Protein 8HZZ (pdb70)

B-factor: mean 39.02, std 14.13, range [14.23, 106.25]

Nearest PDB structures (foldseek):
  8hzz-assembly1_A  TM=1.002E+00  e=1.636E-95  Glycyrrhiza uralensis
  8hzz-assembly2_B  TM=9.827E-01  e=3.401E-86  Glycyrrhiza uralensis
  8x8p-assembly2_B  TM=9.452E-01  e=9.539E-54  Callicarpa macrophylla
  8x8p-assembly1_A  TM=9.094E-01  e=5.653E-54  Callicarpa macrophylla
  9j9c-assembly7_G  TM=7.904E-01  e=6.404E-26  Nicotiana benthamiana

Organism: Glycyrrhiza uralensis (NCBI:txid74613)

Solvent-accessible surface area: 37036 Å² total; per-residue (Å²): 115,98,112,4,26,0,2,0,0,0,10,0,10,49,48,32,0,51,22,0,1,42,0,0,8,11,0,2,128,65,22,4,90,0,3,0,2,0,0,85,105,6,33,99,95,0,83,130,67,21,88,26,99,131,42,2,69,24,15,70,9,64,7,28,135,15,130,50,10,61,160,68,7,4,1,24,69,66,16,84,141,82,43,46,35,37,0,0,14,0,0,20,150,0,64,144,67,0,31,113,38,4,129,109,61,146,4,69,0,0,0,0,0,19,0,32,27,0,1,88,17,0,123,92,52,60,11,55,0,0,0,1,16,29,45,16,0,0,10,42,0,0,27,22,44,29,103,188,68,201,93,26,66,61,68,54,3,111,118,37,2,83,67,14,54,40,82,52,5,96,13,21,24,17,1,9,108,53,7,42,70,30,66,130,55,102,13,0,64,56,30,66,43,67,68,0,28,34,46,0,12,125,63,6,29,0,0,0,1,44,2,2,69,38,15,16,4,30,18,6,68,16,3,61,108,67,82,67,28,36,13,8,34,0,0,6,19,19,40,37,126,70,184,48,116,21,45,77,115,8,70,70,50,0,51,62,54,183,82,32,24,0,0,2,0,2,9,2,38,96,47,64,3,94,82,70,13,0,36,34,0,0,38,0,0,19,100,20,48,60,16,0,1,0,4,7,87,30,2,62,74,52,149,67,15,75,93,0,33,27,174,33,3,187,121,121,6,122,52,73,4,51,22,56,44,34,208,21,46,39,45,39,0,5,96,29,101,5,4,8,0,0,0,0,11,0,10,18,61,6,8,8,32,0,10,22,14,89,2,1,1,0,0,0,1,65,88,11,32,23,42,1,0,3,0,3,3,7,21,44,43,6,76,0,2,18,14,3,66,32,30,85,114,97,17,66,4,54,68,108,20,0,27,113,1,0,43,25,1,29,67,145,161,43,117,90,2,121,70,5,85,38,5,2,31,56,3,36,69,31,9,98,14,77,56,13,32,54,26,26,0,60,61,2,3,62,101,0,49,62,32,102,85,100,98,4,21,0,2,0,0,1,10,0,10,46,52,32,0,53,21,0,0,39,0,0,6,15,0,1,62,50,16,1,106,0,5,0,5,0,0,87,94,8,34,111,95,0,89,132,60,19,73,33,103,130,44,2,76,15,13,73,7,70,9,37,122,28,134,52,10,61,161,69,9,3,1,20,67,58,18,84,148,78,40,54,42,37,0,0,28,0,0,20,176,0,65,122,74,0,34,104,42,3,113,86,65,146,4,67,0,0,0,0,0,17,0,32,31,0,0,80,14,0,123,96,42,60,14,61,0,0,0,1,9,31,43,16,0,0,11,34,6,13,24,72,176,38,72,100,69,82,8,90,114,35,36,121,68,18,43,53,79,51,3,142,12,67,32,6,0,10,129,54,13,67,80,51,53,78,72,94,15,0,64,58,31,72,49,55,66,0,47,32,64,0,15,138,74,6,35,0,0,0,0,43,2,0,173,94,19,17,5,54,18,5,110,17,3,64,103,83,61,66,31,32,9,4,32,0,0,9,7,11,32,55,37,10,122,55,96,21,59,144,97,13,66,76,64,0,47,65,46,170,60,37,19,0,0,3,1,2,12,0,34,83,44,64,4,124,78,103,19,0,31,41,0,0,39,0,0,36,86,11,38,62,17,0,0,0,7,5,88,31,1,40,84,66,136,49,12,102,94,1,19,36,191,26,3,122,110,119,6,128,62,61,10,29,30,60,47,36,184,21,30,39,40,27,0,6,45,37,53,4,8,6,0,0,0,1,17,0,7,18,55,8,14,14,33,0,10,18,14,68,3,2,5,0,0,0,2,48,67,20,44,19,37,1,0,4,0,7,3,5,18,37,64,42,93,0,1,22,41,5,134,30,27,87,109,89,16,92,5,56,68,95,22,0,12,128,4,0,99,27,3,32,67,137,139,39,132,86,2,118,76,4,94,47,25,2,33,134,18,9,34,55,8,36,59,54,23,26,26,7,57,22,0,60,73,2,2,85,96,0,41,67,27,102

Secondary structure (DSSP, 8-state):
----EEEEE--SSHHHHHHHHHHHHHHHTTT-EEEEEEETTTHHHHGGG-S-TTTEEEEEE-----TTSPTT--SGGGS-GGGHHHHHHHHHHTHHHHHHHHHHH--SEEEESS-TTHHHHHHHTT-EEEEEE-S-THHHHHHS----SS---HHHHTSPPTT-SS-PPP--HHHHHHHHHHTT-B-STT-BHHHHHHHHHHHSSEEEESB-TTTTHHHHHHHHHHH-S-EEE-B--PPPP------HHHHHHHHTS-TT-EEEE-TTSSSPPPHHHHHHHHHHHHTT-S-EEEE-PPPTT-S-STTTSPTTHHHHTTTTEEEE-S---HHHHHTSTTEEEEEE---HHHHHHHHTSSSEEEE-PPSSHHHHHHHHIIIIIS--EEEPP--TTT----HHHHHHHHHHHT-TT-HHHHHHHHHHHHHHHHHTSSSHHHHHHHHHHHHHHHT-/-PPPEEEEE--SSHHHHHHHHHHHHHHHHTT-EEEEEEETTHHHHHGGG-S-TTTEEEEEE-----TTSPTT--SGGGS-GGGHHHHHHHHHTTHHHHHHHHHHH--SEEEESS-TTHHHHHHHHT-EEEEE-SS-THHHHHH----HHHHHSPPTT-SSS-----HHHHHHHHHGGG-B-STT-BHHHHHHHHHHHSSEEEESB-TTTTHHHHHHHHHHHSS-EEE-B--PPPPP-S---HHHHHHHHTS-TT-EEEE-TTSSSPPPHHHHHHHHHHHHHH-S-EEEE-PPPTT-S-SGGGS-TTHHHHTTTTEEEE-S---HHHHHTSTTEEEEEE---HHHHHHHHTSSSEEEE-PPSSHHHHHHHHIIIIIS--EEEPP--TTT----HHHHHHHHHHHH-TT-HHHHHHHHHHHHHHHHHHSTTHHHHHHHHHHHHHHHT-

Structure (mmCIF, N/CA/C/O backbone):
data_8HZZ
#
_entry.id   8HZZ
#
_cell.length_a   161.159
_cell.length_b   128.676
_cell.length_c   47.564
_cell.angle_alpha   90.00
_cell.angle_beta   91.07
_cell.angle_gamma   90.00
#
_symmetry.space_group_name_H-M   'C 1 2 1'
#
loop_
_entity.id
_entity.type
_entity.pdbx_description
1 polymer apiosyltransferase
2 non-polymer 'SULFATE ION'
3 water water
#
loop_
_atom_site.group_PDB
_atom_site.id
_atom_site.type_symbol
_atom_site.label_atom_id
_atom_site.label_alt_id
_atom_site.label_comp_id
_atom_site.label_asym_id
_atom_site.label_entity_id
_atom_site.label_seq_id
_atom_site.pdbx_PDB_ins_code
_atom_site.Cartn_x
_atom_site.Cartn_y
_atom_site.Cartn_z
_atom_site.occupancy
_atom_site.B_iso_or_equiv
_atom_site.auth_seq_id
_atom_site.auth_comp_id
_atom_site.auth_asym_id
_atom_site.auth_atom_id
_atom_site.pdbx_PDB_model_num
ATOM 1 N N . ALA A 1 3 ? -31.913 17.456 -1.264 1.00 50.69 3 ALA A N 1
ATOM 2 C CA . ALA A 1 3 ? -33.301 17.090 -1.541 1.00 53.94 3 ALA A CA 1
ATOM 3 C C . ALA A 1 3 ? -34.252 17.926 -0.680 1.00 48.58 3 ALA A C 1
ATOM 4 O O . ALA A 1 3 ? -34.662 17.484 0.396 1.00 48.27 3 ALA A O 1
ATOM 6 N N . PRO A 1 4 ? -34.603 19.123 -1.162 1.00 46.52 4 PRO A N 1
ATOM 7 C CA . PRO A 1 4 ? -35.414 20.045 -0.350 1.00 45.57 4 PRO A CA 1
ATOM 8 C C . PRO A 1 4 ? -36.728 19.420 0.110 1.00 43.53 4 PRO A C 1
ATOM 9 O O . PRO A 1 4 ? -37.267 18.482 -0.492 1.00 40.40 4 PRO A O 1
ATOM 13 N N . LEU A 1 5 ? -37.243 19.962 1.208 1.00 43.16 5 LEU A N 1
ATOM 14 C CA . LEU A 1 5 ? -38.382 19.383 1.898 1.00 36.83 5 LEU A CA 1
ATOM 15 C C . LEU A 1 5 ? -39.682 20.030 1.432 1.00 35.68 5 LEU A C 1
ATOM 16 O O . LEU A 1 5 ? -39.741 21.243 1.223 1.00 34.18 5 LEU A O 1
ATOM 21 N N . LEU A 1 6 ? -40.729 19.215 1.292 1.00 33.54 6 LEU A N 1
ATOM 22 C CA . LEU A 1 6 ? -42.018 19.658 0.773 1.00 32.11 6 LEU A CA 1
ATOM 23 C C . LEU A 1 6 ? -43.052 19.765 1.891 1.00 30.89 6 LEU A C 1
ATOM 24 O O . LEU A 1 6 ? -43.016 19.015 2.873 1.00 30.86 6 LEU A O 1
ATOM 29 N N . HIS A 1 7 ? -43.970 20.716 1.744 1.00 26.71 7 HIS A N 1
ATOM 30 C CA . HIS A 1 7 ? -45.161 20.801 2.596 1.00 28.47 7 HIS A CA 1
ATOM 31 C C . HIS A 1 7 ? -46.360 20.467 1.712 1.00 25.03 7 HIS A C 1
ATOM 32 O O . HIS A 1 7 ? -46.783 21.284 0.890 1.00 23.81 7 HIS A O 1
ATOM 39 N N . ILE A 1 8 ? -46.894 19.263 1.882 1.00 20.47 8 ILE A N 1
ATOM 40 C CA . ILE A 1 8 ? -48.037 18.775 1.123 1.00 22.45 8 ILE A CA 1
ATOM 41 C C . ILE A 1 8 ? -49.280 18.757 2.016 1.00 25.59 8 ILE A C 1
ATOM 42 O O . ILE A 1 8 ? -49.201 18.438 3.212 1.00 24.29 8 ILE A O 1
ATOM 47 N N . ALA A 1 9 ? -50.425 19.129 1.447 1.00 25.64 9 ALA A N 1
ATOM 48 C CA . ALA A 1 9 ? -51.709 18.873 2.083 1.00 22.58 9 ALA A CA 1
ATOM 49 C C . ALA A 1 9 ? -52.416 17.747 1.350 1.00 20.98 9 ALA A C 1
ATOM 50 O O . ALA A 1 9 ? -52.424 17.686 0.114 1.00 23.01 9 ALA A O 1
ATOM 52 N N . MET A 1 10 ? -53.000 16.872 2.139 1.00 19.27 10 MET A N 1
ATOM 53 C CA . MET A 1 10 ? -53.651 15.644 1.719 1.00 20.94 10 MET A CA 1
ATOM 54 C C . MET A 1 10 ? -55.140 15.895 1.898 1.00 22.97 10 MET A C 1
ATOM 55 O O . MET A 1 10 ? -55.566 16.200 3.020 1.00 17.51 10 MET A O 1
ATOM 60 N N . PHE A 1 11 ? -55.939 15.790 0.822 1.00 18.47 11 PHE A N 1
ATOM 61 C CA . PHE A 1 11 ? -57.374 16.093 0.896 1.00 15.70 11 PHE A CA 1
ATOM 62 C C . PHE A 1 11 ? -58.177 15.034 0.155 1.00 18.94 11 PHE A C 1
ATOM 63 O O . PHE A 1 11 ? -58.730 15.282 -0.929 1.00 17.56 11 PHE A O 1
ATOM 71 N N . PRO A 1 12 ? -58.282 13.842 0.733 1.00 16.75 12 PRO A N 1
ATOM 72 C CA . PRO A 1 12 ? -58.997 12.740 0.084 1.00 16.72 12 PRO A CA 1
ATOM 73 C C . PRO A 1 12 ? -60.506 12.759 0.319 1.00 21.73 12 PRO A C 1
ATOM 74 O O . PRO A 1 12 ? -61.024 13.322 1.288 1.00 17.95 12 PRO A O 1
ATOM 78 N N . TRP A 1 13 ? -61.188 12.043 -0.572 1.00 19.30 13 TRP A N 1
ATOM 79 C CA . TRP A 1 13 ? -62.622 11.828 -0.514 1.00 19.39 13 TRP A CA 1
ATOM 80 C C . TRP A 1 13 ? -63.012 11.184 0.815 1.00 21.33 13 TRP A C 1
ATOM 81 O O . TRP A 1 13 ? -62.225 10.460 1.431 1.00 20.54 13 TRP A O 1
ATOM 92 N N . PHE A 1 14 ? -64.237 11.478 1.268 1.00 18.82 14 PHE A N 1
ATOM 93 C CA . PHE A 1 14 ? -64.700 11.102 2.610 1.00 20.27 14 PHE A CA 1
ATOM 94 C C . PHE A 1 14 ? -65.074 9.616 2.675 1.00 17.24 14 PHE A C 1
ATOM 95 O O . PHE A 1 14 ? -66.227 9.232 2.856 1.00 21.12 14 PHE A O 1
ATOM 103 N N . ALA A 1 15 ? -64.056 8.769 2.572 1.00 18.63 15 ALA A N 1
ATOM 104 C CA . ALA A 1 15 ? -64.230 7.321 2.617 1.00 22.72 15 ALA A CA 1
ATOM 105 C C . ALA A 1 15 ? -62.968 6.722 3.203 1.00 22.14 15 ALA A C 1
ATOM 106 O O . ALA A 1 15 ? -61.861 7.155 2.855 1.00 21.20 15 ALA A O 1
ATOM 108 N N . MET A 1 16 ? -63.137 5.749 4.113 1.00 22.65 16 MET A N 1
ATOM 109 C CA . MET A 1 16 ? -61.964 5.128 4.735 1.00 23.67 16 MET A CA 1
ATOM 110 C C . MET A 1 16 ? -61.061 4.498 3.686 1.00 21.33 16 MET A C 1
ATOM 111 O O . MET A 1 16 ? -59.832 4.610 3.768 1.00 22.98 16 MET A O 1
ATOM 116 N N . GLY A 1 17 ? -61.659 3.935 2.633 1.00 23.76 17 GLY A N 1
ATOM 117 C CA . GLY A 1 17 ? -60.911 3.427 1.499 1.00 21.71 17 GLY A CA 1
ATOM 118 C C . GLY A 1 17 ? -60.054 4.460 0.792 1.00 26.09 17 GLY A C 1
ATOM 119 O O . GLY A 1 17 ? -59.140 4.085 0.052 1.00 27.74 17 GLY A O 1
ATOM 120 N N . HIS A 1 18 ? -60.315 5.751 0.996 1.00 21.08 18 HIS A N 1
ATOM 121 C CA . HIS A 1 18 ? -59.462 6.785 0.423 1.00 23.57 18 HIS A CA 1
ATOM 122 C C . HIS A 1 18 ? -58.619 7.484 1.474 1.00 21.92 18 HIS A C 1
ATOM 123 O O . HIS A 1 18 ? -57.454 7.773 1.231 1.00 21.57 18 HIS A O 1
ATOM 130 N N . LEU A 1 19 ? -59.189 7.769 2.641 1.00 21.47 19 LEU A N 1
ATOM 131 C CA . LEU A 1 19 ? -58.397 8.307 3.750 1.00 23.57 19 LEU A CA 1
ATOM 132 C C . LEU A 1 19 ? -57.200 7.413 4.097 1.00 18.63 19 LEU A C 1
ATOM 133 O O . LEU A 1 19 ? -56.079 7.898 4.282 1.00 19.41 19 LEU A O 1
ATOM 138 N N . THR A 1 20 ? -57.428 6.104 4.194 1.00 18.30 20 THR A N 1
ATOM 139 C CA . THR A 1 20 ? -56.376 5.200 4.657 1.00 22.43 20 THR A CA 1
ATOM 140 C C . THR A 1 20 ? -55.209 5.108 3.674 1.00 24.62 20 THR A C 1
ATOM 141 O O . THR A 1 20 ? -54.056 5.290 4.101 1.00 23.66 20 THR A O 1
ATOM 145 N N . PRO A 1 21 ? -55.414 4.874 2.365 1.00 25.08 21 PRO A N 1
ATOM 146 C CA . PRO A 1 21 ? -54.263 4.928 1.436 1.00 23.07 21 PRO A CA 1
ATOM 147 C C . PRO A 1 21 ? -53.563 6.272 1.397 1.00 21.04 21 PRO A C 1
ATOM 148 O O . PRO A 1 21 ? -52.329 6.310 1.319 1.00 27.51 21 PRO A O 1
ATOM 152 N N . TYR A 1 22 ? -54.306 7.381 1.470 1.00 19.75 22 TYR A N 1
ATOM 153 C CA . TYR A 1 22 ? -53.667 8.694 1.566 1.00 20.93 22 TYR A CA 1
ATOM 154 C C . TYR A 1 22 ? -52.757 8.784 2.799 1.00 23.03 22 TYR A C 1
ATOM 155 O O . TYR A 1 22 ? -51.682 9.406 2.758 1.00 19.37 22 TYR A O 1
ATOM 164 N N . LEU A 1 23 ? -53.170 8.163 3.904 1.00 20.36 23 LEU A N 1
ATOM 165 C CA . LEU A 1 23 ? -52.381 8.248 5.132 1.00 22.94 23 LEU A CA 1
ATOM 166 C C . LEU A 1 23 ? -51.138 7.356 5.059 1.00 21.40 23 LEU A C 1
ATOM 167 O O . LEU A 1 23 ? -50.067 7.757 5.518 1.00 23.74 23 LEU A O 1
ATOM 172 N N . HIS A 1 24 ? -51.251 6.157 4.477 1.00 23.53 24 HIS A N 1
ATOM 173 C CA . HIS A 1 24 ? -50.058 5.341 4.232 1.00 24.58 24 HIS A CA 1
ATOM 174 C C . HIS A 1 24 ? -49.048 6.101 3.377 1.00 27.01 24 HIS A C 1
ATOM 175 O O . HIS A 1 24 ? -47.860 6.198 3.720 1.00 32.84 24 HIS A O 1
ATOM 177 N N . LEU A 1 25 ? -49.507 6.675 2.266 1.00 25.56 25 LEU A N 1
ATOM 178 C CA . LEU A 1 25 ? -48.611 7.466 1.436 1.00 25.20 25 LEU A CA 1
ATOM 179 C C . LEU A 1 25 ? -48.024 8.614 2.231 1.00 26.50 25 LEU A C 1
ATOM 180 O O . LEU A 1 25 ? -46.845 8.964 2.062 1.00 25.53 25 LEU A O 1
ATOM 185 N N . SER A 1 26 ? -48.832 9.210 3.109 1.00 23.59 26 SER A N 1
ATOM 186 C CA . SER A 1 26 ? -48.337 10.292 3.960 1.00 25.35 26 SER A CA 1
ATOM 187 C C . SER A 1 26 ? -47.191 9.814 4.850 1.00 26.89 26 SER A C 1
ATOM 188 O O . SER A 1 26 ? -46.239 10.563 5.098 1.00 26.84 26 SER A O 1
ATOM 191 N N . ASN A 1 27 ? -47.255 8.560 5.325 1.00 25.88 27 ASN A N 1
ATOM 192 C CA . ASN A 1 27 ? -46.162 8.020 6.139 1.00 29.86 27 ASN A CA 1
ATOM 193 C C . ASN A 1 27 ? -44.886 7.822 5.309 1.00 31.00 27 ASN A C 1
ATOM 194 O O . ASN A 1 27 ? -43.787 8.110 5.792 1.00 33.33 27 ASN A O 1
ATOM 199 N N . LYS A 1 28 ? -45.004 7.350 4.058 1.00 30.80 28 LYS A N 1
ATOM 200 C CA . LYS A 1 28 ? -43.822 7.252 3.193 1.00 31.83 28 LYS A CA 1
ATOM 201 C C . LYS A 1 28 ? -43.176 8.612 2.985 1.00 33.19 28 LYS A C 1
ATOM 202 O O . LYS A 1 28 ? -41.952 8.743 3.058 1.00 36.67 28 LYS A O 1
ATOM 208 N N . LEU A 1 29 ? -43.981 9.643 2.736 1.00 29.68 29 LEU A N 1
ATOM 209 C CA . LEU A 1 29 ? -43.413 10.954 2.452 1.00 29.53 29 LEU A CA 1
ATOM 210 C C . LEU A 1 29 ? -42.802 11.571 3.698 1.00 33.90 29 LEU A C 1
ATOM 211 O O . LEU A 1 29 ? -41.729 12.191 3.633 1.00 29.78 29 LEU A O 1
ATOM 216 N N . ALA A 1 30 ? -43.488 11.433 4.840 1.00 33.19 30 ALA A N 1
ATOM 217 C CA . ALA A 1 30 ? -42.948 11.944 6.094 1.00 32.80 30 ALA A CA 1
ATOM 218 C C . ALA A 1 30 ? -41.634 11.252 6.443 1.00 34.40 30 ALA A C 1
ATOM 219 O O . ALA A 1 30 ? -40.718 11.893 6.974 1.00 34.10 30 ALA A O 1
ATOM 221 N N . LYS A 1 31 ? -41.516 9.959 6.109 1.00 36.44 31 LYS A N 1
ATOM 222 C CA . LYS A 1 31 ? -40.268 9.222 6.298 1.00 38.18 31 LYS A CA 1
ATOM 223 C C . LYS A 1 31 ? -39.080 9.941 5.675 1.00 39.91 31 LYS A C 1
ATOM 224 O O . LYS A 1 31 ? -37.940 9.742 6.110 1.00 41.16 31 LYS A O 1
ATOM 230 N N . ARG A 1 32 ? -39.321 10.769 4.657 1.00 35.92 32 ARG A N 1
ATOM 231 C CA . ARG A 1 32 ? -38.273 11.514 3.971 1.00 30.33 32 ARG A CA 1
ATOM 232 C C . ARG A 1 32 ? -38.191 12.971 4.413 1.00 34.80 32 ARG A C 1
ATOM 233 O O . ARG A 1 32 ? -37.565 13.775 3.721 1.00 34.22 32 ARG A O 1
ATOM 241 N N . GLY A 1 33 ? -38.829 13.343 5.529 1.00 31.02 33 GLY A N 1
ATOM 242 C CA . GLY A 1 33 ? -38.775 14.708 6.014 1.00 29.57 33 GLY A CA 1
ATOM 243 C C . GLY A 1 33 ? -39.887 15.637 5.546 1.00 32.63 33 GLY A C 1
ATOM 244 O O . GLY A 1 33 ? -39.974 16.766 6.046 1.00 35.25 33 GLY A O 1
ATOM 245 N N . HIS A 1 34 ? -40.744 15.214 4.615 1.00 30.08 34 HIS A N 1
ATOM 246 C CA . HIS A 1 34 ? -41.776 16.119 4.113 1.00 31.60 34 HIS A CA 1
ATOM 247 C C . HIS A 1 34 ? -42.869 16.336 5.161 1.00 28.38 34 HIS A C 1
ATOM 248 O O . HIS A 1 34 ? -43.256 15.413 5.877 1.00 30.74 34 HIS A O 1
ATOM 255 N N . LYS A 1 35 ? -43.332 17.577 5.279 1.00 24.84 35 LYS A N 1
ATOM 256 C CA . LYS A 1 35 ? -44.390 17.930 6.225 1.00 28.54 35 LYS A CA 1
ATOM 257 C C . LYS A 1 35 ? -45.761 17.747 5.571 1.00 26.89 35 LYS A C 1
ATOM 258 O O . LYS A 1 35 ? -45.977 18.179 4.427 1.00 29.02 35 LYS A O 1
ATOM 264 N N . ILE A 1 36 ? -46.682 17.104 6.288 1.00 23.44 36 ILE A N 1
ATOM 265 C CA . ILE A 1 36 ? -48.010 16.767 5.774 1.00 22.16 36 ILE A CA 1
ATOM 266 C C . ILE A 1 36 ? -49.076 17.397 6.657 1.00 27.01 36 ILE A C 1
ATOM 267 O O . ILE A 1 36 ? -49.097 17.159 7.876 1.00 25.67 36 ILE A O 1
ATOM 272 N N . SER A 1 37 ? -49.988 18.161 6.035 1.00 22.77 37 SER A N 1
ATOM 273 C CA . SER A 1 37 ? -51.259 18.544 6.653 1.00 24.08 37 SER A CA 1
ATOM 274 C C . SER A 1 37 ? -52.336 17.626 6.093 1.00 25.41 37 SER A C 1
ATOM 275 O O . SER A 1 37 ? -52.613 17.651 4.885 1.00 24.40 37 SER A O 1
ATOM 278 N N . PHE A 1 38 ? -52.937 16.824 6.951 1.00 20.07 38 PHE A N 1
ATOM 279 C CA . PHE A 1 38 ? -53.829 15.760 6.505 1.00 19.37 38 PHE A CA 1
ATOM 280 C C . PHE A 1 38 ? -55.274 16.148 6.820 1.00 23.20 38 PHE A C 1
ATOM 281 O O . PHE A 1 38 ? -55.725 16.055 7.970 1.00 20.29 38 PHE A O 1
ATOM 289 N N . ILE A 1 39 ? -56.006 16.573 5.790 1.00 19.63 39 ILE A N 1
ATOM 290 C CA . ILE A 1 39 ? -57.367 17.069 5.989 1.00 19.36 39 ILE A CA 1
ATOM 291 C C . ILE A 1 39 ? -58.319 15.887 6.135 1.00 19.80 39 ILE A C 1
ATOM 292 O O . ILE A 1 39 ? -58.378 15.002 5.269 1.00 17.27 39 ILE A O 1
ATOM 297 N N . VAL A 1 40 ? -59.081 15.875 7.228 1.00 17.36 40 VAL A N 1
ATOM 298 C CA . VAL A 1 40 ? -59.882 14.703 7.576 1.00 18.33 40 VAL A CA 1
ATOM 299 C C . VAL A 1 40 ? -61.176 15.155 8.257 1.00 19.69 40 VAL A C 1
ATOM 300 O O . VAL A 1 40 ? -61.188 16.179 8.955 1.00 18.35 40 VAL A O 1
ATOM 304 N N . PRO A 1 41 ? -62.299 14.471 8.048 1.00 20.26 41 PRO A N 1
ATOM 305 C CA . PRO A 1 41 ? -63.500 14.788 8.837 1.00 19.05 41 PRO A CA 1
ATOM 306 C C . PRO A 1 41 ? -63.190 14.674 10.334 1.00 20.99 41 PRO A C 1
ATOM 307 O O . PRO A 1 41 ? -62.533 13.730 10.771 1.00 19.75 41 PRO A O 1
ATOM 311 N N . LYS A 1 42 ? -63.660 15.657 11.116 1.00 16.53 42 LYS A N 1
ATOM 312 C CA . LYS A 1 42 ? -63.177 15.827 12.492 1.00 23.18 42 LYS A CA 1
ATOM 313 C C . LYS A 1 42 ? -63.419 14.602 13.377 1.00 22.16 42 LYS A C 1
ATOM 314 O O . LYS A 1 42 ? -62.540 14.218 14.152 1.00 24.22 42 LYS A O 1
ATOM 320 N N . ARG A 1 43 ? -64.585 13.971 13.293 1.00 21.54 43 ARG A N 1
ATOM 321 C CA . ARG A 1 43 ? -64.792 12.821 14.177 1.00 23.45 43 ARG A CA 1
ATOM 322 C C . ARG A 1 43 ? -64.062 11.591 13.662 1.00 26.76 43 ARG A C 1
ATOM 323 O O . ARG A 1 43 ? -63.621 10.746 14.454 1.00 23.16 43 ARG A O 1
ATOM 331 N N . THR A 1 44 ? -63.882 11.507 12.339 1.00 25.11 44 THR A N 1
ATOM 332 C CA . THR A 1 44 ? -63.184 10.383 11.732 1.00 19.49 44 THR A CA 1
ATOM 333 C C . THR A 1 44 ? -61.718 10.373 12.129 1.00 23.35 44 THR A C 1
ATOM 334 O O . THR A 1 44 ? -61.082 9.312 12.135 1.00 24.07 44 THR A O 1
ATOM 338 N N . GLN A 1 45 ? -61.173 11.539 12.492 1.00 21.43 45 GLN A N 1
ATOM 339 C CA . GLN A 1 45 ? -59.765 11.626 12.875 1.00 22.75 45 GLN A CA 1
ATOM 340 C C . GLN A 1 45 ? -59.388 10.621 13.961 1.00 25.58 45 GLN A C 1
ATOM 341 O O . GLN A 1 45 ? -58.285 10.070 13.931 1.00 26.27 45 GLN A O 1
ATOM 347 N N . THR A 1 46 ? -60.284 10.356 14.927 1.00 27.40 46 THR A N 1
ATOM 348 C CA . THR A 1 46 ? -59.918 9.423 15.996 1.00 30.72 46 THR A CA 1
ATOM 349 C C . THR A 1 46 ? -59.703 8.004 15.468 1.00 29.79 46 THR A C 1
ATOM 350 O O . THR A 1 46 ? -58.878 7.264 16.019 1.00 28.98 46 THR A O 1
ATOM 354 N N . LYS A 1 47 ? -60.426 7.604 14.412 1.00 28.23 47 LYS A N 1
ATOM 355 C CA . LYS A 1 47 ? -60.180 6.297 13.796 1.00 31.27 47 LYS A CA 1
ATOM 356 C C . LYS A 1 47 ? -58.806 6.195 13.151 1.00 35.07 47 LYS A C 1
ATOM 357 O O . LYS A 1 47 ? -58.306 5.080 12.960 1.00 37.06 47 LYS A O 1
ATOM 363 N N . LEU A 1 48 ? -58.192 7.322 12.778 1.00 29.66 48 LEU A N 1
ATOM 364 C CA . LEU A 1 48 ? -56.991 7.278 11.956 1.00 29.23 48 LEU A CA 1
ATOM 365 C C . LEU A 1 48 ? -55.706 7.627 12.697 1.00 31.91 48 LEU A C 1
ATOM 366 O O . LEU A 1 48 ? -54.627 7.307 12.181 1.00 28.22 48 LEU A O 1
ATOM 371 N N . GLN A 1 49 ? -55.788 8.278 13.871 1.00 25.66 49 GLN A N 1
ATOM 372 C CA . GLN A 1 49 ? -54.582 8.813 14.507 1.00 29.49 49 GLN A CA 1
ATOM 373 C C . GLN A 1 49 ? -53.550 7.737 14.748 1.00 26.72 49 GLN A C 1
ATOM 374 O O . GLN A 1 49 ? -52.348 8.006 14.672 1.00 26.84 49 GLN A O 1
ATOM 380 N N . HIS A 1 50 ? -53.996 6.530 15.112 1.00 28.55 50 HIS A N 1
ATOM 381 C CA . HIS A 1 50 ? -53.042 5.475 15.436 1.00 31.35 50 HIS A CA 1
ATOM 382 C C . HIS A 1 50 ? -52.263 5.015 14.210 1.00 30.39 50 HIS A C 1
ATOM 383 O O . HIS A 1 50 ? -51.161 4.483 14.369 1.00 30.17 50 HIS A O 1
ATOM 390 N N . LEU A 1 51 ? -52.779 5.239 12.991 1.00 30.06 51 LEU A N 1
ATOM 391 C CA . LEU A 1 51 ? -52.007 4.902 11.798 1.00 26.57 51 LEU A CA 1
ATOM 392 C C . LEU A 1 51 ? -50.973 5.960 11.447 1.00 28.53 51 LEU A C 1
ATOM 393 O O . LEU A 1 51 ? -50.176 5.731 10.529 1.00 31.52 51 LEU A O 1
ATOM 398 N N . ASN A 1 52 ? -50.957 7.103 12.140 1.00 25.76 52 ASN A N 1
ATOM 399 C CA . ASN A 1 52 ? -49.961 8.139 11.880 1.00 24.43 52 ASN A CA 1
ATOM 400 C C . ASN A 1 52 ? -48.637 7.718 12.502 1.00 31.58 52 ASN A C 1
ATOM 401 O O . ASN A 1 52 ? -48.488 7.752 13.723 1.00 27.21 52 ASN A O 1
ATOM 406 N N . LEU A 1 53 ? -47.656 7.347 11.683 1.00 30.14 53 LEU A N 1
ATOM 407 C CA . LEU A 1 53 ? -46.370 6.947 12.233 1.00 25.90 53 LEU A CA 1
ATOM 408 C C . LEU A 1 53 ? -45.357 8.080 12.293 1.00 32.21 53 LEU A C 1
ATOM 409 O O . LEU A 1 53 ? -44.196 7.826 12.638 1.00 31.51 53 LEU A O 1
ATOM 414 N N . HIS A 1 54 ? -45.748 9.312 11.959 1.00 29.13 54 HIS A N 1
ATOM 415 C CA . HIS A 1 54 ? -44.846 10.468 12.039 1.00 30.78 54 HIS A CA 1
ATOM 416 C C . HIS A 1 54 ? -45.594 11.665 12.574 1.00 33.82 54 HIS A C 1
ATOM 417 O O . HIS A 1 54 ? -45.751 12.679 11.877 1.00 32.74 54 HIS A O 1
ATOM 424 N N . PRO A 1 55 ? -46.016 11.602 13.847 1.00 32.33 55 PRO A N 1
ATOM 425 C CA . PRO A 1 55 ? -46.867 12.661 14.414 1.00 28.32 55 PRO A CA 1
ATOM 426 C C . PRO A 1 55 ? -46.192 14.010 14.454 1.00 34.25 55 PRO A C 1
ATOM 427 O O . PRO A 1 55 ? -46.870 15.037 14.567 1.00 36.55 55 PRO A O 1
ATOM 431 N N . HIS A 1 56 ? -44.867 14.031 14.386 1.00 34.97 56 HIS A N 1
ATOM 432 C CA . HIS A 1 56 ? -44.126 15.278 14.305 1.00 33.43 56 HIS A CA 1
ATOM 433 C C . HIS A 1 56 ? -44.356 15.965 12.961 1.00 41.38 56 HIS A C 1
ATOM 434 O O . HIS A 1 56 ? -44.438 17.195 12.884 1.00 41.24 56 HIS A O 1
ATOM 441 N N . LEU A 1 57 ? -44.456 15.190 11.889 1.00 34.75 57 LEU A N 1
ATOM 442 C CA . LEU A 1 57 ? -44.519 15.753 10.554 1.00 33.96 57 LEU A CA 1
ATOM 443 C C . LEU A 1 57 ? -45.905 15.683 9.943 1.00 30.84 57 LEU A C 1
ATOM 444 O O . LEU A 1 57 ? -46.284 16.588 9.195 1.00 28.37 57 LEU A O 1
ATOM 449 N N . ILE A 1 58 ? -46.654 14.627 10.246 1.00 25.49 58 ILE A N 1
ATOM 450 C CA . ILE A 1 58 ? -48.021 14.463 9.772 1.00 23.21 58 ILE A CA 1
ATOM 451 C C . ILE A 1 58 ? -48.954 15.027 10.841 1.00 25.02 58 ILE A C 1
ATOM 452 O O . ILE A 1 58 ? -49.117 14.438 11.916 1.00 25.87 58 ILE A O 1
ATOM 457 N N . THR A 1 59 ? -49.542 16.186 10.543 1.00 26.38 59 THR A N 1
ATOM 458 C CA . THR A 1 59 ? -50.522 16.872 11.375 1.00 22.98 59 THR A CA 1
ATOM 459 C C . THR A 1 59 ? -51.930 16.750 10.787 1.00 26.51 59 THR A C 1
ATOM 460 O O . THR A 1 59 ? -52.166 17.127 9.632 1.00 24.35 59 THR A O 1
ATOM 464 N N . PHE A 1 60 ? -52.878 16.282 11.595 1.00 28.44 60 PHE A N 1
ATOM 465 C CA . PHE A 1 60 ? -54.268 16.222 11.159 1.00 25.73 60 PHE A CA 1
ATOM 466 C C . PHE A 1 60 ? -54.921 17.598 11.222 1.00 25.50 60 PHE A C 1
ATOM 467 O O . PHE A 1 60 ? -54.681 18.374 12.149 1.00 26.10 60 PHE A O 1
ATOM 475 N N . VAL A 1 61 ? -55.742 17.887 10.216 1.00 20.53 61 VAL A N 1
ATOM 476 C CA . VAL A 1 61 ? -56.481 19.136 10.053 1.00 19.02 61 VAL A CA 1
ATOM 477 C C . VAL A 1 61 ? -57.963 18.760 10.013 1.00 21.04 61 VAL A C 1
ATOM 478 O O . VAL A 1 61 ? -58.509 18.504 8.922 1.00 21.25 61 VAL A O 1
ATOM 482 N N . PRO A 1 62 ? -58.647 18.687 11.156 1.00 20.88 62 PRO A N 1
ATOM 483 C CA . PRO A 1 62 ? -60.030 18.181 11.156 1.00 18.99 62 PRO A CA 1
ATOM 484 C C . PRO A 1 62 ? -61.006 19.211 10.613 1.00 20.36 62 PRO A C 1
ATOM 485 O O . PRO A 1 62 ? -60.900 20.406 10.893 1.00 20.74 62 PRO A O 1
ATOM 489 N N . ILE A 1 63 ? -61.982 18.748 9.837 1.00 20.23 63 ILE A N 1
ATOM 490 C CA . ILE A 1 63 ? -62.960 19.671 9.277 1.00 17.11 63 ILE A CA 1
ATOM 491 C C . ILE A 1 63 ? -64.365 19.188 9.596 1.00 19.48 63 ILE A C 1
ATOM 492 O O . ILE A 1 63 ? -64.611 17.995 9.804 1.00 18.62 63 ILE A O 1
ATOM 497 N N . THR A 1 64 ? -65.297 20.135 9.619 1.00 21.43 64 THR A N 1
ATOM 498 C CA . THR A 1 64 ? -66.706 19.802 9.730 1.00 22.35 64 THR A CA 1
ATOM 499 C C . THR A 1 64 ? -67.221 19.327 8.381 1.00 19.77 64 THR A C 1
ATOM 500 O O . THR A 1 64 ? -67.146 20.064 7.392 1.00 25.08 64 THR A O 1
ATOM 504 N N . VAL A 1 65 ? -67.770 18.118 8.338 1.00 22.03 65 VAL A N 1
ATOM 505 C CA . VAL A 1 65 ? -68.524 17.692 7.163 1.00 16.12 65 VAL A CA 1
ATOM 506 C C . VAL A 1 65 ? -69.937 18.269 7.262 1.00 23.29 65 VAL A C 1
ATOM 507 O O . VAL A 1 65 ? -70.703 17.878 8.150 1.00 20.26 65 VAL A O 1
ATOM 511 N N . PRO A 1 66 ? -70.324 19.184 6.377 1.00 22.24 66 PRO A N 1
ATOM 512 C CA . PRO A 1 66 ? -71.578 19.924 6.572 1.00 23.35 66 PRO A CA 1
ATOM 513 C C . PRO A 1 66 ? -72.802 19.017 6.550 1.00 21.10 66 PRO A C 1
ATOM 514 O O . PRO A 1 66 ? -72.834 17.983 5.877 1.00 22.84 66 PRO A O 1
ATOM 518 N N . HIS A 1 67 ? -73.823 19.413 7.302 1.00 20.23 67 HIS A N 1
ATOM 519 C CA . HIS A 1 67 ? -75.092 18.701 7.231 1.00 23.28 67 HIS A CA 1
ATOM 520 C C . HIS A 1 67 ? -75.772 18.975 5.885 1.00 22.54 67 HIS A C 1
ATOM 521 O O . HIS A 1 67 ? -75.819 20.116 5.427 1.00 21.29 67 HIS A O 1
ATOM 528 N N . ILE A 1 68 ? -76.270 17.923 5.241 1.00 24.58 68 ILE A N 1
ATOM 529 C CA . ILE A 1 68 ? -77.075 18.031 4.030 1.00 22.53 68 ILE A CA 1
ATOM 530 C C . ILE A 1 68 ? -78.395 17.324 4.304 1.00 27.42 68 ILE A C 1
ATOM 531 O O . ILE A 1 68 ? -78.417 16.277 4.969 1.00 23.44 68 ILE A O 1
ATOM 536 N N . ASP A 1 69 ? -79.493 17.891 3.798 1.00 24.91 69 ASP A N 1
ATOM 537 C CA . ASP A 1 69 ? -80.793 17.285 4.045 1.00 28.75 69 ASP A CA 1
ATOM 538 C C . ASP A 1 69 ? -80.821 15.873 3.479 1.00 25.76 69 ASP A C 1
ATOM 539 O O . ASP A 1 69 ? -80.433 15.645 2.330 1.00 18.92 69 ASP A O 1
ATOM 544 N N . GLY A 1 70 ? -81.245 14.915 4.307 1.00 22.03 70 GLY A N 1
ATOM 545 C CA . GLY A 1 70 ? -81.180 13.514 3.967 1.00 19.44 70 GLY A CA 1
ATOM 546 C C . GLY A 1 70 ? -80.065 12.755 4.671 1.00 24.66 70 GLY A C 1
ATOM 547 O O . GLY A 1 70 ? -80.190 11.543 4.876 1.00 29.51 70 GLY A O 1
ATOM 548 N N . LEU A 1 71 ? -78.978 13.444 5.062 1.00 21.35 71 LEU A N 1
ATOM 549 C CA . LEU A 1 71 ? -77.885 12.777 5.757 1.00 23.92 71 LEU A CA 1
ATOM 550 C C . LEU A 1 71 ? -78.239 12.586 7.232 1.00 26.26 71 LEU A C 1
ATOM 551 O O . LEU A 1 71 ? -78.807 13.484 7.857 1.00 24.72 71 LEU A O 1
ATOM 556 N N . PRO A 1 72 ? -77.918 11.435 7.808 1.00 23.95 72 PRO A N 1
ATOM 557 C CA . PRO A 1 72 ? -78.142 11.258 9.242 1.00 28.82 72 PRO A CA 1
ATOM 558 C C . PRO A 1 72 ? -77.258 12.205 10.035 1.00 29.72 72 PRO A C 1
ATOM 559 O O . PRO A 1 72 ? -76.293 12.790 9.519 1.00 22.63 72 PRO A O 1
ATOM 563 N N . HIS A 1 73 ? -77.638 12.373 11.303 1.00 31.16 73 HIS A N 1
ATOM 564 C CA . HIS A 1 73 ? -76.917 13.225 12.246 1.00 31.76 73 HIS A CA 1
ATOM 565 C C . HIS A 1 73 ? -75.432 12.873 12.287 1.00 29.95 73 HIS A C 1
ATOM 566 O O . HIS A 1 73 ? -75.065 11.700 12.365 1.00 29.87 73 HIS A O 1
ATOM 573 N N . ASP A 1 74 ? -74.578 13.893 12.213 1.00 28.76 74 ASP A N 1
ATOM 574 C CA . ASP A 1 74 ? -73.128 13.757 12.348 1.00 30.38 74 ASP A CA 1
ATOM 575 C C . ASP A 1 74 ? -72.474 12.897 11.259 1.00 34.06 74 ASP A C 1
ATOM 576 O O . ASP A 1 74 ? -71.311 12.482 11.435 1.00 23.79 74 ASP A O 1
ATOM 581 N N . ALA A 1 75 ? -73.182 12.606 10.152 1.00 23.51 75 ALA A N 1
ATOM 582 C CA . ALA A 1 75 ? -72.598 11.815 9.075 1.00 25.59 75 ALA A CA 1
ATOM 583 C C . ALA A 1 75 ? -71.378 12.528 8.512 1.00 22.43 75 ALA A C 1
ATOM 584 O O . ALA A 1 75 ? -71.399 13.740 8.313 1.00 24.23 75 ALA A O 1
ATOM 586 N N . GLU A 1 76 ? -70.314 11.763 8.252 1.00 23.98 76 GLU A N 1
ATOM 587 C CA . GLU A 1 76 ? -69.007 12.270 7.820 1.00 25.78 76 GLU A CA 1
ATOM 588 C C . GLU A 1 76 ? -68.445 11.565 6.594 1.00 24.23 76 GLU A C 1
ATOM 589 O O . GLU A 1 76 ? -67.818 12.216 5.752 1.00 26.17 76 GLU A O 1
ATOM 595 N N . THR A 1 77 ? -68.619 10.249 6.488 1.00 25.66 77 THR A N 1
ATOM 596 C CA . THR A 1 77 ? -67.960 9.440 5.473 1.00 22.41 77 THR A CA 1
ATOM 597 C C . THR A 1 77 ? -68.941 8.404 4.962 1.00 20.89 77 THR A C 1
ATOM 598 O O . THR A 1 77 ? -70.036 8.243 5.494 1.00 23.36 77 THR A O 1
ATOM 602 N N . THR A 1 78 ? -68.528 7.677 3.924 1.00 22.59 78 THR A N 1
ATOM 603 C CA . THR A 1 78 ? -69.384 6.638 3.372 1.00 23.39 78 THR A CA 1
ATOM 604 C C . THR A 1 78 ? -69.674 5.537 4.386 1.00 27.07 78 THR A C 1
ATOM 605 O O . THR A 1 78 ? -70.601 4.743 4.170 1.00 28.62 78 THR A O 1
ATOM 609 N N . SER A 1 79 ? -68.887 5.445 5.470 1.00 27.61 79 SER A N 1
ATOM 610 C CA . SER A 1 79 ? -69.197 4.484 6.530 1.00 29.14 79 SER A CA 1
ATOM 611 C C . SER A 1 79 ? -70.504 4.788 7.246 1.00 28.38 79 SER A C 1
ATOM 612 O O . SER A 1 79 ? -71.063 3.880 7.867 1.00 30.34 79 SER A O 1
ATOM 615 N N . ASP A 1 80 ? -71.011 6.022 7.179 1.00 26.92 80 ASP A N 1
ATOM 616 C CA . ASP A 1 80 ? -72.188 6.407 7.954 1.00 27.73 80 ASP A CA 1
ATOM 617 C C . ASP A 1 80 ? -73.508 6.308 7.187 1.00 30.54 80 ASP A C 1
ATOM 618 O O . ASP A 1 80 ? -74.556 6.615 7.766 1.00 31.04 80 ASP A O 1
ATOM 623 N N . VAL A 1 81 ? -73.501 5.894 5.919 1.00 25.95 81 VAL A N 1
ATOM 624 C CA . VAL A 1 81 ? -74.701 5.974 5.084 1.00 26.89 81 VAL A CA 1
ATOM 625 C C . VAL A 1 81 ? -74.779 4.779 4.139 1.00 27.86 81 VAL A C 1
ATOM 626 O O . VAL A 1 81 ? -73.746 4.153 3.866 1.00 29.46 81 VAL A O 1
ATOM 630 N N . PRO A 1 82 ? -75.965 4.414 3.638 1.00 27.46 82 PRO A N 1
ATOM 631 C CA . PRO A 1 82 ? -76.044 3.466 2.512 1.00 29.31 82 PRO A CA 1
ATOM 632 C C . PRO A 1 82 ? -75.537 4.077 1.213 1.00 27.05 82 PRO A C 1
ATOM 633 O O . PRO A 1 82 ? -75.425 5.298 1.061 1.00 25.91 82 PRO A O 1
ATOM 637 N N . PHE A 1 83 ? -75.283 3.190 0.252 1.00 24.24 83 PHE A N 1
ATOM 638 C CA . PHE A 1 83 ? -74.794 3.601 -1.063 1.00 30.66 83 PHE A CA 1
ATOM 639 C C . PHE A 1 83 ? -75.622 4.732 -1.660 1.00 28.46 83 PHE A C 1
ATOM 640 O O . PHE A 1 83 ? -75.066 5.678 -2.242 1.00 28.48 83 PHE A O 1
ATOM 648 N N . SER A 1 84 ? -76.951 4.647 -1.537 1.00 28.01 84 SER A N 1
ATOM 649 C CA . SER A 1 84 ? -77.859 5.628 -2.129 1.00 30.69 84 SER A CA 1
ATOM 650 C C . SER A 1 84 ? -77.619 7.050 -1.634 1.00 29.54 84 SER A C 1
ATOM 651 O O . SER A 1 84 ? -78.113 7.998 -2.254 1.00 28.37 84 SER A O 1
ATOM 654 N N . LEU A 1 85 ? -76.868 7.224 -0.552 1.00 25.74 85 LEU A N 1
ATOM 655 C CA . LEU A 1 85 ? -76.621 8.534 0.020 1.00 25.26 85 LEU A CA 1
ATOM 656 C C . LEU A 1 85 ? -75.200 9.016 -0.214 1.00 23.91 85 LEU A C 1
ATOM 657 O O . LEU A 1 85 ? -74.862 10.113 0.250 1.00 25.03 85 LEU A O 1
ATOM 662 N N . PHE A 1 86 ? -74.355 8.239 -0.913 1.00 21.96 86 PHE A N 1
ATOM 663 C CA . PHE A 1 86 ? -72.986 8.704 -1.155 1.00 23.57 86 PHE A CA 1
ATOM 664 C C . PHE A 1 86 ? -73.004 10.066 -1.837 1.00 24.04 86 PHE A C 1
ATOM 665 O O . PHE A 1 86 ? -72.177 10.936 -1.532 1.00 22.93 86 PHE A O 1
ATOM 673 N N . THR A 1 87 ? -73.988 10.292 -2.721 1.00 22.40 87 THR A N 1
ATOM 674 C CA . THR A 1 87 ? -74.069 11.560 -3.447 1.00 26.40 87 THR A CA 1
ATOM 675 C C . THR A 1 87 ? -74.226 12.760 -2.509 1.00 20.33 87 THR A C 1
ATOM 676 O O . THR A 1 87 ? -73.734 13.852 -2.821 1.00 20.79 87 THR A O 1
ATOM 680 N N . LEU A 1 88 ? -74.890 12.581 -1.359 1.00 19.23 88 LEU A N 1
ATOM 681 C CA . LEU A 1 88 ? -75.005 13.675 -0.390 1.00 22.92 88 LEU A CA 1
ATOM 682 C C . LEU A 1 88 ? -73.704 13.900 0.387 1.00 22.69 88 LEU A C 1
ATOM 683 O O . LEU A 1 88 ? -73.387 15.048 0.749 1.00 20.04 88 LEU A O 1
ATOM 688 N N . ILE A 1 89 ? -72.959 12.822 0.698 1.00 20.79 89 ILE A N 1
ATOM 689 C CA . ILE A 1 89 ? -71.595 13.007 1.209 1.00 22.04 89 ILE A CA 1
ATOM 690 C C . ILE A 1 89 ? -70.773 13.849 0.231 1.00 22.14 89 ILE A C 1
ATOM 691 O O . ILE A 1 89 ? -70.009 14.734 0.638 1.00 19.26 89 ILE A O 1
ATOM 696 N N . ALA A 1 90 ? -70.914 13.580 -1.076 1.00 17.16 90 ALA A N 1
ATOM 697 C CA . ALA A 1 90 ? -70.190 14.375 -2.075 1.00 23.37 90 ALA A CA 1
ATOM 698 C C . ALA A 1 90 ? -70.662 15.826 -2.072 1.00 20.12 90 ALA A C 1
ATOM 699 O O . ALA A 1 90 ? -69.855 16.752 -2.221 1.00 20.21 90 ALA A O 1
ATOM 701 N N . THR A 1 91 ? -71.969 16.049 -1.921 1.00 19.44 91 THR A N 1
ATOM 702 C CA . THR A 1 91 ? -72.447 17.422 -1.821 1.00 19.52 91 THR A CA 1
ATOM 703 C C . THR A 1 91 ? -71.866 18.105 -0.586 1.00 20.24 91 THR A C 1
ATOM 704 O O . THR A 1 91 ? -71.359 19.235 -0.670 1.00 20.46 91 THR A O 1
ATOM 708 N N . ALA A 1 92 ? -71.905 17.415 0.564 1.00 17.50 92 ALA A N 1
ATOM 709 C CA . ALA A 1 92 ? -71.302 17.956 1.786 1.00 20.50 92 ALA A CA 1
ATOM 710 C C . ALA A 1 92 ? -69.843 18.353 1.555 1.00 18.41 92 ALA A C 1
ATOM 711 O O . ALA A 1 92 ? -69.436 19.470 1.899 1.00 17.75 92 ALA A O 1
ATOM 713 N N . MET A 1 93 ? -69.054 17.458 0.941 1.00 19.23 93 MET A N 1
ATOM 714 C CA . MET A 1 93 ? -67.655 17.755 0.580 1.00 17.17 93 MET A CA 1
ATOM 715 C C . MET A 1 93 ? -67.527 18.998 -0.299 1.00 19.79 93 MET A C 1
ATOM 716 O O . MET A 1 93 ? -66.651 19.845 -0.067 1.00 19.84 93 MET A O 1
ATOM 721 N N . ASP A 1 94 ? -68.370 19.114 -1.337 1.00 17.70 94 ASP A N 1
ATOM 722 C CA . ASP A 1 94 ? -68.347 20.326 -2.154 1.00 19.91 94 ASP A CA 1
ATOM 723 C C . ASP A 1 94 ? -68.603 21.563 -1.299 1.00 19.37 94 ASP A C 1
ATOM 724 O O . ASP A 1 94 ? -68.024 22.624 -1.538 1.00 21.93 94 ASP A O 1
ATOM 729 N N . ARG A 1 95 ? -69.470 21.450 -0.295 1.00 17.75 95 ARG A N 1
ATOM 730 C CA . ARG A 1 95 ? -69.773 22.630 0.497 1.00 19.90 95 ARG A CA 1
ATOM 731 C C . ARG A 1 95 ? -68.639 23.005 1.454 1.00 20.94 95 ARG A C 1
ATOM 732 O O . ARG A 1 95 ? -68.673 24.090 2.024 1.00 20.21 95 ARG A O 1
ATOM 740 N N . THR A 1 96 ? -67.609 22.187 1.594 1.00 16.30 96 THR A N 1
ATOM 741 C CA . THR A 1 96 ? -66.485 22.597 2.432 1.00 23.34 96 THR A CA 1
ATOM 742 C C . THR A 1 96 ? -65.518 23.557 1.741 1.00 20.47 96 THR A C 1
ATOM 743 O O . THR A 1 96 ? -64.573 23.997 2.398 1.00 18.82 96 THR A O 1
ATOM 747 N N . GLU A 1 97 ? -65.721 23.898 0.459 1.00 20.37 97 GLU A N 1
ATOM 748 C CA . GLU A 1 97 ? -64.685 24.624 -0.295 1.00 20.72 97 GLU A CA 1
ATOM 749 C C . GLU A 1 97 ? -64.212 25.883 0.433 1.00 21.54 97 GLU A C 1
ATOM 750 O O . GLU A 1 97 ? -63.012 26.175 0.474 1.00 23.57 97 GLU A O 1
ATOM 756 N N . LYS A 1 98 ? -65.138 26.656 1.000 1.00 20.94 98 LYS A N 1
ATOM 757 C CA . LYS A 1 98 ? -64.747 27.922 1.620 1.00 24.22 98 LYS A CA 1
ATOM 758 C C . LYS A 1 98 ? -63.907 27.679 2.882 1.00 24.65 98 LYS A C 1
ATOM 759 O O . LYS A 1 98 ? -62.926 28.394 3.125 1.00 21.37 98 LYS A O 1
ATOM 765 N N . ASP A 1 99 ? -64.255 26.649 3.667 1.00 23.45 99 ASP A N 1
ATOM 766 C CA . ASP A 1 99 ? -63.389 26.183 4.758 1.00 21.59 99 ASP A CA 1
ATOM 767 C C . ASP A 1 99 ? -61.995 25.796 4.251 1.00 22.10 99 ASP A C 1
ATOM 768 O O . ASP A 1 99 ? -60.976 26.164 4.852 1.00 17.21 99 ASP A O 1
ATOM 773 N N . ILE A 1 100 ? -61.932 25.022 3.156 1.00 21.40 100 ILE A N 1
ATOM 774 C CA . ILE A 1 100 ? -60.636 24.592 2.622 1.00 19.11 100 ILE A CA 1
ATOM 775 C C . ILE A 1 100 ? -59.808 25.802 2.217 1.00 18.84 100 ILE A C 1
ATOM 776 O O . ILE A 1 100 ? -58.589 25.852 2.439 1.00 20.75 100 ILE A O 1
ATOM 781 N N . GLU A 1 101 ? -60.457 26.803 1.626 1.00 18.80 101 GLU A N 1
ATOM 782 C CA . GLU A 1 101 ? -59.730 27.977 1.164 1.00 25.33 101 GLU A CA 1
ATOM 783 C C . GLU A 1 101 ? -59.063 28.696 2.339 1.00 21.10 101 GLU A C 1
ATOM 784 O O . GLU A 1 101 ? -57.876 29.054 2.276 1.00 20.59 101 GLU A O 1
ATOM 790 N N . LEU A 1 102 ? -59.809 28.902 3.427 1.00 21.68 102 LEU A N 1
ATOM 791 C CA . LEU A 1 102 ? -59.206 29.403 4.659 1.00 19.30 102 LEU A CA 1
ATOM 792 C C . LEU A 1 102 ? -57.996 28.571 5.066 1.00 20.31 102 LEU A C 1
ATOM 793 O O . LEU A 1 102 ? -56.904 29.107 5.294 1.00 20.63 102 LEU A O 1
ATOM 798 N N . LEU A 1 103 ? -58.171 27.255 5.180 1.00 20.29 103 LEU A N 1
ATOM 799 C CA . LEU A 1 103 ? -57.060 26.411 5.612 1.00 18.49 103 LEU A CA 1
ATOM 800 C C . LEU A 1 103 ? -55.878 26.515 4.657 1.00 21.96 103 LEU A C 1
ATOM 801 O O . LEU A 1 103 ? -54.722 26.597 5.097 1.00 21.92 103 LEU A O 1
ATOM 806 N N . LEU A 1 104 ? -56.140 26.527 3.341 1.00 23.74 104 LEU A N 1
ATOM 807 C CA . LEU A 1 104 ? -55.026 26.630 2.403 1.00 23.34 104 LEU A CA 1
ATOM 808 C C . LEU A 1 104 ? -54.350 27.993 2.483 1.00 19.53 104 LEU A C 1
ATOM 809 O O . LEU A 1 104 ? -53.130 28.081 2.310 1.00 20.22 104 LEU A O 1
ATOM 814 N N . ARG A 1 105 ? -55.108 29.052 2.777 1.00 19.74 105 ARG A N 1
ATOM 815 C CA . ARG A 1 105 ? -54.512 30.381 2.876 1.00 21.05 105 ARG A CA 1
ATOM 816 C C . ARG A 1 105 ? -53.592 30.495 4.081 1.00 23.42 105 ARG A C 1
ATOM 817 O O . ARG A 1 105 ? -52.542 31.142 3.997 1.00 19.90 105 ARG A O 1
ATOM 825 N N . ASP A 1 106 ? -53.966 29.884 5.214 1.00 23.99 106 ASP A N 1
ATOM 826 C CA . ASP A 1 106 ? -53.150 29.985 6.427 1.00 23.32 106 ASP A CA 1
ATOM 827 C C . ASP A 1 106 ? -52.032 28.951 6.482 1.00 24.44 106 ASP A C 1
ATOM 828 O O . ASP A 1 106 ? -50.907 29.287 6.853 1.00 30.60 106 ASP A O 1
ATOM 833 N N . LEU A 1 107 ? -52.305 27.697 6.114 1.00 24.49 107 LEU A N 1
ATOM 834 C CA . LEU A 1 107 ? -51.259 26.679 6.152 1.00 25.61 107 LEU A CA 1
ATOM 835 C C . LEU A 1 107 ? -50.279 26.788 4.977 1.00 27.76 107 LEU A C 1
ATOM 836 O O . LEU A 1 107 ? -49.127 26.340 5.095 1.00 28.01 107 LEU A O 1
ATOM 841 N N . LYS A 1 108 ? -50.700 27.348 3.846 1.00 23.54 108 LYS A N 1
ATOM 842 C CA . LYS A 1 108 ? -49.837 27.523 2.680 1.00 21.57 108 LYS A CA 1
ATOM 843 C C . LYS A 1 108 ? -49.004 26.288 2.316 1.00 22.83 108 LYS A C 1
ATOM 844 O O . LYS A 1 108 ? -47.772 26.363 2.245 1.00 23.57 108 LYS A O 1
ATOM 850 N N . PRO A 1 109 ? -49.621 25.138 2.074 1.00 20.41 109 PRO A N 1
ATOM 851 C CA . PRO A 1 109 ? -48.843 24.022 1.537 1.00 22.70 109 PRO A CA 1
ATOM 852 C C . PRO A 1 109 ? -48.401 24.349 0.116 1.00 22.70 109 PRO A C 1
ATOM 853 O O . PRO A 1 109 ? -48.930 25.247 -0.541 1.00 18.20 109 PRO A O 1
ATOM 857 N N . GLN A 1 110 ? -47.379 23.635 -0.344 1.00 25.78 110 GLN A N 1
ATOM 858 C CA . GLN A 1 110 ? -46.904 23.860 -1.705 1.00 24.02 110 GLN A CA 1
ATOM 859 C C . GLN A 1 110 ? -47.702 23.055 -2.712 1.00 22.91 110 GLN A C 1
ATOM 860 O O . GLN A 1 110 ? -47.797 23.445 -3.881 1.00 22.68 110 GLN A O 1
ATOM 866 N N . ILE A 1 111 ? -48.224 21.913 -2.285 1.00 21.81 111 ILE A N 1
ATOM 867 C CA . ILE A 1 111 ? -48.944 20.979 -3.138 1.00 20.71 111 ILE A CA 1
ATOM 868 C C . ILE A 1 111 ? -50.119 20.441 -2.329 1.00 20.75 111 ILE A C 1
ATOM 869 O O . ILE A 1 111 ? -49.980 20.164 -1.134 1.00 21.74 111 ILE A O 1
ATOM 874 N N . VAL A 1 112 ? -51.274 20.304 -2.977 1.00 20.36 112 VAL A N 1
ATOM 875 C CA . VAL A 1 112 ? -52.428 19.606 -2.425 1.00 16.00 112 VAL A CA 1
ATOM 876 C C . VAL A 1 112 ? -52.687 18.359 -3.249 1.00 20.75 112 VAL A C 1
ATOM 877 O O . VAL A 1 112 ? -52.833 18.446 -4.471 1.00 20.88 112 VAL A O 1
ATOM 881 N N . PHE A 1 113 ? -52.788 17.210 -2.581 1.00 20.81 113 PHE A N 1
ATOM 882 C CA . PHE A 1 113 ? -53.289 15.974 -3.179 1.00 18.75 113 PHE A CA 1
ATOM 883 C C . PHE A 1 113 ? -54.812 15.902 -3.010 1.00 19.20 113 PHE A C 1
ATOM 884 O O . PHE A 1 113 ? -55.332 16.037 -1.895 1.00 18.15 113 PHE A O 1
ATOM 892 N N . PHE A 1 114 ? -55.534 15.655 -4.103 1.00 18.99 114 PHE A N 1
ATOM 893 C CA . PHE A 1 114 ? -56.995 15.580 -4.048 1.00 17.80 114 PHE A CA 1
ATOM 894 C C . PHE A 1 114 ? -57.451 14.448 -4.952 1.00 18.83 114 PHE A C 1
ATOM 895 O O . PHE A 1 114 ? -56.674 13.933 -5.754 1.00 22.30 114 PHE A O 1
ATOM 903 N N . ASP A 1 115 ? -58.722 14.064 -4.853 1.00 18.25 115 ASP A N 1
ATOM 904 C CA . ASP A 1 115 ? -59.255 13.142 -5.854 1.00 18.04 115 ASP A CA 1
ATOM 905 C C . ASP A 1 115 ? -60.593 13.628 -6.422 1.00 23.67 115 ASP A C 1
ATOM 906 O O . ASP A 1 115 ? -60.678 13.949 -7.613 1.00 16.08 115 ASP A O 1
ATOM 911 N N . PHE A 1 116 ? -61.638 13.722 -5.596 1.00 22.40 116 PHE A N 1
ATOM 912 C CA . PHE A 1 116 ? -62.973 13.976 -6.135 1.00 18.48 116 PHE A CA 1
ATOM 913 C C . PHE A 1 116 ? -63.355 15.449 -6.151 1.00 18.51 116 PHE A C 1
ATOM 914 O O . PHE A 1 116 ? -64.432 15.783 -6.650 1.00 20.50 116 PHE A O 1
ATOM 922 N N . GLN A 1 117 ? -62.509 16.347 -5.653 1.00 17.52 117 GLN A N 1
ATOM 923 C CA . GLN A 1 117 ? -62.881 17.763 -5.535 1.00 21.76 117 GLN A CA 1
ATOM 924 C C . GLN A 1 117 ? -62.549 18.477 -6.847 1.00 19.25 117 GLN A C 1
ATOM 925 O O . GLN A 1 117 ? -61.471 19.050 -7.014 1.00 19.04 117 GLN A O 1
ATOM 931 N N . HIS A 1 118 ? -63.494 18.458 -7.792 1.00 21.75 118 HIS A N 1
ATOM 932 C CA . HIS A 1 118 ? -63.195 18.996 -9.131 1.00 24.15 118 HIS A CA 1
ATOM 933 C C . HIS A 1 118 ? -62.857 20.479 -9.060 1.00 21.61 118 HIS A C 1
ATOM 934 O O . HIS A 1 118 ? -62.074 20.976 -9.875 1.00 17.68 118 HIS A O 1
ATOM 941 N N . TRP A 1 119 ? -63.392 21.186 -8.050 1.00 22.45 119 TRP A N 1
ATOM 942 C CA . TRP A 1 119 ? -63.131 22.602 -7.813 1.00 20.10 119 TRP A CA 1
ATOM 943 C C . TRP A 1 119 ? -61.794 22.876 -7.134 1.00 18.70 119 TRP A C 1
ATOM 944 O O . TRP A 1 119 ? -61.417 24.047 -7.004 1.00 19.73 119 TRP A O 1
ATOM 955 N N . LEU A 1 120 ? -61.089 21.846 -6.668 1.00 19.83 120 LEU A N 1
ATOM 956 C CA . LEU A 1 120 ? -59.824 22.064 -5.960 1.00 19.10 120 LEU A CA 1
ATOM 957 C C . LEU A 1 120 ? -58.748 22.699 -6.849 1.00 20.69 120 LEU A C 1
ATOM 958 O O . LEU A 1 120 ? -58.128 23.689 -6.417 1.00 20.46 120 LEU A O 1
ATOM 963 N N . PRO A 1 121 ? -58.473 22.207 -8.075 1.00 19.84 121 PRO A N 1
ATOM 964 C CA . PRO A 1 121 ? -57.386 22.820 -8.875 1.00 19.39 121 PRO A CA 1
ATOM 965 C C . PRO A 1 121 ? -57.489 24.324 -9.070 1.00 19.18 121 PRO A C 1
ATOM 966 O O . PRO A 1 121 ? -56.451 24.990 -9.021 1.00 20.43 121 PRO A O 1
ATOM 970 N N . ASN A 1 122 ? -58.691 24.882 -9.287 1.00 21.16 122 ASN A N 1
ATOM 971 C CA . ASN A 1 122 ? -58.821 26.335 -9.431 1.00 23.13 122 ASN A CA 1
ATOM 972 C C . ASN A 1 122 ? -58.501 27.039 -8.117 1.00 20.43 122 ASN A C 1
ATOM 973 O O . ASN A 1 122 ? -57.848 28.099 -8.108 1.00 18.77 122 ASN A O 1
ATOM 978 N N . LEU A 1 123 ? -58.964 26.468 -6.999 1.00 21.62 123 LEU A N 1
ATOM 979 C CA . LEU A 1 123 ? -58.668 27.041 -5.684 1.00 16.50 123 LEU A CA 1
ATOM 980 C C . LEU A 1 123 ? -57.160 27.075 -5.433 1.00 18.75 123 LEU A C 1
ATOM 981 O O . LEU A 1 123 ? -56.585 28.137 -5.159 1.00 20.15 123 LEU A O 1
ATOM 986 N N . THR A 1 124 ? -56.484 25.932 -5.582 1.00 16.92 124 THR A N 1
ATOM 987 C CA . THR A 1 124 ? -55.044 25.929 -5.349 1.00 20.95 124 THR A CA 1
ATOM 988 C C . THR A 1 124 ? -54.295 26.800 -6.363 1.00 21.19 124 THR A C 1
ATOM 989 O O . THR A 1 124 ? -53.383 27.552 -5.986 1.00 20.74 124 THR A O 1
ATOM 993 N N . ARG A 1 125 ? -54.673 26.739 -7.646 1.00 21.40 125 ARG A N 1
ATOM 994 C CA . ARG A 1 125 ? -53.985 27.568 -8.642 1.00 19.60 125 ARG A CA 1
ATOM 995 C C . ARG A 1 125 ? -54.094 29.053 -8.306 1.00 21.08 125 ARG A C 1
ATOM 996 O O . ARG A 1 125 ? -53.130 29.813 -8.484 1.00 19.47 125 ARG A O 1
ATOM 1004 N N . SER A 1 126 ? -55.252 29.481 -7.796 1.00 18.97 126 SER A N 1
ATOM 1005 C CA . SER A 1 126 ? -55.447 30.877 -7.421 1.00 21.52 126 SER A CA 1
ATOM 1006 C C . SER A 1 126 ? -54.568 31.315 -6.250 1.00 23.64 126 SER A C 1
ATOM 1007 O O . SER A 1 126 ? -54.393 32.517 -6.046 1.00 26.37 126 SER A O 1
ATOM 1010 N N . LEU A 1 127 ? -54.028 30.382 -5.467 1.00 22.26 127 LEU A N 1
ATOM 1011 C CA . LEU A 1 127 ? -53.125 30.707 -4.370 1.00 22.20 127 LEU A CA 1
ATOM 1012 C C . LEU A 1 127 ? -51.672 30.369 -4.694 1.00 27.17 127 LEU A C 1
ATOM 1013 O O . LEU A 1 127 ? -50.823 30.427 -3.800 1.00 24.72 127 LEU A O 1
ATOM 1018 N N . GLY A 1 128 ? -51.373 29.991 -5.943 1.00 23.64 128 GLY A N 1
ATOM 1019 C CA . GLY A 1 128 ? -50.026 29.563 -6.270 1.00 23.91 128 GLY A CA 1
ATOM 1020 C C . GLY A 1 128 ? -49.657 28.203 -5.730 1.00 23.84 128 GLY A C 1
ATOM 1021 O O . GLY A 1 128 ? -48.471 27.898 -5.594 1.00 26.44 128 GLY A O 1
ATOM 1022 N N . ILE A 1 129 ? -50.641 27.367 -5.424 1.00 25.85 129 ILE A N 1
ATOM 1023 C CA . ILE A 1 129 ? -50.415 26.035 -4.860 1.00 22.87 129 ILE A CA 1
ATOM 1024 C C . ILE A 1 129 ? -50.595 25.010 -5.968 1.00 23.21 129 ILE A C 1
ATOM 1025 O O . ILE A 1 129 ? -51.503 25.144 -6.799 1.00 19.34 129 ILE A O 1
ATOM 1030 N N . LYS A 1 130 ? -49.743 23.990 -5.998 1.00 24.93 130 LYS A N 1
ATOM 1031 C CA . LYS A 1 130 ? -49.884 22.969 -7.035 1.00 22.20 130 LYS A CA 1
ATOM 1032 C C . LYS A 1 130 ? -50.859 21.889 -6.585 1.00 24.45 130 LYS A C 1
ATOM 1033 O O . LYS A 1 130 ? -51.046 21.638 -5.383 1.00 21.41 130 LYS A O 1
ATOM 1039 N N . SER A 1 131 ? -51.493 21.253 -7.567 1.00 21.14 131 SER A N 1
ATOM 1040 C CA . SER A 1 131 ? -52.479 20.218 -7.305 1.00 20.53 131 SER A CA 1
ATOM 1041 C C . SER A 1 131 ? -52.074 18.931 -8.008 1.00 23.21 131 SER A C 1
ATOM 1042 O O . SER A 1 131 ? -51.680 18.941 -9.186 1.00 17.54 131 SER A O 1
ATOM 1045 N N . VAL A 1 132 ? -52.169 17.835 -7.269 1.00 20.56 132 VAL A N 1
ATOM 1046 C CA . VAL A 1 132 ? -51.944 16.492 -7.768 1.00 20.86 132 VAL A CA 1
ATOM 1047 C C . VAL A 1 132 ? -53.236 15.732 -7.526 1.00 24.45 132 VAL A C 1
ATOM 1048 O O . VAL A 1 132 ? -53.699 15.638 -6.373 1.00 21.04 132 VAL A O 1
ATOM 1052 N N . GLN A 1 133 ? -53.855 15.236 -8.600 1.00 18.84 133 GLN A N 1
ATOM 1053 C CA . GLN A 1 133 ? -55.034 14.396 -8.408 1.00 19.53 133 GLN A CA 1
ATOM 1054 C C . GLN A 1 133 ? -54.537 12.997 -8.092 1.00 21.88 133 GLN A C 1
ATOM 1055 O O . GLN A 1 133 ? -54.151 12.240 -8.988 1.00 20.16 133 GLN A O 1
ATOM 1061 N N . TYR A 1 134 ? -54.495 12.657 -6.798 1.00 21.29 134 TYR A N 1
ATOM 1062 C CA . TYR A 1 134 ? -53.980 11.357 -6.378 1.00 20.63 134 TYR A CA 1
ATOM 1063 C C . TYR A 1 134 ? -55.150 10.386 -6.277 1.00 19.62 134 TYR A C 1
ATOM 1064 O O . TYR A 1 134 ? -55.964 10.473 -5.353 1.00 18.27 134 TYR A O 1
ATOM 1073 N N . LEU A 1 135 ? -55.216 9.445 -7.209 1.00 20.83 135 LEU A N 1
ATOM 1074 C CA . LEU A 1 135 ? -56.340 8.526 -7.314 1.00 20.75 135 LEU A CA 1
ATOM 1075 C C . LEU A 1 135 ? -56.014 7.157 -6.726 1.00 27.08 135 LEU A C 1
ATOM 1076 O O . LEU A 1 135 ? -54.920 6.619 -6.934 1.00 27.76 135 LEU A O 1
ATOM 1081 N N . ILE A 1 136 ? -57.018 6.563 -6.075 1.00 26.05 136 ILE A N 1
ATOM 1082 C CA . ILE A 1 136 ? -56.871 5.301 -5.361 1.00 29.49 136 ILE A CA 1
ATOM 1083 C C . ILE A 1 136 ? -57.024 4.084 -6.275 1.00 32.24 136 ILE A C 1
ATOM 1084 O O . ILE A 1 136 ? -56.560 2.986 -5.921 1.00 36.93 136 ILE A O 1
ATOM 1089 N N . VAL A 1 137 ? -57.621 4.243 -7.456 1.00 28.25 137 VAL A N 1
ATOM 1090 C CA . VAL A 1 137 ? -57.811 3.123 -8.378 1.00 29.39 137 VAL A CA 1
ATOM 1091 C C . VAL A 1 137 ? -56.495 2.685 -9.007 1.00 24.06 137 VAL A C 1
ATOM 1092 O O . VAL A 1 137 ? -55.489 3.387 -8.930 1.00 26.88 137 VAL A O 1
ATOM 1096 N N . ASN A 1 138 ? -56.503 1.525 -9.637 1.00 27.32 138 ASN A N 1
ATOM 1097 C CA . ASN A 1 138 ? -55.420 1.108 -10.519 1.00 26.59 138 ASN A CA 1
ATOM 1098 C C . ASN A 1 138 ? -55.526 1.856 -11.857 1.00 25.67 138 ASN A C 1
ATOM 1099 O O . ASN A 1 138 ? -56.631 1.989 -12.394 1.00 21.59 138 ASN A O 1
ATOM 1104 N N . PRO A 1 139 ? -54.422 2.393 -12.397 1.00 23.50 139 PRO A N 1
ATOM 1105 C CA . PRO A 1 139 ? -54.522 3.176 -13.650 1.00 24.69 139 PRO A CA 1
ATOM 1106 C C . PRO A 1 139 ? -55.116 2.398 -14.813 1.00 24.96 139 PRO A C 1
ATOM 1107 O O . PRO A 1 139 ? -55.608 3.010 -15.776 1.00 23.50 139 PRO A O 1
ATOM 1111 N N . ILE A 1 140 ? -55.113 1.067 -14.742 1.00 25.13 140 ILE A N 1
ATOM 1112 C CA . ILE A 1 140 ? -55.751 0.268 -15.774 1.00 25.70 140 ILE A CA 1
ATOM 1113 C C . ILE A 1 140 ? -57.236 0.558 -15.834 1.00 25.83 140 ILE A C 1
ATOM 1114 O O . ILE A 1 140 ? -57.867 0.367 -16.881 1.00 25.86 140 ILE A O 1
ATOM 1119 N N . THR A 1 141 ? -57.825 1.022 -14.713 1.00 25.07 141 THR A N 1
ATOM 1120 C CA . THR A 1 141 ? -59.279 1.181 -14.658 1.00 23.51 141 THR A CA 1
ATOM 1121 C C . THR A 1 141 ? -59.729 2.378 -15.482 1.00 24.50 141 THR A C 1
ATOM 1122 O O . THR A 1 141 ? -60.541 2.195 -16.406 1.00 27.15 141 THR A O 1
ATOM 1126 N N . PRO A 1 142 ? -59.239 3.605 -15.245 1.00 26.41 142 PRO A N 1
ATOM 1127 C CA . PRO A 1 142 ? -59.565 4.687 -16.195 1.00 21.91 142 PRO A CA 1
ATOM 1128 C C . PRO A 1 142 ? -58.972 4.470 -17.580 1.00 26.53 142 PRO A C 1
ATOM 1129 O O . PRO A 1 142 ? -59.557 4.944 -18.561 1.00 28.46 142 PRO A O 1
ATOM 1133 N N . ALA A 1 143 ? -57.838 3.776 -17.712 1.00 27.03 143 ALA A N 1
ATOM 1134 C CA . ALA A 1 143 ? -57.256 3.624 -19.053 1.00 28.95 143 ALA A CA 1
ATOM 1135 C C . ALA A 1 143 ? -58.151 2.777 -19.939 1.00 26.30 143 ALA A C 1
ATOM 1136 O O . ALA A 1 143 ? -58.420 3.146 -21.087 1.00 28.93 143 ALA A O 1
ATOM 1138 N N . TYR A 1 144 ? -58.666 1.665 -19.405 1.00 27.70 144 TYR A N 1
ATOM 1139 C CA . TYR A 1 144 ? -59.524 0.790 -20.189 1.00 24.21 144 TYR A CA 1
ATOM 1140 C C . TYR A 1 144 ? -60.960 1.297 -20.285 1.00 30.54 144 TYR A C 1
ATOM 1141 O O . TYR A 1 144 ? -61.608 1.117 -21.327 1.00 26.85 144 TYR A O 1
ATOM 1150 N N . LEU A 1 145 ? -61.501 1.883 -19.208 1.00 28.25 145 LEU A N 1
ATOM 1151 C CA . LEU A 1 145 ? -62.929 2.170 -19.230 1.00 30.37 145 LEU A CA 1
ATOM 1152 C C . LEU A 1 145 ? -63.260 3.506 -19.899 1.00 32.86 145 LEU A C 1
ATOM 1153 O O . LEU A 1 145 ? -64.418 3.703 -20.298 1.00 29.55 145 LEU A O 1
ATOM 1158 N N . GLY A 1 146 ? -62.281 4.402 -20.072 1.00 28.74 146 GLY A N 1
ATOM 1159 C CA . GLY A 1 146 ? -62.484 5.641 -20.793 1.00 31.47 146 GLY A CA 1
ATOM 1160 C C . GLY A 1 146 ? -61.919 5.609 -22.209 1.00 33.56 146 GLY A C 1
ATOM 1161 O O . GLY A 1 146 ? -61.623 4.557 -22.777 1.00 31.39 146 GLY A O 1
ATOM 1162 N N . ASN A 1 147 ? -61.834 6.803 -22.808 1.00 35.56 147 ASN A N 1
ATOM 1163 C CA . ASN A 1 147 ? -60.958 7.112 -23.941 1.00 31.31 147 ASN A CA 1
ATOM 1164 C C . ASN A 1 147 ? -61.373 6.453 -25.270 1.00 38.54 147 ASN A C 1
ATOM 1165 O O . ASN A 1 147 ? -60.549 6.353 -26.186 1.00 35.65 147 ASN A O 1
ATOM 1170 N N . ARG A 1 148 ? -62.753 5.988 -25.443 1.00 34.17 148 ARG A N 1
ATOM 1171 C CA . ARG A 1 148 ? -63.275 5.560 -26.744 1.00 37.72 148 ARG A CA 1
ATOM 1172 C C . ARG A 1 148 ? -63.814 6.752 -27.533 1.00 39.68 148 ARG A C 1
ATOM 1173 O O . ARG A 1 148 ? -64.208 7.765 -26.946 1.00 37.97 148 ARG A O 1
ATOM 1181 N N . PRO A 1 149 ? -63.843 6.668 -28.864 1.00 41.51 149 PRO A N 1
ATOM 1182 C CA . PRO A 1 149 ? -64.392 7.778 -29.660 1.00 45.41 149 PRO A CA 1
ATOM 1183 C C . PRO A 1 149 ? -65.850 8.052 -29.306 1.00 51.95 149 PRO A C 1
ATOM 1184 O O . PRO A 1 149 ? -66.670 7.135 -29.192 1.00 53.79 149 PRO A O 1
ATOM 1188 N N . LYS A 1 150 ? -66.168 9.326 -29.125 1.00 55.66 150 LYS A N 1
ATOM 1189 C CA . LYS A 1 150 ? -67.450 9.748 -28.566 1.00 57.45 150 LYS A CA 1
ATOM 1190 C C . LYS A 1 150 ? -68.263 10.466 -29.642 1.00 60.40 150 LYS A C 1
ATOM 1191 O O . LYS A 1 150 ? -68.085 11.664 -29.867 1.00 65.54 150 LYS A O 1
ATOM 1197 N N . GLY A 1 151 ? -69.163 9.737 -30.296 1.00 60.03 151 GLY A N 1
ATOM 1198 C CA . GLY A 1 151 ? -70.143 10.356 -31.171 1.00 56.83 151 GLY A CA 1
ATOM 1199 C C . GLY A 1 151 ? -71.553 9.985 -30.756 1.00 61.46 151 GLY A C 1
ATOM 1200 O O . GLY A 1 151 ? -72.516 10.707 -31.042 1.00 59.09 151 GLY A O 1
ATOM 1201 N N . ARG A 1 152 ? -71.669 8.842 -30.075 1.00 61.94 152 ARG A N 1
ATOM 1202 C CA . ARG A 1 152 ? -72.913 8.335 -29.513 1.00 59.04 152 ARG A CA 1
ATOM 1203 C C . ARG A 1 152 ? -72.595 7.768 -28.138 1.00 55.74 152 ARG A C 1
ATOM 1204 O O . ARG A 1 152 ? -71.432 7.515 -27.808 1.00 49.89 152 ARG A O 1
ATOM 1212 N N . ASP A 1 153 ? -73.641 7.566 -27.336 1.00 56.49 153 ASP A N 1
ATOM 1213 C CA . ASP A 1 153 ? -73.456 7.038 -25.987 1.00 56.14 153 ASP A CA 1
ATOM 1214 C C . ASP A 1 153 ? -72.744 5.689 -26.005 1.00 49.23 153 ASP A C 1
ATOM 1215 O O . ASP A 1 153 ? -72.948 4.864 -26.900 1.00 53.83 153 ASP A O 1
ATOM 1220 N N . ILE A 1 154 ? -71.895 5.481 -25.002 1.00 38.43 154 ILE A N 1
ATOM 1221 C CA . ILE A 1 154 ? -71.130 4.249 -24.880 1.00 40.71 154 ILE A CA 1
ATOM 1222 C C . ILE A 1 154 ? -72.072 3.100 -24.529 1.00 40.98 154 ILE A C 1
ATOM 1223 O O . ILE A 1 154 ? -72.925 3.223 -23.641 1.00 45.30 154 ILE A O 1
ATOM 1228 N N . THR A 1 155 ? -71.930 1.976 -25.226 1.00 41.84 155 THR A N 1
ATOM 1229 C CA . THR A 1 155 ? -72.776 0.804 -25.027 1.00 39.82 155 THR A CA 1
ATOM 1230 C C . THR A 1 155 ? -71.985 -0.323 -24.376 1.00 33.98 155 THR A C 1
ATOM 1231 O O . THR A 1 155 ? -70.757 -0.294 -24.311 1.00 37.85 155 THR A O 1
ATOM 1235 N N . GLU A 1 156 ? -72.714 -1.350 -23.928 1.00 35.29 156 GLU A N 1
ATOM 1236 C CA . GLU A 1 156 ? -72.062 -2.555 -23.422 1.00 37.72 156 GLU A CA 1
ATOM 1237 C C . GLU A 1 156 ? -71.115 -3.134 -24.463 1.00 40.24 156 GLU A C 1
ATOM 1238 O O . GLU A 1 156 ? -69.975 -3.504 -24.148 1.00 39.00 156 GLU A O 1
ATOM 1244 N N . ALA A 1 157 ? -71.561 -3.183 -25.719 1.00 38.47 157 ALA A N 1
ATOM 1245 C CA . ALA A 1 157 ? -70.723 -3.727 -26.778 1.00 41.94 157 ALA A CA 1
ATOM 1246 C C . ALA A 1 157 ? -69.444 -2.917 -26.951 1.00 38.63 157 ALA A C 1
ATOM 1247 O O . ALA A 1 157 ? -68.385 -3.493 -27.231 1.00 39.23 157 ALA A O 1
ATOM 1249 N N . ASP A 1 158 ? -69.508 -1.593 -26.755 1.00 39.37 158 ASP A N 1
ATOM 1250 C CA . ASP A 1 158 ? -68.304 -0.771 -26.881 1.00 36.25 158 ASP A CA 1
ATOM 1251 C C . ASP A 1 158 ? -67.236 -1.183 -25.880 1.00 36.45 158 ASP A C 1
ATOM 1252 O O . ASP A 1 158 ? -66.043 -1.206 -26.210 1.00 37.12 158 ASP A O 1
ATOM 1257 N N . LEU A 1 159 ? -67.640 -1.512 -24.653 1.00 34.91 159 LEU A N 1
ATOM 1258 C CA . LEU A 1 159 ? -66.664 -1.865 -23.626 1.00 37.33 159 LEU A CA 1
ATOM 1259 C C . LEU A 1 159 ? -66.025 -3.220 -23.879 1.00 39.18 159 LEU A C 1
ATOM 1260 O O . LEU A 1 159 ? -64.982 -3.525 -23.285 1.00 40.30 159 LEU A O 1
ATOM 1265 N N . MET A 1 160 ? -66.611 -4.024 -24.763 1.00 36.98 160 MET A N 1
ATOM 1266 C CA . MET A 1 160 ? -66.057 -5.328 -25.075 1.00 40.87 160 MET A CA 1
ATOM 1267 C C . MET A 1 160 ? -64.799 -5.229 -25.932 1.00 41.99 160 MET A C 1
ATOM 1268 O O . MET A 1 160 ? -64.112 -6.240 -26.118 1.00 40.96 160 MET A O 1
ATOM 1273 N N . GLN A 1 161 ? -64.478 -4.044 -26.441 1.00 40.57 161 GLN A N 1
ATOM 1274 C CA . GLN A 1 161 ? -63.209 -3.783 -27.099 1.00 43.87 161 GLN A CA 1
ATOM 1275 C C . GLN A 1 161 ? -62.417 -2.752 -26.297 1.00 39.95 161 GLN A C 1
ATOM 1276 O O . GLN A 1 161 ? -63.014 -1.916 -25.610 1.00 35.48 161 GLN A O 1
ATOM 1282 N N . PRO A 1 162 ? -61.087 -2.786 -26.362 1.00 35.65 162 PRO A N 1
ATOM 1283 C CA . PRO A 1 162 ? -60.275 -1.762 -25.681 1.00 31.43 162 PRO A CA 1
ATOM 1284 C C . PRO A 1 162 ? -60.379 -0.420 -26.386 1.00 32.96 162 PRO A C 1
ATOM 1285 O O . PRO A 1 162 ? -60.643 -0.361 -27.592 1.00 34.25 162 PRO A O 1
ATOM 1289 N N . PRO A 1 163 ? -60.167 0.686 -25.678 1.00 34.72 163 PRO A N 1
ATOM 1290 C CA . PRO A 1 163 ? -60.108 1.977 -26.358 1.00 28.96 163 PRO A CA 1
ATOM 1291 C C . PRO A 1 163 ? -58.943 2.008 -27.325 1.00 27.69 163 PRO A C 1
ATOM 1292 O O . PRO A 1 163 ? -57.943 1.293 -27.135 1.00 29.78 163 PRO A O 1
ATOM 1296 N N . PRO A 1 164 ? -59.017 2.837 -28.369 1.00 30.49 164 PRO A N 1
ATOM 1297 C CA . PRO A 1 164 ? -57.922 2.901 -29.347 1.00 30.37 164 PRO A CA 1
ATOM 1298 C C . PRO A 1 164 ? -56.583 3.190 -28.687 1.00 29.80 164 PRO A C 1
ATOM 1299 O O . PRO A 1 164 ? -56.459 4.101 -27.865 1.00 31.05 164 PRO A O 1
ATOM 1303 N N . GLY A 1 165 ? -55.565 2.433 -29.093 1.00 30.21 165 GLY A N 1
ATOM 1304 C CA . GLY A 1 165 ? -54.240 2.579 -28.530 1.00 29.57 165 GLY A CA 1
ATOM 1305 C C . GLY A 1 165 ? -54.048 1.965 -27.155 1.00 32.76 165 GLY A C 1
ATOM 1306 O O . GLY A 1 165 ? -52.981 2.152 -26.554 1.00 28.03 165 GLY A O 1
ATOM 1307 N N . PHE A 1 166 ? -55.024 1.237 -26.633 1.00 27.37 166 PHE A N 1
ATOM 1308 C CA . PHE A 1 166 ? -54.849 0.688 -25.288 1.00 31.65 166 PHE A CA 1
ATOM 1309 C C . PHE A 1 166 ? -53.730 -0.349 -25.273 1.00 34.56 166 PHE A C 1
ATOM 1310 O O . PHE A 1 166 ? -53.805 -1.340 -26.012 1.00 34.69 166 PHE A O 1
ATOM 1318 N N . PRO A 1 167 ? -52.702 -0.189 -24.442 1.00 31.98 167 PRO A N 1
ATOM 1319 C CA . PRO A 1 167 ? -51.595 -1.152 -24.447 1.00 28.62 167 PRO A CA 1
ATOM 1320 C C . PRO A 1 167 ? -51.986 -2.516 -23.906 1.00 34.24 167 PRO A C 1
ATOM 1321 O O . PRO A 1 167 ? -51.693 -2.827 -22.746 1.00 38.95 167 PRO A O 1
ATOM 1325 N N . GLY A 1 168 ? -52.631 -3.330 -24.723 1.00 31.02 168 GLY A N 1
ATOM 1326 C CA . GLY A 1 168 ? -53.022 -4.674 -24.338 1.00 27.83 168 GLY A CA 1
ATOM 1327 C C . GLY A 1 168 ? -54.280 -5.092 -25.071 1.00 33.75 168 GLY A C 1
ATOM 1328 O O . GLY A 1 168 ? -54.948 -4.289 -25.722 1.00 31.17 168 GLY A O 1
ATOM 1329 N N . SER A 1 169 ? -54.618 -6.376 -24.933 1.00 31.19 169 SER A N 1
ATOM 1330 C CA . SER A 1 169 ? -55.790 -6.933 -25.598 1.00 35.73 169 SER A CA 1
ATOM 1331 C C . SER A 1 169 ? -57.057 -6.720 -24.764 1.00 36.78 169 SER A C 1
ATOM 1332 O O . SER A 1 169 ? -57.011 -6.245 -23.630 1.00 40.98 169 SER A O 1
ATOM 1335 N N . ALA A 1 170 ? -58.198 -7.097 -25.344 1.00 36.67 170 ALA A N 1
ATOM 1336 C CA . ALA A 1 170 ? -59.491 -6.914 -24.693 1.00 37.40 170 ALA A CA 1
ATOM 1337 C C . ALA A 1 170 ? -59.562 -7.623 -23.337 1.00 39.64 170 ALA A C 1
ATOM 1338 O O . ALA A 1 170 ? -59.097 -8.755 -23.169 1.00 39.37 170 ALA A O 1
ATOM 1340 N N . ILE A 1 171 ? -60.141 -6.934 -22.364 1.00 36.25 171 ILE A N 1
ATOM 1341 C CA . ILE A 1 171 ? -60.360 -7.475 -21.028 1.00 35.02 171 ILE A CA 1
ATOM 1342 C C . ILE A 1 171 ? -61.731 -8.135 -21.015 1.00 35.96 171 ILE A C 1
ATOM 1343 O O . ILE A 1 171 ? -62.702 -7.563 -21.519 1.00 36.78 171 ILE A O 1
ATOM 1348 N N . LYS A 1 172 ? -61.805 -9.354 -20.478 1.00 36.19 172 LYS A N 1
ATOM 1349 C CA . LYS A 1 172 ? -63.068 -10.084 -20.378 1.00 39.28 172 LYS A CA 1
ATOM 1350 C C . LYS A 1 172 ? -64.031 -9.413 -19.381 1.00 40.41 172 LYS A C 1
ATOM 1351 O O . LYS A 1 172 ? -63.639 -9.050 -18.267 1.00 38.55 172 LYS A O 1
ATOM 1357 N N . LEU A 1 173 ? -65.294 -9.249 -19.779 1.00 33.18 173 LEU A N 1
ATOM 1358 C CA . LEU A 1 173 ? -66.282 -8.551 -18.959 1.00 39.14 173 LEU A CA 1
ATOM 1359 C C . LEU A 1 173 ? -67.619 -9.264 -19.075 1.00 41.59 173 LEU A C 1
ATOM 1360 O O . LEU A 1 173 ? -68.167 -9.379 -20.178 1.00 40.78 173 LEU A O 1
ATOM 1365 N N . HIS A 1 174 ? -68.157 -9.717 -17.942 1.00 39.28 174 HIS A N 1
ATOM 1366 C CA . HIS A 1 174 ? -69.397 -10.474 -17.972 1.00 40.46 174 HIS A CA 1
ATOM 1367 C C . HIS A 1 174 ? -70.590 -9.544 -18.159 1.00 38.04 174 HIS A C 1
ATOM 1368 O O . HIS A 1 174 ? -70.521 -8.343 -17.884 1.00 37.65 174 HIS A O 1
ATOM 1375 N N . SER A 1 175 ? -71.698 -10.126 -18.640 1.00 41.47 175 SER A N 1
ATOM 1376 C CA . SER A 1 175 ? -72.905 -9.349 -18.929 1.00 43.02 175 SER A CA 1
ATOM 1377 C C . SER A 1 175 ? -73.361 -8.527 -17.727 1.00 42.53 175 SER A C 1
ATOM 1378 O O . SER A 1 175 ? -73.772 -7.370 -17.882 1.00 39.86 175 SER A O 1
ATOM 1381 N N . HIS A 1 176 ? -73.316 -9.106 -16.519 1.00 41.79 176 HIS A N 1
ATOM 1382 C CA . HIS A 1 176 ? -73.729 -8.331 -15.352 1.00 43.37 176 HIS A CA 1
ATOM 1383 C C . HIS A 1 176 ? -72.777 -7.166 -15.117 1.00 41.59 176 HIS A C 1
ATOM 1384 O O . HIS A 1 176 ? -73.219 -6.042 -14.838 1.00 36.05 176 HIS A O 1
ATOM 1391 N N . GLU A 1 177 ? -71.472 -7.408 -15.282 1.00 38.71 177 GLU A N 1
ATOM 1392 C CA . GLU A 1 177 ? -70.483 -6.353 -15.109 1.00 38.44 177 GLU A CA 1
ATOM 1393 C C . GLU A 1 177 ? -70.631 -5.279 -16.180 1.00 38.31 177 GLU A C 1
ATOM 1394 O O . GLU A 1 177 ? -70.515 -4.084 -15.887 1.00 35.06 177 GLU A O 1
ATOM 1400 N N . LEU A 1 178 ? -70.896 -5.690 -17.423 1.00 36.34 178 LEU A N 1
ATOM 1401 C CA . LEU A 1 178 ? -71.139 -4.731 -18.498 1.00 38.56 178 LEU A CA 1
ATOM 1402 C C . LEU A 1 178 ? -72.337 -3.837 -18.176 1.00 38.62 178 LEU A C 1
ATOM 1403 O O . LEU A 1 178 ? -72.258 -2.608 -18.287 1.00 35.31 178 LEU A O 1
ATOM 1408 N N . ARG A 1 179 ? -73.460 -4.443 -17.776 1.00 36.70 179 ARG A N 1
ATOM 1409 C CA . ARG A 1 179 ? -74.628 -3.677 -17.350 1.00 43.39 179 ARG A CA 1
ATOM 1410 C C . ARG A 1 179 ? -74.271 -2.668 -16.264 1.00 38.55 179 ARG A C 1
ATOM 1411 O O . ARG A 1 179 ? -74.599 -1.480 -16.370 1.00 35.89 179 ARG A O 1
ATOM 1419 N N . PHE A 1 180 ? -73.609 -3.132 -15.203 1.00 36.98 180 PHE A N 1
ATOM 1420 C CA . PHE A 1 180 ? -73.172 -2.227 -14.143 1.00 32.90 180 PHE A CA 1
ATOM 1421 C C . PHE A 1 180 ? -72.290 -1.110 -14.699 1.00 35.56 180 PHE A C 1
ATOM 1422 O O . PHE A 1 180 ? -72.496 0.066 -14.389 1.00 34.88 180 PHE A O 1
ATOM 1430 N N . LEU A 1 181 ? -71.299 -1.464 -15.531 1.00 34.96 181 LEU A N 1
ATOM 1431 C CA . LEU A 1 181 ? -70.344 -0.472 -16.028 1.00 34.25 181 LEU A CA 1
ATOM 1432 C C . LEU A 1 181 ? -71.033 0.610 -16.851 1.00 32.52 181 LEU A C 1
ATOM 1433 O O . LEU A 1 181 ? -70.735 1.801 -16.701 1.00 33.41 181 LEU A O 1
ATOM 1438 N N . ILE A 1 182 ? -71.974 0.222 -17.706 1.00 33.46 182 ILE A N 1
ATOM 1439 C CA . ILE A 1 182 ? -72.660 1.207 -18.532 1.00 31.18 182 ILE A CA 1
ATOM 1440 C C . ILE A 1 182 ? -73.532 2.116 -17.677 1.00 39.15 182 ILE A C 1
ATOM 1441 O O . ILE A 1 182 ? -73.569 3.336 -17.886 1.00 38.61 182 ILE A O 1
ATOM 1446 N N . SER A 1 183 ? -74.248 1.550 -16.697 1.00 38.35 183 SER A N 1
ATOM 1447 C CA . SER A 1 183 ? -75.108 2.394 -15.873 1.00 36.84 183 SER A CA 1
ATOM 1448 C C . SER A 1 183 ? -74.305 3.331 -14.976 1.00 39.29 183 SER A C 1
ATOM 1449 O O . SER A 1 183 ? -74.821 4.379 -14.573 1.00 42.01 183 SER A O 1
ATOM 1452 N N . THR A 1 184 ? -73.043 3.003 -14.690 1.00 38.06 184 THR A N 1
ATOM 1453 C CA . THR A 1 184 ? -72.229 3.868 -13.839 1.00 38.06 184 THR A CA 1
ATOM 1454 C C . THR A 1 184 ? -71.858 5.162 -14.554 1.00 39.52 184 THR A C 1
ATOM 1455 O O . THR A 1 184 ? -71.666 6.194 -13.894 1.00 35.77 184 THR A O 1
ATOM 1459 N N . ARG A 1 185 ? -71.794 5.135 -15.900 1.00 35.27 185 ARG A N 1
ATOM 1460 C CA . ARG A 1 185 ? -71.449 6.335 -16.664 1.00 35.29 185 ARG A CA 1
ATOM 1461 C C . ARG A 1 185 ? -72.473 7.439 -16.451 1.00 32.89 185 ARG A C 1
ATOM 1462 O O . ARG A 1 185 ? -72.139 8.620 -16.559 1.00 37.50 185 ARG A O 1
ATOM 1470 N N . LYS A 1 186 ? -73.708 7.089 -16.122 1.00 33.30 186 LYS A N 1
ATOM 1471 C CA . LYS A 1 186 ? -74.739 8.096 -15.909 1.00 39.58 186 LYS A CA 1
ATOM 1472 C C . LYS A 1 186 ? -74.835 8.571 -14.450 1.00 39.42 186 LYS A C 1
ATOM 1473 O O . LYS A 1 186 ? -75.708 9.388 -14.130 1.00 36.27 186 LYS A O 1
ATOM 1479 N N . LEU A 1 187 ? -73.964 8.109 -13.559 1.00 33.43 187 LEU A N 1
ATOM 1480 C CA . LEU A 1 187 ? -74.192 8.351 -12.137 1.00 38.83 187 LEU A CA 1
ATOM 1481 C C . LEU A 1 187 ? -73.938 9.816 -11.779 1.00 33.32 187 LEU A C 1
ATOM 1482 O O . LEU A 1 187 ? -72.886 10.381 -12.101 1.00 28.66 187 LEU A O 1
ATOM 1487 N N . GLU A 1 188 ? -74.923 10.430 -11.136 1.00 30.43 188 GLU A N 1
ATOM 1488 C CA . GLU A 1 188 ? -74.800 11.770 -10.579 1.00 33.47 188 GLU A CA 1
ATOM 1489 C C . GLU A 1 188 ? -74.184 11.646 -9.193 1.00 32.39 188 GLU A C 1
ATOM 1490 O O . GLU A 1 188 ? -74.641 10.831 -8.387 1.00 28.96 188 GLU A O 1
ATOM 1496 N N . PHE A 1 189 ? -73.161 12.461 -8.906 1.00 28.57 189 PHE A N 1
ATOM 1497 C CA . PHE A 1 189 ? -72.404 12.294 -7.661 1.00 31.30 189 PHE A CA 1
ATOM 1498 C C . PHE A 1 189 ? -72.084 13.647 -7.013 1.00 24.04 189 PHE A C 1
ATOM 1499 O O . PHE A 1 189 ? -71.029 14.237 -7.264 1.00 21.69 189 PHE A O 1
ATOM 1507 N N . GLY A 1 190 ? -73.003 14.128 -6.174 1.00 22.79 190 GLY A N 1
ATOM 1508 C CA . GLY A 1 190 ? -72.809 15.392 -5.491 1.00 19.88 190 GLY A CA 1
ATOM 1509 C C . GLY A 1 190 ? -73.088 16.619 -6.341 1.00 27.10 190 GLY A C 1
ATOM 1510 O O . GLY A 1 190 ? -72.606 16.737 -7.479 1.00 24.83 190 GLY A O 1
ATOM 1511 N N . SER A 1 191 ? -73.885 17.534 -5.781 1.00 23.86 191 SER A N 1
ATOM 1512 C CA . SER A 1 191 ? -74.152 18.861 -6.357 1.00 26.14 191 SER A CA 1
ATOM 1513 C C . SER A 1 191 ? -74.618 18.788 -7.806 1.00 26.83 191 SER A C 1
ATOM 1514 O O . SER A 1 191 ? -74.467 19.743 -8.565 1.00 24.21 191 SER A O 1
ATOM 1517 N N . GLY A 1 192 ? -75.192 17.659 -8.202 1.00 29.83 192 GLY A N 1
ATOM 1518 C CA . GLY A 1 192 ? -75.689 17.542 -9.553 1.00 30.49 192 GLY A CA 1
ATOM 1519 C C . GLY A 1 192 ? -74.628 17.341 -10.605 1.00 29.25 192 GLY A C 1
ATOM 1520 O O . GLY A 1 192 ? -74.930 17.491 -11.790 1.00 33.27 192 GLY A O 1
ATOM 1521 N N . VAL A 1 193 ? -73.395 17.036 -10.220 1.00 27.36 193 VAL A N 1
ATOM 1522 C CA . VAL A 1 193 ? -72.320 16.793 -11.179 1.00 28.00 193 VAL A CA 1
ATOM 1523 C C . VAL A 1 193 ? -72.291 15.314 -11.517 1.00 26.62 193 VAL A C 1
ATOM 1524 O O . VAL A 1 193 ? -72.378 14.459 -10.625 1.00 24.92 193 VAL A O 1
ATOM 1528 N N . LEU A 1 194 ? -72.173 15.011 -12.807 1.00 25.96 194 LEU A N 1
ATOM 1529 C CA . LEU A 1 194 ? -71.896 13.645 -13.214 1.00 29.09 194 LEU A CA 1
ATOM 1530 C C . LEU A 1 194 ? -70.586 13.199 -12.582 1.00 24.59 194 LEU A C 1
ATOM 1531 O O . LEU A 1 194 ? -69.601 13.940 -12.605 1.00 22.94 194 LEU A O 1
ATOM 1536 N N . PHE A 1 195 ? -70.576 11.983 -12.025 1.00 24.69 195 PHE A N 1
ATOM 1537 C CA . PHE A 1 195 ? -69.325 11.414 -11.519 1.00 27.66 195 PHE A CA 1
ATOM 1538 C C . PHE A 1 195 ? -68.193 11.551 -12.540 1.00 25.98 195 PHE A C 1
ATOM 1539 O O . PHE A 1 195 ? -67.104 12.044 -12.218 1.00 25.72 195 PHE A O 1
ATOM 1547 N N . LEU A 1 196 ? -68.442 11.145 -13.790 1.00 25.90 196 LEU A N 1
ATOM 1548 C CA . LEU A 1 196 ? -67.375 11.160 -14.791 1.00 27.71 196 LEU A CA 1
ATOM 1549 C C . LEU A 1 196 ? -66.840 12.569 -15.031 1.00 22.24 196 LEU A C 1
ATOM 1550 O O . LEU A 1 196 ? -65.637 12.749 -15.229 1.00 25.40 196 LEU A O 1
ATOM 1555 N N . ASP A 1 197 ? -67.714 13.578 -15.015 1.00 22.40 197 ASP A N 1
ATOM 1556 C CA . ASP A 1 197 ? -67.262 14.965 -15.157 1.00 22.32 197 ASP A CA 1
ATOM 1557 C C . ASP A 1 197 ? -66.457 15.410 -13.942 1.00 23.55 197 ASP A C 1
ATOM 1558 O O . ASP A 1 197 ? -65.452 16.124 -14.075 1.00 24.52 197 ASP A O 1
ATOM 1563 N N . ARG A 1 198 ? -66.904 15.021 -12.750 1.00 23.38 198 ARG A N 1
ATOM 1564 C CA . ARG A 1 198 ? -66.170 15.344 -11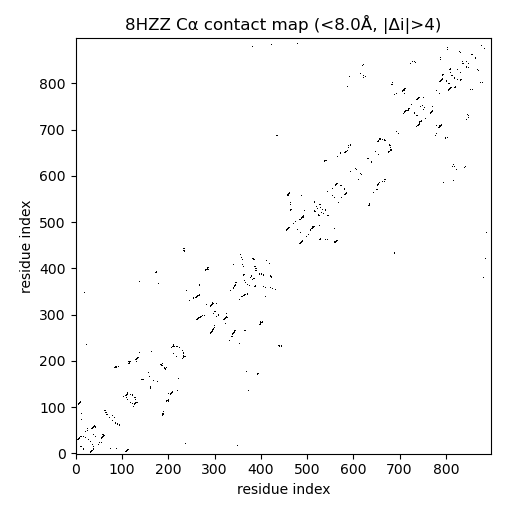.533 1.00 23.62 198 ARG A CA 1
ATOM 1565 C C . ARG A 1 198 ? -64.723 14.861 -11.627 1.00 21.58 198 ARG A C 1
ATOM 1566 O O . ARG A 1 198 ? -63.779 15.635 -11.429 1.00 20.67 198 ARG A O 1
ATOM 1574 N N . LEU A 1 199 ? -64.531 13.590 -11.983 1.00 21.73 199 LEU A N 1
ATOM 1575 C CA . LEU A 1 199 ? -63.176 13.054 -12.072 1.00 23.38 199 LEU A CA 1
ATOM 1576 C C . LEU A 1 199 ? -62.395 13.698 -13.215 1.00 23.08 199 LEU A C 1
ATOM 1577 O O . LEU A 1 199 ? -61.218 14.044 -13.056 1.00 18.30 199 LEU A O 1
ATOM 1582 N N . SER A 1 200 ? -63.044 13.904 -14.366 1.00 20.85 200 SER A N 1
ATOM 1583 C CA . SER A 1 200 ? -62.299 14.329 -15.552 1.00 23.46 200 SER A CA 1
ATOM 1584 C C . SER A 1 200 ? -61.861 15.787 -15.444 1.00 24.13 200 SER A C 1
ATOM 1585 O O . SER A 1 200 ? -60.782 16.150 -15.935 1.00 24.06 200 SER A O 1
ATOM 1588 N N . ILE A 1 201 ? -62.679 16.627 -14.799 1.00 22.69 201 ILE A N 1
ATOM 1589 C CA . ILE A 1 201 ? -62.282 18.004 -14.520 1.00 24.28 201 ILE A CA 1
ATOM 1590 C C . ILE A 1 201 ? -61.026 18.026 -13.645 1.00 23.04 201 ILE A C 1
ATOM 1591 O O . ILE A 1 201 ? -60.055 18.748 -13.926 1.00 22.70 201 ILE A O 1
ATOM 1596 N N . GLY A 1 202 ? -61.006 17.194 -12.600 1.00 21.38 202 GLY A N 1
ATOM 1597 C CA . GLY A 1 202 ? -59.796 17.073 -11.796 1.00 20.05 202 GLY A CA 1
ATOM 1598 C C . GLY A 1 202 ? -58.611 16.577 -12.606 1.00 23.29 202 GLY A C 1
ATOM 1599 O O . GLY A 1 202 ? -57.493 17.082 -12.465 1.00 24.13 202 GLY A O 1
ATOM 1600 N N . THR A 1 203 ? -58.833 15.582 -13.470 1.00 21.82 203 THR A N 1
ATOM 1601 C CA . THR A 1 203 ? -57.726 15.076 -14.273 1.00 19.96 203 THR A CA 1
ATOM 1602 C C . THR A 1 203 ? -57.151 16.169 -15.160 1.00 20.87 203 THR A C 1
ATOM 1603 O O . THR A 1 203 ? -55.926 16.287 -15.292 1.00 20.41 203 THR A O 1
ATOM 1607 N N . ARG A 1 204 ? -58.016 17.025 -15.719 1.00 20.07 204 ARG A N 1
ATOM 1608 C CA . ARG A 1 204 ? -57.563 18.013 -16.698 1.00 22.22 204 ARG A CA 1
ATOM 1609 C C . ARG A 1 204 ? -56.943 19.243 -16.046 1.00 23.26 204 ARG A C 1
ATOM 1610 O O . ARG A 1 204 ? -55.991 19.810 -16.586 1.00 20.57 204 ARG A O 1
ATOM 1618 N N . LEU A 1 205 ? -57.495 19.717 -14.922 1.00 22.62 205 LEU A N 1
ATOM 1619 C CA . LEU A 1 205 ? -57.047 20.997 -14.385 1.00 21.24 205 LEU A CA 1
ATOM 1620 C C . LEU A 1 205 ? -55.942 20.876 -13.331 1.00 22.45 205 LEU A C 1
ATOM 1621 O O . LEU A 1 205 ? -55.298 21.882 -13.015 1.00 22.44 205 LEU A O 1
ATOM 1626 N N . SER A 1 206 ? -55.732 19.689 -12.764 1.00 21.97 206 SER A N 1
ATOM 1627 C CA . SER A 1 206 ? -54.601 19.435 -11.880 1.00 19.89 206 SER A CA 1
ATOM 1628 C C . SER A 1 206 ? -53.263 19.695 -12.583 1.00 22.95 206 SER A C 1
ATOM 1629 O O . SER A 1 206 ? -53.175 19.793 -13.809 1.00 25.45 206 SER A O 1
ATOM 1632 N N . ASP A 1 207 ? -52.196 19.803 -11.779 1.00 23.54 207 ASP A N 1
ATOM 1633 C CA . ASP A 1 207 ? -50.851 19.882 -12.340 1.00 22.60 207 ASP A CA 1
ATOM 1634 C C . ASP A 1 207 ? -50.306 18.503 -12.690 1.00 24.89 207 ASP A C 1
ATOM 1635 O O . ASP A 1 207 ? -49.517 18.365 -13.636 1.00 21.34 207 ASP A O 1
ATOM 1640 N N . ALA A 1 208 ? -50.743 17.471 -11.979 1.00 22.92 208 ALA A N 1
ATOM 1641 C CA . ALA A 1 208 ? -50.395 16.106 -12.349 1.00 23.10 208 ALA A CA 1
ATOM 1642 C C . ALA A 1 208 ? -51.449 15.167 -11.775 1.00 21.88 208 ALA A C 1
ATOM 1643 O O . ALA A 1 208 ? -52.097 15.488 -10.778 1.00 21.15 208 ALA A O 1
ATOM 1645 N N . VAL A 1 209 ? -51.621 14.016 -12.416 1.00 17.33 209 VAL A N 1
ATOM 1646 C CA . VAL A 1 209 ? -52.396 12.906 -11.869 1.00 19.00 209 VAL A CA 1
ATOM 1647 C C . VAL A 1 209 ? -51.401 11.893 -11.318 1.00 24.68 209 VAL A C 1
ATOM 1648 O O . VAL A 1 209 ? -50.306 11.735 -11.878 1.00 20.15 209 VAL A O 1
ATOM 1652 N N . ALA A 1 210 ? -51.749 11.226 -10.206 1.00 19.33 210 ALA A N 1
ATOM 1653 C CA . ALA A 1 210 ? -50.869 10.213 -9.625 1.00 20.58 210 ALA A CA 1
ATOM 1654 C C . ALA A 1 210 ? -51.666 8.993 -9.191 1.00 20.39 210 ALA A C 1
ATOM 1655 O O . ALA A 1 210 ? -52.846 9.089 -8.849 1.00 20.36 210 ALA A O 1
ATOM 1657 N N . PHE A 1 211 ? -51.010 7.834 -9.246 1.00 20.80 211 PHE A N 1
ATOM 1658 C CA . PHE A 1 211 ? -51.570 6.575 -8.776 1.00 26.66 211 PHE A CA 1
ATOM 1659 C C . PHE A 1 211 ? -50.489 5.847 -8.002 1.00 27.72 211 PHE A C 1
ATOM 1660 O O . PHE A 1 211 ? -49.293 6.053 -8.229 1.00 29.23 211 PHE A O 1
ATOM 1668 N N . LYS A 1 212 ? -50.933 4.971 -7.110 1.00 25.81 212 LYS A N 1
ATOM 1669 C CA . LYS A 1 212 ? -50.089 3.895 -6.611 1.00 31.83 212 LYS A CA 1
ATOM 1670 C C . LYS A 1 212 ? -49.676 2.969 -7.762 1.00 33.52 212 LYS A C 1
ATOM 1671 O O . LYS A 1 212 ? -50.435 2.740 -8.713 1.00 29.31 212 LYS A O 1
ATOM 1677 N N . GLY A 1 213 ? -48.469 2.435 -7.685 1.00 33.23 213 GLY A N 1
ATOM 1678 C CA . GLY A 1 213 ? -48.044 1.461 -8.675 1.00 30.63 213 GLY A CA 1
ATOM 1679 C C . GLY A 1 213 ? -46.559 1.553 -8.956 1.00 31.09 213 GLY A C 1
ATOM 1680 O O . GLY A 1 213 ? -45.850 2.415 -8.438 1.00 30.85 213 GLY A O 1
ATOM 1681 N N . CYS A 1 214 ? -46.096 0.618 -9.786 1.00 32.14 214 CYS A N 1
ATOM 1682 C CA . CYS A 1 214 ? -44.708 0.576 -10.219 1.00 32.82 214 CYS A CA 1
ATOM 1683 C C . CYS A 1 214 ? -44.668 0.491 -11.739 1.00 30.64 214 CYS A C 1
ATOM 1684 O O . CYS A 1 214 ? -45.648 0.095 -12.384 1.00 34.82 214 CYS A O 1
ATOM 1687 N N . ARG A 1 215 ? -43.524 0.894 -12.305 1.00 28.69 215 ARG A N 1
ATOM 1688 C CA . ARG A 1 215 ? -43.412 1.037 -13.759 1.00 34.16 215 ARG A CA 1
ATOM 1689 C C . ARG A 1 215 ? -43.642 -0.297 -14.456 1.00 33.59 215 ARG A C 1
ATOM 1690 O O . ARG A 1 215 ? -44.294 -0.355 -15.503 1.00 31.85 215 ARG A O 1
ATOM 1698 N N . GLU A 1 216 ? -43.186 -1.389 -13.839 1.00 34.02 216 GLU A N 1
ATOM 1699 C CA . GLU A 1 216 ? -43.280 -2.714 -14.437 1.00 34.98 216 GLU A CA 1
ATOM 1700 C C . GLU A 1 216 ? -44.721 -3.217 -14.578 1.00 37.02 216 GLU A C 1
ATOM 1701 O O . GLU A 1 216 ? -44.965 -4.102 -15.409 1.00 37.43 216 GLU A O 1
ATOM 1707 N N . ILE A 1 217 ? -45.680 -2.717 -13.779 1.00 37.87 217 ILE A N 1
ATOM 1708 C CA . ILE A 1 217 ? -47.067 -3.204 -13.867 1.00 33.99 217 ILE A CA 1
ATOM 1709 C C . ILE A 1 217 ? -48.016 -2.081 -14.277 1.00 33.08 217 ILE A C 1
ATOM 1710 O O . ILE A 1 217 ? -48.727 -2.201 -15.275 1.00 33.46 217 ILE A O 1
ATOM 1715 N N . GLU A 1 218 ? -48.037 -0.986 -13.514 1.00 32.47 218 GLU A N 1
ATOM 1716 C CA . GLU A 1 218 ? -48.932 0.129 -13.808 1.00 25.74 218 GLU A CA 1
ATOM 1717 C C . GLU A 1 218 ? -48.379 1.077 -14.863 1.00 27.17 218 GLU A C 1
ATOM 1718 O O . GLU A 1 218 ? -49.156 1.837 -15.449 1.00 29.80 218 GLU A O 1
ATOM 1724 N N . GLY A 1 219 ? -47.061 1.076 -15.074 1.00 27.60 219 GLY A N 1
ATOM 1725 C CA . GLY A 1 219 ? -46.377 1.971 -15.980 1.00 25.08 219 GLY A CA 1
ATOM 1726 C C . GLY A 1 219 ? -47.056 2.209 -17.322 1.00 29.69 219 GLY A C 1
ATOM 1727 O O . GLY A 1 219 ? -47.308 3.356 -17.706 1.00 28.26 219 GLY A O 1
ATOM 1728 N N . PRO A 1 220 ? -47.346 1.140 -18.070 1.00 25.23 220 PRO A N 1
ATOM 1729 C CA . PRO A 1 220 ? -47.919 1.333 -19.422 1.00 34.44 220 PRO A CA 1
ATOM 1730 C C . PRO A 1 220 ? -49.277 2.024 -19.417 1.00 30.41 220 PRO A C 1
ATOM 1731 O O . PRO A 1 220 ? -49.592 2.774 -20.353 1.00 27.10 220 PRO A O 1
ATOM 1735 N N . TYR A 1 221 ? -50.088 1.783 -18.385 1.00 27.20 221 TYR A N 1
ATOM 1736 C CA . TYR A 1 221 ? -51.388 2.432 -18.287 1.00 27.42 221 TYR A CA 1
ATOM 1737 C C . TYR A 1 221 ? -51.237 3.902 -17.945 1.00 26.67 221 TYR A C 1
ATOM 1738 O O . TYR A 1 221 ? -51.922 4.751 -18.531 1.00 29.02 221 TYR A O 1
ATOM 1747 N N . ALA A 1 222 ? -50.330 4.225 -17.019 1.00 27.23 222 ALA A N 1
ATOM 1748 C CA . ALA A 1 222 ? -49.963 5.617 -16.790 1.00 26.30 222 ALA A CA 1
ATOM 1749 C C . ALA A 1 222 ? -49.509 6.295 -18.087 1.00 27.97 222 ALA A C 1
ATOM 1750 O O . ALA A 1 222 ? -49.977 7.392 -18.419 1.00 24.69 222 ALA A O 1
ATOM 1752 N N . GLU A 1 223 ? -48.589 5.651 -18.831 1.00 23.42 223 GLU A N 1
ATOM 1753 C CA . GLU A 1 223 ? -48.059 6.230 -20.067 1.00 30.94 223 GLU A CA 1
ATOM 1754 C C . GLU A 1 223 ? -49.176 6.438 -21.092 1.00 26.40 223 GLU A C 1
ATOM 1755 O O . GLU A 1 223 ? -49.275 7.495 -21.721 1.00 24.79 223 GLU A O 1
ATOM 1761 N N . TYR A 1 224 ? -50.028 5.428 -21.260 1.00 23.34 224 TYR A N 1
ATOM 1762 C CA . TYR A 1 224 ? -51.195 5.554 -22.111 1.00 26.02 224 TYR A CA 1
ATOM 1763 C C . TYR A 1 224 ? -52.050 6.756 -21.728 1.00 26.90 224 TYR A C 1
ATOM 1764 O O . TYR A 1 224 ? -52.439 7.551 -22.596 1.00 22.74 224 TYR A O 1
ATOM 1773 N N . LEU A 1 225 ? -52.333 6.924 -20.420 1.00 21.69 225 LEU A N 1
ATOM 1774 C CA . LEU A 1 225 ? -53.171 8.042 -20.002 1.00 23.37 225 LEU A CA 1
ATOM 1775 C C . LEU A 1 225 ? -52.469 9.364 -20.258 1.00 26.57 225 LEU A C 1
ATOM 1776 O O . LEU A 1 225 ? -53.107 10.340 -20.676 1.00 22.62 225 LEU A O 1
ATOM 1781 N N . GLU A 1 226 ? -51.154 9.410 -20.018 1.00 24.83 226 GLU A N 1
ATOM 1782 C CA . GLU A 1 226 ? -50.395 10.623 -20.296 1.00 27.23 226 GLU A CA 1
ATOM 1783 C C . GLU A 1 226 ? -50.459 10.969 -21.766 1.00 27.16 226 GLU A C 1
ATOM 1784 O O . GLU A 1 226 ? -50.437 12.150 -22.139 1.00 25.15 226 GLU A O 1
ATOM 1790 N N . THR A 1 227 ? -50.575 9.942 -22.603 1.00 30.02 227 THR A N 1
ATOM 1791 C CA . THR A 1 227 ? -50.728 10.128 -24.034 1.00 28.71 227 THR A CA 1
ATOM 1792 C C . THR A 1 227 ? -52.106 10.691 -24.364 1.00 31.82 227 THR A C 1
ATOM 1793 O O . THR A 1 227 ? -52.239 11.573 -25.216 1.00 32.97 227 THR A O 1
ATOM 1797 N N . VAL A 1 228 ? -53.148 10.201 -23.688 1.00 32.88 228 VAL A N 1
ATOM 1798 C CA . VAL A 1 228 ? -54.501 10.651 -23.996 1.00 29.99 228 VAL A CA 1
ATOM 1799 C C . VAL A 1 228 ? -54.714 12.096 -23.540 1.00 30.37 228 VAL A C 1
ATOM 1800 O O . VAL A 1 228 ? -55.304 12.914 -24.262 1.00 29.78 228 VAL A O 1
ATOM 1804 N N . TYR A 1 229 ? -54.255 12.441 -22.331 1.00 32.86 229 TYR A N 1
ATOM 1805 C CA . TYR A 1 229 ? -54.541 13.758 -21.771 1.00 25.53 229 TYR A CA 1
ATOM 1806 C C . TYR A 1 229 ? -53.402 14.752 -21.945 1.00 24.19 229 TYR A C 1
ATOM 1807 O O . TYR A 1 229 ? -53.603 15.940 -21.668 1.00 26.71 229 TYR A O 1
ATOM 1816 N N . GLY A 1 230 ? -52.227 14.303 -22.383 1.00 23.59 230 GLY A N 1
ATOM 1817 C CA . GLY A 1 230 ? -51.094 15.198 -22.607 1.00 23.53 230 GLY A CA 1
ATOM 1818 C C . GLY A 1 230 ? -50.622 15.961 -21.385 1.00 25.04 230 GLY A C 1
ATOM 1819 O O . GLY A 1 230 ? -50.301 17.153 -21.489 1.00 21.86 230 GLY A O 1
ATOM 1820 N N . LYS A 1 231 ? -50.554 15.298 -20.233 1.00 22.37 231 LYS A N 1
ATOM 1821 C CA . LYS A 1 231 ? -50.105 15.914 -18.992 1.00 22.35 231 LYS A CA 1
ATOM 1822 C C . LYS A 1 231 ? -49.555 14.817 -18.080 1.00 21.28 231 LYS A C 1
ATOM 1823 O O . LYS A 1 231 ? -49.851 13.631 -18.285 1.00 20.76 231 LYS A O 1
ATOM 1829 N N . PRO A 1 232 ? -48.778 15.179 -17.050 1.00 22.66 232 PRO A N 1
ATOM 1830 C CA . PRO A 1 232 ? -48.084 14.157 -16.243 1.00 22.64 232 PRO A CA 1
ATOM 1831 C C . PRO A 1 232 ? -49.028 13.237 -15.475 1.00 27.00 232 PRO A C 1
ATOM 1832 O O . PRO A 1 232 ? -49.963 13.684 -14.799 1.00 25.57 232 PRO A O 1
ATOM 1836 N N . PHE A 1 233 ? -48.775 11.936 -15.596 1.00 24.46 233 PHE A N 1
ATOM 1837 C CA . PHE A 1 233 ? -49.421 10.898 -14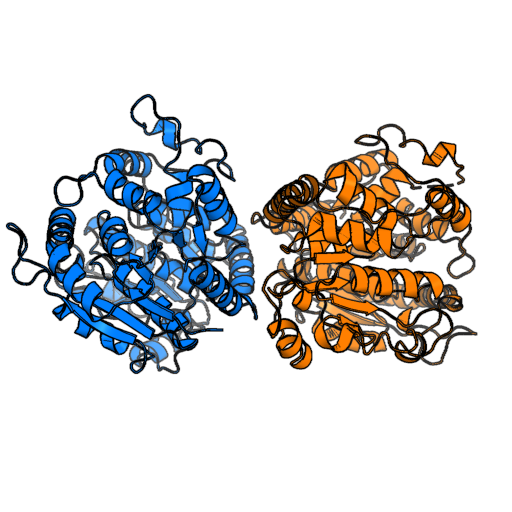.797 1.00 24.98 233 PHE A CA 1
ATOM 1838 C C . PHE A 1 233 ? -48.313 10.153 -14.047 1.00 25.43 233 PHE A C 1
ATOM 1839 O O . PHE A 1 233 ? -47.597 9.353 -14.648 1.00 29.56 233 PHE A O 1
ATOM 1847 N N . LEU A 1 234 ? -48.169 10.401 -12.745 1.00 29.95 234 LEU A N 1
ATOM 1848 C CA . LEU A 1 234 ? -47.073 9.863 -11.934 1.00 25.28 234 LEU A CA 1
ATOM 1849 C C . LEU A 1 234 ? -47.456 8.564 -11.217 1.00 23.31 234 LEU A C 1
ATOM 1850 O O . LEU A 1 234 ? -48.628 8.250 -11.017 1.00 21.60 234 LEU A O 1
ATOM 1855 N N . LEU A 1 235 ? -46.440 7.806 -10.821 1.00 23.54 235 LEU A N 1
ATOM 1856 C CA . LEU A 1 235 ? -46.610 6.639 -9.958 1.00 27.08 235 LEU A CA 1
ATOM 1857 C C . LEU A 1 235 ? -45.899 6.903 -8.636 1.00 28.77 235 LEU A C 1
ATOM 1858 O O . LEU A 1 235 ? -44.726 7.304 -8.628 1.00 28.77 235 LEU A O 1
ATOM 1863 N N . SER A 1 236 ? -46.607 6.688 -7.524 1.00 28.15 236 SER A N 1
ATOM 1864 C CA . SER A 1 236 ? -46.037 6.916 -6.197 1.00 28.84 236 SER A CA 1
ATOM 1865 C C . SER A 1 236 ? -45.302 5.707 -5.624 1.00 29.05 236 SER A C 1
ATOM 1866 O O . SER A 1 236 ? -44.737 5.813 -4.536 1.00 31.47 236 SER A O 1
ATOM 1869 N N . GLY A 1 237 ? -45.281 4.571 -6.316 1.00 32.21 237 GLY A N 1
ATOM 1870 C CA . GLY A 1 237 ? -44.677 3.371 -5.787 1.00 27.53 237 GLY A CA 1
ATOM 1871 C C . GLY A 1 237 ? -45.724 2.369 -5.363 1.00 28.94 237 GLY A C 1
ATOM 1872 O O . GLY A 1 237 ? -46.895 2.701 -5.200 1.00 32.48 237 GLY A O 1
ATOM 1873 N N . PRO A 1 238 ? -45.315 1.121 -5.133 1.00 31.94 238 PRO A N 1
ATOM 1874 C CA . PRO A 1 238 ? -46.288 0.080 -4.739 1.00 37.11 238 PRO A CA 1
ATOM 1875 C C . PRO A 1 238 ? -46.962 0.288 -3.370 1.00 33.32 238 PRO A C 1
ATOM 1876 O O . PRO A 1 238 ? -47.956 -0.401 -3.087 1.00 32.89 238 PRO A O 1
ATOM 1880 N N . LEU A 1 239 ? -46.460 1.177 -2.511 1.00 34.73 239 LEU A N 1
ATOM 1881 C CA . LEU A 1 239 ? -47.083 1.430 -1.196 1.00 38.97 239 LEU A CA 1
ATOM 1882 C C . LEU A 1 239 ? -47.202 0.156 -0.362 1.00 29.48 239 LEU A C 1
ATOM 1883 O O . LEU A 1 239 ? -48.282 -0.212 0.093 1.00 31.75 239 LEU A O 1
ATOM 1888 N N . LEU A 1 240 ? -46.098 -0.539 -0.196 1.00 34.05 240 LEU A N 1
ATOM 1889 C CA . LEU A 1 240 ? -46.147 -1.775 0.564 1.00 37.49 240 LEU A CA 1
ATOM 1890 C C . LEU A 1 240 ? -46.411 -1.474 2.042 1.00 36.35 240 LEU A C 1
ATOM 1891 O O . LEU A 1 240 ? -46.057 -0.398 2.533 1.00 31.61 240 LEU A O 1
ATOM 1896 N N . PRO A 1 241 ? -47.041 -2.402 2.768 1.00 33.95 241 PRO A N 1
ATOM 1897 C CA . PRO A 1 241 ? -47.191 -2.223 4.218 1.00 38.56 241 PRO A CA 1
ATOM 1898 C C . PRO A 1 241 ? -45.838 -1.985 4.868 1.00 41.37 241 PRO A C 1
ATOM 1899 O O . PRO A 1 241 ? -44.844 -2.629 4.527 1.00 37.72 241 PRO A O 1
ATOM 1903 N N . GLU A 1 242 ? -45.791 -1.023 5.781 1.00 44.24 242 GLU A N 1
ATOM 1904 C CA . GLU A 1 242 ? -44.579 -0.843 6.557 1.00 52.87 242 GLU A CA 1
ATOM 1905 C C . GLU A 1 242 ? -44.401 -2.043 7.494 1.00 54.07 242 GLU A C 1
ATOM 1906 O O . GLU A 1 242 ? -45.385 -2.646 7.937 1.00 45.94 242 GLU A O 1
ATOM 1912 N N . PRO A 1 243 ? -43.158 -2.454 7.753 1.00 55.69 243 PRO A N 1
ATOM 1913 C CA . PRO A 1 243 ? -42.925 -3.510 8.754 1.00 58.89 243 PRO A CA 1
ATOM 1914 C C . PRO A 1 243 ? -43.253 -2.982 10.142 1.00 58.82 243 PRO A C 1
ATOM 1915 O O . PRO A 1 243 ? -42.640 -2.024 10.612 1.00 62.23 243 PRO A O 1
ATOM 1919 N N . SER A 1 244 ? -44.241 -3.594 10.788 1.00 62.95 244 SER A N 1
ATOM 1920 C CA . SER A 1 244 ? -44.719 -3.143 12.091 1.00 74.21 244 SER A CA 1
ATOM 1921 C C . SER A 1 244 ? -44.401 -4.217 13.125 1.00 74.92 244 SER A C 1
ATOM 1922 O O . SER A 1 244 ? -44.978 -5.311 13.097 1.00 72.20 244 SER A O 1
ATOM 1925 N N . ILE A 1 245 ? -43.477 -3.904 14.028 1.00 74.76 245 ILE A N 1
ATOM 1926 C CA . ILE A 1 245 ? -43.137 -4.804 15.123 1.00 73.18 245 ILE A CA 1
ATOM 1927 C C . ILE A 1 245 ? -44.347 -4.901 16.046 1.00 70.50 245 ILE A C 1
ATOM 1928 O O . ILE A 1 245 ? -44.500 -4.112 16.985 1.00 73.15 245 ILE A O 1
ATOM 1933 N N . SER A 1 246 ? -45.235 -5.851 15.766 1.00 67.24 246 SER A N 1
ATOM 1934 C CA . SER A 1 246 ? -46.491 -5.987 16.488 1.00 68.31 246 SER A CA 1
ATOM 1935 C C . SER A 1 246 ? -46.685 -7.448 16.864 1.00 67.65 246 SER A C 1
ATOM 1936 O O . SER A 1 246 ? -45.864 -8.303 16.526 1.00 64.27 246 SER A O 1
ATOM 1939 N N . THR A 1 247 ? -47.791 -7.740 17.554 1.00 65.70 247 THR A N 1
ATOM 1940 C CA . THR A 1 247 ? -48.108 -9.099 17.987 1.00 67.95 247 THR A CA 1
ATOM 1941 C C . THR A 1 247 ? -49.523 -9.466 17.564 1.00 66.40 247 THR A C 1
ATOM 1942 O O . THR A 1 247 ? -50.478 -8.751 17.887 1.00 64.31 247 THR A O 1
ATOM 1946 N N . LEU A 1 248 ? -49.649 -10.588 16.856 1.00 63.21 248 LEU A N 1
ATOM 1947 C CA . LEU A 1 248 ? -50.959 -11.086 16.463 1.00 68.26 248 LEU A CA 1
ATOM 1948 C C . LEU A 1 248 ? -51.757 -11.463 17.705 1.00 64.88 248 LEU A C 1
ATOM 1949 O O . LEU A 1 248 ? -51.194 -11.876 18.722 1.00 69.86 248 LEU A O 1
ATOM 1954 N N . GLU A 1 249 ? -53.078 -11.292 17.632 1.00 64.55 249 GLU A N 1
ATOM 1955 C CA . GLU A 1 249 ? -53.930 -11.616 18.772 1.00 65.30 249 GLU A CA 1
ATOM 1956 C C . GLU A 1 249 ? -53.751 -13.082 19.156 1.00 67.64 249 GLU A C 1
ATOM 1957 O O . GLU A 1 249 ? -53.806 -13.972 18.299 1.00 67.90 249 GLU A O 1
ATOM 1959 N N . GLU A 1 250 ? -53.509 -13.325 20.451 1.00 67.70 250 GLU A N 1
ATOM 1960 C CA . GLU A 1 250 ? -53.161 -14.667 20.912 1.00 64.02 250 GLU A CA 1
ATOM 1961 C C . GLU A 1 250 ? -54.215 -15.690 20.516 1.00 63.46 250 GLU A C 1
ATOM 1962 O O . GLU A 1 250 ? -53.880 -16.851 20.251 1.00 64.61 250 GLU A O 1
ATOM 1964 N N . LYS A 1 251 ? -55.487 -15.282 20.462 1.00 60.16 251 LYS A N 1
ATOM 1965 C CA . LYS A 1 251 ? -56.528 -16.179 19.978 1.00 60.37 251 LYS A CA 1
ATOM 1966 C C . LYS A 1 251 ? -56.168 -16.749 18.610 1.00 65.00 251 LYS A C 1
ATOM 1967 O O . LYS A 1 251 ? -56.507 -17.900 18.298 1.00 62.80 251 LYS A O 1
ATOM 1973 N N . TRP A 1 252 ? -55.448 -15.975 17.797 1.00 59.92 252 TRP A N 1
ATOM 1974 C CA . TRP A 1 252 ? -55.123 -16.393 16.441 1.00 64.01 252 TRP A CA 1
ATOM 1975 C C . TRP A 1 252 ? -53.755 -17.049 16.352 1.00 62.72 252 TRP A C 1
ATOM 1976 O O . TRP A 1 252 ? -53.602 -18.040 15.632 1.00 62.61 252 TRP A O 1
ATOM 1987 N N . VAL A 1 253 ? -52.754 -16.533 17.070 1.00 61.56 253 VAL A N 1
ATOM 1988 C CA . VAL A 1 253 ? -51.458 -17.203 17.030 1.00 62.76 253 VAL A CA 1
ATOM 1989 C C . VAL A 1 253 ? -51.586 -18.618 17.571 1.00 64.45 253 VAL A C 1
ATOM 1990 O O . VAL A 1 253 ? -50.872 -19.525 17.126 1.00 69.37 253 VAL A O 1
ATOM 1994 N N . ALA A 1 254 ? -52.524 -18.845 18.496 1.00 66.37 254 ALA A N 1
ATOM 1995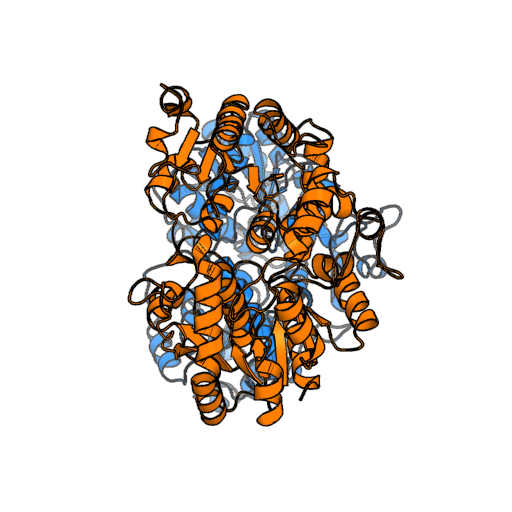 C CA . ALA A 1 254 ? -52.811 -20.203 18.953 1.00 67.17 254 ALA A CA 1
ATOM 1996 C C . ALA A 1 254 ? -53.594 -20.982 17.900 1.00 67.99 254 ALA A C 1
ATOM 1997 O O . ALA A 1 254 ? -53.150 -22.037 17.429 1.00 71.38 254 ALA A O 1
ATOM 1999 N N . TRP A 1 255 ? -54.763 -20.467 17.510 1.00 65.58 255 TRP A N 1
ATOM 2000 C CA . TRP A 1 255 ? -55.615 -21.172 16.556 1.00 64.63 255 TRP A CA 1
ATOM 2001 C C . TRP A 1 255 ? -54.866 -21.483 15.263 1.00 66.63 255 TRP A C 1
ATOM 2002 O O . TRP A 1 255 ? -54.880 -22.623 14.782 1.00 66.78 255 TRP A O 1
ATOM 2013 N N . LEU A 1 256 ? -54.194 -20.481 14.690 1.00 63.39 256 LEU A N 1
ATOM 2014 C CA . LEU A 1 256 ? -53.476 -20.691 13.435 1.00 69.35 256 LEU A CA 1
ATOM 2015 C C . LEU A 1 256 ? -52.308 -21.657 13.611 1.00 69.29 256 LEU A C 1
ATOM 2016 O O . LEU A 1 256 ? -52.031 -22.473 12.722 1.00 66.86 256 LEU A O 1
ATOM 2021 N N . GLY A 1 257 ? -51.611 -21.581 14.750 1.00 71.92 257 GLY A N 1
ATOM 2022 C CA . GLY A 1 257 ? -50.466 -22.446 14.984 1.00 68.85 257 GLY A CA 1
ATOM 2023 C C . GLY A 1 257 ? -50.813 -23.918 15.070 1.00 66.97 257 GLY A C 1
ATOM 2024 O O . GLY A 1 257 ? -49.913 -24.762 14.969 1.00 64.25 257 GLY A O 1
ATOM 2025 N N . GLY A 1 258 ? -52.095 -24.246 15.248 1.00 62.04 258 GLY A N 1
ATOM 2026 C CA . GLY A 1 258 ? -52.531 -25.625 15.343 1.00 59.68 258 GLY A CA 1
ATOM 2027 C C . GLY A 1 258 ? -52.984 -26.231 14.031 1.00 69.41 258 GLY A C 1
ATOM 2028 O O . GLY A 1 258 ? -53.876 -27.088 14.014 1.00 69.31 258 GLY A O 1
ATOM 2029 N N . PHE A 1 259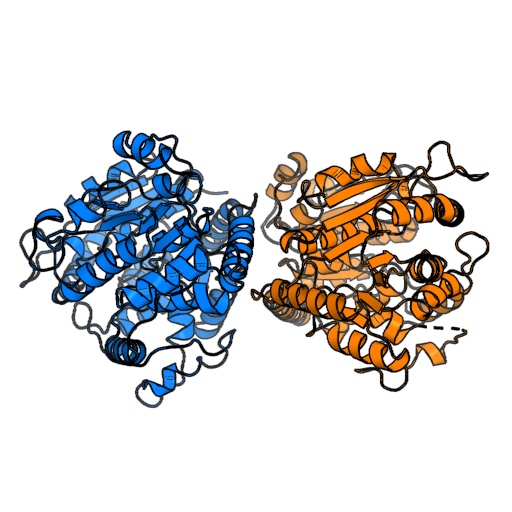 ? -52.376 -25.794 12.924 1.00 67.11 259 PHE A N 1
ATOM 2030 C CA . PHE A 1 259 ? -52.682 -26.306 11.596 1.00 57.22 259 PHE A CA 1
ATOM 2031 C C . PHE A 1 259 ? -51.392 -26.467 10.808 1.00 59.21 259 PHE A C 1
ATOM 2032 O O . PHE A 1 259 ? -50.417 -25.746 11.033 1.00 64.46 259 PHE A O 1
ATOM 2040 N N . LYS A 1 260 ? -51.393 -27.414 9.876 1.00 62.29 260 LYS A N 1
ATOM 2041 C CA . LYS A 1 260 ? -50.221 -27.610 9.031 1.00 67.01 260 LYS A CA 1
ATOM 2042 C C . LYS A 1 260 ? -49.980 -26.363 8.186 1.00 63.64 260 LYS A C 1
ATOM 2043 O O . LYS A 1 260 ? -50.923 -25.707 7.738 1.00 62.35 260 LYS A O 1
ATOM 2049 N N . ALA A 1 261 ? -48.706 -26.035 7.982 1.00 60.99 261 ALA A N 1
ATOM 2050 C CA . ALA A 1 261 ? -48.338 -24.778 7.342 1.00 62.64 261 ALA A CA 1
ATOM 2051 C C . ALA A 1 261 ? -48.917 -24.682 5.935 1.00 67.62 261 ALA A C 1
ATOM 2052 O O . ALA A 1 261 ? -48.827 -25.623 5.139 1.00 64.10 261 ALA A O 1
ATOM 2054 N N . GLY A 1 262 ? -49.516 -23.532 5.636 1.00 64.10 262 GLY A N 1
ATOM 2055 C CA . GLY A 1 262 ? -50.086 -23.311 4.329 1.00 60.10 262 GLY A CA 1
ATOM 2056 C C . GLY A 1 262 ? -51.407 -23.992 4.081 1.00 55.93 262 GLY A C 1
ATOM 2057 O O . GLY A 1 262 ? -51.769 -24.189 2.918 1.00 54.38 262 GLY A O 1
ATOM 2058 N N . SER A 1 263 ? -52.157 -24.338 5.129 1.00 56.31 263 SER A N 1
ATOM 2059 C CA . SER A 1 263 ? -53.396 -25.089 4.959 1.00 56.68 263 SER A CA 1
ATOM 2060 C C . SER A 1 263 ? -54.659 -24.292 5.247 1.00 52.48 263 SER A C 1
ATOM 2061 O O . SER A 1 263 ? -55.756 -24.802 4.987 1.00 54.27 263 SER A O 1
ATOM 2064 N N . VAL A 1 264 ? -54.544 -23.070 5.768 1.00 51.39 264 VAL A N 1
ATOM 2065 C CA . VAL A 1 264 ? -55.700 -22.288 6.201 1.00 55.57 264 VAL A CA 1
ATOM 2066 C C . VAL A 1 264 ? -56.136 -21.333 5.092 1.00 50.85 264 VAL A C 1
ATOM 2067 O O . VAL A 1 264 ? -55.300 -20.717 4.417 1.00 49.32 264 VAL A O 1
ATOM 2071 N N . ILE A 1 265 ? -57.453 -21.202 4.923 1.00 48.78 265 ILE A N 1
ATOM 2072 C CA . ILE A 1 265 ? -58.077 -20.267 3.991 1.00 50.04 265 ILE A CA 1
ATOM 2073 C C . ILE A 1 265 ? -58.567 -19.055 4.770 1.00 53.84 265 ILE A C 1
ATOM 2074 O O . ILE A 1 265 ? -59.547 -19.148 5.517 1.00 54.75 265 ILE A O 1
ATOM 2079 N N . TYR A 1 266 ? -57.922 -17.905 4.573 1.00 53.23 266 TYR A N 1
ATOM 2080 C CA . TYR A 1 266 ? -58.421 -16.634 5.091 1.00 46.40 266 TYR A CA 1
ATOM 2081 C C . TYR A 1 266 ? -59.254 -15.944 4.013 1.00 52.33 266 TYR A C 1
ATOM 2082 O O . TYR A 1 266 ? -58.819 -15.823 2.858 1.00 48.88 266 TYR A O 1
ATOM 2091 N N . CYS A 1 267 ? -60.445 -15.486 4.393 1.00 47.27 267 CYS A N 1
ATOM 2092 C CA . CYS A 1 267 ? -61.409 -14.921 3.454 1.00 43.89 267 CYS A CA 1
ATOM 2093 C C . CYS A 1 267 ? -61.960 -13.606 3.997 1.00 47.22 267 CYS A C 1
ATOM 2094 O O . CYS A 1 267 ? -62.824 -13.608 4.877 1.00 51.61 267 CYS A O 1
ATOM 2097 N N . ALA A 1 268 ? -61.490 -12.486 3.452 1.00 43.27 268 ALA A N 1
ATOM 2098 C CA . ALA A 1 268 ? -61.968 -11.168 3.846 1.00 40.69 268 ALA A CA 1
ATOM 2099 C C . ALA A 1 268 ? -63.122 -10.656 2.977 1.00 42.63 268 ALA A C 1
ATOM 2100 O O . ALA A 1 268 ? -63.442 -9.461 3.031 1.00 40.37 268 ALA A O 1
ATOM 2102 N N . TYR A 1 269 ? -63.759 -11.520 2.188 1.00 37.01 269 TYR A N 1
ATOM 2103 C CA . TYR A 1 269 ? -64.898 -11.085 1.393 1.00 34.94 269 TYR A CA 1
ATOM 2104 C C . TYR A 1 269 ? -66.101 -10.800 2.290 1.00 43.18 269 TYR A C 1
ATOM 2105 O O . TYR A 1 269 ? -66.478 -11.624 3.133 1.00 44.12 269 TYR A O 1
ATOM 2114 N N . GLY A 1 270 ? -66.716 -9.641 2.096 1.00 40.97 270 GLY A N 1
ATOM 2115 C CA . GLY A 1 270 ? -67.810 -9.224 2.951 1.00 44.35 270 GLY A CA 1
ATOM 2116 C C . GLY A 1 270 ? -67.381 -8.444 4.170 1.00 44.56 270 GLY A C 1
ATOM 2117 O O . GLY A 1 270 ? -68.204 -8.216 5.068 1.00 45.98 270 GLY A O 1
ATOM 2118 N N . SER A 1 271 ? -66.122 -8.028 4.228 1.00 39.36 271 SER A N 1
ATOM 2119 C CA . SER A 1 271 ? -65.610 -7.278 5.353 1.00 41.78 271 SER A CA 1
ATOM 2120 C C . SER A 1 271 ? -65.765 -5.776 5.185 1.00 46.91 271 SER A C 1
ATOM 2121 O O . SER A 1 271 ? -65.681 -5.047 6.181 1.00 55.50 271 SER A O 1
ATOM 2124 N N . GLU A 1 272 ? -65.987 -5.289 3.969 1.00 42.17 272 GLU A N 1
ATOM 2125 C CA . GLU A 1 272 ? -66.144 -3.853 3.770 1.00 44.35 272 GLU A CA 1
ATOM 2126 C C . GLU A 1 272 ? -67.593 -3.412 3.830 1.00 47.44 272 GLU A C 1
ATOM 2127 O O . GLU A 1 272 ? -67.880 -2.278 4.219 1.00 51.08 272 GLU A O 1
ATOM 2133 N N . SER A 1 273 ? -68.500 -4.273 3.444 1.00 49.06 273 SER A N 1
ATOM 2134 C CA . SER A 1 273 ? -69.887 -3.911 3.229 1.00 47.79 273 SER A CA 1
ATOM 2135 C C . SER A 1 273 ? -70.713 -5.173 3.394 1.00 52.77 273 SER A C 1
ATOM 2136 O O . SER A 1 273 ? -70.328 -6.228 2.875 1.00 54.45 273 SER A O 1
ATOM 2139 N N . PRO A 1 274 ? -71.825 -5.125 4.121 1.00 48.18 274 PRO A N 1
ATOM 2140 C CA . PRO A 1 274 ? -72.553 -6.366 4.410 1.00 47.89 274 PRO A CA 1
ATOM 2141 C C . PRO A 1 274 ? -73.120 -6.990 3.138 1.00 51.65 274 PRO A C 1
ATOM 2142 O O . PRO A 1 274 ? -73.715 -6.313 2.293 1.00 49.45 274 PRO A O 1
ATOM 2146 N N . LEU A 1 275 ? -72.908 -8.294 3.004 1.00 46.72 275 LEU A N 1
ATOM 2147 C CA . LEU A 1 275 ? -73.435 -9.055 1.883 1.00 48.17 275 LEU A CA 1
ATOM 2148 C C . LEU A 1 275 ? -74.926 -9.311 2.056 1.00 49.85 275 LEU A C 1
ATOM 2149 O O . LEU A 1 275 ? -75.445 -9.357 3.175 1.00 48.66 275 LEU A O 1
ATOM 2154 N N . GLN A 1 276 ? -75.621 -9.480 0.936 1.00 45.86 276 GLN A N 1
ATOM 2155 C CA . GLN A 1 276 ? -76.978 -9.990 1.023 1.00 47.56 276 GLN A CA 1
ATOM 2156 C C . GLN A 1 276 ? -76.962 -11.416 1.585 1.00 50.66 276 GLN A C 1
ATOM 2157 O O . GLN A 1 276 ? -75.967 -12.140 1.481 1.00 47.05 276 GLN A O 1
ATOM 2163 N N . TYR A 1 277 ? -78.064 -11.800 2.236 1.00 53.75 277 TYR A N 1
ATOM 2164 C CA . TYR A 1 277 ? -78.074 -13.045 3.002 1.00 49.90 277 TYR A CA 1
ATOM 2165 C C . TYR A 1 277 ? -77.758 -14.243 2.116 1.00 47.69 277 TYR A C 1
ATOM 2166 O O . TYR A 1 277 ? -76.931 -15.091 2.475 1.00 42.91 277 TYR A O 1
ATOM 2175 N N . ASN A 1 278 ? -78.396 -14.317 0.942 1.00 49.85 278 ASN A N 1
ATOM 2176 C CA . ASN A 1 278 ? -78.144 -15.423 0.023 1.00 46.93 278 ASN A CA 1
ATOM 2177 C C . ASN A 1 278 ? -76.652 -15.627 -0.209 1.00 47.48 278 ASN A C 1
ATOM 2178 O O . ASN A 1 278 ? -76.155 -16.755 -0.156 1.00 47.52 278 ASN A O 1
ATOM 2183 N N . GLN A 1 279 ? -75.916 -14.536 -0.440 1.00 51.47 279 GLN A N 1
ATOM 2184 C CA . GLN A 1 279 ? -74.499 -14.643 -0.782 1.00 48.95 279 GLN A CA 1
ATOM 2185 C C . GLN A 1 279 ? -73.640 -14.964 0.437 1.00 47.92 279 GLN A C 1
ATOM 2186 O O . GLN A 1 279 ? -72.654 -15.707 0.331 1.00 47.21 279 GLN A O 1
ATOM 2192 N N . PHE A 1 280 ? -73.988 -14.402 1.593 1.00 48.87 280 PHE A N 1
ATOM 2193 C CA . PHE A 1 280 ? -73.256 -14.710 2.817 1.00 50.07 280 PHE A CA 1
ATOM 2194 C C . PHE A 1 280 ? -73.306 -16.206 3.111 1.00 50.12 280 PHE A C 1
ATOM 2195 O O . PHE A 1 280 ? -72.293 -16.814 3.486 1.00 48.09 280 PHE A O 1
ATOM 2203 N N . LEU A 1 281 ? -74.476 -16.819 2.911 1.00 48.92 281 LEU A N 1
ATOM 2204 C CA . LEU A 1 281 ? -74.639 -18.244 3.173 1.00 51.42 281 LEU A CA 1
ATOM 2205 C C . LEU A 1 281 ? -73.858 -19.079 2.163 1.00 50.29 281 LEU A C 1
ATOM 2206 O O . LEU A 1 281 ? -73.085 -19.968 2.547 1.00 48.17 281 LEU A O 1
ATOM 2211 N N . GLU A 1 282 ? -74.040 -18.800 0.864 1.00 49.95 282 GLU A N 1
ATOM 2212 C CA . GLU A 1 282 ? -73.302 -19.532 -0.167 1.00 50.67 282 GLU A CA 1
ATOM 2213 C C . GLU A 1 282 ? -71.799 -19.422 0.043 1.00 50.63 282 GLU A C 1
ATOM 2214 O O . GLU A 1 282 ? -71.067 -20.401 -0.154 1.00 51.96 282 GLU A O 1
ATOM 2220 N N . LEU A 1 283 ? -71.320 -18.244 0.462 1.00 47.51 283 LEU A N 1
ATOM 2221 C CA . LEU A 1 283 ? -69.899 -18.087 0.757 1.00 43.25 283 LEU A CA 1
ATOM 2222 C C . LEU A 1 283 ? -69.477 -18.981 1.920 1.00 46.97 283 LEU A C 1
ATOM 2223 O O . LEU A 1 283 ? -68.527 -19.763 1.802 1.00 47.08 283 LEU A O 1
ATOM 2228 N N . LEU A 1 284 ? -70.170 -18.875 3.058 1.00 47.21 284 LEU A N 1
ATOM 2229 C CA . LEU A 1 284 ? -69.812 -19.684 4.222 1.00 51.83 284 LEU A CA 1
ATOM 2230 C C . LEU A 1 284 ? -70.006 -21.169 3.937 1.00 48.13 284 LEU A C 1
ATOM 2231 O O . LEU A 1 284 ? -69.119 -21.986 4.209 1.00 49.65 284 LEU A O 1
ATOM 2236 N N . LEU A 1 285 ? -71.152 -21.538 3.374 1.00 46.53 285 LEU A N 1
ATOM 2237 C CA . LEU A 1 285 ? -71.293 -22.907 2.889 1.00 52.57 285 LEU A CA 1
ATOM 2238 C C . LEU A 1 285 ? -70.204 -23.255 1.873 1.00 55.78 285 LEU A C 1
ATOM 2239 O O . LEU A 1 285 ? -69.689 -24.382 1.869 1.00 54.78 285 LEU A O 1
ATOM 2244 N N . GLY A 1 286 ? -69.824 -22.300 1.015 1.00 53.44 286 GLY A N 1
ATOM 2245 C CA . GLY A 1 286 ? -68.716 -22.544 0.101 1.00 52.57 286 GLY A CA 1
ATOM 2246 C C . GLY A 1 286 ? -67.444 -22.957 0.825 1.00 54.14 286 GLY A C 1
ATOM 2247 O O . GLY A 1 286 ? -66.801 -23.948 0.467 1.00 56.84 286 GLY A O 1
ATOM 2248 N N . LEU A 1 287 ? -67.079 -22.218 1.874 1.00 48.20 287 LEU A N 1
ATOM 2249 C CA . LEU A 1 287 ? -65.860 -22.525 2.616 1.00 54.33 287 LEU A CA 1
ATOM 2250 C C . LEU A 1 287 ? -65.922 -23.920 3.234 1.00 59.08 287 LEU A C 1
ATOM 2251 O O . LEU A 1 287 ? -65.015 -24.737 3.040 1.00 58.13 287 LEU A O 1
ATOM 2256 N N . GLU A 1 288 ? -66.994 -24.209 3.981 1.00 59.78 288 GLU A N 1
ATOM 2257 C CA . GLU A 1 288 ? -67.121 -25.506 4.641 1.00 61.23 288 GLU A CA 1
ATOM 2258 C C . GLU A 1 288 ? -66.998 -26.657 3.647 1.00 62.91 288 GLU A C 1
ATOM 2259 O O . GLU A 1 288 ? -66.415 -27.701 3.966 1.00 67.43 288 GLU A O 1
ATOM 2265 N N . LEU A 1 289 ? -67.523 -26.477 2.431 1.00 58.72 289 LEU A N 1
ATOM 2266 C CA . LEU A 1 289 ? -67.546 -27.541 1.431 1.00 57.25 289 LEU A CA 1
ATOM 2267 C C . LEU A 1 289 ? -66.174 -27.863 0.852 1.00 61.21 289 LEU A C 1
ATOM 2268 O O . LEU A 1 289 ? -66.061 -28.822 0.081 1.00 65.79 289 LEU A O 1
ATOM 2273 N N . THR A 1 290 ? -65.134 -27.112 1.214 1.00 63.47 290 THR A N 1
ATOM 2274 C CA . THR A 1 290 ? -63.766 -27.412 0.803 1.00 61.70 290 THR A CA 1
ATOM 2275 C C . THR A 1 290 ? -63.000 -28.222 1.836 1.00 64.61 290 THR A C 1
ATOM 2276 O O . THR A 1 290 ? -61.851 -28.600 1.572 1.00 61.73 290 THR A O 1
ATOM 2280 N N . GLY A 1 291 ? -63.571 -28.440 3.020 1.00 62.10 291 GLY A N 1
ATOM 2281 C CA . GLY A 1 291 ? -62.934 -29.262 4.033 1.00 61.22 291 GLY A CA 1
ATOM 2282 C C . GLY A 1 291 ? -61.657 -28.676 4.597 1.00 66.49 291 GLY A C 1
ATOM 2283 O O . GLY A 1 291 ? -61.066 -29.239 5.527 1.00 70.98 291 GLY A O 1
ATOM 2284 N N . PHE A 1 292 ? -61.213 -27.552 4.052 1.00 65.14 292 PHE A N 1
ATOM 2285 C CA . PHE A 1 292 ? -60.001 -26.937 4.554 1.00 65.87 292 PHE A CA 1
ATOM 2286 C C . PHE A 1 292 ? -60.298 -26.122 5.815 1.00 61.07 292 PHE A C 1
ATOM 2287 O O . PHE A 1 292 ? -61.440 -25.715 6.054 1.00 59.81 292 PHE A O 1
ATOM 2295 N N . PRO A 1 293 ? -59.288 -25.885 6.651 1.00 59.66 293 PRO A N 1
ATOM 2296 C CA . PRO A 1 293 ? -59.446 -24.882 7.709 1.00 60.86 293 PRO A CA 1
ATOM 2297 C C . PRO A 1 293 ? -59.679 -23.518 7.086 1.00 58.73 293 PRO A C 1
ATOM 2298 O O . PRO A 1 293 ? -59.063 -23.166 6.080 1.00 59.22 293 PRO A O 1
ATOM 2302 N N . PHE A 1 294 ? -60.577 -22.744 7.686 1.00 59.91 294 PHE A N 1
ATOM 2303 C CA . PHE A 1 294 ? -60.856 -21.424 7.144 1.00 57.50 294 PHE A CA 1
ATOM 2304 C C . PHE A 1 294 ? -61.185 -20.439 8.258 1.00 60.73 294 PHE A C 1
ATOM 2305 O O . PHE A 1 294 ? -61.791 -20.805 9.267 1.00 61.82 294 PHE A O 1
ATOM 2313 N N . LEU A 1 295 ? -60.769 -19.189 8.067 1.00 59.13 295 LEU A N 1
ATOM 2314 C CA . LEU A 1 295 ? -61.158 -18.087 8.940 1.00 59.17 295 LEU A CA 1
ATOM 2315 C C . LEU A 1 295 ? -61.752 -16.989 8.068 1.00 56.12 295 LEU A C 1
ATOM 2316 O O . LEU A 1 295 ? -61.057 -16.423 7.215 1.00 48.66 295 LEU A O 1
ATOM 2321 N N . ALA A 1 296 ? -63.039 -16.709 8.272 1.00 53.04 296 ALA A N 1
ATOM 2322 C CA . ALA A 1 296 ? -63.797 -15.755 7.467 1.00 50.28 296 ALA A CA 1
ATOM 2323 C C . ALA A 1 296 ? -64.022 -14.494 8.290 1.00 55.69 296 ALA A C 1
ATOM 2324 O O . ALA A 1 296 ? -64.772 -14.513 9.274 1.00 57.48 296 ALA A O 1
ATOM 2326 N N . ALA A 1 297 ? -63.368 -13.402 7.894 1.00 48.18 297 ALA A N 1
ATOM 2327 C CA . ALA A 1 297 ? -63.527 -12.108 8.549 1.00 50.42 297 ALA A CA 1
ATOM 2328 C C . ALA A 1 297 ? -64.510 -11.294 7.720 1.00 50.83 297 ALA A C 1
ATOM 2329 O O . ALA A 1 297 ? -64.204 -10.913 6.584 1.00 46.78 297 ALA A O 1
ATOM 2331 N N . LEU A 1 298 ? -65.689 -11.034 8.283 1.00 43.42 298 LEU A N 1
ATOM 2332 C CA . LEU A 1 298 ? -66.752 -10.395 7.525 1.00 41.82 298 LEU A CA 1
ATOM 2333 C C . LEU A 1 298 ? -67.755 -9.764 8.477 1.00 46.42 298 LEU A C 1
ATOM 2334 O O . LEU A 1 298 ? -67.881 -10.163 9.637 1.00 44.57 298 LEU A O 1
ATOM 2339 N N . LYS A 1 299 ? -68.457 -8.762 7.968 1.00 45.44 299 LYS A N 1
ATOM 2340 C CA . LYS A 1 299 ? -69.525 -8.119 8.705 1.00 44.72 299 LYS A CA 1
ATOM 2341 C C . LYS A 1 299 ? -70.757 -9.014 8.712 1.00 51.63 299 LYS A C 1
ATOM 2342 O O . LYS A 1 299 ? -70.890 -9.898 7.862 1.00 48.61 299 LYS A O 1
ATOM 2348 N N . PRO A 1 300 ? -71.669 -8.821 9.667 1.00 48.35 300 PRO A N 1
ATOM 2349 C CA . PRO A 1 300 ? -72.940 -9.524 9.596 1.00 47.70 300 PRO A CA 1
ATOM 2350 C C . PRO A 1 300 ? -73.692 -9.113 8.348 1.00 47.32 300 PRO A C 1
ATOM 2351 O O . PRO A 1 300 ? -73.522 -7.988 7.842 1.00 49.75 300 PRO A O 1
ATOM 2355 N N . PRO A 1 301 ? -74.516 -9.998 7.801 1.00 47.82 301 PRO A N 1
ATOM 2356 C CA . PRO A 1 301 ? -75.191 -9.691 6.537 1.00 49.16 301 PRO A CA 1
ATOM 2357 C C . PRO A 1 301 ? -76.314 -8.692 6.748 1.00 52.58 301 PRO A C 1
ATOM 2358 O O . PRO A 1 301 ? -76.699 -8.369 7.875 1.00 53.08 301 PRO A O 1
ATOM 2362 N N . ALA A 1 302 ? -76.841 -8.203 5.623 1.00 50.32 302 ALA A N 1
ATOM 2363 C CA . ALA A 1 302 ? -77.914 -7.216 5.647 1.00 48.78 302 ALA A CA 1
ATOM 2364 C C . ALA A 1 302 ? -79.148 -7.779 6.343 1.00 53.14 302 ALA A C 1
ATOM 2365 O O . ALA A 1 302 ? -79.635 -8.861 5.998 1.00 51.07 302 ALA A O 1
ATOM 2367 N N . GLY A 1 303 ? -79.662 -7.032 7.316 1.00 52.31 303 GLY A N 1
ATOM 2368 C CA . GLY A 1 303 ? -80.744 -7.507 8.154 1.00 53.22 303 GLY A CA 1
ATOM 2369 C C . GLY A 1 303 ? -80.301 -8.274 9.376 1.00 50.46 303 GLY A C 1
ATOM 2370 O O . GLY A 1 303 ? -81.134 -8.928 10.013 1.00 54.87 303 GLY A O 1
ATOM 2371 N N . PHE A 1 304 ? -79.016 -8.226 9.716 1.00 48.65 304 PHE A N 1
ATOM 2372 C CA . PHE A 1 304 ? -78.472 -9.019 10.806 1.00 56.01 304 PHE A CA 1
ATOM 2373 C C . PHE A 1 304 ? -77.522 -8.154 11.614 1.00 57.00 304 PHE A C 1
ATOM 2374 O O . PHE A 1 304 ? -76.816 -7.308 11.060 1.00 54.83 304 PHE A O 1
ATOM 2382 N N . GLU A 1 305 ? -77.519 -8.369 12.928 1.00 58.26 305 GLU A N 1
ATOM 2383 C CA . GLU A 1 305 ? -76.687 -7.596 13.839 1.00 56.49 305 GLU A CA 1
ATOM 2384 C C . GLU A 1 305 ? -75.455 -8.352 14.318 1.00 56.53 305 GLU A C 1
ATOM 2385 O O . GLU A 1 305 ? -74.502 -7.722 14.787 1.00 58.31 305 GLU A O 1
ATOM 2391 N N . THR A 1 306 ? -75.448 -9.677 14.222 1.00 56.13 306 THR A N 1
ATOM 2392 C CA . THR A 1 306 ? -74.287 -10.465 14.596 1.00 55.02 306 THR A CA 1
ATOM 2393 C C . THR A 1 306 ? -73.999 -11.504 13.528 1.00 53.71 306 THR A C 1
ATOM 2394 O O . THR A 1 306 ? -74.858 -11.853 12.712 1.00 52.41 306 THR A O 1
ATOM 2398 N N . ILE A 1 307 ? -72.763 -11.998 13.565 1.00 54.91 307 ILE A N 1
ATOM 2399 C CA . ILE A 1 307 ? -72.383 -13.147 12.755 1.00 51.63 307 ILE A CA 1
ATOM 2400 C C . ILE A 1 307 ? -73.080 -14.409 13.260 1.00 55.17 307 ILE A C 1
ATOM 2401 O O . ILE A 1 307 ? -73.518 -15.253 12.467 1.00 51.47 307 ILE A O 1
ATOM 2406 N N . GLU A 1 308 ? -73.215 -14.551 14.586 1.00 57.28 308 GLU A N 1
ATOM 2407 C CA . GLU A 1 308 ? -73.809 -15.769 15.130 1.00 52.01 308 GLU A CA 1
ATOM 2408 C C . GLU A 1 308 ? -75.282 -15.875 14.768 1.00 53.35 308 GLU A C 1
ATOM 2409 O O . GLU A 1 308 ? -75.758 -16.962 14.418 1.00 47.96 308 GLU A O 1
ATOM 2411 N N . GLU A 1 309 ? -76.019 -14.760 14.825 1.00 54.52 309 GLU A N 1
ATOM 2412 C CA . GLU A 1 309 ? -77.434 -14.815 14.472 1.00 55.99 309 GLU A CA 1
ATOM 2413 C C . GLU A 1 309 ? -77.658 -15.060 12.988 1.00 57.78 309 GLU A C 1
ATOM 2414 O O . GLU A 1 309 ? -78.793 -15.349 12.591 1.00 55.88 309 GLU A O 1
ATOM 2420 N N . ALA A 1 310 ? -76.612 -14.962 12.167 1.00 55.76 310 ALA A N 1
ATOM 2421 C CA . ALA A 1 310 ? -76.764 -15.184 10.737 1.00 57.79 310 ALA A CA 1
ATOM 2422 C C . ALA A 1 310 ? -76.514 -16.630 10.334 1.00 58.76 310 ALA A C 1
ATOM 2423 O O . ALA A 1 310 ? -77.142 -17.112 9.382 1.00 59.14 310 ALA A O 1
ATOM 2425 N N . LEU A 1 311 ? -75.651 -17.330 11.070 1.00 57.74 311 LEU A N 1
ATOM 2426 C CA . LEU A 1 311 ? -75.085 -18.591 10.603 1.00 59.14 311 LEU A CA 1
ATOM 2427 C C . LEU A 1 311 ? -76.177 -19.631 10.363 1.00 61.94 311 LEU A C 1
ATOM 2428 O O . LEU A 1 311 ? -77.110 -19.747 11.168 1.00 67.24 311 LEU A O 1
ATOM 2433 N N . PRO A 1 312 ? -76.089 -20.408 9.278 1.00 61.57 312 PRO A N 1
ATOM 2434 C CA . PRO A 1 312 ? -77.074 -21.473 9.055 1.00 61.53 312 PRO A CA 1
ATOM 2435 C C . PRO A 1 312 ? -76.999 -22.517 10.161 1.00 69.30 312 PRO A C 1
ATOM 2436 O O . PRO A 1 312 ? -75.916 -22.901 10.608 1.00 69.24 312 PRO A O 1
ATOM 2440 N N . GLU A 1 313 ? -78.168 -22.959 10.620 1.00 74.56 313 GLU A N 1
ATOM 2441 C CA . GLU A 1 313 ? -78.212 -23.890 11.740 1.00 73.93 313 GLU A CA 1
ATOM 2442 C C . GLU A 1 313 ? -77.500 -25.186 11.375 1.00 75.10 313 GLU A C 1
ATOM 2443 O O . GLU A 1 313 ? -77.704 -25.744 10.292 1.00 73.42 313 GLU A O 1
ATOM 2449 N N . GLY A 1 314 ? -76.644 -25.652 12.283 1.00 77.62 314 GLY A N 1
ATOM 2450 C CA . GLY A 1 314 ? -75.765 -26.768 12.052 1.00 74.78 314 GLY A CA 1
ATOM 2451 C C . GLY A 1 314 ? -74.347 -26.357 11.715 1.00 72.14 314 GLY A C 1
ATOM 2452 O O . GLY A 1 314 ? -73.407 -27.093 12.033 1.00 71.76 314 GLY A O 1
ATOM 2453 N N . PHE A 1 315 ? -74.178 -25.176 11.110 1.00 72.53 315 PHE A N 1
ATOM 2454 C CA . PHE A 1 315 ? -72.872 -24.758 10.604 1.00 71.47 315 PHE A CA 1
ATOM 2455 C C . PHE A 1 315 ? -71.816 -24.757 11.700 1.00 75.22 315 PHE A C 1
ATOM 2456 O O . PHE A 1 315 ? -70.756 -25.379 11.551 1.00 75.56 315 PHE A O 1
ATOM 2464 N N . ARG A 1 316 ? -72.080 -24.045 12.802 1.00 71.95 316 ARG A N 1
ATOM 2465 C CA . ARG A 1 316 ? -71.078 -23.905 13.854 1.00 76.14 316 ARG A CA 1
ATOM 2466 C C . ARG A 1 316 ? -70.623 -25.260 14.384 1.00 79.53 316 ARG A C 1
ATOM 2467 O O . ARG A 1 316 ? -69.457 -25.416 14.773 1.00 79.55 316 ARG A O 1
ATOM 2475 N N . GLU A 1 317 ? -71.518 -26.250 14.394 1.00 77.64 317 GLU A N 1
ATOM 2476 C CA . GLU A 1 317 ? -71.130 -27.592 14.810 1.00 77.75 317 GLU A CA 1
ATOM 2477 C C . GLU A 1 317 ? -70.246 -28.257 13.764 1.00 78.73 317 GLU A C 1
ATOM 2478 O O . GLU A 1 317 ? -69.155 -28.744 14.080 1.00 81.47 317 GLU A O 1
ATOM 2484 N N . ARG A 1 318 ? -70.696 -28.275 12.507 1.00 77.87 318 ARG A N 1
ATOM 2485 C CA . ARG A 1 318 ? -70.008 -29.036 11.472 1.00 71.59 318 ARG A CA 1
ATOM 2486 C C . ARG A 1 318 ? -68.583 -28.550 11.219 1.00 73.34 318 ARG A C 1
ATOM 2487 O O . ARG A 1 318 ? -67.781 -29.307 10.659 1.00 73.88 318 ARG A O 1
ATOM 2495 N N . VAL A 1 319 ? -68.236 -27.325 11.628 1.00 72.64 319 VAL A N 1
ATOM 2496 C CA . VAL A 1 319 ? -66.922 -26.764 11.334 1.00 71.51 319 VAL A CA 1
ATOM 2497 C C . VAL A 1 319 ? -66.122 -26.481 12.606 1.00 70.52 319 VAL A C 1
ATOM 2498 O O . VAL A 1 319 ? -65.181 -25.695 12.572 1.00 68.65 319 VAL A O 1
ATOM 2502 N N . GLU A 1 320 ? -66.472 -27.137 13.720 1.00 76.29 320 GLU A N 1
ATOM 2503 C CA . GLU A 1 320 ? -65.878 -26.864 15.031 1.00 74.76 320 GLU A CA 1
ATOM 2504 C C . GLU A 1 320 ? -64.360 -26.690 14.980 1.00 73.62 320 GLU A C 1
ATOM 2505 O O . GLU A 1 320 ? -63.821 -25.669 15.426 1.00 78.84 320 GLU A O 1
ATOM 2511 N N . GLY A 1 321 ? -63.653 -27.679 14.441 1.00 68.39 321 GLY A N 1
ATOM 2512 C CA . GLY A 1 321 ? -62.215 -27.564 14.292 1.00 69.62 321 GLY A CA 1
ATOM 2513 C C . GLY A 1 321 ? -61.788 -26.800 13.051 1.00 71.11 321 GLY A C 1
ATOM 2514 O O . GLY A 1 321 ? -60.902 -25.942 13.120 1.00 75.17 321 GLY A O 1
ATOM 2515 N N . ARG A 1 322 ? -62.423 -27.096 11.913 1.00 72.07 322 ARG A N 1
ATOM 2516 C CA . ARG A 1 322 ? -62.056 -26.512 10.624 1.00 68.76 322 ARG A CA 1
ATOM 2517 C C . ARG A 1 322 ? -62.159 -24.993 10.614 1.00 64.65 322 ARG A C 1
ATOM 2518 O O . ARG A 1 322 ? -61.136 -24.304 10.588 1.00 66.03 322 ARG A O 1
ATOM 2526 N N . GLY A 1 323 ? -63.385 -24.461 10.650 1.00 63.99 323 GLY A N 1
ATOM 2527 C CA . GLY A 1 323 ? -63.601 -23.058 10.337 1.00 65.93 323 GLY A CA 1
ATOM 2528 C C . GLY A 1 323 ? -64.107 -22.108 11.410 1.00 67.02 323 GLY A C 1
ATOM 2529 O O . GLY A 1 323 ? -64.680 -22.527 12.422 1.00 74.21 323 GLY A O 1
ATOM 2530 N N . ILE A 1 324 ? -63.909 -20.806 11.171 1.00 64.39 324 ILE A N 1
ATOM 2531 C CA . ILE A 1 324 ? -64.322 -19.727 12.069 1.00 65.99 324 ILE A CA 1
ATOM 2532 C C . ILE A 1 324 ? -64.930 -18.599 11.236 1.00 62.75 324 ILE A C 1
ATOM 2533 O O . ILE A 1 324 ? -64.319 -18.143 10.264 1.00 58.60 324 ILE A O 1
ATOM 2538 N N . ALA A 1 325 ? -66.126 -18.138 11.620 1.00 58.27 325 ALA A N 1
ATOM 2539 C CA . ALA A 1 325 ? -66.745 -16.945 11.040 1.00 53.30 325 ALA A CA 1
ATOM 2540 C C . ALA A 1 325 ? -66.738 -15.859 12.109 1.00 57.13 325 ALA A C 1
ATOM 2541 O O . ALA A 1 325 ? -67.480 -15.948 13.093 1.00 65.75 325 ALA A O 1
ATOM 2543 N N . TYR A 1 326 ? -65.912 -14.831 11.908 1.00 54.77 326 TYR A N 1
ATOM 2544 C CA . TYR A 1 326 ? -65.560 -13.860 12.943 1.00 52.85 326 TYR A CA 1
ATOM 2545 C C . TYR A 1 326 ? -65.923 -12.456 12.472 1.00 55.75 326 TYR A C 1
ATOM 2546 O O . TYR A 1 326 ? -65.348 -11.954 11.500 1.00 56.31 326 TYR A O 1
ATOM 2555 N N . GLY A 1 327 ? -66.866 -11.824 13.162 1.00 56.49 327 GLY A N 1
ATOM 2556 C CA . GLY A 1 327 ? -67.346 -10.507 12.803 1.00 47.62 327 GLY A CA 1
ATOM 2557 C C . GLY A 1 327 ? -66.599 -9.357 13.439 1.00 50.90 327 GLY A C 1
ATOM 2558 O O . GLY A 1 327 ? -67.015 -8.203 13.282 1.00 48.15 327 GLY A O 1
ATOM 2559 N N . GLY A 1 328 ? -65.507 -9.628 14.154 1.00 48.65 328 GLY A N 1
ATOM 2560 C CA . GLY A 1 328 ? -64.764 -8.595 14.833 1.00 50.56 328 GLY A CA 1
ATOM 2561 C C . GLY A 1 328 ? -63.510 -8.204 14.074 1.00 57.86 328 GLY A C 1
ATOM 2562 O O . GLY A 1 328 ? -63.071 -8.887 13.154 1.00 60.32 328 GLY A O 1
ATOM 2563 N N . TRP A 1 329 ? -62.935 -7.077 14.489 1.00 60.79 329 TRP A N 1
ATOM 2564 C CA . TRP A 1 329 ? -61.757 -6.546 13.819 1.00 60.23 329 TRP A CA 1
ATOM 2565 C C . TRP A 1 329 ? -60.600 -7.543 13.857 1.00 62.68 329 TRP A C 1
ATOM 2566 O O . TRP A 1 329 ? -60.326 -8.162 14.892 1.00 55.31 329 TRP A O 1
ATOM 2577 N N . VAL A 1 330 ? -59.916 -7.691 12.709 1.00 63.19 330 VAL A N 1
ATOM 2578 C CA . VAL A 1 330 ? -58.783 -8.600 12.547 1.00 61.54 330 VAL A CA 1
ATOM 2579 C C . VAL A 1 330 ? -57.558 -7.825 12.066 1.00 62.32 330 VAL A C 1
ATOM 2580 O O . VAL A 1 330 ? -57.673 -6.769 11.434 1.00 62.87 330 VAL A O 1
ATOM 2584 N N . GLN A 1 331 ? -56.371 -8.362 12.375 1.00 56.53 331 GLN A N 1
ATOM 2585 C CA . GLN A 1 331 ? -55.096 -7.833 11.873 1.00 57.66 331 GLN A CA 1
ATOM 2586 C C . GLN A 1 331 ? -54.740 -8.584 10.592 1.00 52.32 331 GLN A C 1
ATOM 2587 O O . GLN A 1 331 ? -53.998 -9.567 10.603 1.00 51.25 331 GLN A O 1
ATOM 2593 N N . GLN A 1 332 ? -55.261 -8.103 9.468 1.00 50.85 332 GLN A N 1
ATOM 2594 C CA . GLN A 1 332 ? -55.226 -8.894 8.245 1.00 52.46 332 GLN A CA 1
ATOM 2595 C C . GLN A 1 332 ? -53.802 -9.072 7.726 1.00 48.17 332 GLN A C 1
ATOM 2596 O O . GLN A 1 332 ? -53.400 -10.189 7.387 1.00 45.64 332 GLN A O 1
ATOM 2602 N N . GLN A 1 333 ? -53.023 -7.982 7.664 1.00 48.48 333 GLN A N 1
ATOM 2603 C CA . GLN A 1 333 ? -51.623 -8.082 7.253 1.00 49.33 333 GLN A CA 1
ATOM 2604 C C . GLN A 1 333 ? -50.905 -9.174 8.026 1.00 53.88 333 GLN A C 1
ATOM 2605 O O . GLN A 1 333 ? -50.116 -9.942 7.461 1.00 54.04 333 GLN A O 1
ATOM 2611 N N . MET A 1 334 ? -51.209 -9.287 9.317 1.00 58.85 334 MET A N 1
ATOM 2612 C CA . MET A 1 334 ? -50.465 -10.180 10.194 1.00 56.82 334 MET A CA 1
ATOM 2613 C C . MET A 1 334 ? -50.946 -11.619 10.098 1.00 53.41 334 MET A C 1
ATOM 2614 O O . MET A 1 334 ? -50.140 -12.553 10.214 1.00 52.19 334 MET A O 1
ATOM 2619 N N . ILE A 1 335 ? -52.250 -11.822 9.916 1.00 47.65 335 ILE A N 1
ATOM 2620 C CA . ILE A 1 335 ? -52.742 -13.171 9.660 1.00 51.03 335 ILE A CA 1
ATOM 2621 C C . ILE A 1 335 ? -52.129 -13.720 8.375 1.00 54.09 335 ILE A C 1
ATOM 2622 O O . ILE A 1 335 ? -51.728 -14.894 8.310 1.00 50.48 335 ILE A O 1
ATOM 2627 N N . LEU A 1 336 ? -52.016 -12.870 7.342 1.00 53.88 336 LEU A N 1
ATOM 2628 C CA . LEU A 1 336 ? -51.475 -13.313 6.059 1.00 52.38 336 LEU A CA 1
ATOM 2629 C C . LEU A 1 336 ? -49.992 -13.640 6.164 1.00 54.18 336 LEU A C 1
ATOM 2630 O O . LEU A 1 336 ? -49.497 -14.500 5.426 1.00 51.11 336 LEU A O 1
ATOM 2635 N N . GLU A 1 337 ? -49.271 -12.966 7.073 1.00 52.15 337 GLU A N 1
ATOM 2636 C CA . GLU A 1 337 ? -47.876 -13.264 7.402 1.00 53.88 337 GLU A CA 1
ATOM 2637 C C . GLU A 1 337 ? -47.720 -14.545 8.225 1.00 55.85 337 GLU A C 1
ATOM 2638 O O . GLU A 1 337 ? -46.601 -14.821 8.685 1.00 58.73 337 GLU A O 1
ATOM 2644 N N . HIS A 1 338 ? -48.791 -15.328 8.447 1.00 57.21 338 HIS A N 1
ATOM 2645 C CA . HIS A 1 338 ? -48.673 -16.525 9.274 1.00 62.24 338 HIS A CA 1
ATOM 2646 C C . HIS A 1 338 ? -48.430 -17.745 8.402 1.00 60.23 338 HIS A C 1
ATOM 2647 O O . HIS A 1 338 ? -49.243 -18.036 7.518 1.00 58.59 338 HIS A O 1
ATOM 2654 N N . PRO A 1 339 ? -47.366 -18.496 8.664 1.00 64.69 339 PRO A N 1
ATOM 2655 C CA . PRO A 1 339 ? -47.018 -19.644 7.812 1.00 63.15 339 PRO A CA 1
ATOM 2656 C C . PRO A 1 339 ? -48.144 -20.653 7.606 1.00 66.80 339 PRO A C 1
ATOM 2657 O O . PRO A 1 339 ? -48.079 -21.463 6.672 1.00 62.37 339 PRO A O 1
ATOM 2661 N N . SER A 1 340 ? -49.183 -20.611 8.453 1.00 64.91 340 SER A N 1
ATOM 2662 C CA . SER A 1 340 ? -50.292 -21.555 8.331 1.00 59.16 340 SER A CA 1
ATOM 2663 C C . SER A 1 340 ? -51.282 -21.156 7.239 1.00 59.09 340 SER A C 1
ATOM 2664 O O . SER A 1 340 ? -51.930 -22.030 6.642 1.00 54.95 340 SER A O 1
ATOM 2667 N N . VAL A 1 341 ? -51.412 -19.858 6.960 1.00 60.75 341 VAL A N 1
ATOM 2668 C CA . VAL A 1 341 ? -52.330 -19.401 5.920 1.00 58.61 341 VAL A CA 1
ATOM 2669 C C . VAL A 1 341 ? -51.760 -19.747 4.553 1.00 50.79 341 VAL A C 1
ATOM 2670 O O . VAL A 1 341 ? -50.581 -19.497 4.271 1.00 45.97 341 VAL A O 1
ATOM 2674 N N . GLY A 1 342 ? -52.591 -20.338 3.702 1.00 49.91 342 GLY A N 1
ATOM 2675 C CA . GLY A 1 342 ? -52.154 -20.689 2.372 1.00 50.58 342 GLY A CA 1
ATOM 2676 C C . GLY A 1 342 ? -53.038 -20.110 1.290 1.00 51.46 342 GLY A C 1
ATOM 2677 O O . GLY A 1 342 ? -52.669 -20.106 0.115 1.00 54.19 342 GLY A O 1
ATOM 2678 N N . CYS A 1 343 ? -54.211 -19.619 1.663 1.00 52.89 343 CYS A N 1
ATOM 2679 C CA . CYS A 1 343 ? -55.161 -19.113 0.689 1.00 52.43 343 CYS A CA 1
ATOM 2680 C C . CYS A 1 343 ? -55.713 -17.774 1.158 1.00 51.69 343 CYS A C 1
ATOM 2681 O O . CYS A 1 343 ? -55.882 -17.541 2.355 1.00 49.94 343 CYS A O 1
ATOM 2684 N N . PHE A 1 344 ? -55.994 -16.895 0.200 1.00 49.04 344 PHE A N 1
ATOM 2685 C CA . PHE A 1 344 ? -56.536 -15.569 0.484 1.00 42.84 344 PHE A CA 1
ATOM 2686 C C . PHE A 1 344 ? -57.684 -15.308 -0.481 1.00 43.76 344 PHE A C 1
ATOM 2687 O O . PHE A 1 344 ? -57.465 -15.180 -1.688 1.00 44.02 344 PHE A O 1
ATOM 2695 N N . ILE A 1 345 ? -58.902 -15.242 0.043 1.00 39.90 345 ILE A N 1
ATOM 2696 C CA . ILE A 1 345 ? -60.050 -14.785 -0.727 1.00 40.00 345 ILE A CA 1
ATOM 2697 C C . ILE A 1 345 ? -60.193 -13.282 -0.497 1.00 43.44 345 ILE A C 1
ATOM 2698 O O . ILE A 1 345 ? -60.545 -12.843 0.604 1.00 46.12 345 ILE A O 1
ATOM 2703 N N . THR A 1 346 ? -59.931 -12.494 -1.538 1.00 39.53 346 THR A N 1
ATOM 2704 C CA . THR A 1 346 ? -59.961 -11.038 -1.488 1.00 41.22 346 THR A CA 1
ATOM 2705 C C . THR A 1 346 ? -61.156 -10.497 -2.268 1.00 38.13 346 THR A C 1
ATOM 2706 O O . THR A 1 346 ? -61.618 -11.110 -3.238 1.00 38.68 346 THR A O 1
ATOM 2710 N N . HIS A 1 347 ? -61.652 -9.338 -1.828 1.00 34.27 347 HIS A N 1
ATOM 2711 C CA . HIS A 1 347 ? -62.708 -8.626 -2.535 1.00 37.38 347 HIS A CA 1
ATOM 2712 C C . HIS A 1 347 ? -62.156 -7.753 -3.655 1.00 34.87 347 HIS A C 1
ATOM 2713 O O . HIS A 1 347 ? -62.938 -7.134 -4.380 1.00 36.26 347 HIS A O 1
ATOM 2720 N N . CYS A 1 348 ? -60.832 -7.682 -3.776 1.00 35.37 348 CYS A N 1
ATOM 2721 C CA . CYS A 1 348 ? -60.087 -7.041 -4.856 1.00 37.22 348 CYS A CA 1
ATOM 2722 C C . CYS A 1 348 ? -59.989 -5.524 -4.710 1.00 36.47 348 CYS A C 1
ATOM 2723 O O . CYS A 1 348 ? -59.700 -4.844 -5.692 1.00 32.28 348 CYS A O 1
ATOM 2726 N N . GLY A 1 349 ? -60.222 -4.959 -3.524 1.00 37.08 349 GLY A N 1
ATOM 2727 C CA . GLY A 1 349 ? -59.803 -3.587 -3.288 1.00 37.57 349 GLY A CA 1
ATOM 2728 C C . GLY A 1 349 ? -58.292 -3.458 -3.368 1.00 37.08 349 GLY A C 1
ATOM 2729 O O . GLY A 1 349 ? -57.558 -4.412 -3.108 1.00 37.68 349 GLY A O 1
ATOM 2730 N N . ALA A 1 350 ? -57.821 -2.250 -3.709 1.00 39.14 350 ALA A N 1
ATOM 2731 C CA . ALA A 1 350 ? -56.402 -2.060 -4.027 1.00 38.33 350 ALA A CA 1
ATOM 2732 C C . ALA A 1 350 ? -55.488 -2.392 -2.848 1.00 45.46 350 ALA A C 1
ATOM 2733 O O . ALA A 1 350 ? -54.410 -2.975 -3.033 1.00 43.16 350 ALA A O 1
ATOM 2735 N N . ALA A 1 351 ? -55.879 -2.002 -1.631 1.00 41.34 351 ALA A N 1
ATOM 2736 C CA . ALA A 1 351 ? -55.045 -2.302 -0.469 1.00 40.77 351 ALA A CA 1
ATOM 2737 C C . ALA A 1 351 ? -55.045 -3.795 -0.168 1.00 39.02 351 ALA A C 1
ATOM 2738 O O . ALA A 1 351 ? -54.013 -4.363 0.210 1.00 40.72 351 ALA A O 1
ATOM 2740 N N . SER A 1 352 ? -56.199 -4.439 -0.324 1.00 36.92 352 SER A N 1
ATOM 2741 C CA . SER A 1 352 ? -56.283 -5.884 -0.162 1.00 39.92 352 SER A CA 1
ATOM 2742 C C . SER A 1 352 ? -55.391 -6.619 -1.168 1.00 40.30 352 SER A C 1
ATOM 2743 O O . SER A 1 352 ? -54.770 -7.637 -0.835 1.00 41.04 352 SER A O 1
ATOM 2746 N N . ILE A 1 353 ? -55.301 -6.111 -2.397 1.00 37.78 353 ILE A N 1
ATOM 2747 C CA . ILE A 1 353 ? -54.550 -6.811 -3.435 1.00 40.55 353 ILE A CA 1
ATOM 2748 C C . ILE A 1 353 ? -53.054 -6.728 -3.159 1.00 38.44 353 ILE A C 1
ATOM 2749 O O . ILE A 1 353 ? -52.321 -7.711 -3.321 1.00 36.28 353 ILE A O 1
ATOM 2754 N N . THR A 1 354 ? -52.579 -5.552 -2.754 1.00 36.23 354 THR A N 1
ATOM 2755 C CA . THR A 1 354 ? -51.167 -5.385 -2.440 1.00 37.01 354 THR A CA 1
ATOM 2756 C C . THR A 1 354 ? -50.745 -6.294 -1.297 1.00 37.96 354 THR A C 1
ATOM 2757 O O . THR A 1 354 ? -49.650 -6.869 -1.321 1.00 40.58 354 THR A O 1
ATOM 2761 N N . GLU A 1 355 ? -51.608 -6.439 -0.290 1.00 37.65 355 GLU A N 1
ATOM 2762 C CA . GLU A 1 355 ? -51.260 -7.231 0.884 1.00 38.73 355 GLU A CA 1
ATOM 2763 C C . GLU A 1 355 ? -51.218 -8.719 0.557 1.00 40.90 355 GLU A C 1
ATOM 2764 O O . GLU A 1 355 ? -50.337 -9.439 1.039 1.00 43.13 355 GLU A O 1
ATOM 2770 N N . GLY A 1 356 ? -52.154 -9.200 -0.264 1.00 38.96 356 GLY A N 1
ATOM 2771 C CA . GLY A 1 356 ? -52.077 -10.579 -0.719 1.00 42.19 356 GLY A CA 1
ATOM 2772 C C . GLY A 1 356 ? -50.871 -10.828 -1.607 1.00 42.50 356 GLY A C 1
ATOM 2773 O O . GLY A 1 356 ? -50.224 -11.876 -1.513 1.00 39.74 356 GLY A O 1
ATOM 2774 N N . LEU A 1 357 ? -50.533 -9.854 -2.455 1.00 38.60 357 LEU A N 1
ATOM 2775 C CA . LEU A 1 357 ? -49.428 -10.034 -3.389 1.00 39.76 357 LEU A CA 1
ATOM 2776 C C . LEU A 1 357 ? -48.102 -10.224 -2.667 1.00 38.08 357 LEU A C 1
ATOM 2777 O O . LEU A 1 357 ? -47.248 -10.988 -3.125 1.00 37.47 357 LEU A O 1
ATOM 2782 N N . VAL A 1 358 ? -47.905 -9.544 -1.537 1.00 41.01 358 VAL A N 1
ATOM 2783 C CA . VAL A 1 358 ? -46.584 -9.547 -0.914 1.00 39.08 358 VAL A CA 1
ATOM 2784 C C . VAL A 1 358 ? -46.450 -10.676 0.107 1.00 38.98 358 VAL A C 1
ATOM 2785 O O . VAL A 1 358 ? -45.427 -10.784 0.790 1.00 42.68 358 VAL A O 1
ATOM 2789 N N . ASN A 1 359 ? -47.447 -11.540 0.195 1.00 36.15 359 ASN A N 1
ATOM 2790 C CA . ASN A 1 359 ? -47.338 -12.757 0.988 1.00 41.25 359 ASN A CA 1
ATOM 2791 C C . ASN A 1 359 ? -47.361 -13.975 0.064 1.00 45.04 359 ASN A C 1
ATOM 2792 O O . ASN A 1 359 ? -47.448 -13.851 -1.158 1.00 38.88 359 ASN A O 1
ATOM 2797 N N . THR A 1 360 ? -47.279 -15.165 0.667 1.00 43.17 360 THR A N 1
ATOM 2798 C CA . THR A 1 360 ? -47.088 -16.399 -0.083 1.00 39.73 360 THR A CA 1
ATOM 2799 C C . THR A 1 360 ? -48.386 -17.102 -0.419 1.00 43.25 360 THR A C 1
ATOM 2800 O O . THR A 1 360 ? -48.406 -17.934 -1.335 1.00 39.46 360 THR A O 1
ATOM 2804 N N . CYS A 1 361 ? -49.453 -16.795 0.312 1.00 41.25 361 CYS A N 1
ATOM 2805 C CA . CYS A 1 361 ? -50.745 -17.436 0.122 1.00 38.51 361 CYS A CA 1
ATOM 2806 C C . CYS A 1 361 ? -51.168 -17.406 -1.340 1.00 44.50 361 CYS A C 1
ATOM 2807 O O . CYS A 1 361 ? -50.852 -16.470 -2.079 1.00 42.78 361 CYS A O 1
ATOM 2810 N N . GLN A 1 362 ? -51.908 -18.435 -1.751 1.00 45.15 362 GLN A N 1
ATOM 2811 C CA . GLN A 1 362 ? -52.586 -18.415 -3.037 1.00 43.47 362 GLN A CA 1
ATOM 2812 C C . GLN A 1 362 ? -53.691 -17.367 -3.032 1.00 45.71 362 GLN A C 1
ATOM 2813 O O . GLN A 1 362 ? -54.291 -17.069 -1.994 1.00 47.86 362 GLN A O 1
ATOM 2819 N N . LEU A 1 363 ? -53.967 -16.815 -4.210 1.00 39.78 363 LEU A N 1
ATOM 2820 C CA . LEU A 1 363 ? -54.909 -15.714 -4.361 1.00 38.94 363 LEU A CA 1
ATOM 2821 C C . LEU A 1 363 ? -56.202 -16.200 -5.001 1.00 41.55 363 LEU A C 1
ATOM 2822 O O . LEU A 1 363 ? -56.187 -16.727 -6.120 1.00 38.13 363 LEU A O 1
ATOM 2827 N N . VAL A 1 364 ? -57.318 -16.017 -4.291 1.00 33.35 364 VAL A N 1
ATOM 2828 C CA . VAL A 1 364 ? -58.653 -16.246 -4.833 1.00 40.27 364 VAL A CA 1
ATOM 2829 C C . VAL A 1 364 ? -59.374 -14.909 -4.886 1.00 42.43 364 VAL A C 1
ATOM 2830 O O . VAL A 1 364 ? -59.437 -14.184 -3.882 1.00 38.80 364 VAL A O 1
ATOM 2834 N N . LEU A 1 365 ? -59.911 -14.583 -6.057 1.00 39.92 365 LEU A N 1
ATOM 2835 C CA . LEU A 1 365 ? -60.396 -13.245 -6.370 1.00 39.40 365 LEU A CA 1
ATOM 2836 C C . LEU A 1 365 ? -61.916 -13.294 -6.452 1.00 37.74 365 LEU A C 1
ATOM 2837 O O . LEU A 1 365 ? -62.485 -13.943 -7.340 1.00 33.45 365 LEU A O 1
ATOM 2842 N N . LEU A 1 366 ? -62.571 -12.642 -5.499 1.00 32.93 366 LEU A N 1
ATOM 2843 C CA . LEU A 1 366 ? -64.025 -12.556 -5.460 1.00 36.43 366 LEU A CA 1
ATOM 2844 C C . LEU A 1 366 ? -64.365 -11.071 -5.463 1.00 38.62 366 LEU A C 1
ATOM 2845 O O . LEU A 1 366 ? -64.601 -10.474 -4.406 1.00 36.11 366 LEU A O 1
ATOM 2850 N N . PRO A 1 367 ? -64.372 -10.432 -6.632 1.00 39.34 367 PRO A N 1
ATOM 2851 C CA . PRO A 1 367 ? -64.483 -8.969 -6.658 1.00 35.97 367 PRO A CA 1
ATOM 2852 C C . PRO A 1 367 ? -65.877 -8.514 -6.247 1.00 33.48 367 PRO A C 1
ATOM 2853 O O . PRO A 1 367 ? -66.890 -9.008 -6.749 1.00 35.60 367 PRO A O 1
ATOM 2857 N N . ARG A 1 368 ? -65.918 -7.561 -5.326 1.00 34.77 368 ARG A N 1
ATOM 2858 C CA . ARG A 1 368 ? -67.164 -6.896 -4.975 1.00 33.50 368 ARG A CA 1
ATOM 2859 C C . ARG A 1 368 ? -67.494 -5.899 -6.071 1.00 38.37 368 ARG A C 1
ATOM 2860 O O . ARG A 1 368 ? -66.611 -5.170 -6.529 1.00 42.53 368 ARG A O 1
ATOM 2868 N N . LEU A 1 369 ? -68.751 -5.879 -6.511 1.00 39.50 369 LEU A N 1
ATOM 2869 C CA . LEU A 1 369 ? -69.112 -5.136 -7.715 1.00 37.02 369 LEU A CA 1
ATOM 2870 C C . LEU A 1 369 ? -68.674 -3.676 -7.629 1.00 39.13 369 LEU A C 1
ATOM 2871 O O . LEU A 1 369 ? -69.108 -2.933 -6.747 1.00 40.59 369 LEU A O 1
ATOM 2876 N N . GLY A 1 370 ? -67.800 -3.286 -8.550 1.00 37.40 370 GLY A N 1
ATOM 2877 C CA . GLY A 1 370 ? -67.281 -1.934 -8.609 1.00 35.58 370 GLY A CA 1
ATOM 2878 C C . GLY A 1 370 ? -66.284 -1.880 -9.749 1.00 36.32 370 GLY A C 1
ATOM 2879 O O . GLY A 1 370 ? -65.735 -2.905 -10.161 1.00 33.58 370 GLY A O 1
ATOM 2880 N N . SER A 1 371 ? -66.075 -0.665 -10.268 1.00 28.68 371 SER A N 1
ATOM 2881 C CA . SER A 1 371 ? -65.239 -0.525 -11.463 1.00 33.86 371 SER A CA 1
ATOM 2882 C C . SER A 1 371 ? -63.793 -0.934 -11.183 1.00 31.68 371 SER A C 1
ATOM 2883 O O . SER A 1 371 ? -63.250 -1.813 -11.858 1.00 23.85 371 SER A O 1
ATOM 2886 N N . ASP A 1 372 ? -63.158 -0.337 -10.162 1.00 28.76 372 ASP A N 1
ATOM 2887 C CA . ASP A 1 372 ? -61.770 -0.696 -9.887 1.00 31.33 372 ASP A CA 1
ATOM 2888 C C . ASP A 1 372 ? -61.651 -2.127 -9.367 1.00 35.26 372 ASP A C 1
ATOM 2889 O O . ASP A 1 372 ? -60.630 -2.785 -9.611 1.00 33.19 372 ASP A O 1
ATOM 2894 N N . HIS A 1 373 ? -62.689 -2.636 -8.688 1.00 31.19 373 HIS A N 1
ATOM 2895 C CA . HIS A 1 373 ? -62.671 -4.013 -8.193 1.00 32.03 373 HIS A CA 1
ATOM 2896 C C . HIS A 1 373 ? -62.680 -5.018 -9.342 1.00 32.80 373 HIS A C 1
ATOM 2897 O O . HIS A 1 373 ? -61.912 -5.984 -9.338 1.00 32.56 373 HIS A O 1
ATOM 2904 N N . ILE A 1 374 ? -63.578 -4.833 -10.312 1.00 31.24 374 ILE A N 1
ATOM 2905 C CA . ILE A 1 374 ? -63.655 -5.753 -11.443 1.00 33.39 374 ILE A CA 1
ATOM 2906 C C . ILE A 1 374 ? -62.343 -5.738 -12.223 1.00 31.70 374 ILE A C 1
ATOM 2907 O O . ILE A 1 374 ? -61.767 -6.787 -12.532 1.00 33.16 374 ILE A O 1
ATOM 2912 N N . MET A 1 375 ? -61.832 -4.540 -12.507 1.00 30.74 375 MET A N 1
ATOM 2913 C CA . MET A 1 375 ? -60.620 -4.398 -13.306 1.00 30.51 375 MET A CA 1
ATOM 2914 C C . MET A 1 375 ? -59.416 -5.024 -12.599 1.00 34.21 375 MET A C 1
ATOM 2915 O O . MET A 1 375 ? -58.554 -5.644 -13.244 1.00 28.68 375 MET A O 1
ATOM 2920 N N . ASN A 1 376 ? -59.350 -4.883 -11.267 1.00 30.24 376 ASN A N 1
ATOM 2921 C CA . ASN A 1 376 ? -58.272 -5.506 -10.498 1.00 30.59 376 ASN A CA 1
ATOM 2922 C C . ASN A 1 376 ? -58.330 -7.024 -10.617 1.00 30.18 376 ASN A C 1
ATOM 2923 O O . ASN A 1 376 ? -57.306 -7.684 -10.815 1.00 32.44 376 ASN A O 1
ATOM 2928 N N . ALA A 1 377 ? -59.520 -7.600 -10.459 1.00 30.88 377 ALA A N 1
ATOM 2929 C CA . ALA A 1 377 ? -59.643 -9.046 -10.566 1.00 34.48 377 ALA A CA 1
ATOM 2930 C C . ALA A 1 377 ? -59.239 -9.532 -11.959 1.00 36.58 377 ALA A C 1
ATOM 2931 O O . ALA A 1 377 ? -58.597 -10.580 -12.095 1.00 35.18 377 ALA A O 1
ATOM 2933 N N . ARG A 1 378 ? -59.615 -8.787 -13.011 1.00 34.55 378 ARG A N 1
ATOM 2934 C CA . ARG A 1 378 ? -59.196 -9.171 -14.356 1.00 30.04 378 ARG A CA 1
ATOM 2935 C C . ARG A 1 378 ? -57.696 -9.016 -14.518 1.00 32.96 378 ARG A C 1
ATOM 2936 O O . ARG A 1 378 ? -57.031 -9.887 -15.099 1.00 38.60 378 ARG A O 1
ATOM 2944 N N . LEU A 1 379 ? -57.141 -7.914 -14.017 1.00 29.33 379 LEU A N 1
ATOM 2945 C CA . LEU A 1 379 ? -55.699 -7.733 -14.111 1.00 32.24 379 LEU A CA 1
ATOM 2946 C C . LEU A 1 379 ? -54.958 -8.867 -13.410 1.00 34.93 379 LEU A C 1
ATOM 2947 O O . LEU A 1 379 ? -53.985 -9.414 -13.944 1.00 37.44 379 LEU A O 1
ATOM 2952 N N . MET A 1 380 ? -55.426 -9.251 -12.227 1.00 30.40 380 MET A N 1
ATOM 2953 C CA . MET A 1 380 ? -54.731 -10.252 -11.426 1.00 33.89 380 MET A CA 1
ATOM 2954 C C . MET A 1 380 ? -54.896 -11.647 -12.015 1.00 34.15 380 MET A C 1
ATOM 2955 O O . MET A 1 380 ? -53.965 -12.457 -11.971 1.00 34.09 380 MET A O 1
ATOM 2960 N N . SER A 1 381 ? -56.073 -11.948 -12.565 1.00 31.59 381 SER A N 1
ATOM 2961 C CA . SER A 1 381 ? -56.416 -13.309 -12.966 1.00 34.49 381 SER A CA 1
ATOM 2962 C C . SER A 1 381 ? -56.273 -13.583 -14.458 1.00 35.62 381 SER A C 1
ATOM 2963 O O . SER A 1 381 ? -56.120 -14.748 -14.830 1.00 35.93 381 SER A O 1
ATOM 2966 N N . THR A 1 382 ? -56.361 -12.574 -15.338 1.00 34.88 382 THR A N 1
ATOM 2967 C CA . THR A 1 382 ? -56.184 -12.837 -16.765 1.00 34.37 382 THR A CA 1
ATOM 2968 C C . THR A 1 382 ? -54.940 -12.191 -17.372 1.00 34.50 382 THR A C 1
ATOM 2969 O O . THR A 1 382 ? -54.467 -12.668 -18.409 1.00 39.01 382 THR A O 1
ATOM 2973 N N . LYS A 1 383 ? -54.385 -11.143 -16.764 1.00 33.71 383 LYS A N 1
ATOM 2974 C CA . LYS A 1 383 ? -53.170 -10.562 -17.317 1.00 31.90 383 LYS A CA 1
ATOM 2975 C C . LYS A 1 383 ? -51.948 -11.077 -16.566 1.00 35.57 383 LYS A C 1
ATOM 2976 O O . LYS A 1 383 ? -51.171 -11.854 -17.129 1.00 35.18 383 LYS A O 1
ATOM 2982 N N . LEU A 1 384 ? -51.783 -10.695 -15.291 1.00 34.03 384 LEU A N 1
ATOM 2983 C CA . LEU A 1 384 ? -50.643 -11.171 -14.513 1.00 34.31 384 LEU A CA 1
ATOM 2984 C C . LEU A 1 384 ? -50.778 -12.638 -14.131 1.00 35.19 384 LEU A C 1
ATOM 2985 O O . LEU A 1 384 ? -49.768 -13.283 -13.833 1.00 37.13 384 LEU A O 1
ATOM 2990 N N . LYS A 1 385 ? -52.003 -13.154 -14.112 1.00 30.85 385 LYS A N 1
ATOM 2991 C CA . LYS A 1 385 ? -52.327 -14.533 -13.746 1.00 35.12 385 LYS A CA 1
ATOM 2992 C C . LYS A 1 385 ? -51.635 -14.957 -12.449 1.00 38.82 385 LYS A C 1
ATOM 2993 O O . LYS A 1 385 ? -50.854 -15.909 -12.416 1.00 38.24 385 LYS A O 1
ATOM 2999 N N . VAL A 1 386 ? -51.957 -14.238 -11.364 1.00 34.29 386 VAL A N 1
ATOM 3000 C CA . VAL A 1 386 ? -51.437 -14.529 -10.028 1.00 31.58 386 VAL A CA 1
ATOM 3001 C C . VAL A 1 386 ? -52.493 -15.123 -9.106 1.00 35.96 386 VAL A C 1
ATOM 3002 O O . VAL A 1 386 ? -52.191 -15.382 -7.938 1.00 38.60 386 VAL A O 1
ATOM 3006 N N . GLY A 1 387 ? -53.723 -15.318 -9.576 1.00 35.44 387 GLY A N 1
ATOM 3007 C CA . GLY A 1 387 ? -54.753 -15.906 -8.743 1.00 37.50 387 GLY A CA 1
ATOM 3008 C C . GLY A 1 387 ? -55.896 -16.399 -9.602 1.00 36.73 387 GLY A C 1
ATOM 3009 O O . GLY A 1 387 ? -55.914 -16.193 -10.815 1.00 31.64 387 GLY A O 1
ATOM 3010 N N . VAL A 1 388 ? -56.863 -17.057 -8.958 1.00 34.80 388 VAL A N 1
ATOM 3011 C CA . VAL A 1 388 ? -58.042 -17.598 -9.632 1.00 34.55 388 VAL A CA 1
ATOM 3012 C C . VAL A 1 388 ? -59.282 -16.871 -9.124 1.00 40.10 388 VAL A C 1
ATOM 3013 O O . VAL A 1 388 ? -59.434 -16.661 -7.918 1.00 42.71 388 VAL A O 1
ATOM 3017 N N . GLU A 1 389 ? -60.175 -16.508 -10.038 1.00 39.63 389 GLU A N 1
ATOM 3018 C CA . GLU A 1 389 ? -61.433 -15.879 -9.670 1.00 37.71 389 GLU A CA 1
ATOM 3019 C C . GLU A 1 389 ? -62.480 -16.919 -9.324 1.00 41.21 389 GLU A C 1
ATOM 3020 O O . GLU A 1 389 ? -62.504 -18.017 -9.887 1.00 42.09 389 GLU A O 1
ATOM 3026 N N . VAL A 1 390 ? -63.365 -16.545 -8.402 1.00 40.16 390 VAL A N 1
ATOM 3027 C CA . VAL A 1 390 ? -64.611 -17.266 -8.189 1.00 36.93 390 VAL A CA 1
ATOM 3028 C C . VAL A 1 390 ? -65.575 -16.889 -9.298 1.00 40.68 390 VAL A C 1
ATOM 3029 O O . VAL A 1 390 ? -65.796 -15.702 -9.562 1.00 45.17 390 VAL A O 1
ATOM 3033 N N . GLU A 1 391 ? -66.167 -17.889 -9.941 1.00 38.37 391 GLU A N 1
ATOM 3034 C CA . GLU A 1 391 ? -67.057 -17.614 -11.056 1.00 41.35 391 GLU A CA 1
ATOM 3035 C C . GLU A 1 391 ? -68.441 -17.219 -10.565 1.00 42.16 391 GLU A C 1
ATOM 3036 O O . GLU A 1 391 ? -68.895 -17.655 -9.508 1.00 43.21 391 GLU A O 1
ATOM 3042 N N . LYS A 1 392 ? -69.105 -16.367 -11.341 1.00 42.35 392 LYS A N 1
ATOM 3043 C CA . LYS A 1 392 ? -70.411 -15.835 -10.994 1.00 43.41 392 LYS A CA 1
ATOM 3044 C C . LYS A 1 392 ? -71.355 -16.030 -12.164 1.00 43.16 392 LYS A C 1
ATOM 3045 O O . LYS A 1 392 ? -70.922 -16.192 -13.306 1.00 50.39 392 LYS A O 1
ATOM 3051 N N . GLY A 1 393 ? -72.653 -16.021 -11.867 1.00 41.30 393 GLY A N 1
ATOM 3052 C CA . GLY A 1 393 ? -73.641 -16.106 -12.932 1.00 45.22 393 GLY A CA 1
ATOM 3053 C C . GLY A 1 393 ? -73.447 -15.002 -13.958 1.00 38.65 393 GLY A C 1
ATOM 3054 O O . GLY A 1 393 ? -73.205 -13.845 -13.612 1.00 42.86 393 GLY A O 1
ATOM 3055 N N . GLU A 1 394 ? -73.555 -15.369 -15.239 1.00 42.95 394 GLU A N 1
ATOM 3056 C CA . GLU A 1 394 ? -73.206 -14.430 -16.307 1.00 44.62 394 GLU A CA 1
ATOM 3057 C C . GLU A 1 394 ? -74.095 -13.195 -16.277 1.00 45.74 394 GLU A C 1
ATOM 3058 O O . GLU A 1 394 ? -73.628 -12.077 -16.541 1.00 43.80 394 GLU A O 1
ATOM 3064 N N . GLU A 1 395 ? -75.372 -13.373 -15.940 1.00 47.49 395 GLU A N 1
ATOM 3065 C CA . GLU A 1 395 ? -76.332 -12.277 -15.929 1.00 49.89 395 GLU A CA 1
ATOM 3066 C C . GLU A 1 395 ? -76.607 -11.728 -14.534 1.00 44.14 395 GLU A C 1
ATOM 3067 O O . GLU A 1 395 ? -76.765 -10.515 -14.380 1.00 41.96 395 GLU A O 1
ATOM 3073 N N . ASP A 1 396 ? -76.655 -12.574 -13.505 1.00 46.40 396 ASP A N 1
ATOM 3074 C CA . ASP A 1 396 ? -77.035 -12.096 -12.180 1.00 46.55 396 ASP A CA 1
ATOM 3075 C C . ASP A 1 396 ? -75.853 -11.829 -11.252 1.00 46.70 396 ASP A C 1
ATOM 3076 O O . ASP A 1 396 ? -76.062 -11.299 -10.159 1.00 47.90 396 ASP A O 1
ATOM 3081 N N . GLY A 1 397 ? -74.631 -12.186 -11.645 1.00 45.01 397 GLY A N 1
ATOM 3082 C CA . GLY A 1 397 ? -73.454 -11.827 -10.866 1.00 40.65 397 GLY A CA 1
ATOM 3083 C C . GLY A 1 397 ? -73.353 -12.446 -9.482 1.00 48.02 397 GLY A C 1
ATOM 3084 O O . GLY A 1 397 ? -72.675 -11.888 -8.608 1.00 44.18 397 GLY A O 1
ATOM 3085 N N . LEU A 1 398 ? -73.978 -13.595 -9.252 1.00 42.87 398 LEU A N 1
ATOM 3086 C CA . LEU A 1 398 ? -73.917 -14.231 -7.943 1.00 47.52 398 LEU A CA 1
ATOM 3087 C C . LEU A 1 398 ? -73.016 -15.461 -7.978 1.00 44.30 398 LEU A C 1
ATOM 3088 O O . LEU A 1 398 ? -72.999 -16.210 -8.957 1.00 44.08 398 LEU A O 1
ATOM 3093 N N . PHE A 1 399 ? -72.269 -15.670 -6.904 1.00 47.64 399 PHE A N 1
ATOM 3094 C CA . PHE A 1 399 ? -71.516 -16.903 -6.763 1.00 46.61 399 PHE A CA 1
ATOM 3095 C C . PHE A 1 399 ? -72.362 -17.961 -6.041 1.00 48.83 399 PHE A C 1
ATOM 3096 O O . PHE A 1 399 ? -73.498 -17.719 -5.620 1.00 46.19 399 PHE A O 1
ATOM 3104 N N . THR A 1 400 ? -71.807 -19.164 -5.926 1.00 46.10 400 THR A N 1
ATOM 3105 C CA . THR A 1 400 ? -72.449 -20.296 -5.275 1.00 48.64 400 THR A CA 1
ATOM 3106 C C . THR A 1 400 ? -71.438 -20.941 -4.340 1.00 51.62 400 THR A C 1
ATOM 3107 O O . THR A 1 400 ? -70.237 -20.662 -4.405 1.00 50.33 400 THR A O 1
ATOM 3111 N N . LYS A 1 401 ? -71.921 -21.817 -3.457 1.00 51.60 401 LYS A N 1
ATOM 3112 C CA . LYS A 1 401 ? -70.988 -22.581 -2.637 1.00 49.92 401 LYS A CA 1
ATOM 3113 C C . LYS A 1 401 ? -70.060 -23.406 -3.521 1.00 46.32 401 LYS A C 1
ATOM 3114 O O . LYS A 1 401 ? -68.860 -23.528 -3.248 1.00 46.99 401 LYS A O 1
ATOM 3120 N N . GLU A 1 402 ? -70.594 -23.938 -4.618 1.00 54.35 402 GLU A N 1
ATOM 3121 C CA . GLU A 1 402 ? -69.777 -24.712 -5.552 1.00 52.19 402 GLU A CA 1
ATOM 3122 C C . GLU A 1 402 ? -68.721 -23.841 -6.225 1.00 46.13 402 GLU A C 1
ATOM 3123 O O . GLU A 1 402 ? -67.533 -24.181 -6.222 1.00 49.32 402 GLU A O 1
ATOM 3129 N N . SER A 1 403 ? -69.130 -22.701 -6.799 1.00 46.78 403 SER A N 1
ATOM 3130 C CA . SER A 1 403 ? -68.162 -21.823 -7.453 1.00 43.54 403 SER A CA 1
ATOM 3131 C C . SER A 1 403 ? -67.127 -21.289 -6.469 1.00 43.03 403 SER A C 1
ATOM 3132 O O . SER A 1 403 ? -65.958 -21.118 -6.830 1.00 45.00 403 SER A O 1
ATOM 3135 N N . VAL A 1 404 ? -67.521 -21.044 -5.217 1.00 45.80 404 VAL A N 1
ATOM 3136 C CA . VAL A 1 404 ? -66.542 -20.677 -4.194 1.00 42.68 404 VAL A CA 1
ATOM 3137 C C . VAL A 1 404 ? -65.604 -21.850 -3.908 1.00 44.23 404 VAL A C 1
ATOM 3138 O O . VAL A 1 404 ? -64.382 -21.678 -3.794 1.00 40.26 404 VAL A O 1
ATOM 3142 N N . CYS A 1 405 ? -66.155 -23.062 -3.805 1.00 48.83 405 CYS A N 1
ATOM 3143 C CA . CYS A 1 405 ? -65.332 -24.228 -3.489 1.00 52.90 405 CYS A CA 1
ATOM 3144 C C . CYS A 1 405 ? -64.308 -24.505 -4.589 1.00 47.33 405 CYS A C 1
ATOM 3145 O O . CYS A 1 405 ? -63.126 -24.735 -4.305 1.00 48.77 405 CYS A O 1
ATOM 3148 N N . LYS A 1 406 ? -64.743 -24.471 -5.853 1.00 48.62 406 LYS A N 1
ATOM 3149 C CA . LYS A 1 406 ? -63.847 -24.755 -6.976 1.00 48.21 406 LYS A CA 1
ATOM 3150 C C . LYS A 1 406 ? -62.604 -23.874 -6.937 1.00 50.43 406 LYS A C 1
ATOM 3151 O O . LYS A 1 406 ? -61.474 -24.373 -7.007 1.00 50.49 406 LYS A O 1
ATOM 3157 N N . ALA A 1 407 ? -62.796 -22.558 -6.791 1.00 46.85 407 ALA A N 1
ATOM 3158 C CA . ALA A 1 407 ? -61.670 -21.631 -6.866 1.00 46.79 407 ALA A CA 1
ATOM 3159 C C . ALA A 1 407 ? -60.621 -21.927 -5.801 1.00 46.46 407 ALA A C 1
ATOM 3160 O O . ALA A 1 407 ? -59.415 -21.838 -6.060 1.00 50.48 407 ALA A O 1
ATOM 3162 N N . VAL A 1 408 ? -61.050 -22.270 -4.591 1.00 50.45 408 VAL A N 1
ATOM 3163 C CA . VAL A 1 408 ? -60.052 -22.546 -3.569 1.00 52.88 408 VAL A CA 1
ATOM 3164 C C . VAL A 1 408 ? -59.498 -23.956 -3.728 1.00 50.32 408 VAL A C 1
ATOM 3165 O O . VAL A 1 408 ? -58.368 -24.229 -3.317 1.00 49.94 408 VAL A O 1
ATOM 3169 N N . LYS A 1 409 ? -60.269 -24.867 -4.324 1.00 51.62 409 LYS A N 1
ATOM 3170 C CA . LYS A 1 409 ? -59.747 -26.202 -4.572 1.00 52.59 409 LYS A CA 1
ATOM 3171 C C . LYS A 1 409 ? -58.705 -26.167 -5.681 1.00 54.02 409 LYS A C 1
ATOM 3172 O O . LYS A 1 409 ? -57.685 -26.863 -5.603 1.00 55.73 409 LYS A O 1
ATOM 3174 N N . ILE A 1 410 ? -58.919 -25.326 -6.699 1.00 51.75 410 ILE A N 1
ATOM 3175 C CA . ILE A 1 410 ? -57.928 -25.183 -7.761 1.00 48.71 410 ILE A CA 1
ATOM 3176 C C . ILE A 1 410 ? -56.598 -24.710 -7.190 1.00 50.62 410 ILE A C 1
ATOM 3177 O O . ILE A 1 410 ? -55.547 -25.306 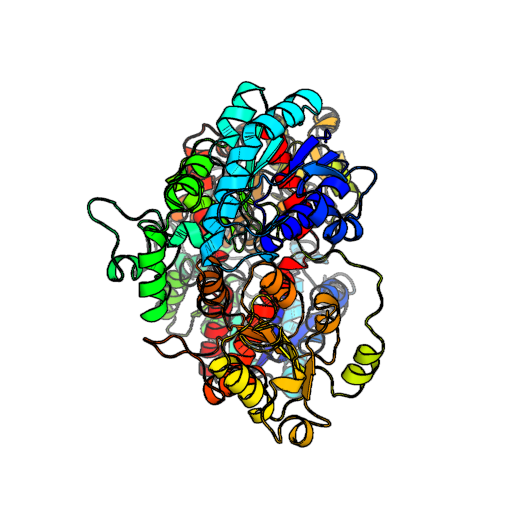-7.448 1.00 55.98 410 ILE A O 1
ATOM 3182 N N . VAL A 1 411 ? -56.614 -23.642 -6.391 1.00 45.80 411 VAL A N 1
ATOM 3183 C CA . VAL A 1 411 ? -55.330 -23.120 -5.938 1.00 49.71 411 VAL A CA 1
ATOM 3184 C C . VAL A 1 411 ? -54.714 -23.972 -4.836 1.00 50.86 411 VAL A C 1
ATOM 3185 O O . VAL A 1 411 ? -53.489 -23.961 -4.676 1.00 52.33 411 VAL A O 1
ATOM 3189 N N . MET A 1 412 ? -55.523 -24.728 -4.086 1.00 56.21 412 MET A N 1
ATOM 3190 C CA . MET A 1 412 ? -55.057 -25.539 -2.963 1.00 57.41 412 MET A CA 1
ATOM 3191 C C . MET A 1 412 ? -54.700 -26.968 -3.364 1.00 59.30 412 MET A C 1
ATOM 3192 O O . MET A 1 412 ? -54.442 -27.805 -2.490 1.00 64.28 412 MET A O 1
ATOM 3197 N N . ASP A 1 413 ? -54.705 -27.272 -4.650 1.00 59.26 413 ASP A N 1
ATOM 3198 C CA . ASP A 1 413 ? -54.350 -28.597 -5.146 1.00 62.10 413 ASP A CA 1
ATOM 3199 C C . ASP A 1 413 ? -52.961 -28.469 -5.760 1.00 65.62 413 ASP A C 1
ATOM 3200 O O . ASP A 1 413 ? -52.816 -27.982 -6.886 1.00 64.51 413 ASP A O 1
ATOM 3205 N N . GLU A 1 414 ? -51.937 -28.895 -5.008 1.00 65.13 414 GLU A N 1
ATOM 3206 C CA . GLU A 1 414 ? -50.553 -28.703 -5.429 1.00 66.73 414 GLU A CA 1
ATOM 3207 C C . GLU A 1 414 ? -50.229 -29.421 -6.731 1.00 63.76 414 GLU A C 1
ATOM 3208 O O . GLU A 1 414 ? -49.111 -29.249 -7.238 1.00 64.86 414 GLU A O 1
ATOM 3214 N N . GLU A 1 415 ? -51.172 -30.204 -7.277 1.00 63.20 415 GLU A N 1
ATOM 3215 C CA . GLU A 1 415 ? -51.028 -30.906 -8.548 1.00 64.10 415 GLU A CA 1
ATOM 3216 C C . GLU A 1 415 ? -51.806 -30.253 -9.687 1.00 62.10 415 GLU A C 1
ATOM 3217 O O . GLU A 1 415 ? -51.577 -30.603 -10.849 1.00 59.68 415 GLU A O 1
ATOM 3223 N N . ASN A 1 416 ? -52.729 -29.338 -9.385 1.00 63.85 416 ASN A N 1
ATOM 3224 C CA . ASN A 1 416 ? -53.442 -28.615 -10.433 1.00 56.86 416 ASN A CA 1
ATOM 3225 C C . ASN A 1 416 ? -52.486 -27.677 -11.159 1.00 56.96 416 ASN A C 1
ATOM 3226 O O . ASN A 1 416 ? -51.682 -26.980 -10.536 1.00 55.86 416 ASN A O 1
ATOM 3231 N N . GLU A 1 417 ? -52.575 -27.663 -12.491 1.00 58.28 417 GLU A N 1
ATOM 3232 C CA . GLU A 1 417 ? -51.613 -26.890 -13.267 1.00 59.06 417 GLU A CA 1
ATOM 3233 C C . GLU A 1 417 ? -51.921 -25.399 -13.233 1.00 54.20 417 GLU A C 1
ATOM 3234 O O . GLU A 1 417 ? -51.002 -24.583 -13.356 1.00 53.74 417 GLU A O 1
ATOM 3240 N N . ILE A 1 418 ? -53.191 -25.022 -13.070 1.00 55.76 418 ILE A N 1
ATOM 3241 C CA . ILE A 1 418 ? -53.508 -23.616 -12.827 1.00 56.38 418 ILE A CA 1
ATOM 3242 C C . ILE A 1 418 ? -53.047 -23.201 -11.434 1.00 49.81 418 ILE A C 1
ATOM 3243 O O . ILE A 1 418 ? -52.512 -22.103 -11.244 1.00 49.49 418 ILE A O 1
ATOM 3248 N N . GLY A 1 419 ? -53.235 -24.070 -10.441 1.00 50.23 419 GLY A N 1
ATOM 3249 C CA . GLY A 1 419 ? -52.704 -23.781 -9.116 1.00 51.89 419 GLY A CA 1
ATOM 3250 C C . GLY A 1 419 ? -51.211 -23.515 -9.137 1.00 52.88 419 GLY A C 1
ATOM 3251 O O . GLY A 1 419 ? -50.726 -22.550 -8.539 1.00 51.85 419 GLY A O 1
ATOM 3252 N N . ARG A 1 420 ? -50.460 -24.364 -9.841 1.00 51.92 420 ARG A N 1
ATOM 3253 C CA . ARG A 1 420 ? -49.021 -24.152 -9.948 1.00 49.14 420 ARG A CA 1
ATOM 3254 C C . ARG A 1 420 ? -48.710 -22.872 -10.713 1.00 50.19 420 ARG A C 1
ATOM 3255 O O . ARG A 1 420 ? -47.757 -22.157 -10.374 1.00 46.73 420 ARG A O 1
ATOM 3263 N N . GLU A 1 421 ? -49.499 -22.564 -11.751 1.00 48.74 421 GLU A N 1
ATOM 3264 C CA . GLU A 1 421 ? -49.204 -21.385 -12.561 1.00 46.84 421 GLU A CA 1
ATOM 3265 C C . GLU A 1 421 ? -49.392 -20.100 -11.764 1.00 44.20 421 GLU A C 1
ATOM 3266 O O . GLU A 1 421 ? -48.529 -19.208 -11.792 1.00 42.38 421 GLU A O 1
ATOM 3272 N N . VAL A 1 422 ? -50.522 -19.982 -11.052 1.00 41.77 422 VAL A N 1
ATOM 3273 C CA . VAL A 1 422 ? -50.807 -18.731 -10.359 1.00 42.96 422 VAL A CA 1
ATOM 3274 C C . VAL A 1 422 ? -49.820 -18.528 -9.219 1.00 38.80 422 VAL A C 1
ATOM 3275 O O . VAL A 1 422 ? -49.356 -17.406 -8.985 1.00 35.50 422 VAL A O 1
ATOM 3279 N N . ARG A 1 423 ? -49.426 -19.616 -8.546 1.00 41.76 423 ARG A N 1
ATOM 3280 C CA . ARG A 1 423 ? -48.406 -19.510 -7.502 1.00 40.30 423 ARG A CA 1
ATOM 3281 C C . ARG A 1 423 ? -47.087 -18.997 -8.065 1.00 42.63 423 ARG A C 1
ATOM 3282 O O . ARG A 1 423 ? -46.404 -18.183 -7.424 1.00 41.48 423 ARG A O 1
ATOM 3290 N N . ALA A 1 424 ? -46.703 -19.462 -9.263 1.00 38.72 424 ALA A N 1
ATOM 3291 C CA . ALA A 1 424 ? -45.406 -19.067 -9.808 1.00 38.99 424 ALA A CA 1
ATOM 3292 C C . ALA A 1 424 ? -45.430 -17.628 -10.304 1.00 33.71 424 ALA A C 1
ATOM 3293 O O . ALA A 1 424 ? -44.461 -16.883 -10.111 1.00 37.27 424 ALA A O 1
ATOM 3295 N N . ASN A 1 425 ? -46.526 -17.214 -10.941 1.00 36.34 425 ASN A N 1
ATOM 3296 C CA . ASN A 1 425 ? -46.644 -15.816 -11.349 1.00 39.84 425 ASN A CA 1
ATOM 3297 C C . ASN A 1 425 ? -46.755 -14.896 -10.141 1.00 33.87 425 ASN A C 1
ATOM 3298 O O . ASN A 1 425 ? -46.124 -13.831 -10.106 1.00 33.30 425 ASN A O 1
ATOM 3303 N N . HIS A 1 426 ? -47.568 -15.288 -9.153 1.00 36.90 426 HIS A N 1
ATOM 3304 C CA . HIS A 1 426 ? -47.574 -14.615 -7.854 1.00 35.60 426 HIS A CA 1
ATOM 3305 C C . HIS A 1 426 ? -46.153 -14.415 -7.343 1.00 36.50 426 HIS A C 1
ATOM 3306 O O . HIS A 1 426 ? -45.741 -13.288 -7.021 1.00 36.03 426 HIS A O 1
ATOM 3313 N N . THR A 1 427 ? -45.388 -15.508 -7.272 1.00 36.15 427 THR A N 1
ATOM 3314 C CA . THR A 1 427 ? -44.029 -15.443 -6.741 1.00 36.57 427 THR A CA 1
ATOM 3315 C C . THR A 1 427 ? -43.194 -14.427 -7.504 1.00 36.87 427 THR A C 1
ATOM 3316 O O . THR A 1 427 ? -42.463 -13.634 -6.900 1.00 40.00 427 THR A O 1
ATOM 3320 N N . LYS A 1 428 ? -43.331 -14.410 -8.831 1.00 36.91 428 LYS A N 1
ATOM 3321 C CA . LYS A 1 428 ? -42.639 -13.433 -9.669 1.00 37.32 428 LYS A CA 1
ATOM 3322 C C . LYS A 1 428 ? -42.994 -11.998 -9.272 1.00 32.72 428 LYS A C 1
ATOM 3323 O O . LYS A 1 428 ? -42.117 -11.143 -9.121 1.00 32.51 428 LYS A O 1
ATOM 3329 N N . VAL A 1 429 ? -44.285 -11.705 -9.137 1.00 34.46 429 VAL A N 1
ATOM 3330 C CA . VAL A 1 429 ? -44.700 -10.350 -8.781 1.00 36.77 429 VAL A CA 1
ATOM 3331 C C . VAL A 1 429 ? -44.246 -9.998 -7.362 1.00 30.45 429 VAL A C 1
ATOM 3332 O O . VAL A 1 429 ? -43.761 -8.888 -7.111 1.00 31.21 429 VAL A O 1
ATOM 3336 N N . ARG A 1 430 ? -44.362 -10.943 -6.421 1.00 34.15 430 ARG A N 1
ATOM 3337 C CA . ARG A 1 430 ? -43.845 -10.719 -5.065 1.00 30.44 430 ARG A CA 1
ATOM 3338 C C . ARG A 1 430 ? -42.352 -10.403 -5.072 1.00 36.30 430 ARG A C 1
ATOM 3339 O O . ARG A 1 430 ? -41.892 -9.487 -4.372 1.00 35.34 430 ARG A O 1
ATOM 3347 N N . ASN A 1 431 ? -41.567 -11.160 -5.849 1.00 31.81 431 ASN A N 1
ATOM 3348 C CA . ASN A 1 431 ? -40.124 -10.924 -5.876 1.00 32.41 431 ASN A CA 1
ATOM 3349 C C . ASN A 1 431 ? -39.800 -9.524 -6.381 1.00 32.82 431 ASN A C 1
ATOM 3350 O O . ASN A 1 431 ? -38.901 -8.858 -5.855 1.00 33.47 431 ASN A O 1
ATOM 3355 N N . LEU A 1 432 ? -40.519 -9.054 -7.407 1.00 33.85 432 LEU A N 1
ATOM 3356 C CA . LEU A 1 432 ? -40.323 -7.678 -7.858 1.00 36.77 432 LEU A CA 1
ATOM 3357 C C . LEU A 1 432 ? -40.709 -6.672 -6.766 1.00 32.62 432 LEU A C 1
ATOM 3358 O O . LEU A 1 432 ? -39.932 -5.768 -6.442 1.00 38.11 432 LEU A O 1
ATOM 3363 N N . LEU A 1 433 ? -41.909 -6.805 -6.192 1.00 27.70 433 LEU A N 1
ATOM 3364 C CA . LEU A 1 433 ? -42.375 -5.787 -5.246 1.00 36.56 433 LEU A CA 1
ATOM 3365 C C . LEU A 1 433 ? -41.464 -5.691 -4.018 1.00 37.87 433 LEU A C 1
ATOM 3366 O O . LEU A 1 433 ? -41.225 -4.591 -3.494 1.00 36.84 433 LEU A O 1
ATOM 3371 N N . LEU A 1 434 ? -40.931 -6.824 -3.552 1.00 35.23 434 LEU A N 1
ATOM 3372 C CA . LEU A 1 434 ? -40.038 -6.816 -2.393 1.00 39.98 434 LEU A CA 1
ATOM 3373 C C . LEU A 1 434 ? -38.581 -6.641 -2.769 1.00 40.47 434 LEU A C 1
ATOM 3374 O O . LEU A 1 434 ? -37.721 -6.722 -1.889 1.00 41.92 434 LEU A O 1
ATOM 3379 N N . SER A 1 435 ? -38.282 -6.423 -4.048 1.00 39.44 435 SER A N 1
ATOM 3380 C CA . SER A 1 435 ? -36.908 -6.260 -4.510 1.00 39.10 435 SER A CA 1
ATOM 3381 C C . SER A 1 435 ? -36.271 -5.121 -3.729 1.00 43.26 435 SER A C 1
ATOM 3382 O O . SER A 1 435 ? -36.985 -4.303 -3.146 1.00 42.91 435 SER A O 1
ATOM 3385 N N . ASN A 1 436 ? -34.943 -5.036 -3.710 1.00 39.78 436 ASN A N 1
ATOM 3386 C CA . ASN A 1 436 ? -34.326 -4.168 -2.715 1.00 49.53 436 ASN A CA 1
ATOM 3387 C C . ASN A 1 436 ? -34.625 -2.695 -2.976 1.00 49.91 436 ASN A C 1
ATOM 3388 O O . ASN A 1 436 ? -34.949 -1.949 -2.045 1.00 50.13 436 ASN A O 1
ATOM 3393 N N . ASN A 1 437 ? -34.521 -2.255 -4.222 1.00 49.82 437 ASN A N 1
ATOM 3394 C CA . ASN A 1 437 ? -34.631 -0.831 -4.492 1.00 55.27 437 ASN A CA 1
ATOM 3395 C C . ASN A 1 437 ? -36.047 -0.371 -4.834 1.00 51.40 437 ASN A C 1
ATOM 3396 O O . ASN A 1 437 ? -36.287 0.843 -4.827 1.00 53.80 437 ASN A O 1
ATOM 3401 N N . LEU A 1 438 ? -36.993 -1.291 -5.071 1.00 47.35 438 LEU A N 1
ATOM 3402 C CA . LEU A 1 438 ? -38.206 -0.945 -5.817 1.00 49.01 438 LEU A CA 1
ATOM 3403 C C . LEU A 1 438 ? -39.048 0.111 -5.102 1.00 47.04 438 LEU A C 1
ATOM 3404 O O . LEU A 1 438 ? -39.302 1.188 -5.651 1.00 47.95 438 LEU A O 1
ATOM 3409 N N . GLU A 1 439 ? -39.500 -0.177 -3.879 1.00 44.64 439 GLU A N 1
ATOM 3410 C CA . GLU A 1 439 ? -40.387 0.772 -3.212 1.00 44.77 439 GLU A CA 1
ATOM 3411 C C . GLU A 1 439 ? -39.696 2.102 -2.948 1.00 48.84 439 GLU A C 1
ATOM 3412 O O . GLU A 1 439 ? -40.310 3.170 -3.096 1.00 47.41 439 GLU A O 1
ATOM 3418 N N . SER A 1 440 ? -38.420 2.061 -2.563 1.00 39.71 440 SER A N 1
ATOM 3419 C CA . SER A 1 440 ? -37.778 3.269 -2.064 1.00 45.19 440 SER A CA 1
ATOM 3420 C C . SER A 1 440 ? -37.413 4.233 -3.186 1.00 44.34 440 SER A C 1
ATOM 3421 O O . SER A 1 440 ? -37.558 5.449 -3.024 1.00 43.19 440 SER A O 1
ATOM 3424 N N . SER A 1 441 ? -36.921 3.717 -4.320 1.00 43.33 441 SER A N 1
ATOM 3425 C CA . SER A 1 441 ? -36.615 4.595 -5.448 1.00 47.48 441 SER A CA 1
ATOM 3426 C C . SER A 1 441 ? -37.876 5.078 -6.156 1.00 42.73 441 SER A C 1
ATOM 3427 O O . SER A 1 441 ? -37.874 6.170 -6.738 1.00 40.80 441 SER A O 1
ATOM 3430 N N . CYS A 1 442 ? -38.945 4.278 -6.149 1.00 42.61 442 CYS A N 1
ATOM 3431 C CA . CYS A 1 442 ? -40.230 4.767 -6.639 1.00 40.20 442 CYS A CA 1
ATOM 3432 C C . CYS A 1 442 ? -40.609 6.071 -5.941 1.00 36.00 442 CYS A C 1
ATOM 3433 O O . CYS A 1 442 ? -40.900 7.082 -6.593 1.00 34.62 442 CYS A O 1
ATOM 3436 N N . VAL A 1 443 ? -40.564 6.068 -4.606 1.00 36.24 443 VAL A N 1
ATOM 3437 C CA . VAL A 1 443 ? -40.978 7.228 -3.818 1.00 36.21 443 VAL A CA 1
ATOM 3438 C C . VAL A 1 443 ? -40.024 8.397 -4.032 1.00 38.75 443 VAL A C 1
ATOM 3439 O O . VAL A 1 443 ? -40.455 9.550 -4.174 1.00 32.31 443 VAL A O 1
ATOM 3443 N N . ASP A 1 444 ? -38.713 8.129 -4.036 1.00 40.00 444 ASP A N 1
ATOM 3444 C CA . ASP A 1 444 ? -37.760 9.203 -4.283 1.00 37.18 444 ASP A CA 1
ATOM 3445 C C . ASP A 1 444 ? -37.972 9.807 -5.665 1.00 34.11 444 ASP A C 1
ATOM 3446 O O . ASP A 1 444 ? -37.893 11.030 -5.835 1.00 33.83 444 ASP A O 1
ATOM 3451 N N . THR A 1 445 ? -38.228 8.963 -6.666 1.00 33.67 445 THR A N 1
ATOM 3452 C CA . THR A 1 445 ? -38.515 9.470 -8.006 1.00 37.55 445 THR A CA 1
ATOM 3453 C C . THR A 1 445 ? -39.808 10.278 -8.003 1.00 33.95 445 THR A C 1
ATOM 3454 O O . THR A 1 445 ? -39.882 11.364 -8.595 1.00 28.73 445 THR A O 1
ATOM 3458 N N . PHE A 1 446 ? -40.833 9.756 -7.327 1.00 32.51 446 PHE A N 1
ATOM 3459 C CA . PHE A 1 446 ? -42.074 10.488 -7.148 1.00 25.27 446 PHE A CA 1
ATOM 3460 C C . PHE A 1 446 ? -41.804 11.864 -6.553 1.00 26.41 446 PHE A C 1
ATOM 3461 O O . PHE A 1 446 ? -42.311 12.873 -7.056 1.00 28.94 446 PHE A O 1
ATOM 3469 N N . CYS A 1 447 ? -40.948 11.938 -5.526 1.00 28.46 447 CYS A N 1
ATOM 3470 C CA . CYS A 1 447 ? -40.672 13.228 -4.894 1.00 28.83 447 CYS A CA 1
ATOM 3471 C C . CYS A 1 447 ? -39.892 14.155 -5.808 1.00 31.56 447 CYS A C 1
ATOM 3472 O O . CYS A 1 447 ? -40.108 15.377 -5.766 1.00 29.91 447 CYS A O 1
ATOM 3475 N N . ASP A 1 448 ? -38.987 13.604 -6.633 1.00 32.92 448 ASP A N 1
ATOM 3476 C CA . ASP A 1 448 ? -38.355 14.403 -7.681 1.00 29.93 448 ASP A CA 1
ATOM 3477 C C . ASP A 1 448 ? -39.409 15.011 -8.593 1.00 29.05 448 ASP A C 1
ATOM 3478 O O . ASP A 1 448 ? -39.378 16.211 -8.876 1.00 28.73 448 ASP A O 1
ATOM 3483 N N . ARG A 1 449 ? -40.371 14.199 -9.044 1.00 30.18 449 ARG A N 1
ATOM 3484 C CA . ARG A 1 449 ? -41.406 14.717 -9.938 1.00 27.63 449 ARG A CA 1
ATOM 3485 C C . ARG A 1 449 ? -42.283 15.747 -9.232 1.00 28.90 449 ARG A C 1
ATOM 3486 O O . ARG A 1 449 ? -42.616 16.786 -9.817 1.00 30.37 449 ARG A O 1
ATOM 3494 N N . LEU A 1 450 ? -42.633 15.502 -7.964 1.00 26.00 450 LEU A N 1
ATOM 3495 C CA . LEU A 1 450 ? -43.360 16.514 -7.191 1.00 28.94 450 LEU A CA 1
ATOM 3496 C C . LEU A 1 450 ? -42.579 17.820 -7.128 1.00 29.38 450 LEU A C 1
ATOM 3497 O O . LEU A 1 450 ? -43.126 18.896 -7.393 1.00 25.74 450 LEU A O 1
ATOM 3502 N N . ARG A 1 451 ? -41.290 17.742 -6.782 1.00 28.60 451 ARG A N 1
ATOM 3503 C CA . ARG A 1 451 ? -40.464 18.945 -6.734 1.00 30.19 451 ARG A CA 1
ATOM 3504 C C . ARG A 1 451 ? -40.389 19.621 -8.100 1.00 31.19 451 ARG A C 1
ATOM 3505 O O . ARG A 1 451 ? -40.257 20.848 -8.179 1.00 25.85 451 ARG A O 1
ATOM 3513 N N . GLY A 1 452 ? -40.508 18.846 -9.181 1.00 30.69 452 GLY A N 1
ATOM 3514 C CA . GLY A 1 452 ? -40.507 19.415 -10.525 1.00 30.46 452 GLY A CA 1
ATOM 3515 C C . GLY A 1 452 ? -41.764 20.192 -10.873 1.00 32.91 452 GLY A C 1
ATOM 3516 O O . GLY A 1 452 ? -41.756 20.960 -11.842 1.00 30.73 452 GLY A O 1
ATOM 3517 N N . LEU A 1 453 ? -42.834 20.028 -10.099 1.00 32.76 453 LEU A N 1
ATOM 3518 C CA . LEU A 1 453 ? -44.053 20.779 -10.366 1.00 27.36 453 LEU A CA 1
ATOM 3519 C C . LEU A 1 453 ? -43.998 22.212 -9.866 1.00 29.24 453 LEU A C 1
ATOM 3520 O O . LEU A 1 453 ? -44.842 23.015 -10.275 1.00 30.63 453 LEU A O 1
ATOM 3525 N N . LEU A 1 454 ? -43.034 22.554 -9.008 1.00 24.69 454 LEU A N 1
ATOM 3526 C CA . LEU A 1 454 ? -43.026 23.855 -8.357 1.00 31.22 454 LEU A CA 1
ATOM 3527 C C . LEU A 1 454 ? -42.618 24.960 -9.306 1.00 31.68 454 LEU A C 1
ATOM 3528 O O . LEU A 1 454 ? -42.121 24.683 -10.401 1.00 39.31 454 LEU A O 1
ATOM 3533 N N . ALA B 1 3 ? -47.057 -31.157 -17.210 1.00 54.17 3 ALA B N 1
ATOM 3534 C CA . ALA B 1 3 ? -45.658 -30.778 -17.418 1.00 54.67 3 ALA B CA 1
ATOM 3535 C C . ALA B 1 3 ? -44.654 -31.663 -16.644 1.00 51.97 3 ALA B C 1
ATOM 3536 O O . ALA B 1 3 ? -44.140 -31.244 -15.604 1.00 50.93 3 ALA B O 1
ATOM 3538 N N . PRO B 1 4 ? -44.349 -32.858 -17.166 1.00 54.52 4 PRO B N 1
ATOM 3539 C CA . PRO B 1 4 ? -43.404 -33.748 -16.465 1.00 50.22 4 PRO B CA 1
ATOM 3540 C C . PRO B 1 4 ? -42.061 -33.060 -16.229 1.00 53.90 4 PRO B C 1
ATOM 3541 O O . PRO B 1 4 ? -41.587 -32.269 -17.052 1.00 47.90 4 PRO B O 1
ATOM 3545 N N . LEU B 1 5 ? -41.452 -33.364 -15.085 1.00 48.98 5 LEU B N 1
ATOM 3546 C CA . LEU B 1 5 ? -40.276 -32.635 -14.639 1.00 43.65 5 LEU B CA 1
ATOM 3547 C C . LEU B 1 5 ? -39.028 -33.124 -15.360 1.00 37.97 5 LEU B C 1
ATOM 3548 O O . LEU B 1 5 ? -38.840 -34.327 -15.550 1.00 37.36 5 LEU B O 1
ATOM 3553 N N . LEU B 1 6 ? -38.166 -32.184 -15.750 1.00 34.57 6 LEU B N 1
ATOM 3554 C CA . LEU B 1 6 ? -36.920 -32.506 -16.445 1.00 36.57 6 LEU B CA 1
ATOM 3555 C C . LEU B 1 6 ? -35.713 -32.482 -15.503 1.00 27.80 6 LEU B C 1
ATOM 3556 O O . LEU B 1 6 ? -35.664 -31.714 -14.540 1.00 27.11 6 LEU B O 1
ATOM 3561 N N . HIS B 1 7 ? -34.719 -33.316 -15.821 1.00 32.05 7 HIS B N 1
ATOM 3562 C CA . HIS B 1 7 ? -33.383 -33.236 -15.232 1.00 28.90 7 HIS B CA 1
ATOM 3563 C C . HIS B 1 7 ? -32.402 -32.838 -16.336 1.00 27.99 7 HIS B C 1
ATOM 3564 O O . HIS B 1 7 ? -32.134 -33.628 -17.257 1.00 26.23 7 HIS B O 1
ATOM 3571 N N . ILE B 1 8 ? -31.853 -31.627 -16.221 1.00 21.60 8 ILE B N 1
ATOM 3572 C CA . ILE B 1 8 ? -30.959 -31.037 -17.213 1.00 21.41 8 ILE B CA 1
ATOM 3573 C C . ILE B 1 8 ? -29.584 -30.835 -16.585 1.00 22.91 8 ILE B C 1
ATOM 3574 O O . ILE B 1 8 ? -29.485 -30.287 -15.478 1.00 22.98 8 ILE B O 1
ATOM 3579 N N . ALA B 1 9 ? -28.529 -31.239 -17.299 1.00 20.99 9 ALA B N 1
ATOM 3580 C CA . ALA B 1 9 ? -27.150 -30.924 -16.926 1.00 20.52 9 ALA B CA 1
ATOM 3581 C C . ALA B 1 9 ? -26.639 -29.743 -17.738 1.00 19.26 9 ALA B C 1
ATOM 3582 O O . ALA B 1 9 ? -26.781 -29.721 -18.957 1.00 21.89 9 ALA B O 1
ATOM 3584 N N . MET B 1 10 ? -26.031 -28.781 -17.065 1.00 19.51 10 MET B N 1
ATOM 3585 C CA . MET B 1 10 ? -25.479 -27.580 -17.684 1.00 17.82 10 MET B CA 1
ATOM 3586 C C . MET B 1 10 ? -23.962 -27.727 -17.769 1.00 21.94 10 MET B C 1
ATOM 3587 O O . MET B 1 10 ? -23.301 -27.982 -16.754 1.00 18.30 10 MET B O 1
ATOM 3592 N N . PHE B 1 11 ? -23.416 -27.591 -18.983 1.00 19.29 11 PHE B N 1
ATOM 3593 C CA . PHE B 1 11 ? -21.988 -27.743 -19.238 1.00 16.64 11 PHE B CA 1
ATOM 3594 C C . PHE B 1 11 ? -21.489 -26.574 -20.079 1.00 19.45 11 PHE B C 1
ATOM 3595 O O . PHE B 1 11 ? -21.134 -26.744 -21.255 1.00 19.51 11 PHE B O 1
ATOM 3603 N N . PRO B 1 12 ? -21.395 -25.377 -19.494 1.00 20.74 12 PRO B N 1
ATOM 3604 C CA . PRO B 1 12 ? -20.869 -24.228 -20.252 1.00 19.11 12 PRO B CA 1
ATOM 3605 C C . PRO B 1 12 ? -19.345 -24.183 -20.347 1.00 20.69 12 PRO B C 1
ATOM 3606 O O . PRO B 1 12 ? -18.620 -24.717 -19.505 1.00 17.74 12 PRO B O 1
ATOM 3610 N N . TRP B 1 13 ? -18.880 -23.532 -21.424 1.00 17.84 13 TRP B N 1
ATOM 3611 C CA . TRP B 1 13 ? -17.487 -23.133 -21.613 1.00 20.96 13 TRP B CA 1
ATOM 3612 C C . TRP B 1 13 ? -16.916 -22.451 -20.366 1.00 20.10 13 TRP B C 1
ATOM 3613 O O . TRP B 1 13 ? -17.610 -21.723 -19.659 1.00 22.17 13 TRP B O 1
ATOM 3624 N N . PHE B 1 14 ? -15.618 -22.653 -20.121 1.00 20.92 14 PHE B N 1
ATOM 3625 C CA . PHE B 1 14 ? -14.986 -22.245 -18.852 1.00 26.81 14 PHE B CA 1
ATOM 3626 C C . PHE B 1 14 ? -14.672 -20.743 -18.839 1.00 29.55 14 PHE B C 1
ATOM 3627 O O . PHE B 1 14 ? -13.518 -20.308 -18.835 1.00 27.92 14 PHE B O 1
ATOM 3635 N N . ALA B 1 15 ? -15.731 -19.938 -18.798 1.00 27.87 15 ALA B N 1
ATOM 3636 C CA . ALA B 1 15 ? -15.574 -18.488 -18.828 1.00 30.24 15 ALA B CA 1
ATOM 3637 C C . ALA B 1 15 ? -16.761 -17.881 -18.109 1.00 25.94 15 ALA B C 1
ATOM 3638 O O . ALA B 1 15 ? -17.869 -18.410 -18.193 1.00 26.32 15 ALA B O 1
ATOM 3640 N N . MET B 1 16 ? -16.517 -16.793 -17.371 1.00 26.50 16 MET B N 1
ATOM 3641 C CA . MET B 1 16 ? -17.586 -16.206 -16.574 1.00 29.98 16 MET B CA 1
ATOM 3642 C C . MET B 1 16 ? -18.712 -15.702 -17.463 1.00 29.36 16 MET B C 1
ATOM 3643 O O . MET B 1 16 ? -19.886 -15.774 -17.080 1.00 26.83 16 MET B O 1
ATOM 3648 N N . GLY B 1 17 ? -18.377 -15.215 -18.663 1.00 27.44 17 GLY B N 1
ATOM 3649 C CA . GLY B 1 17 ? -19.399 -14.764 -19.580 1.00 24.26 17 GLY B CA 1
ATOM 3650 C C . GLY B 1 17 ? -20.308 -15.871 -20.073 1.00 27.52 17 GLY B C 1
ATOM 3651 O O . GLY B 1 17 ? -21.369 -15.581 -20.632 1.00 32.05 17 GLY B O 1
ATOM 3652 N N . HIS B 1 18 ? -19.915 -17.132 -19.891 1.00 24.41 18 HIS B N 1
ATOM 3653 C CA . HIS B 1 18 ? -20.786 -18.253 -20.218 1.00 28.11 18 HIS B CA 1
ATOM 3654 C C . HIS B 1 18 ? -21.402 -18.900 -18.991 1.00 21.65 18 HIS B C 1
ATOM 3655 O O . HIS B 1 18 ? -22.582 -19.234 -19.013 1.00 24.78 18 HIS B O 1
ATOM 3662 N N . LEU B 1 19 ? -20.637 -19.082 -17.914 1.00 23.97 19 LEU B N 1
ATOM 3663 C CA . LEU B 1 19 ? -21.203 -19.671 -16.700 1.00 24.32 19 LEU B CA 1
ATOM 3664 C C . LEU B 1 19 ? -22.392 -18.866 -16.185 1.00 20.92 19 LEU B C 1
ATOM 3665 O O . LEU B 1 19 ? -23.407 -19.436 -15.775 1.00 19.07 19 LEU B O 1
ATOM 3670 N N . THR B 1 20 ? -22.294 -17.544 -16.224 1.00 21.94 20 THR B N 1
ATOM 3671 C CA . THR B 1 20 ? -23.344 -16.705 -15.645 1.00 22.86 20 THR B CA 1
ATOM 3672 C C . THR B 1 20 ? -24.673 -16.848 -16.375 1.00 24.91 20 THR B C 1
ATOM 3673 O O . THR B 1 20 ? -25.691 -17.158 -15.724 1.00 24.50 20 THR B O 1
ATOM 3677 N N . PRO B 1 21 ? -24.753 -16.636 -17.702 1.00 25.50 21 PRO B N 1
ATOM 3678 C CA . PRO B 1 21 ? -26.041 -16.830 -18.375 1.00 22.14 21 PRO B CA 1
ATOM 3679 C C . PRO B 1 21 ? -26.588 -18.227 -18.197 1.00 21.38 21 PRO B C 1
ATOM 3680 O O . PRO B 1 21 ? -27.808 -18.406 -18.096 1.00 23.10 21 PRO B O 1
ATOM 3684 N N . TYR B 1 22 ? -25.710 -19.234 -18.170 1.00 19.80 22 TYR B N 1
ATOM 3685 C CA . TYR B 1 22 ? -26.191 -20.601 -17.984 1.00 23.12 22 TYR B CA 1
ATOM 3686 C C . TYR B 1 22 ? -26.802 -20.767 -16.603 1.00 23.43 22 TYR B C 1
ATOM 3687 O O . TYR B 1 22 ? -27.834 -21.435 -16.448 1.00 24.74 22 TYR B O 1
ATOM 3696 N N . LEU B 1 23 ? -26.173 -20.164 -15.582 1.00 23.21 23 LEU B N 1
ATOM 3697 C CA . LEU B 1 23 ? -26.722 -20.242 -14.235 1.00 24.21 23 LEU B CA 1
ATOM 3698 C C . LEU B 1 23 ? -28.026 -19.456 -14.147 1.00 26.88 23 LEU B C 1
ATOM 3699 O O . LEU B 1 23 ? -29.002 -19.920 -13.533 1.00 26.46 23 LEU B O 1
ATOM 3704 N N . HIS B 1 24 ? -28.057 -18.270 -14.772 1.00 25.43 24 HIS B N 1
ATOM 3705 C CA . HIS B 1 24 ? -29.281 -17.475 -14.858 1.00 27.39 24 HIS B CA 1
ATOM 3706 C C . HIS B 1 24 ? -30.423 -18.283 -15.466 1.00 27.98 24 HIS B C 1
ATOM 3707 O O . HIS B 1 24 ? -31.537 -18.301 -14.938 1.00 31.17 24 HIS B O 1
ATOM 3714 N N . LEU B 1 25 ? -30.168 -18.966 -16.582 1.00 28.50 25 LEU B N 1
ATOM 3715 C CA . LEU B 1 25 ? -31.230 -19.772 -17.176 1.00 26.91 25 LEU B CA 1
ATOM 3716 C C . LEU B 1 25 ? -31.589 -20.954 -16.283 1.00 28.33 25 LEU B C 1
ATOM 3717 O O . LEU B 1 25 ? -32.763 -21.327 -16.185 1.00 28.37 25 LEU B O 1
ATOM 3722 N N . SER B 1 26 ? -30.586 -21.566 -15.636 1.00 28.39 26 SER B N 1
ATOM 3723 C CA . SER B 1 26 ? -30.841 -22.668 -14.707 1.00 25.57 26 SER B CA 1
ATOM 3724 C C . SER B 1 26 ? -31.856 -22.272 -13.646 1.00 27.81 26 SER B C 1
ATOM 3725 O O . SER B 1 26 ? -32.691 -23.086 -13.232 1.00 25.06 26 SER B O 1
ATOM 3728 N N . ASN B 1 27 ? -31.760 -21.031 -13.164 1.00 28.55 27 ASN B N 1
ATOM 3729 C CA . ASN B 1 27 ? -32.680 -20.532 -12.147 1.00 30.77 27 ASN B CA 1
ATOM 3730 C C . ASN B 1 27 ? -34.114 -20.464 -12.678 1.00 35.01 27 ASN B C 1
ATOM 3731 O O . ASN B 1 27 ? -35.052 -20.934 -12.021 1.00 32.21 27 ASN B O 1
ATOM 3736 N N . LYS B 1 28 ? -34.304 -19.919 -13.886 1.00 34.08 28 LYS B N 1
ATOM 3737 C CA . LYS B 1 28 ? -35.649 -19.912 -14.467 1.00 33.07 28 LYS B CA 1
ATOM 3738 C C . LYS B 1 28 ? -36.208 -21.328 -14.573 1.00 36.36 28 LYS B C 1
ATOM 3739 O O . LYS B 1 28 ? -37.362 -21.577 -14.205 1.00 36.66 28 LYS B O 1
ATOM 3745 N N . LEU B 1 29 ? -35.396 -22.281 -15.055 1.00 29.90 29 LEU B N 1
ATOM 3746 C CA . LEU B 1 29 ? -35.866 -23.663 -15.149 1.00 27.91 29 LEU B CA 1
ATOM 3747 C C . LEU B 1 29 ? -36.159 -24.238 -13.767 1.00 33.07 29 LEU B C 1
ATOM 3748 O O . LEU B 1 29 ? -37.138 -24.974 -13.581 1.00 33.02 29 LEU B O 1
ATOM 3753 N N . ALA B 1 30 ? -35.301 -23.930 -12.792 1.00 30.13 30 ALA B N 1
ATOM 3754 C CA . ALA B 1 30 ? -35.537 -24.362 -11.424 1.00 35.21 30 ALA B CA 1
ATOM 3755 C C . ALA B 1 30 ? -36.853 -23.806 -10.886 1.00 35.19 30 ALA B C 1
ATOM 3756 O O . ALA B 1 30 ? -37.534 -24.482 -10.107 1.00 33.48 30 ALA B O 1
ATOM 3758 N N . LYS B 1 31 ? -37.227 -22.586 -11.292 1.00 34.17 31 LYS B N 1
ATOM 3759 C CA . LYS B 1 31 ? -38.527 -22.036 -10.904 1.00 43.60 31 LYS B CA 1
ATOM 3760 C C . LYS B 1 31 ? -39.647 -23.039 -11.160 1.00 43.10 31 LYS B C 1
ATOM 3761 O O . LYS B 1 31 ? -40.545 -23.208 -10.329 1.00 46.15 31 LYS B O 1
ATOM 3767 N N . ARG B 1 32 ? -39.598 -23.716 -12.309 1.00 36.03 32 ARG B N 1
ATOM 3768 C CA . ARG B 1 32 ? -40.624 -24.631 -12.779 1.00 34.10 32 ARG B CA 1
ATOM 3769 C C . ARG B 1 32 ? -40.497 -26.017 -12.181 1.00 36.02 32 ARG B C 1
ATOM 3770 O O . ARG B 1 32 ? -41.257 -26.909 -12.567 1.00 38.12 32 ARG B O 1
ATOM 3778 N N . GLY B 1 33 ? -39.551 -26.231 -11.272 1.00 40.65 33 GLY B N 1
ATOM 3779 C CA . GLY B 1 33 ? -39.382 -27.521 -10.636 1.00 33.54 33 GLY B CA 1
ATOM 3780 C C . GLY B 1 33 ? -38.360 -28.427 -11.279 1.00 33.67 33 GLY B C 1
ATOM 3781 O O . GLY B 1 33 ? -38.175 -29.560 -10.821 1.00 31.70 33 GLY B O 1
ATOM 3782 N N . HIS B 1 34 ? -37.682 -27.979 -12.319 1.00 37.75 34 HIS B N 1
ATOM 3783 C CA . HIS B 1 34 ? -36.754 -28.861 -13.005 1.00 31.59 34 HIS B CA 1
ATOM 3784 C C . HIS B 1 34 ? -35.455 -28.969 -12.215 1.00 29.62 34 HIS B C 1
ATOM 3785 O O . HIS B 1 34 ? -35.016 -28.011 -11.572 1.00 27.00 34 HIS B O 1
ATOM 3792 N N . LYS B 1 35 ? -34.866 -30.158 -12.236 1.00 27.05 35 LYS B N 1
ATOM 3793 C CA . LYS B 1 35 ? -33.601 -30.398 -11.565 1.00 30.63 35 LYS B CA 1
ATOM 3794 C C . LYS B 1 35 ? -32.452 -30.070 -12.510 1.00 28.31 35 LYS B C 1
ATOM 3795 O O . LYS B 1 35 ? -32.486 -30.425 -13.690 1.00 27.33 35 LYS B O 1
ATOM 3801 N N . ILE B 1 36 ? -31.455 -29.363 -11.983 1.00 27.48 36 ILE B N 1
ATOM 3802 C CA . ILE B 1 36 ? -30.285 -28.909 -12.724 1.00 23.23 36 ILE B CA 1
ATOM 3803 C C . ILE B 1 36 ? -29.025 -29.418 -12.032 1.00 29.65 36 ILE B C 1
ATOM 3804 O O . ILE B 1 36 ? -28.773 -29.073 -10.865 1.00 27.19 36 ILE B O 1
ATOM 3809 N N . SER B 1 37 ? -28.216 -30.200 -12.761 1.00 23.95 37 SER B N 1
ATOM 3810 C CA . SER B 1 37 ? -26.852 -30.524 -12.351 1.00 24.25 37 SER B CA 1
ATOM 3811 C C . SER B 1 37 ? -25.930 -29.558 -13.085 1.00 24.48 37 SER B C 1
ATOM 3812 O O . SER B 1 37 ? -25.768 -29.645 -14.305 1.00 20.71 37 SER B O 1
ATOM 3815 N N . PHE B 1 38 ? -25.333 -28.635 -12.343 1.00 20.39 38 PHE B N 1
ATOM 3816 C CA . PHE B 1 38 ? -24.607 -27.525 -12.929 1.00 20.59 38 PHE B CA 1
ATOM 3817 C C . PHE B 1 38 ? -23.105 -27.811 -12.847 1.00 20.39 38 PHE B C 1
ATOM 3818 O O . PHE B 1 38 ? -22.488 -27.676 -11.783 1.00 16.54 38 PHE B O 1
ATOM 3826 N N . ILE B 1 39 ? -22.508 -28.164 -13.990 1.00 20.95 39 ILE B N 1
ATOM 3827 C CA . ILE B 1 39 ? -21.094 -28.534 -14.035 1.00 18.62 39 ILE B CA 1
ATOM 3828 C C . ILE B 1 39 ? -20.244 -27.276 -14.079 1.00 21.74 39 ILE B C 1
ATOM 3829 O O . ILE B 1 39 ? -20.457 -26.409 -14.941 1.00 19.07 39 ILE B O 1
ATOM 3834 N N . VAL B 1 40 ? -19.281 -27.180 -13.152 1.00 15.79 40 VAL B N 1
ATOM 3835 C CA . VAL B 1 40 ? -18.466 -25.979 -12.933 1.00 20.75 40 VAL B CA 1
ATOM 3836 C C . VAL B 1 40 ? -17.050 -26.331 -12.449 1.00 20.32 40 VAL B C 1
ATOM 3837 O O . VAL B 1 40 ? -16.871 -27.265 -11.653 1.00 20.12 40 VAL B O 1
ATOM 3841 N N . PRO B 1 41 ? -16.005 -25.665 -12.942 1.00 23.70 41 PRO B N 1
ATOM 3842 C CA . PRO B 1 41 ? -14.660 -25.894 -12.390 1.00 22.72 41 PRO B CA 1
ATOM 3843 C C . PRO B 1 41 ? -14.687 -25.659 -10.880 1.00 23.88 41 PRO B C 1
ATOM 3844 O O . PRO B 1 41 ? -15.315 -24.709 -10.408 1.00 24.95 41 PRO B O 1
ATOM 3848 N N . LYS B 1 42 ? -14.040 -26.554 -10.116 1.00 20.85 42 LYS B N 1
ATOM 3849 C CA . LYS B 1 42 ? -14.350 -26.668 -8.682 1.00 25.42 42 LYS B CA 1
ATOM 3850 C C . LYS B 1 42 ? -14.086 -25.371 -7.909 1.00 27.16 42 LYS B C 1
ATOM 3851 O O . LYS B 1 42 ? -14.853 -25.018 -7.010 1.00 26.32 42 LYS B O 1
ATOM 3857 N N . ARG B 1 43 ? -13.024 -24.636 -8.242 1.00 25.91 43 ARG B N 1
ATOM 3858 C CA . ARG B 1 43 ? -12.749 -23.431 -7.459 1.00 29.42 43 ARG B CA 1
ATOM 3859 C C . ARG B 1 43 ? -13.611 -22.260 -7.899 1.00 30.98 43 ARG B C 1
ATOM 3860 O O . ARG B 1 43 ? -13.921 -21.379 -7.090 1.00 31.52 43 ARG B O 1
ATOM 3868 N N . THR B 1 44 ? -14.021 -22.238 -9.163 1.00 26.91 44 THR B N 1
ATOM 3869 C CA . THR B 1 44 ? -14.892 -21.171 -9.628 1.00 30.11 44 THR B CA 1
ATOM 3870 C C . THR B 1 44 ? -16.283 -21.252 -9.002 1.00 27.17 44 THR B C 1
ATOM 3871 O O . THR B 1 44 ? -17.012 -20.258 -9.011 1.00 28.04 44 THR B O 1
ATOM 3875 N N . GLN B 1 45 ? -16.667 -22.402 -8.447 1.00 25.51 45 GLN B N 1
ATOM 3876 C CA . GLN B 1 45 ? -18.004 -22.509 -7.873 1.00 26.68 45 GLN B CA 1
ATOM 3877 C C . GLN B 1 45 ? -18.224 -21.480 -6.763 1.00 33.80 45 GLN B C 1
ATOM 3878 O O . GLN B 1 45 ? -19.358 -21.006 -6.574 1.00 31.15 45 GLN B O 1
ATOM 3884 N N . THR B 1 46 ? -17.157 -21.120 -6.030 1.00 28.47 46 THR B N 1
ATOM 3885 C CA . THR B 1 46 ? -17.248 -20.079 -5.006 1.00 31.08 46 THR B CA 1
ATOM 3886 C C . THR B 1 46 ? -17.718 -18.764 -5.603 1.00 33.47 46 THR B C 1
ATOM 3887 O O . THR B 1 46 ? -18.591 -18.083 -5.051 1.00 37.69 46 THR B O 1
ATOM 3891 N N . LYS B 1 47 ? -17.111 -18.378 -6.721 1.00 37.21 47 LYS B N 1
ATOM 3892 C CA . LYS B 1 47 ? -17.452 -17.139 -7.397 1.00 38.30 47 LYS B CA 1
ATOM 3893 C C . LYS B 1 47 ? -18.890 -17.141 -7.916 1.00 39.30 47 LYS B C 1
ATOM 3894 O O . LYS B 1 47 ? -19.460 -16.067 -8.147 1.00 39.06 47 LYS B O 1
ATOM 3900 N N . LEU B 1 48 ? -19.497 -18.312 -8.100 1.00 33.59 48 LEU B N 1
ATOM 3901 C CA . LEU B 1 48 ? -20.831 -18.383 -8.678 1.00 35.81 48 LEU B CA 1
ATOM 3902 C C . LEU B 1 48 ? -21.908 -18.682 -7.659 1.00 33.39 48 LEU B C 1
ATOM 3903 O O . LEU B 1 48 ? -23.087 -18.517 -7.972 1.00 35.88 48 LEU B O 1
ATOM 3908 N N . GLN B 1 49 ? -21.538 -19.112 -6.454 1.00 32.57 49 GLN B N 1
ATOM 3909 C CA . GLN B 1 49 ? -22.530 -19.697 -5.560 1.00 31.96 49 GLN B CA 1
ATOM 3910 C C . GLN B 1 49 ? -23.652 -18.713 -5.215 1.00 33.23 49 GLN B C 1
ATOM 3911 O O . GLN B 1 49 ? -24.808 -19.121 -5.054 1.00 26.25 49 GLN B O 1
ATOM 3917 N N . HIS B 1 50 ? -23.341 -17.418 -5.101 1.00 34.17 50 HIS B N 1
ATOM 3918 C CA . HIS B 1 50 ? -24.369 -16.437 -4.768 1.00 38.21 50 HIS B CA 1
ATOM 3919 C C . HIS B 1 50 ? -25.347 -16.196 -5.918 1.00 36.16 50 HIS B C 1
ATOM 3920 O O . HIS B 1 50 ? -26.366 -15.528 -5.711 1.00 34.05 50 HIS B O 1
ATOM 3927 N N . LEU B 1 51 ? -25.064 -16.720 -7.111 1.00 33.80 51 LEU B N 1
ATOM 3928 C CA . LEU B 1 51 ? -25.972 -16.621 -8.246 1.00 32.82 51 LEU B CA 1
ATOM 3929 C C . LEU B 1 51 ? -26.933 -17.792 -8.320 1.00 30.98 51 LEU B C 1
ATOM 3930 O O . LEU B 1 51 ? -27.860 -17.758 -9.129 1.00 30.14 51 LEU B O 1
ATOM 3935 N N . ASN B 1 52 ? -26.738 -18.819 -7.496 1.00 31.84 52 ASN B N 1
ATOM 3936 C CA . ASN B 1 52 ? -27.667 -19.938 -7.433 1.00 27.46 52 ASN B CA 1
ATOM 3937 C C . ASN B 1 52 ? -28.818 -19.548 -6.512 1.00 32.10 52 ASN B C 1
ATOM 3938 O O . ASN B 1 52 ? -28.629 -19.429 -5.298 1.00 30.90 52 ASN B O 1
ATOM 3943 N N . LEU B 1 53 ? -30.014 -19.356 -7.082 1.00 32.99 53 LEU B N 1
ATOM 3944 C CA . LEU B 1 53 ? -31.205 -18.977 -6.321 1.00 30.93 53 LEU B CA 1
ATOM 3945 C C . LEU B 1 53 ? -32.115 -20.155 -6.014 1.00 29.59 53 LEU B C 1
ATOM 3946 O O . LEU B 1 53 ? -33.208 -19.958 -5.485 1.00 28.50 53 LEU B O 1
ATOM 3951 N N . HIS B 1 54 ? -31.704 -21.373 -6.337 1.00 28.33 54 HIS B N 1
ATOM 3952 C CA . HIS B 1 54 ? -32.490 -22.564 -6.027 1.00 25.70 54 HIS B CA 1
ATOM 3953 C C . HIS B 1 54 ? -31.554 -23.671 -5.583 1.00 27.57 54 HIS B C 1
ATOM 3954 O O . HIS B 1 54 ? -31.417 -24.698 -6.255 1.00 27.46 54 HIS B O 1
ATOM 3961 N N . PRO B 1 55 ? -30.944 -23.517 -4.400 1.00 28.85 55 PRO B N 1
ATOM 3962 C CA . PRO B 1 55 ? -29.978 -24.522 -3.905 1.00 31.08 55 PRO B CA 1
ATOM 3963 C C . PRO B 1 55 ? -30.565 -25.902 -3.729 1.00 28.82 55 PRO B C 1
ATOM 3964 O O . PRO B 1 55 ? -29.810 -26.884 -3.694 1.00 27.74 55 PRO B O 1
ATOM 3968 N N . HIS B 1 56 ? -31.885 -26.000 -3.584 1.00 28.84 56 HIS B N 1
ATOM 3969 C CA . HIS B 1 56 ? -32.545 -27.295 -3.575 1.00 31.40 56 HIS B CA 1
ATOM 3970 C C . HIS B 1 56 ? -32.408 -27.994 -4.933 1.00 35.55 56 HIS B C 1
ATOM 3971 O O . HIS B 1 56 ? -31.900 -29.121 -5.017 1.00 38.80 56 HIS B O 1
ATOM 3978 N N . LEU B 1 57 ? -32.829 -27.331 -6.014 1.00 27.05 57 LEU B N 1
ATOM 3979 C CA . LEU B 1 57 ? -32.940 -27.991 -7.320 1.00 30.55 57 LEU B CA 1
ATOM 3980 C C . LEU B 1 57 ? -31.691 -27.864 -8.200 1.00 28.49 57 LEU B C 1
ATOM 3981 O O . LEU B 1 57 ? -31.486 -28.694 -9.096 1.00 26.43 57 LEU B O 1
ATOM 3986 N N . ILE B 1 58 ? -30.884 -26.827 -7.994 1.00 25.21 58 ILE B N 1
ATOM 3987 C CA . ILE B 1 58 ? -29.653 -26.603 -8.743 1.00 23.55 58 ILE B CA 1
ATOM 3988 C C . ILE B 1 58 ? -28.493 -27.064 -7.871 1.00 29.36 58 ILE B C 1
ATOM 3989 O O . ILE B 1 58 ? -28.148 -26.406 -6.874 1.00 22.24 58 ILE B O 1
ATOM 3994 N N . THR B 1 59 ? -27.902 -28.202 -8.226 1.00 24.20 59 THR B N 1
ATOM 3995 C CA . THR B 1 59 ? -26.739 -28.713 -7.513 1.00 27.67 59 THR B CA 1
ATOM 3996 C C . THR B 1 59 ? -25.501 -28.408 -8.344 1.00 30.20 59 THR B C 1
ATOM 3997 O O . THR B 1 59 ? -25.447 -28.760 -9.534 1.00 21.76 59 THR B O 1
ATOM 4001 N N . PHE B 1 60 ? -24.508 -27.764 -7.727 1.00 21.52 60 PHE B N 1
ATOM 4002 C CA . PHE B 1 60 ? -23.246 -27.580 -8.430 1.00 22.57 60 PHE B CA 1
ATOM 4003 C C . PHE B 1 60 ? -22.525 -28.915 -8.505 1.00 23.28 60 PHE B C 1
ATOM 4004 O O . PHE B 1 60 ? -22.534 -29.694 -7.550 1.00 23.21 60 PHE B O 1
ATOM 4012 N N . VAL B 1 61 ? -21.922 -29.191 -9.655 1.00 21.46 61 VAL B N 1
ATOM 4013 C CA . VAL B 1 61 ? -21.197 -30.440 -9.869 1.00 18.97 61 VAL B CA 1
ATOM 4014 C C . VAL B 1 61 ? -19.747 -30.054 -10.153 1.00 20.67 61 VAL B C 1
ATOM 4015 O O . VAL B 1 61 ? -19.374 -29.817 -11.315 1.00 22.80 61 VAL B O 1
ATOM 4019 N N . PRO B 1 62 ? -18.905 -29.949 -9.126 1.00 20.66 62 PRO B N 1
ATOM 4020 C CA . PRO B 1 62 ? -17.555 -29.410 -9.333 1.00 21.08 62 PRO B CA 1
ATOM 4021 C C . PRO B 1 62 ? -16.644 -30.420 -10.002 1.00 23.16 62 PRO B C 1
ATOM 4022 O O . PRO B 1 62 ? -16.640 -31.606 -9.669 1.00 28.29 62 PRO B O 1
ATOM 4026 N N . ILE B 1 63 ? -15.887 -29.940 -10.979 1.00 21.72 63 ILE B N 1
ATOM 4027 C CA . ILE B 1 63 ? -14.966 -30.786 -11.717 1.00 30.33 63 ILE B CA 1
ATOM 4028 C C . ILE B 1 63 ? -13.574 -30.193 -11.577 1.00 26.92 63 ILE B C 1
ATOM 4029 O O . ILE B 1 63 ? -13.410 -28.993 -11.325 1.00 24.82 63 ILE B O 1
ATOM 4034 N N . THR B 1 64 ? -12.569 -31.054 -11.702 1.00 26.89 64 THR B N 1
ATOM 4035 C CA . THR B 1 64 ? -11.180 -30.621 -11.646 1.00 25.63 64 THR B CA 1
ATOM 4036 C C . THR B 1 64 ? -10.723 -30.337 -13.064 1.00 29.02 64 THR B C 1
ATOM 4037 O O . THR B 1 64 ? -10.783 -31.222 -13.923 1.00 30.35 64 THR B O 1
ATOM 4041 N N . VAL B 1 65 ? -10.313 -29.097 -13.316 1.00 30.10 65 VAL B N 1
ATOM 4042 C CA . VAL B 1 65 ? -9.780 -28.705 -14.614 1.00 27.29 65 VAL B CA 1
ATOM 4043 C C . VAL B 1 65 ? -8.357 -29.236 -14.719 1.00 33.95 65 VAL B C 1
ATOM 4044 O O . VAL B 1 65 ? -7.469 -28.747 -14.014 1.00 35.25 65 VAL B O 1
ATOM 4048 N N . PRO B 1 66 ? -8.100 -30.237 -15.565 1.00 34.53 66 PRO B N 1
ATOM 4049 C CA . PRO B 1 66 ? -6.751 -30.809 -15.641 1.00 33.42 66 PRO B CA 1
ATOM 4050 C C . PRO B 1 66 ? -5.726 -29.748 -15.992 1.00 30.08 66 PRO B C 1
ATOM 4051 O O . PRO B 1 66 ? -6.032 -28.739 -16.631 1.00 32.80 66 PRO B O 1
ATOM 4055 N N . HIS B 1 67 ? -4.500 -29.972 -15.542 1.00 34.01 67 HIS B N 1
ATOM 4056 C CA . HIS B 1 67 ? -3.424 -29.049 -15.846 1.00 36.59 67 HIS B CA 1
ATOM 4057 C C . HIS B 1 67 ? -2.892 -29.336 -17.243 1.00 35.38 67 HIS B C 1
ATOM 4058 O O . HIS B 1 67 ? -2.829 -30.488 -17.680 1.00 39.16 67 HIS B O 1
ATOM 4065 N N . ILE B 1 68 ? -2.539 -28.278 -17.952 1.00 35.72 68 ILE B N 1
ATOM 4066 C CA . ILE B 1 68 ? -2.003 -28.373 -19.301 1.00 41.42 68 ILE B CA 1
ATOM 4067 C C . ILE B 1 68 ? -0.717 -27.567 -19.309 1.00 36.95 68 ILE B C 1
ATOM 4068 O O . ILE B 1 68 ? -0.701 -26.435 -18.809 1.00 35.79 68 ILE B O 1
ATOM 4073 N N . ASP B 1 69 ? 0.365 -28.164 -19.827 1.00 45.68 69 ASP B N 1
ATOM 4074 C CA . ASP B 1 69 ? 1.630 -27.458 -20.017 1.00 40.20 69 ASP B CA 1
ATOM 4075 C C . ASP B 1 69 ? 1.363 -26.052 -20.530 1.00 35.54 69 ASP B C 1
ATOM 4076 O O . ASP B 1 69 ? 0.745 -25.869 -21.582 1.00 42.06 69 ASP B O 1
ATOM 4081 N N . GLY B 1 70 ? 1.778 -25.057 -19.759 1.00 30.31 70 GLY B N 1
ATOM 4082 C CA . GLY B 1 70 ? 1.545 -23.669 -20.081 1.00 34.09 70 GLY B CA 1
ATOM 4083 C C . GLY B 1 70 ? 0.503 -22.996 -19.210 1.00 37.60 70 GLY B C 1
ATOM 4084 O O . GLY B 1 70 ? 0.460 -21.761 -19.167 1.00 38.04 70 GLY B O 1
ATOM 4085 N N . LEU B 1 71 ? -0.348 -23.770 -18.524 1.00 37.82 71 LEU B N 1
ATOM 4086 C CA . LEU B 1 71 ? -1.329 -23.024 -17.733 1.00 41.42 71 LEU B CA 1
ATOM 4087 C C . LEU B 1 71 ? -0.789 -22.757 -16.326 1.00 40.01 71 LEU B C 1
ATOM 4088 O O . LEU B 1 71 ? -0.123 -23.621 -15.741 1.00 36.81 71 LEU B O 1
ATOM 4093 N N . PRO B 1 72 ? -1.068 -21.575 -15.776 1.00 38.32 72 PRO B N 1
ATOM 4094 C CA . PRO B 1 72 ? -0.778 -21.338 -14.359 1.00 42.79 72 PRO B CA 1
ATOM 4095 C C . PRO B 1 72 ? -1.330 -22.464 -13.499 1.00 44.14 72 PRO B C 1
ATOM 4096 O O . PRO B 1 72 ? -2.324 -23.116 -13.843 1.00 40.26 72 PRO B O 1
ATOM 4100 N N . HIS B 1 73 ? -0.654 -22.695 -12.376 1.00 46.73 73 HIS B N 1
ATOM 4101 C CA . HIS B 1 73 ? -1.151 -23.617 -11.364 1.00 48.09 73 HIS B CA 1
ATOM 4102 C C . HIS B 1 73 ? -2.596 -23.279 -11.007 1.00 40.08 73 HIS B C 1
ATOM 4103 O O . HIS B 1 73 ? -2.961 -22.107 -10.864 1.00 38.03 73 HIS B O 1
ATOM 4110 N N . ASP B 1 74 ? -3.434 -24.308 -10.916 1.00 40.52 74 ASP B N 1
ATOM 4111 C CA . ASP B 1 74 ? -4.841 -24.185 -10.530 1.00 41.17 74 ASP B CA 1
ATOM 4112 C C . ASP B 1 74 ? -5.697 -23.343 -11.497 1.00 40.23 74 ASP B C 1
ATOM 4113 O O . ASP B 1 74 ? -6.817 -22.971 -11.138 1.00 38.74 74 ASP B O 1
ATOM 4118 N N . ALA B 1 75 ? -5.218 -23.042 -12.712 1.00 34.67 75 ALA B N 1
ATOM 4119 C CA . ALA B 1 75 ? -6.015 -22.282 -13.675 1.00 37.88 75 ALA B CA 1
ATOM 4120 C C . ALA B 1 75 ? -7.296 -23.028 -14.052 1.00 34.09 75 ALA B C 1
ATOM 4121 O O . ALA B 1 75 ? -7.295 -24.252 -14.203 1.00 28.50 75 ALA B O 1
ATOM 4123 N N . GLU B 1 76 ? -8.400 -22.277 -14.208 1.00 32.51 76 GLU B N 1
ATOM 4124 C CA . GLU B 1 76 ? -9.690 -22.902 -14.500 1.00 29.29 76 GLU B CA 1
ATOM 4125 C C . GLU B 1 76 ? -10.425 -22.251 -15.661 1.00 31.21 76 GLU B C 1
ATOM 4126 O O . GLU B 1 76 ? -10.946 -22.944 -16.542 1.00 29.48 76 GLU B O 1
ATOM 4132 N N . THR B 1 77 ? -10.533 -20.932 -15.636 1.00 28.73 77 THR B N 1
ATOM 4133 C CA . THR B 1 77 ? -11.356 -20.209 -16.580 1.00 28.32 77 THR B CA 1
ATOM 4134 C C . THR B 1 77 ? -10.521 -19.166 -17.308 1.00 29.71 77 THR B C 1
ATOM 4135 O O . THR B 1 77 ? -9.344 -18.951 -17.004 1.00 29.91 77 THR B O 1
ATOM 4139 N N . THR B 1 78 ? -11.157 -18.515 -18.286 1.00 29.20 78 THR B N 1
ATOM 4140 C CA . THR B 1 78 ? -10.503 -17.421 -18.991 1.00 34.04 78 THR B CA 1
ATOM 4141 C C . THR B 1 78 ? -10.089 -16.291 -18.048 1.00 37.58 78 THR B C 1
ATOM 4142 O O . THR B 1 78 ? -9.229 -15.483 -18.416 1.00 37.96 78 THR B O 1
ATOM 4146 N N . SER B 1 79 ? -10.688 -16.205 -16.853 1.00 33.20 79 SER B N 1
ATOM 4147 C CA . SER B 1 79 ? -10.301 -15.174 -15.890 1.00 39.30 79 SER B CA 1
ATOM 4148 C C . SER B 1 79 ? -8.904 -15.400 -15.324 1.00 37.89 79 SER B C 1
ATOM 4149 O O . SER B 1 79 ? -8.347 -14.477 -14.728 1.00 40.65 79 SER B O 1
ATOM 4152 N N . ASP B 1 80 ? -8.335 -16.591 -15.497 1.00 38.18 80 ASP B N 1
ATOM 4153 C CA . ASP B 1 80 ? -7.075 -16.982 -14.879 1.00 29.77 80 ASP B CA 1
ATOM 4154 C C . ASP B 1 80 ? -5.868 -16.861 -15.800 1.00 40.44 80 ASP B C 1
ATOM 4155 O O . ASP B 1 80 ? -4.764 -17.231 -15.388 1.00 45.52 80 ASP B O 1
ATOM 4160 N N . VAL B 1 81 ? -6.041 -16.423 -17.044 1.00 37.86 81 VAL B N 1
ATOM 4161 C CA . VAL B 1 81 ? -4.939 -16.419 -18.007 1.00 43.66 81 VAL B CA 1
ATOM 4162 C C . VAL B 1 81 ? -5.054 -15.218 -18.940 1.00 47.37 81 VAL B C 1
ATOM 4163 O O . VAL B 1 81 ? -6.140 -14.635 -19.084 1.00 43.62 81 VAL B O 1
ATOM 4167 N N . PRO B 1 82 ? -3.962 -14.802 -19.577 1.00 50.05 82 PRO B N 1
ATOM 4168 C CA . PRO B 1 82 ? -4.074 -13.835 -20.673 1.00 50.55 82 PRO B CA 1
ATOM 4169 C C . PRO B 1 82 ? -4.723 -14.475 -21.888 1.00 50.49 82 PRO B C 1
ATOM 4170 O O . PRO B 1 82 ? -4.747 -15.700 -22.045 1.00 47.97 82 PRO B O 1
ATOM 4174 N N . PHE B 1 83 ? -5.232 -13.611 -22.768 1.00 46.36 83 PHE B N 1
ATOM 4175 C CA . PHE B 1 83 ? -5.874 -14.080 -23.989 1.00 49.96 83 PHE B CA 1
ATOM 4176 C C . PHE B 1 83 ? -5.013 -15.109 -24.719 1.00 49.52 83 PHE B C 1
ATOM 4177 O O . PHE B 1 83 ? -5.523 -16.124 -25.203 1.00 50.18 83 PHE B O 1
ATOM 4185 N N . SER B 1 84 ? -3.699 -14.886 -24.774 1.00 49.61 84 SER B N 1
ATOM 4186 C CA . SER B 1 84 ? -2.819 -15.819 -25.475 1.00 50.19 84 SER B CA 1
ATOM 4187 C C . SER B 1 84 ? -2.962 -17.253 -24.972 1.00 46.22 84 SER B C 1
ATOM 4188 O O . SER B 1 84 ? -2.554 -18.185 -25.672 1.00 41.25 84 SER B O 1
ATOM 4191 N N . LEU B 1 85 ? -3.541 -17.454 -23.785 1.00 51.05 85 LEU B N 1
ATOM 4192 C CA . LEU B 1 85 ? -3.701 -18.784 -23.213 1.00 43.05 85 LEU B CA 1
ATOM 4193 C C . LEU B 1 85 ? -5.141 -19.288 -23.202 1.00 39.82 85 LEU B C 1
ATOM 4194 O O . LEU B 1 85 ? -5.372 -20.401 -22.715 1.00 40.93 85 LEU B O 1
ATOM 4199 N N . PHE B 1 86 ? -6.114 -18.524 -23.729 1.00 37.42 86 PHE B N 1
ATOM 4200 C CA . PHE B 1 86 ? -7.487 -19.031 -23.792 1.00 37.59 86 PHE B CA 1
ATOM 4201 C C . PHE B 1 86 ? -7.532 -20.394 -24.459 1.00 34.22 86 PHE B C 1
ATOM 4202 O O . PHE B 1 86 ? -8.300 -21.267 -24.049 1.00 31.35 86 PHE B O 1
ATOM 4210 N N . THR B 1 87 ? -6.694 -20.599 -25.476 1.00 33.11 87 THR B N 1
ATOM 4211 C CA . THR B 1 87 ? -6.723 -21.851 -26.220 1.00 30.23 87 THR B CA 1
ATOM 4212 C C . THR B 1 87 ? -6.359 -23.048 -25.346 1.00 30.51 87 THR B C 1
ATOM 4213 O O . THR B 1 87 ? -6.872 -24.153 -25.575 1.00 29.99 87 THR B O 1
ATOM 4217 N N . LEU B 1 88 ? -5.477 -22.853 -24.350 1.00 29.47 88 LEU B N 1
ATOM 4218 C CA . LEU B 1 88 ? -5.143 -23.913 -23.399 1.00 30.64 88 LEU B CA 1
ATOM 4219 C C . LEU B 1 88 ? -6.299 -24.189 -22.435 1.00 28.92 88 LEU B C 1
ATOM 4220 O O . LEU B 1 88 ? -6.509 -25.338 -22.019 1.00 23.43 88 LEU B O 1
ATOM 4225 N N . ILE B 1 89 ? -7.020 -23.142 -22.022 1.00 25.96 89 ILE B N 1
ATOM 4226 C CA . ILE B 1 89 ? -8.259 -23.352 -21.272 1.00 28.58 89 ILE B CA 1
ATOM 4227 C C . ILE B 1 89 ? -9.175 -24.281 -22.052 1.00 28.14 89 ILE B C 1
ATOM 4228 O O . ILE B 1 89 ? -9.730 -25.242 -21.504 1.00 21.31 89 ILE B O 1
ATOM 4233 N N . ALA B 1 90 ? -9.309 -24.026 -23.363 1.00 26.32 90 ALA B N 1
ATOM 4234 C CA . ALA B 1 90 ? -10.125 -24.895 -24.208 1.00 27.23 90 ALA B CA 1
ATOM 4235 C C . ALA B 1 90 ? -9.557 -26.307 -24.249 1.00 26.31 90 ALA B C 1
ATOM 4236 O O . ALA B 1 90 ? -10.311 -27.287 -24.231 1.00 26.61 90 ALA B O 1
ATOM 4238 N N . THR B 1 91 ? -8.224 -26.438 -24.265 1.00 30.20 91 THR B N 1
ATOM 4239 C CA . THR B 1 91 ? -7.629 -27.773 -24.306 1.00 26.15 91 THR B CA 1
ATOM 4240 C C . THR B 1 91 ? -7.854 -28.528 -23.002 1.00 25.23 91 THR B C 1
ATOM 4241 O O . THR B 1 91 ? -8.079 -29.744 -23.019 1.00 25.43 91 THR B O 1
ATOM 4245 N N . ALA B 1 92 ? -7.771 -27.834 -21.862 1.00 27.98 92 ALA B N 1
ATOM 4246 C CA . ALA B 1 92 ? -8.033 -28.489 -20.577 1.00 29.72 92 ALA B CA 1
ATOM 4247 C C . ALA B 1 92 ? -9.486 -28.936 -20.484 1.00 23.8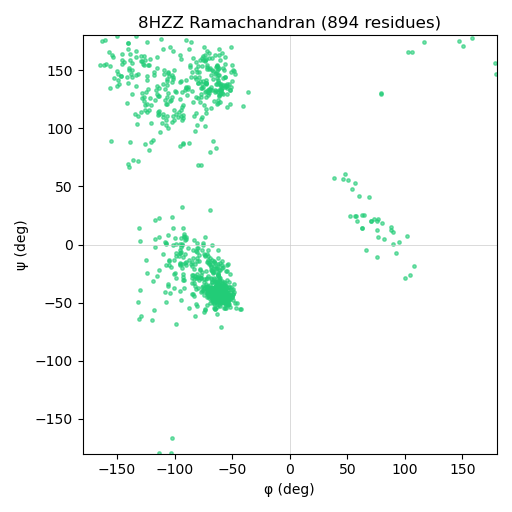7 92 ALA B C 1
ATOM 4248 O O . ALA B 1 92 ? -9.770 -30.055 -20.038 1.00 23.00 92 ALA B O 1
ATOM 4250 N N . MET B 1 93 ? -10.408 -28.081 -20.942 1.00 26.82 93 MET B N 1
ATOM 4251 C CA . MET B 1 93 ? -11.823 -28.446 -21.037 1.00 23.11 93 MET B CA 1
ATOM 4252 C C . MET B 1 93 ? -12.037 -29.715 -21.861 1.00 24.46 93 MET B C 1
ATOM 4253 O O . MET B 1 93 ? -12.782 -30.615 -21.449 1.00 24.47 93 MET B O 1
ATOM 4258 N N . ASP B 1 94 ? -11.412 -29.792 -23.050 1.00 23.72 94 ASP B N 1
ATOM 4259 C CA . ASP B 1 94 ? -11.498 -31.009 -23.856 1.00 25.49 94 ASP B CA 1
ATOM 4260 C C . ASP B 1 94 ? -10.989 -32.228 -23.091 1.00 28.68 94 ASP B C 1
ATOM 4261 O O . ASP B 1 94 ? -11.513 -33.339 -23.263 1.00 27.64 94 ASP B O 1
ATOM 4266 N N . ARG B 1 95 ? -9.973 -32.043 -22.242 1.00 26.17 95 ARG B N 1
ATOM 4267 C CA . ARG B 1 95 ? -9.423 -33.142 -21.458 1.00 30.74 95 ARG B CA 1
ATOM 4268 C C . ARG B 1 95 ? -10.346 -33.602 -20.328 1.00 28.43 95 ARG B C 1
ATOM 4269 O O . ARG B 1 95 ? -10.063 -34.634 -19.713 1.00 25.36 95 ARG B O 1
ATOM 4277 N N . THR B 1 96 ? -11.438 -32.890 -20.045 1.00 22.79 96 THR B N 1
ATOM 4278 C CA . THR B 1 96 ? -12.364 -33.363 -19.012 1.00 25.55 96 THR B CA 1
ATOM 4279 C C . THR B 1 96 ? -13.322 -34.443 -19.501 1.00 26.92 96 THR B C 1
ATOM 4280 O O . THR B 1 96 ? -14.091 -34.964 -18.679 1.00 22.88 96 THR B O 1
ATOM 4284 N N . GLU B 1 97 ? -13.285 -34.807 -20.795 1.00 22.40 97 GLU B N 1
ATOM 4285 C CA . GLU B 1 97 ? -14.342 -35.647 -21.368 1.00 22.23 97 GLU B CA 1
ATOM 4286 C C . GLU B 1 97 ? -14.582 -36.923 -20.555 1.00 24.83 97 GLU B C 1
ATOM 4287 O O . GLU B 1 97 ? -15.736 -37.309 -20.309 1.00 26.12 97 GLU B O 1
ATOM 4293 N N . LYS B 1 98 ? -13.507 -37.595 -20.132 1.00 27.94 98 LYS B N 1
ATOM 4294 C CA . LYS B 1 98 ? -13.661 -38.851 -19.396 1.00 29.90 98 LYS B CA 1
ATOM 4295 C C . LYS B 1 98 ? -14.348 -38.639 -18.053 1.00 26.94 98 LYS B C 1
ATOM 4296 O O . LYS B 1 98 ? -15.177 -39.456 -17.639 1.00 27.38 98 LYS B O 1
ATOM 4302 N N . ASP B 1 99 ? -13.988 -37.563 -17.343 1.00 28.60 99 ASP B N 1
ATOM 4303 C CA . ASP B 1 99 ? -14.691 -37.210 -16.112 1.00 25.86 99 ASP B CA 1
ATOM 4304 C C . ASP B 1 99 ? -16.157 -36.902 -16.392 1.00 21.05 99 ASP B C 1
ATOM 4305 O O . ASP B 1 99 ? -17.043 -37.354 -15.659 1.00 19.87 99 ASP B O 1
ATOM 4310 N N . ILE B 1 100 ? -16.438 -36.170 -17.480 1.00 20.56 100 ILE B N 1
ATOM 4311 C CA . ILE B 1 100 ? -17.823 -35.859 -17.833 1.00 19.38 100 ILE B CA 1
ATOM 4312 C C . ILE B 1 100 ? -18.617 -37.137 -18.060 1.00 19.96 100 ILE B C 1
ATOM 4313 O O . ILE B 1 100 ? -19.732 -37.297 -17.546 1.00 22.02 100 ILE B O 1
ATOM 4318 N N . GLU B 1 101 ? -18.045 -38.074 -18.827 1.00 24.40 101 GLU B N 1
ATOM 4319 C CA . GLU B 1 101 ? -18.740 -39.324 -19.125 1.00 24.04 101 GLU B CA 1
ATOM 4320 C C . GLU B 1 101 ? -19.169 -40.041 -17.849 1.00 21.98 101 GLU B C 1
ATOM 4321 O O . GLU B 1 101 ? -20.312 -40.499 -17.740 1.00 22.34 101 GLU B O 1
ATOM 4327 N N . LEU B 1 102 ? -18.242 -40.195 -16.891 1.00 23.68 102 LEU B N 1
ATOM 4328 C CA . LEU B 1 102 ? -18.593 -40.828 -15.616 1.00 23.92 102 LEU B CA 1
ATOM 4329 C C . LEU B 1 102 ? -19.685 -40.040 -14.899 1.00 18.96 102 LEU B C 1
ATOM 4330 O O . LEU B 1 102 ? -20.667 -40.616 -14.416 1.00 19.48 102 LEU B O 1
ATOM 4335 N N . LEU B 1 103 ? -19.564 -38.713 -14.872 1.00 18.52 103 LEU B N 1
ATOM 4336 C CA . LEU B 1 103 ? -20.584 -37.921 -14.190 1.00 20.87 103 LEU B CA 1
ATOM 4337 C C . LEU B 1 103 ? -21.954 -38.057 -14.862 1.00 22.06 103 LEU B C 1
ATOM 4338 O O . LEU B 1 103 ? -22.984 -38.061 -14.178 1.00 22.42 103 LEU B O 1
ATOM 4343 N N . LEU B 1 104 ? -22.001 -38.163 -16.202 1.00 21.50 104 LEU B N 1
ATOM 4344 C CA . LEU B 1 104 ? -23.293 -38.347 -16.859 1.00 18.12 104 LEU B CA 1
ATOM 4345 C C . LEU B 1 104 ? -23.844 -39.735 -16.589 1.00 20.50 104 LEU B C 1
ATOM 4346 O O . LEU B 1 104 ? -25.058 -39.912 -16.438 1.00 22.89 104 LEU B O 1
ATOM 4351 N N . ARG B 1 105 ? -22.974 -40.737 -16.508 1.00 16.88 105 ARG B N 1
ATOM 4352 C CA . ARG B 1 105 ? -23.448 -42.042 -16.065 1.00 23.98 105 ARG B CA 1
ATOM 4353 C C . ARG B 1 105 ? -23.991 -41.983 -14.627 1.00 27.26 105 ARG B C 1
ATOM 4354 O O . ARG B 1 105 ? -24.977 -42.654 -14.300 1.00 31.12 105 ARG B O 1
ATOM 4362 N N . ASP B 1 106 ? -23.362 -41.184 -13.756 1.00 18.86 106 ASP B N 1
ATOM 4363 C CA . ASP B 1 106 ? -23.804 -41.097 -12.363 1.00 21.89 106 ASP B CA 1
ATOM 4364 C C . ASP B 1 106 ? -25.154 -40.416 -12.262 1.00 25.01 106 ASP B C 1
ATOM 4365 O O . ASP B 1 106 ? -26.068 -40.902 -11.579 1.00 27.08 106 ASP B O 1
ATOM 4370 N N . LEU B 1 107 ? -25.295 -39.279 -12.938 1.00 20.38 107 LEU B N 1
ATOM 4371 C CA . LEU B 1 107 ? -26.417 -38.397 -12.698 1.00 19.85 107 LEU B CA 1
ATOM 4372 C C . LEU B 1 107 ? -27.575 -38.617 -13.666 1.00 21.88 107 LEU B C 1
ATOM 4373 O O . LEU B 1 107 ? -28.692 -38.197 -13.356 1.00 21.64 107 LEU B O 1
ATOM 4378 N N . LYS B 1 108 ? -27.336 -39.282 -14.803 1.00 24.35 108 LYS B N 1
ATOM 4379 C CA . LYS B 1 108 ? -28.315 -39.547 -15.859 1.00 27.62 108 LYS B CA 1
ATOM 4380 C C . LYS B 1 108 ? -29.280 -38.379 -16.110 1.00 19.67 108 LYS B C 1
ATOM 4381 O O . LYS B 1 108 ? -30.496 -38.548 -15.988 1.00 24.56 108 LYS B O 1
ATOM 4387 N N . PRO B 1 109 ? -28.773 -37.193 -16.433 1.00 19.61 109 PRO B N 1
ATOM 4388 C CA . PRO B 1 109 ? -29.669 -36.116 -16.859 1.00 22.29 109 PRO B CA 1
ATOM 4389 C C . PRO B 1 109 ? -30.423 -36.539 -18.119 1.00 24.18 109 PRO B C 1
ATOM 4390 O O . PRO B 1 109 ? -30.001 -37.428 -18.857 1.00 21.73 109 PRO B O 1
ATOM 4394 N N . GLN B 1 110 ? -31.552 -35.894 -18.374 1.00 25.62 110 GLN B N 1
ATOM 4395 C CA . GLN B 1 110 ? -32.267 -36.216 -19.609 1.00 27.54 110 GLN B CA 1
ATOM 4396 C C . GLN B 1 110 ? -31.700 -35.459 -20.786 1.00 29.33 110 GLN B C 1
ATOM 4397 O O . GLN B 1 110 ? -31.722 -35.966 -21.916 1.00 30.61 110 GLN B O 1
ATOM 4403 N N . ILE B 1 111 ? -31.217 -34.241 -20.533 1.00 28.22 111 ILE B N 1
ATOM 4404 C CA . ILE B 1 111 ? -30.616 -33.371 -21.534 1.00 27.33 111 ILE B CA 1
ATOM 4405 C C . ILE B 1 111 ? -29.376 -32.717 -20.935 1.00 23.61 111 ILE B C 1
ATOM 4406 O O . ILE B 1 111 ? -29.315 -32.432 -19.735 1.00 23.80 111 ILE B O 1
ATOM 4411 N N . VAL B 1 112 ? -28.381 -32.491 -21.790 1.00 21.23 112 VAL B N 1
ATOM 4412 C CA . VAL B 1 112 ? -27.184 -31.737 -21.468 1.00 19.18 112 VAL B CA 1
ATOM 4413 C C . VAL B 1 112 ? -27.165 -30.505 -22.367 1.00 22.96 112 VAL B C 1
ATOM 4414 O O . VAL B 1 112 ? -27.249 -30.631 -23.600 1.00 20.73 112 VAL B O 1
ATOM 4418 N N . PHE B 1 113 ? -27.086 -29.318 -21.750 1.00 18.49 113 PHE B N 1
ATOM 4419 C CA . PHE B 1 113 ? -26.804 -28.064 -22.459 1.00 20.07 113 PHE B CA 1
ATOM 4420 C C . PHE B 1 113 ? -25.287 -27.835 -22.489 1.00 19.91 113 PHE B C 1
ATOM 4421 O O . PHE B 1 113 ? -24.613 -27.973 -21.463 1.00 22.41 113 PHE B O 1
ATOM 4429 N N . PHE B 1 114 ? -24.766 -27.435 -23.651 1.00 19.16 114 PHE B N 1
ATOM 4430 C CA . PHE B 1 114 ? -23.330 -27.270 -23.895 1.00 22.19 114 PHE B CA 1
ATOM 4431 C C . PHE B 1 114 ? -23.113 -26.223 -24.994 1.00 23.63 114 PHE B C 1
ATOM 4432 O O . PHE B 1 114 ? -24.018 -25.931 -25.778 1.00 21.15 114 PHE B O 1
ATOM 4440 N N . ASP B 1 115 ? -21.893 -25.675 -25.085 1.00 21.46 115 ASP B N 1
ATOM 4441 C CA . ASP B 1 115 ? -21.621 -24.821 -26.239 1.00 19.89 115 ASP B CA 1
ATOM 4442 C C . ASP B 1 115 ? -20.338 -25.193 -26.977 1.00 24.35 115 ASP B C 1
ATOM 4443 O O . ASP B 1 115 ? -20.393 -25.560 -28.158 1.00 20.90 115 ASP B O 1
ATOM 4448 N N . PHE B 1 116 ? -19.183 -25.110 -26.319 1.00 22.91 116 PHE B N 1
ATOM 4449 C CA . PHE B 1 116 ? -17.921 -25.202 -27.047 1.00 22.99 116 PHE B CA 1
ATOM 4450 C C . PHE B 1 116 ? -17.370 -26.612 -27.096 1.00 21.18 116 PHE B C 1
ATOM 4451 O O . PHE B 1 116 ? -16.308 -26.820 -27.674 1.00 20.45 116 PHE B O 1
ATOM 4459 N N . GLN B 1 117 ? -18.056 -27.579 -26.497 1.00 21.67 117 GLN B N 1
ATOM 4460 C CA . GLN B 1 117 ? -17.550 -28.950 -26.403 1.00 23.68 117 GLN B CA 1
ATOM 4461 C C . GLN B 1 117 ? -18.088 -29.740 -27.587 1.00 20.59 117 GLN B C 1
ATOM 4462 O O . GLN B 1 117 ? -19.122 -30.398 -27.499 1.00 16.51 117 GLN B O 1
ATOM 4468 N N . HIS B 1 118 ? -17.352 -29.690 -28.704 1.00 21.86 118 HIS B N 1
ATOM 4469 C CA . HIS B 1 118 ? -17.820 -30.309 -29.952 1.00 24.87 118 HIS B CA 1
ATOM 4470 C C . HIS B 1 118 ? -17.991 -31.817 -29.809 1.00 24.66 118 HIS B C 1
ATOM 4471 O O . HIS B 1 118 ? -18.816 -32.421 -30.509 1.00 21.97 118 HIS B O 1
ATOM 4478 N N . TRP B 1 119 ? -17.252 -32.427 -28.884 1.00 24.03 119 TRP B N 1
ATOM 4479 C CA . TRP B 1 119 ? -17.319 -33.850 -28.594 1.00 22.46 119 TRP B CA 1
ATOM 4480 C C . TRP B 1 119 ? -18.473 -34.222 -27.672 1.00 23.77 119 TRP B C 1
ATOM 4481 O O . TRP B 1 119 ? -18.691 -35.414 -27.425 1.00 23.76 119 TRP B O 1
ATOM 4492 N N . LEU B 1 120 ? -19.200 -33.257 -27.144 1.00 19.89 120 LEU B N 1
ATOM 4493 C CA . LEU B 1 120 ? -20.231 -33.658 -26.186 1.00 22.99 120 LEU B CA 1
ATOM 4494 C C . LEU B 1 120 ? -21.435 -34.359 -26.826 1.00 23.89 120 LEU B C 1
ATOM 4495 O O . LEU B 1 120 ? -21.913 -35.360 -26.268 1.00 20.59 120 LEU B O 1
ATOM 4500 N N . PRO B 1 121 ? -21.957 -33.910 -27.984 1.00 24.91 121 PRO B N 1
ATOM 4501 C CA . PRO B 1 121 ? -23.094 -34.650 -28.566 1.00 23.34 121 PRO B CA 1
ATOM 4502 C C . PRO B 1 121 ? -22.821 -36.127 -28.800 1.00 21.10 121 PRO B C 1
ATOM 4503 O O . PRO B 1 121 ? -23.686 -36.954 -28.509 1.00 26.36 121 PRO B O 1
ATOM 4507 N N . ASN B 1 122 ? -21.638 -36.506 -29.261 1.00 22.16 122 ASN B N 1
ATOM 4508 C CA . ASN B 1 122 ? -21.401 -37.935 -29.414 1.00 24.45 122 ASN B CA 1
ATOM 4509 C C . ASN B 1 122 ? -21.342 -38.660 -28.062 1.00 28.57 122 ASN B C 1
ATOM 4510 O O . ASN B 1 122 ? -21.763 -39.821 -27.971 1.00 28.37 122 ASN B O 1
ATOM 4515 N N . LEU B 1 123 ? -20.862 -37.997 -26.996 1.00 28.58 123 LEU B N 1
ATOM 4516 C CA . LEU B 1 123 ? -20.859 -38.631 -25.677 1.00 26.20 123 LEU B CA 1
ATOM 4517 C C . LEU B 1 123 ? -22.286 -38.865 -25.189 1.00 27.02 123 LEU B C 1
ATOM 4518 O O . LEU B 1 123 ? -22.668 -39.997 -24.871 1.00 32.54 123 LEU B O 1
ATOM 4523 N N . THR B 1 124 ? -23.108 -37.814 -25.159 1.00 27.81 124 THR B N 1
ATOM 4524 C CA . THR B 1 124 ? -24.478 -37.984 -24.685 1.00 26.40 124 THR B CA 1
ATOM 4525 C C . THR B 1 124 ? -25.260 -38.962 -25.562 1.00 31.58 124 THR B C 1
ATOM 4526 O O . THR B 1 124 ? -26.061 -39.764 -25.051 1.00 31.33 124 THR B O 1
ATOM 4530 N N . ARG B 1 125 ? -25.062 -38.888 -26.886 1.00 30.79 125 ARG B N 1
ATOM 4531 C CA . ARG B 1 125 ? -25.638 -39.870 -27.807 1.00 30.44 125 ARG B CA 1
ATOM 4532 C C . ARG B 1 125 ? -25.227 -41.284 -27.409 1.00 27.62 125 ARG B C 1
ATOM 4533 O O . ARG B 1 125 ? -26.078 -42.158 -27.220 1.00 30.06 125 ARG B O 1
ATOM 4541 N N . SER B 1 126 ? -23.916 -41.523 -27.278 1.00 26.20 126 SER B N 1
ATOM 4542 C CA . SER B 1 126 ? -23.432 -42.808 -26.775 1.00 32.39 126 SER B CA 1
ATOM 4543 C C . SER B 1 126 ? -24.148 -43.246 -25.492 1.00 34.99 126 SER B C 1
ATOM 4544 O O . SER B 1 126 ? -24.397 -44.441 -25.305 1.00 36.59 126 SER B O 1
ATOM 4547 N N . LEU B 1 127 ? -24.530 -42.305 -24.621 1.00 36.56 127 LEU B N 1
ATOM 4548 C CA . LEU B 1 127 ? -25.178 -42.645 -23.351 1.00 36.42 127 LEU B CA 1
ATOM 4549 C C . LEU B 1 127 ? -26.696 -42.598 -23.411 1.00 31.69 127 LEU B C 1
ATOM 4550 O O . LEU B 1 127 ? -27.345 -42.947 -22.426 1.00 39.62 127 LEU B O 1
ATOM 4555 N N . GLY B 1 128 ? -27.287 -42.175 -24.520 1.00 33.60 128 GLY B N 1
ATOM 4556 C CA . GLY B 1 128 ? -28.734 -42.073 -24.592 1.00 24.18 128 GLY B CA 1
ATOM 4557 C C . GLY B 1 128 ? -29.304 -40.754 -24.130 1.00 28.75 128 GLY B C 1
ATOM 4558 O O . GLY B 1 128 ? -30.516 -40.656 -23.908 1.00 31.09 128 GLY B O 1
ATOM 4559 N N . ILE B 1 129 ? -28.476 -39.733 -23.993 1.00 30.49 129 ILE B N 1
ATOM 4560 C CA . ILE B 1 129 ? -28.877 -38.440 -23.454 1.00 28.76 129 ILE B CA 1
ATOM 4561 C C . ILE B 1 129 ? -28.975 -37.462 -24.623 1.00 24.93 129 ILE B C 1
ATOM 4562 O O . ILE B 1 129 ? -28.197 -37.553 -25.577 1.00 26.73 129 ILE B O 1
ATOM 4567 N N . LYS B 1 130 ? -29.932 -36.545 -24.558 1.00 25.42 130 LYS B N 1
ATOM 4568 C CA . LYS B 1 130 ? -30.111 -35.545 -25.606 1.00 25.18 130 LYS B CA 1
ATOM 4569 C C . LYS B 1 130 ? -29.206 -34.348 -25.354 1.00 27.07 130 LYS B C 1
ATOM 4570 O O . LYS B 1 130 ? -29.000 -33.943 -24.202 1.00 26.42 130 LYS B O 1
ATOM 4576 N N . SER B 1 131 ? -28.688 -33.769 -26.437 1.00 20.80 131 SER B N 1
ATOM 4577 C CA . SER B 1 131 ? -27.787 -32.622 -26.381 1.00 21.07 131 SER B CA 1
ATOM 4578 C C . SER B 1 131 ? -28.439 -31.386 -26.993 1.00 23.85 131 SER B C 1
ATOM 4579 O O . SER B 1 131 ? -29.031 -31.447 -28.079 1.00 22.68 131 SER B O 1
ATOM 4582 N N . VAL B 1 132 ? -28.300 -30.270 -26.293 1.00 20.08 132 VAL B N 1
ATOM 4583 C CA . VAL B 1 132 ? -28.803 -28.976 -26.695 1.00 20.26 132 VAL B CA 1
ATOM 4584 C C . VAL B 1 132 ? -27.609 -28.042 -26.695 1.00 21.63 132 VAL B C 1
ATOM 4585 O O . VAL B 1 132 ? -27.025 -27.766 -25.636 1.00 23.26 132 VAL B O 1
ATOM 4589 N N . GLN B 1 133 ? -27.224 -27.560 -27.862 1.00 19.54 133 GLN B N 1
ATOM 4590 C CA . GLN B 1 133 ? -26.139 -26.590 -27.893 1.00 21.51 133 GLN B CA 1
ATOM 4591 C C . GLN B 1 133 ? -26.740 -25.249 -27.538 1.00 20.84 133 GLN B C 1
ATOM 4592 O O . GLN B 1 133 ? -27.408 -24.618 -28.359 1.00 24.39 133 GLN B O 1
ATOM 4598 N N . TYR B 1 134 ? -26.529 -24.819 -26.305 1.00 22.06 134 TYR B N 1
ATOM 4599 C CA . TYR B 1 134 ? -27.069 -23.552 -25.839 1.00 22.90 134 TYR B CA 1
ATOM 4600 C C . TYR B 1 134 ? -26.011 -22.473 -26.022 1.00 25.99 134 TYR B C 1
ATOM 4601 O O . TYR B 1 134 ? -24.990 -22.462 -25.316 1.00 24.94 134 TYR B O 1
ATOM 4610 N N . LEU B 1 135 ? -26.257 -21.563 -26.958 1.00 19.97 135 LEU B N 1
ATOM 4611 C CA . LEU B 1 135 ? -25.296 -20.535 -27.328 1.00 20.15 135 LEU B CA 1
ATOM 4612 C C . LEU B 1 135 ? -25.702 -19.214 -26.699 1.00 20.44 135 LEU B C 1
ATOM 4613 O O . LEU B 1 135 ? -26.888 -18.910 -26.593 1.00 26.85 135 LEU B O 1
ATOM 4618 N N . ILE B 1 136 ? -24.706 -18.409 -26.329 1.00 24.58 136 ILE B N 1
ATOM 4619 C CA . ILE B 1 136 ? -24.905 -17.152 -25.608 1.00 27.00 136 ILE B CA 1
ATOM 4620 C C . ILE B 1 136 ? -25.034 -15.977 -26.581 1.00 32.69 136 ILE B C 1
ATOM 4621 O O . ILE B 1 136 ? -25.090 -14.811 -26.166 1.00 33.95 136 ILE B O 1
ATOM 4626 N N . VAL B 1 137 ? -25.129 -16.261 -27.877 1.00 30.71 137 VAL B N 1
ATOM 4627 C CA . VAL B 1 137 ? -25.212 -15.213 -28.885 1.00 28.66 137 VAL B CA 1
ATOM 4628 C C . VAL B 1 137 ? -26.672 -14.936 -29.225 1.00 26.98 137 VAL B C 1
ATOM 4629 O O . VAL B 1 137 ? -27.574 -15.719 -28.926 1.00 26.46 137 VAL B O 1
ATOM 4633 N N . ASN B 1 138 ? -26.915 -13.789 -29.851 1.00 29.85 138 ASN B N 1
ATOM 4634 C CA . ASN B 1 138 ? -28.203 -13.570 -30.501 1.00 27.28 138 ASN B CA 1
ATOM 4635 C C . ASN B 1 138 ? -28.297 -14.493 -31.716 1.00 23.42 138 ASN B C 1
ATOM 4636 O O . ASN B 1 138 ? -27.324 -14.622 -32.462 1.00 24.90 138 ASN B O 1
ATOM 4641 N N . PRO B 1 139 ? -29.412 -15.192 -31.922 1.00 25.12 139 PRO B N 1
ATOM 4642 C CA . PRO B 1 139 ? -29.499 -16.084 -33.102 1.00 28.11 139 PRO B CA 1
ATOM 4643 C C . PRO B 1 139 ? -29.360 -15.356 -34.437 1.00 28.56 139 PRO B C 1
ATOM 4644 O O . PRO B 1 139 ? -29.098 -16.009 -35.456 1.00 28.97 139 PRO B O 1
ATOM 4648 N N . ILE B 1 140 ? -29.498 -14.029 -34.469 1.00 26.31 140 ILE B N 1
ATOM 4649 C CA . ILE B 1 140 ? -29.278 -13.319 -35.721 1.00 30.37 140 ILE B CA 1
ATOM 4650 C C . ILE B 1 140 ? -27.846 -13.489 -36.196 1.00 29.79 140 ILE B C 1
ATOM 4651 O O . ILE B 1 140 ? -27.583 -13.427 -37.397 1.00 28.48 140 ILE B O 1
ATOM 4656 N N . THR B 1 141 ? -26.914 -13.772 -35.271 1.00 29.51 141 THR B N 1
ATOM 4657 C CA . THR B 1 141 ? -25.499 -13.847 -35.635 1.00 26.61 141 THR B CA 1
ATOM 4658 C C . THR B 1 141 ? -25.157 -15.109 -36.423 1.00 30.86 141 THR B C 1
ATOM 4659 O O . THR B 1 141 ? -24.566 -14.992 -37.515 1.00 28.78 141 THR B O 1
ATOM 4663 N N . PRO B 1 142 ? -25.442 -16.329 -35.932 1.00 29.61 142 PRO B N 1
ATOM 4664 C CA . PRO B 1 142 ? -25.240 -17.501 -36.798 1.00 30.97 142 PRO B CA 1
ATOM 4665 C C . PRO B 1 142 ? -26.157 -17.492 -38.006 1.00 32.78 142 PRO B C 1
ATOM 4666 O O . PRO B 1 142 ? -25.763 -17.982 -39.074 1.00 35.05 142 PRO B O 1
ATOM 4670 N N . ALA B 1 143 ? -27.370 -16.946 -37.872 1.00 29.65 143 ALA B N 1
ATOM 4671 C CA . ALA B 1 143 ? -28.268 -16.882 -39.019 1.00 33.26 143 ALA B CA 1
ATOM 4672 C C . ALA B 1 143 ? -27.629 -16.094 -40.143 1.00 37.03 143 ALA B C 1
ATOM 4673 O O . ALA B 1 143 ? -27.643 -16.526 -41.299 1.00 39.61 143 ALA B O 1
ATOM 4675 N N . TYR B 1 144 ? -27.014 -14.960 -39.812 1.00 35.83 144 TYR B N 1
ATOM 4676 C CA . TYR B 1 144 ? -26.435 -14.090 -40.821 1.00 39.12 144 TYR B CA 1
ATOM 4677 C C . TYR B 1 144 ? -25.019 -14.478 -41.240 1.00 39.79 144 TYR B C 1
ATOM 4678 O O . TYR B 1 144 ? -24.635 -14.187 -42.373 1.00 42.88 144 TYR B O 1
ATOM 4687 N N . LEU B 1 145 ? -24.239 -15.145 -40.377 1.00 38.29 145 LEU B N 1
ATOM 4688 C CA . LEU B 1 145 ? -22.813 -15.344 -40.614 1.00 36.71 145 LEU B CA 1
ATOM 4689 C C . LEU B 1 145 ? -22.324 -16.781 -40.456 1.00 41.57 145 LEU B C 1
ATOM 4690 O O . LEU B 1 145 ? -21.113 -17.010 -40.560 1.00 47.65 145 LEU B O 1
ATOM 4695 N N . GLY B 1 146 ? -23.199 -17.743 -40.179 1.00 36.77 146 GLY B N 1
ATOM 4696 C CA . GLY B 1 146 ? -22.766 -19.110 -39.932 1.00 35.04 146 GLY B CA 1
ATOM 4697 C C . GLY B 1 146 ? -22.101 -19.798 -41.117 1.00 46.37 146 GLY B C 1
ATOM 4698 O O . GLY B 1 146 ? -21.605 -20.925 -40.993 1.00 49.79 146 GLY B O 1
ATOM 4699 N N . ASP B 1 153 ? -15.818 -21.034 -45.228 1.00 59.33 153 ASP B N 1
ATOM 4700 C CA . ASP B 1 153 ? -14.955 -20.138 -45.991 1.00 60.21 153 ASP B CA 1
ATOM 4701 C C . ASP B 1 153 ? -15.756 -19.024 -46.679 1.00 62.15 153 ASP B C 1
ATOM 4702 O O . ASP B 1 153 ? -16.773 -19.296 -47.327 1.00 58.40 153 ASP B O 1
ATOM 4707 N N . ILE B 1 154 ? -15.301 -17.770 -46.531 1.00 62.95 154 ILE B N 1
ATOM 4708 C CA . ILE B 1 154 ? -16.087 -16.594 -46.906 1.00 60.55 154 ILE B CA 1
ATOM 4709 C C . ILE B 1 154 ? -15.207 -15.521 -47.550 1.00 55.40 154 ILE B C 1
ATOM 4710 O O . ILE B 1 154 ? -13.979 -15.627 -47.605 1.00 60.80 154 ILE B O 1
ATOM 4715 N N . THR B 1 155 ? -15.875 -14.473 -48.046 1.00 56.36 155 THR B N 1
ATOM 4716 C CA . THR B 1 155 ? -15.244 -13.315 -48.670 1.00 54.46 155 THR B CA 1
ATOM 4717 C C . THR B 1 155 ? -16.122 -12.084 -48.432 1.00 51.03 155 THR B C 1
ATOM 4718 O O . THR B 1 155 ? -17.198 -12.169 -47.832 1.00 49.59 155 THR B O 1
ATOM 4722 N N . GLU B 1 156 ? -15.662 -10.936 -48.939 1.00 50.36 156 GLU B N 1
ATOM 4723 C CA . GLU B 1 156 ? -16.377 -9.673 -48.752 1.00 55.44 156 GLU B CA 1
ATOM 4724 C C . GLU B 1 156 ? -17.816 -9.741 -49.285 1.00 56.35 156 GLU B C 1
ATOM 4725 O O . GLU B 1 156 ? -18.766 -9.338 -48.599 1.00 55.10 156 GLU B O 1
ATOM 4731 N N . ALA B 1 157 ? -17.998 -10.253 -50.508 1.00 50.20 157 ALA B N 1
ATOM 4732 C CA . ALA B 1 157 ? -19.337 -10.325 -51.090 1.00 48.78 157 ALA B CA 1
ATOM 4733 C C . ALA B 1 157 ? -20.247 -11.259 -50.291 1.00 49.98 157 ALA B C 1
ATOM 4734 O O . ALA B 1 157 ? -21.452 -10.994 -50.148 1.00 45.14 157 ALA B O 1
ATOM 4736 N N . ASP B 1 158 ? -19.689 -12.356 -49.765 1.00 46.25 158 ASP B N 1
ATOM 4737 C CA . ASP B 1 158 ? -20.451 -13.256 -48.901 1.00 41.09 158 ASP B CA 1
ATOM 4738 C C . ASP B 1 158 ? -21.070 -12.501 -47.729 1.00 50.49 158 ASP B C 1
ATOM 4739 O O . ASP B 1 158 ? -22.237 -12.718 -47.369 1.00 44.03 158 ASP B O 1
ATOM 4744 N N . LEU B 1 159 ? -20.293 -11.609 -47.120 1.00 51.76 159 LEU B N 1
ATOM 4745 C CA . LEU B 1 159 ? -20.749 -10.839 -45.981 1.00 44.52 159 LEU B CA 1
ATOM 4746 C C . LEU B 1 159 ? -21.653 -9.680 -46.377 1.00 51.06 159 LEU B C 1
ATOM 4747 O O . LEU B 1 159 ? -22.440 -9.220 -45.539 1.00 50.49 159 LEU B O 1
ATOM 4752 N N . MET B 1 160 ? -21.570 -9.211 -47.629 1.00 51.78 160 MET B N 1
ATOM 4753 C CA . MET B 1 160 ? -22.361 -8.067 -48.062 1.00 47.67 160 MET B CA 1
ATOM 4754 C C . MET B 1 160 ? -23.832 -8.394 -48.265 1.00 49.87 160 MET B C 1
ATOM 4755 O O . MET B 1 160 ? -24.625 -7.467 -48.462 1.00 50.05 160 MET B O 1
ATOM 4760 N N . GLN B 1 161 ? -24.230 -9.658 -48.215 1.00 50.51 161 GLN B N 1
ATOM 4761 C CA . GLN B 1 161 ? -25.613 -9.980 -48.525 1.00 51.69 161 GLN B CA 1
ATOM 4762 C C . GLN B 1 161 ? -26.143 -11.047 -47.584 1.00 49.71 161 GLN B C 1
ATOM 4763 O O . GLN B 1 161 ? -25.383 -11.904 -47.119 1.00 53.03 161 GLN B O 1
ATOM 4769 N N . PRO B 1 162 ? -27.445 -11.028 -47.299 1.00 47.06 162 PRO B N 1
ATOM 4770 C CA . PRO B 1 162 ? -28.006 -12.035 -46.403 1.00 45.91 162 PRO B CA 1
ATOM 4771 C C . PRO B 1 162 ? -28.064 -13.393 -47.077 1.00 44.20 162 PRO B C 1
ATOM 4772 O O . PRO B 1 162 ? -28.154 -13.488 -48.314 1.00 43.48 162 PRO B O 1
ATOM 4776 N N . PRO B 1 163 ? -28.017 -14.472 -46.306 1.00 43.98 163 PRO B N 1
ATOM 4777 C CA . PRO B 1 163 ? -28.182 -15.813 -46.884 1.00 43.51 163 PRO B CA 1
ATOM 4778 C C . PRO B 1 163 ? -29.550 -15.953 -47.529 1.00 42.09 163 PRO B C 1
ATOM 4779 O O . PRO B 1 163 ? -30.445 -15.130 -47.286 1.00 41.27 163 PRO B O 1
ATOM 4783 N N . PRO B 1 164 ? -29.745 -16.951 -48.390 1.00 46.33 164 PRO B N 1
ATOM 4784 C CA . PRO B 1 164 ? -31.057 -17.108 -49.036 1.00 42.32 164 PRO B CA 1
ATOM 4785 C C . PRO B 1 164 ? -32.139 -17.421 -48.014 1.00 46.27 164 PRO B C 1
ATOM 4786 O O . PRO B 1 164 ? -31.980 -18.292 -47.150 1.00 44.79 164 PRO B O 1
ATOM 4790 N N . GLY B 1 165 ? -33.246 -16.696 -48.113 1.00 45.60 165 GLY B N 1
ATOM 4791 C CA . GLY B 1 165 ? -34.330 -16.861 -47.173 1.00 43.27 165 GLY B CA 1
ATOM 4792 C C . GLY B 1 165 ? -34.170 -16.126 -45.859 1.00 41.01 165 GLY B C 1
ATOM 4793 O O . GLY B 1 165 ? -35.035 -16.278 -44.990 1.00 40.12 165 GLY B O 1
ATOM 4794 N N . PHE B 1 166 ? -33.117 -15.324 -45.690 1.00 37.62 166 PHE B N 1
ATOM 4795 C CA . PHE B 1 166 ? -32.898 -14.640 -44.413 1.00 46.53 166 PHE B CA 1
ATOM 4796 C C . PHE B 1 166 ? -34.069 -13.706 -44.099 1.00 45.02 166 PHE B C 1
ATOM 4797 O O . PHE B 1 166 ? -34.422 -12.859 -44.932 1.00 43.36 166 PHE B O 1
ATOM 4805 N N . PRO B 1 167 ? -34.684 -13.811 -42.909 1.00 40.32 167 PRO B N 1
ATOM 4806 C CA . PRO B 1 167 ? -35.851 -12.968 -42.614 1.00 36.58 167 PRO B CA 1
ATOM 4807 C C . PRO B 1 167 ? -35.467 -11.522 -42.363 1.00 41.38 167 PRO B C 1
ATOM 4808 O O . PRO B 1 167 ? -34.993 -11.177 -41.276 1.00 51.25 167 PRO B O 1
ATOM 4812 N N . GLY B 1 168 ? -35.665 -10.662 -43.347 1.00 42.51 168 GLY B N 1
ATOM 4813 C CA . GLY B 1 168 ? -35.407 -9.249 -43.178 1.00 35.75 168 GLY B CA 1
ATOM 4814 C C . GLY B 1 168 ? -34.308 -8.756 -44.096 1.00 40.94 168 GLY B C 1
ATOM 4815 O O . GLY B 1 168 ? -33.642 -9.516 -44.796 1.00 41.26 168 GLY B O 1
ATOM 4816 N N . SER B 1 169 ? -34.133 -7.442 -44.060 1.00 42.19 169 SER B N 1
ATOM 4817 C CA . SER B 1 169 ? -33.226 -6.766 -44.960 1.00 45.01 169 SER B CA 1
ATOM 4818 C C . SER B 1 169 ? -31.772 -7.039 -44.579 1.00 46.68 169 SER B C 1
ATOM 4819 O O . SER B 1 169 ? -31.453 -7.406 -43.440 1.00 42.70 169 SER B O 1
ATOM 4822 N N . ALA B 1 170 ? -30.886 -6.833 -45.558 1.00 40.17 170 ALA B N 1
ATOM 4823 C CA . ALA B 1 170 ? -29.454 -6.918 -45.312 1.00 46.07 170 ALA B CA 1
ATOM 4824 C C . ALA B 1 170 ? -29.070 -6.078 -44.104 1.00 40.06 170 ALA B C 1
ATOM 4825 O O . ALA B 1 170 ? -29.748 -5.112 -43.745 1.00 42.33 170 ALA B O 1
ATOM 4827 N N . ILE B 1 171 ? -27.969 -6.461 -43.475 1.00 42.86 171 ILE B N 1
ATOM 4828 C CA . ILE B 1 171 ? -27.436 -5.757 -42.322 1.00 40.49 171 ILE B CA 1
ATOM 4829 C C . ILE B 1 171 ? -26.177 -5.046 -42.774 1.00 40.68 171 ILE B C 1
ATOM 4830 O O . ILE B 1 171 ? -25.270 -5.671 -43.336 1.00 38.20 171 ILE B O 1
ATOM 4835 N N . LYS B 1 172 ? -26.143 -3.731 -42.569 1.00 41.07 172 LYS B N 1
ATOM 4836 C CA . LYS B 1 172 ? -24.963 -2.961 -42.923 1.00 36.23 172 LYS B CA 1
ATOM 4837 C C . LYS B 1 172 ? -23.776 -3.434 -42.102 1.00 38.40 172 LYS B C 1
ATOM 4838 O O . LYS B 1 172 ? -23.868 -3.608 -40.878 1.00 35.93 172 LYS B O 1
ATOM 4844 N N . LEU B 1 173 ? -22.672 -3.677 -42.796 1.00 34.01 173 LEU B N 1
ATOM 4845 C CA . LEU B 1 173 ? -21.388 -4.016 -42.201 1.00 34.22 173 LEU B CA 1
ATOM 4846 C C . LEU B 1 173 ? -20.358 -3.044 -42.753 1.00 37.81 173 LEU B C 1
ATOM 4847 O O . LEU B 1 173 ? -20.260 -2.879 -43.975 1.00 34.23 173 LEU B O 1
ATOM 4852 N N . HIS B 1 174 ? -19.623 -2.377 -41.869 1.00 34.58 174 HIS B N 1
ATOM 4853 C CA . HIS B 1 174 ? -18.623 -1.443 -42.356 1.00 39.39 174 HIS B CA 1
ATOM 4854 C C . HIS B 1 174 ? -17.430 -2.209 -42.928 1.00 42.10 174 HIS B C 1
ATOM 4855 O O . HIS B 1 174 ? -17.206 -3.386 -42.623 1.00 37.96 174 HIS B O 1
ATOM 4862 N N . SER B 1 175 ? -16.663 -1.524 -43.784 1.00 44.36 175 SER B N 1
ATOM 4863 C CA . SER B 1 175 ? -15.492 -2.154 -44.394 1.00 41.98 175 SER B CA 1
ATOM 4864 C C . SER B 1 175 ? -14.523 -2.699 -43.344 1.00 41.06 175 SER B C 1
ATOM 4865 O O . SER B 1 175 ? -13.998 -3.813 -43.495 1.00 37.62 175 SER B O 1
ATOM 4868 N N . HIS B 1 176 ? -14.264 -1.934 -42.275 1.00 39.94 176 HIS B N 1
ATOM 4869 C CA . HIS B 1 176 ? -13.382 -2.457 -41.234 1.00 38.10 176 HIS B CA 1
ATOM 4870 C C . HIS B 1 176 ? -13.992 -3.671 -40.550 1.00 36.94 176 HIS B C 1
ATOM 4871 O O . HIS B 1 176 ? -13.258 -4.565 -40.106 1.00 36.78 176 HIS B O 1
ATOM 4878 N N . GLU B 1 177 ? -15.323 -3.744 -40.488 1.00 37.42 177 GLU B N 1
ATOM 4879 C CA . GLU B 1 177 ? -15.964 -4.914 -39.892 1.00 39.55 177 GLU B CA 1
ATOM 4880 C C . GLU B 1 177 ? -15.826 -6.129 -40.808 1.00 39.60 177 GLU B C 1
ATOM 4881 O O . GLU B 1 177 ? -15.612 -7.255 -40.334 1.00 35.58 177 GLU B O 1
ATOM 4887 N N . LEU B 1 178 ? -15.928 -5.915 -42.124 1.00 32.37 178 LEU B N 1
ATOM 4888 C CA . LEU B 1 178 ? -15.662 -6.989 -43.078 1.00 36.57 178 LEU B CA 1
ATOM 4889 C C . LEU B 1 178 ? -14.258 -7.546 -42.895 1.00 34.16 178 LEU B C 1
ATOM 4890 O O . LEU B 1 178 ? -14.063 -8.767 -42.838 1.00 30.04 178 LEU B O 1
ATOM 4895 N N . ARG B 1 179 ? -13.271 -6.654 -42.784 1.00 34.77 179 ARG B N 1
ATOM 4896 C CA . ARG B 1 179 ? -11.893 -7.084 -42.581 1.00 39.07 179 ARG B CA 1
ATOM 4897 C C . ARG B 1 179 ? -11.767 -7.958 -41.338 1.00 38.31 179 ARG B C 1
ATOM 4898 O O . ARG B 1 179 ? -11.133 -9.021 -41.370 1.00 39.02 179 ARG B O 1
ATOM 4906 N N . PHE B 1 180 ? -12.383 -7.532 -40.233 1.00 37.40 180 PHE B N 1
ATOM 4907 C CA . PHE B 1 180 ? -12.255 -8.274 -38.983 1.00 33.20 180 PHE B CA 1
ATOM 4908 C C . PHE B 1 180 ? -12.852 -9.670 -39.104 1.00 32.04 180 PHE B C 1
ATOM 4909 O O . PHE B 1 180 ? -12.228 -10.663 -38.720 1.00 34.75 180 PHE B O 1
ATOM 4917 N N . LEU B 1 181 ? -14.073 -9.761 -39.621 1.00 30.78 181 LEU B N 1
ATOM 4918 C CA . LEU B 1 181 ? -14.744 -11.052 -39.689 1.00 36.70 181 LEU B CA 1
ATOM 4919 C C . LEU B 1 181 ? -13.972 -12.035 -40.561 1.00 38.47 181 LEU B C 1
ATOM 4920 O O . LEU B 1 181 ? -13.905 -13.226 -40.244 1.00 40.47 181 LEU B O 1
ATOM 4925 N N . ILE B 1 182 ? -13.375 -11.558 -41.660 1.00 39.62 182 ILE B N 1
ATOM 4926 C CA . ILE B 1 182 ? -12.719 -12.473 -42.592 1.00 40.74 182 ILE B CA 1
ATOM 4927 C C . ILE B 1 182 ? -11.434 -13.013 -41.988 1.00 41.54 182 ILE B C 1
ATOM 4928 O O . ILE B 1 182 ? -11.119 -14.202 -42.122 1.00 41.71 182 ILE B O 1
ATOM 4933 N N . SER B 1 183 ? -10.694 -12.162 -41.275 1.00 36.24 183 SER B N 1
ATOM 4934 C CA . SER B 1 183 ? -9.423 -12.596 -40.717 1.00 41.99 183 SER B CA 1
ATOM 4935 C C . SER B 1 183 ? -9.622 -13.539 -39.537 1.00 49.82 183 SER B C 1
ATOM 4936 O O . SER B 1 183 ? -8.843 -14.483 -39.358 1.00 58.01 183 SER B O 1
ATOM 4939 N N . THR B 1 184 ? -10.661 -13.315 -38.725 1.00 44.20 184 THR B N 1
ATOM 4940 C CA . THR B 1 184 ? -10.848 -14.159 -37.547 1.00 45.88 184 THR B CA 1
ATOM 4941 C C . THR B 1 184 ? -11.380 -15.548 -37.866 1.00 47.59 184 THR B C 1
ATOM 4942 O O . THR B 1 184 ? -11.580 -16.330 -36.932 1.00 44.74 184 THR B O 1
ATOM 4946 N N . ARG B 1 185 ? -11.606 -15.881 -39.141 1.00 48.18 185 ARG B N 1
ATOM 4947 C CA . ARG B 1 185 ? -12.127 -17.198 -39.476 1.00 44.70 185 ARG B CA 1
ATOM 4948 C C . ARG B 1 185 ? -11.116 -18.319 -39.254 1.00 45.66 185 ARG B C 1
ATOM 4949 O O . ARG B 1 185 ? -11.511 -19.486 -39.214 1.00 46.74 185 ARG B O 1
ATOM 4957 N N . LYS B 1 186 ? -9.829 -18.017 -39.129 1.00 45.96 186 LYS B N 1
ATOM 4958 C CA . LYS B 1 186 ? -8.826 -19.054 -38.928 1.00 44.70 186 LYS B CA 1
ATOM 4959 C C . LYS B 1 186 ? -8.369 -19.160 -37.476 1.00 47.94 186 LYS B C 1
ATOM 4960 O O . LYS B 1 186 ? -7.260 -19.640 -37.219 1.00 55.44 186 LYS B O 1
ATOM 4962 N N . LEU B 1 187 ? -9.181 -18.719 -36.522 1.00 43.59 187 LEU B N 1
ATOM 4963 C CA . LEU B 1 187 ? -8.768 -18.803 -35.126 1.00 42.01 187 LEU B CA 1
ATOM 4964 C C . LEU B 1 187 ? -8.824 -20.261 -34.660 1.00 45.63 187 LEU B C 1
ATOM 4965 O O . LEU B 1 187 ? -9.897 -20.881 -34.654 1.00 44.62 187 LEU B O 1
ATOM 4970 N N . GLU B 1 188 ? -7.666 -20.820 -34.297 1.00 40.66 188 GLU B N 1
ATOM 4971 C CA . GLU B 1 188 ? -7.629 -22.100 -33.602 1.00 41.18 188 GLU B CA 1
ATOM 4972 C C . GLU B 1 188 ? -7.958 -21.886 -32.120 1.00 38.10 188 GLU B C 1
ATOM 4973 O O . GLU B 1 188 ? -7.661 -20.841 -31.540 1.00 36.93 188 GLU B O 1
ATOM 4979 N N . PHE B 1 189 ? -8.582 -22.889 -31.509 1.00 31.88 189 PHE B N 1
ATOM 4980 C CA . PHE B 1 189 ? -9.125 -22.710 -30.163 1.00 35.28 189 PHE B CA 1
ATOM 4981 C C . PHE B 1 189 ? -9.199 -24.093 -29.513 1.00 32.30 189 PHE B C 1
ATOM 4982 O O . PHE B 1 189 ? -10.215 -24.780 -29.618 1.00 33.55 189 PHE B O 1
ATOM 4990 N N . GLY B 1 190 ? -8.109 -24.485 -28.861 1.00 30.91 190 GLY B N 1
ATOM 4991 C CA . GLY B 1 190 ? -8.086 -25.722 -28.106 1.00 27.93 190 GLY B CA 1
ATOM 4992 C C . GLY B 1 190 ? -7.897 -26.985 -28.920 1.00 32.86 190 GLY B C 1
ATOM 4993 O O . GLY B 1 190 ? -8.616 -27.228 -29.899 1.00 31.87 190 GLY B O 1
ATOM 4994 N N . SER B 1 191 ? -6.933 -27.810 -28.504 1.00 34.70 191 SER B N 1
ATOM 4995 C CA . SER B 1 191 ? -6.715 -29.136 -29.085 1.00 33.36 191 SER B CA 1
ATOM 4996 C C . SER B 1 191 ? -6.469 -29.061 -30.594 1.00 37.65 191 SER B C 1
ATOM 4997 O O . SER B 1 191 ? -6.714 -30.028 -31.325 1.00 36.22 191 SER B O 1
ATOM 5000 N N . GLY B 1 192 ? -5.985 -27.910 -31.070 1.00 34.24 192 GLY B N 1
ATOM 5001 C CA . GLY B 1 192 ? -5.726 -27.738 -32.486 1.00 37.49 192 GLY B CA 1
ATOM 5002 C C . GLY B 1 192 ? -6.964 -27.653 -33.349 1.00 41.34 192 GLY B C 1
ATOM 5003 O O . GLY B 1 192 ? -6.882 -27.878 -34.562 1.00 38.20 192 GLY B O 1
ATOM 5004 N N . VAL B 1 193 ? -8.117 -27.333 -32.753 1.00 33.39 193 VAL B N 1
ATOM 5005 C CA . VAL B 1 193 ? -9.394 -27.283 -33.450 1.00 31.92 193 VAL B CA 1
ATOM 5006 C C . VAL B 1 193 ? -9.708 -25.837 -33.798 1.00 34.82 193 VAL B C 1
ATOM 5007 O O . VAL B 1 193 ? -9.644 -24.957 -32.929 1.00 34.37 193 VAL B O 1
ATOM 5011 N N . LEU B 1 194 ? -10.087 -25.587 -35.054 1.00 33.70 194 LEU B N 1
ATOM 5012 C CA . LEU B 1 194 ? -10.557 -24.250 -35.411 1.00 34.51 194 LEU B CA 1
ATOM 5013 C C . LEU B 1 194 ? -11.842 -23.922 -34.661 1.00 32.65 194 LEU B C 1
ATOM 5014 O O . LEU B 1 194 ? -12.739 -24.766 -34.524 1.00 33.21 194 LEU B O 1
ATOM 5019 N N . PHE B 1 195 ? -11.914 -22.682 -34.167 1.00 31.89 195 PHE B N 1
ATOM 5020 C CA . PHE B 1 195 ? -13.094 -22.223 -33.440 1.00 28.78 195 PHE B CA 1
ATOM 5021 C C . PHE B 1 195 ? -14.368 -22.450 -34.245 1.00 36.28 195 PHE B C 1
ATOM 5022 O O . PHE B 1 195 ? -15.360 -22.987 -33.729 1.00 30.80 195 PHE B O 1
ATOM 5030 N N . LEU B 1 196 ? -14.358 -22.058 -35.524 1.00 27.95 196 LEU B N 1
ATOM 5031 C CA . LEU B 1 196 ? -15.557 -22.230 -36.332 1.00 32.74 196 LEU B CA 1
ATOM 5032 C C . LEU B 1 196 ? -15.932 -23.698 -36.463 1.00 29.49 196 LEU B C 1
ATOM 5033 O O . LEU B 1 196 ? -17.117 -24.039 -36.397 1.00 26.64 196 LEU B O 1
ATOM 5038 N N . ASP B 1 197 ? -14.941 -24.583 -36.640 1.00 24.87 197 ASP B N 1
ATOM 5039 C CA . ASP B 1 197 ? -15.240 -26.013 -36.671 1.00 25.42 197 ASP B CA 1
ATOM 5040 C C . ASP B 1 197 ? -15.794 -26.488 -35.332 1.00 24.04 197 ASP B C 1
ATOM 5041 O O . ASP B 1 197 ? -16.798 -27.203 -35.286 1.00 28.10 197 ASP B O 1
ATOM 5046 N N . ARG B 1 198 ? -15.121 -26.128 -34.232 1.00 24.20 198 ARG B N 1
ATOM 5047 C CA . ARG B 1 198 ? -15.579 -26.516 -32.900 1.00 26.07 198 ARG B CA 1
ATOM 5048 C C . ARG B 1 198 ? -17.039 -26.127 -32.689 1.00 21.64 198 ARG B C 1
ATOM 5049 O O . ARG B 1 198 ? -17.849 -26.948 -32.254 1.00 23.30 198 ARG B O 1
ATOM 5057 N N . LEU B 1 199 ? -17.402 -24.892 -33.054 1.00 18.43 199 LEU B N 1
ATOM 5058 C CA . LEU B 1 199 ? -18.787 -24.457 -32.922 1.00 24.41 199 LEU B CA 1
ATOM 5059 C C . LEU B 1 199 ? -19.706 -25.174 -33.920 1.00 26.75 199 LEU B C 1
ATOM 5060 O O . LEU B 1 199 ? -20.804 -25.616 -33.542 1.00 23.33 199 LEU B O 1
ATOM 5065 N N . SER B 1 200 ? -19.256 -25.356 -35.180 1.00 21.69 200 SER B N 1
ATOM 5066 C CA . SER B 1 200 ? -20.108 -25.970 -36.210 1.00 26.20 200 SER B CA 1
ATOM 5067 C C . SER B 1 200 ? -20.413 -27.425 -35.901 1.00 22.50 200 SER B C 1
ATOM 5068 O O . SER B 1 200 ? -21.542 -27.885 -36.103 1.00 24.51 200 SER B O 1
ATOM 5071 N N . ILE B 1 201 ? -19.393 -28.177 -35.491 1.00 21.12 201 ILE B N 1
ATOM 5072 C CA . ILE B 1 201 ? -19.586 -29.571 -35.128 1.00 19.07 201 ILE B CA 1
ATOM 5073 C C . ILE B 1 201 ? -20.625 -29.687 -34.024 1.00 21.70 201 ILE B C 1
ATOM 5074 O O . ILE B 1 201 ? -21.513 -30.543 -34.086 1.00 22.65 201 ILE B O 1
ATOM 5079 N N . GLY B 1 202 ? -20.551 -28.814 -33.008 1.00 20.53 202 GLY B N 1
ATOM 5080 C CA . GLY B 1 202 ? -21.583 -28.819 -31.981 1.00 21.22 202 GLY B CA 1
ATOM 5081 C C . GLY B 1 202 ? -22.954 -28.536 -32.563 1.00 24.10 202 GLY B C 1
ATOM 5082 O O . GLY B 1 202 ? -23.925 -29.243 -32.276 1.00 23.85 202 GLY B O 1
ATOM 5083 N N . THR B 1 203 ? -23.045 -27.511 -33.418 1.00 18.13 203 THR B N 1
ATOM 5084 C CA . THR B 1 203 ? -24.323 -27.203 -34.043 1.00 23.73 203 THR B CA 1
ATOM 5085 C C . THR B 1 203 ? -24.869 -28.395 -34.811 1.00 19.93 203 THR B C 1
ATOM 5086 O O . THR B 1 203 ? -26.067 -28.703 -34.728 1.00 22.58 203 THR B O 1
ATOM 5090 N N . ARG B 1 204 ? -24.002 -29.119 -35.509 1.00 21.68 204 ARG B N 1
ATOM 5091 C CA . ARG B 1 204 ? -24.494 -30.142 -36.421 1.00 27.21 204 ARG B CA 1
ATOM 5092 C C . ARG B 1 204 ? -24.781 -31.481 -35.745 1.00 24.24 204 ARG B C 1
ATOM 5093 O O . ARG B 1 204 ? -25.722 -32.178 -36.148 1.00 27.39 204 ARG B O 1
ATOM 5101 N N . LEU B 1 205 ? -24.023 -31.858 -34.716 1.00 23.42 205 LEU B N 1
ATOM 5102 C CA . LEU B 1 205 ? -24.207 -33.174 -34.116 1.00 21.27 205 LEU B CA 1
ATOM 5103 C C . LEU B 1 205 ? -25.145 -33.147 -32.925 1.00 20.92 205 LEU B C 1
ATOM 5104 O O . LEU B 1 205 ? -25.511 -34.214 -32.420 1.00 24.13 205 LEU B O 1
ATOM 5109 N N . SER B 1 206 ? -25.563 -31.966 -32.489 1.00 20.76 206 SER B N 1
ATOM 5110 C CA . SER B 1 206 ? -26.534 -31.858 -31.408 1.00 23.36 206 SER B CA 1
ATOM 5111 C C . SER B 1 206 ? -27.929 -32.248 -31.896 1.00 23.43 206 SER B C 1
ATOM 5112 O O . SER B 1 206 ? -28.199 -32.297 -33.100 1.00 23.04 206 SER B O 1
ATOM 5115 N N . ASP B 1 207 ? -28.819 -32.529 -30.937 1.00 24.84 207 ASP B N 1
ATOM 5116 C CA . ASP B 1 207 ? -30.236 -32.760 -31.224 1.00 24.19 207 ASP B CA 1
ATOM 5117 C C . ASP B 1 207 ? -31.012 -31.458 -31.350 1.00 25.58 207 ASP B C 1
ATOM 5118 O O . ASP B 1 207 ? -32.027 -31.416 -32.046 1.00 28.47 207 ASP B O 1
ATOM 5123 N N . ALA B 1 208 ? -30.563 -30.393 -30.697 1.00 27.24 208 ALA B N 1
ATOM 5124 C CA . ALA B 1 208 ? -31.149 -29.075 -30.897 1.00 26.19 208 ALA B CA 1
ATOM 5125 C C . ALA B 1 208 ? -30.130 -28.010 -30.506 1.00 29.31 208 ALA B C 1
ATOM 5126 O O . ALA B 1 208 ? -29.117 -28.286 -29.853 1.00 24.84 208 ALA B O 1
ATOM 5128 N N . VAL B 1 209 ? -30.423 -26.782 -30.917 1.00 22.83 209 VAL B N 1
ATOM 5129 C CA . VAL B 1 209 ? -29.643 -25.601 -30.591 1.00 22.88 209 VAL B CA 1
ATOM 5130 C C . VAL B 1 209 ? -30.609 -24.641 -29.932 1.00 23.98 209 VAL B C 1
ATOM 5131 O O . VAL B 1 209 ? -31.788 -24.621 -30.289 1.00 24.55 209 VAL B O 1
ATOM 5135 N N . ALA B 1 210 ? -30.132 -23.870 -28.951 1.00 28.04 210 ALA B N 1
ATOM 5136 C CA . ALA B 1 210 ? -31.000 -22.941 -28.248 1.00 23.17 210 ALA B CA 1
ATOM 5137 C C . ALA B 1 210 ? -30.254 -21.636 -28.023 1.00 24.16 210 ALA B C 1
ATOM 5138 O O . ALA B 1 210 ? -29.028 -21.578 -28.101 1.00 27.16 210 ALA B O 1
ATOM 5140 N N . PHE B 1 211 ? -31.024 -20.573 -27.804 1.00 22.84 211 PHE B N 1
ATOM 5141 C CA . PHE B 1 211 ? -30.513 -19.228 -27.570 1.00 24.53 211 PHE B CA 1
ATOM 5142 C C . PHE B 1 211 ? -31.447 -18.550 -26.598 1.00 24.70 211 PHE B C 1
ATOM 5143 O O . PHE B 1 211 ? -32.575 -18.984 -26.388 1.00 27.10 211 PHE B O 1
ATOM 5151 N N . LYS B 1 212 ? -30.959 -17.466 -26.024 1.00 30.88 212 LYS B N 1
ATOM 5152 C CA . LYS B 1 212 ? -31.826 -16.493 -25.391 1.00 29.49 212 LYS B CA 1
ATOM 5153 C C . LYS B 1 212 ? -32.587 -15.701 -26.459 1.00 27.09 212 LYS B C 1
ATOM 5154 O O . LYS B 1 212 ? -32.036 -15.359 -27.506 1.00 32.45 212 LYS B O 1
ATOM 5160 N N . GLY B 1 213 ? -33.848 -15.402 -26.186 1.00 27.81 213 GLY B N 1
ATOM 5161 C CA . GLY B 1 213 ? -34.594 -14.470 -27.008 1.00 33.05 213 GLY B CA 1
ATOM 5162 C C . GLY B 1 213 ? -36.089 -14.672 -26.866 1.00 30.49 213 GLY B C 1
ATOM 5163 O O . GLY B 1 213 ? -36.560 -15.552 -26.146 1.00 33.20 213 GLY B O 1
ATOM 5164 N N . CYS B 1 214 ? -36.833 -13.820 -27.565 1.00 31.04 214 CYS B N 1
ATOM 5165 C CA . CYS B 1 214 ? -38.292 -13.916 -27.579 1.00 37.49 214 CYS B CA 1
ATOM 5166 C C . CYS B 1 214 ? -38.812 -13.991 -29.017 1.00 34.13 214 CYS B C 1
ATOM 5167 O O . CYS B 1 214 ? -38.130 -13.611 -29.965 1.00 31.00 214 CYS B O 1
ATOM 5170 N N . ARG B 1 215 ? -40.038 -14.508 -29.160 1.00 36.61 215 ARG B N 1
ATOM 5171 C CA . ARG B 1 215 ? -40.636 -14.698 -30.483 1.00 44.93 215 ARG B CA 1
ATOM 5172 C C . ARG B 1 215 ? -40.627 -13.404 -31.301 1.00 41.22 215 ARG B C 1
ATOM 5173 O O . ARG B 1 215 ? -40.265 -13.402 -32.486 1.00 38.68 215 ARG B O 1
ATOM 5181 N N . GLU B 1 216 ? -40.973 -12.288 -30.658 1.00 39.28 216 GLU B N 1
ATOM 5182 C CA . GLU B 1 216 ? -41.128 -10.999 -31.315 1.00 39.44 216 GLU B CA 1
ATOM 5183 C C . GLU B 1 216 ? -39.815 -10.399 -31.817 1.00 35.80 216 GLU B C 1
ATOM 5184 O O . GLU B 1 216 ? -39.854 -9.479 -32.632 1.00 37.83 216 GLU B O 1
ATOM 5190 N N . ILE B 1 217 ? -38.661 -10.836 -31.320 1.00 36.10 217 ILE B N 1
ATOM 5191 C CA . ILE B 1 217 ? -37.404 -10.246 -31.772 1.00 37.61 217 ILE B CA 1
ATOM 5192 C C . ILE B 1 217 ? -36.528 -11.315 -32.420 1.00 39.44 217 ILE B C 1
ATOM 5193 O O . ILE B 1 217 ? -36.257 -11.258 -33.625 1.00 39.84 217 ILE B O 1
ATOM 5198 N N . GLU B 1 218 ? -36.086 -12.296 -31.627 1.00 33.84 218 GLU B N 1
ATOM 5199 C CA . GLU B 1 218 ? -35.219 -13.356 -32.123 1.00 34.83 218 GLU B CA 1
ATOM 5200 C C . GLU B 1 218 ? -35.976 -14.419 -32.916 1.00 32.75 218 GLU B C 1
ATOM 5201 O O . GLU B 1 218 ? -35.356 -15.141 -33.700 1.00 30.76 218 GLU B O 1
ATOM 5207 N N . GLY B 1 219 ? -37.293 -14.535 -32.714 1.00 32.58 219 GLY B N 1
ATOM 5208 C CA . GLY B 1 219 ? -38.106 -15.595 -33.276 1.00 36.04 219 GLY B CA 1
ATOM 5209 C C . GLY B 1 219 ? -37.901 -15.912 -34.753 1.00 32.17 219 GLY B C 1
ATOM 5210 O O . GLY B 1 219 ? -37.741 -17.074 -35.128 1.00 31.68 219 GLY B O 1
ATOM 5211 N N . PRO B 1 220 ? -37.930 -14.896 -35.622 1.00 34.17 220 PRO B N 1
ATOM 5212 C CA . PRO B 1 220 ? -37.679 -15.156 -37.057 1.00 38.02 220 PRO B CA 1
ATOM 5213 C C . PRO B 1 220 ? -36.333 -15.788 -37.334 1.00 37.35 220 PRO B C 1
ATOM 5214 O O . PRO B 1 220 ? -36.211 -16.582 -38.280 1.00 37.76 220 PRO B O 1
ATOM 5218 N N . TYR B 1 221 ? -35.311 -15.457 -36.538 1.00 38.15 221 TYR B N 1
ATOM 5219 C CA . TYR B 1 221 ? -33.974 -15.977 -36.803 1.00 35.35 221 TYR B CA 1
ATOM 5220 C C . TYR B 1 221 ? -33.862 -17.437 -36.418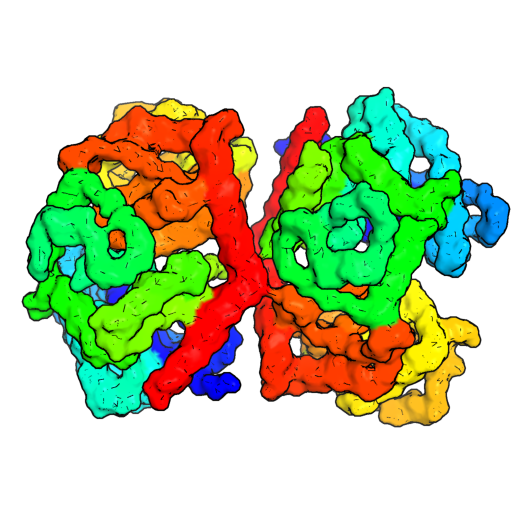 1.00 33.14 221 TYR B C 1
ATOM 5221 O O . TYR B 1 221 ? -33.265 -18.231 -37.155 1.00 35.70 221 TYR B O 1
ATOM 5230 N N . ALA B 1 222 ? -34.412 -17.801 -35.261 1.00 35.15 222 ALA B N 1
ATOM 5231 C CA . ALA B 1 222 ? -34.468 -19.204 -34.867 1.00 35.79 222 ALA B CA 1
ATOM 5232 C C . ALA B 1 222 ? -35.237 -20.023 -35.895 1.00 37.43 222 ALA B C 1
ATOM 5233 O O . ALA B 1 222 ? -34.774 -21.082 -36.340 1.00 34.36 222 ALA B O 1
ATOM 5235 N N . GLU B 1 223 ? -36.429 -19.542 -36.268 1.00 37.42 223 GLU B N 1
ATOM 5236 C CA . GLU B 1 223 ? -37.248 -20.178 -37.298 1.00 38.50 223 GLU B CA 1
ATOM 5237 C C . GLU B 1 223 ? -36.447 -20.406 -38.565 1.00 35.83 223 GLU B C 1
ATOM 5238 O O . GLU B 1 223 ? -36.477 -21.491 -39.158 1.00 36.40 223 GLU B O 1
ATOM 5244 N N . TYR B 1 224 ? -35.720 -19.371 -38.984 1.00 35.36 224 TYR B N 1
ATOM 5245 C CA . TYR B 1 224 ? -34.890 -19.442 -40.174 1.00 35.24 224 TYR B CA 1
ATOM 5246 C C . TYR B 1 224 ? -33.814 -20.512 -40.050 1.00 41.14 224 TYR B C 1
ATOM 5247 O O . TYR B 1 224 ? -33.608 -21.315 -40.967 1.00 40.13 224 TYR B O 1
ATOM 5256 N N . LEU B 1 225 ? -33.088 -20.519 -38.930 1.00 40.85 225 LEU B N 1
ATOM 5257 C CA . LEU B 1 225 ? -32.063 -21.538 -38.729 1.00 37.49 225 LEU B CA 1
ATOM 5258 C C . LEU B 1 225 ? -32.678 -22.931 -38.684 1.00 33.62 225 LEU B C 1
ATOM 5259 O O . LEU B 1 225 ? -32.073 -23.892 -39.166 1.00 36.35 225 LEU B O 1
ATOM 5264 N N . GLU B 1 226 ? -33.882 -23.058 -38.104 1.00 36.05 226 GLU B N 1
ATOM 5265 C CA . GLU B 1 226 ? -34.604 -24.334 -38.084 1.00 41.50 226 GLU B CA 1
ATOM 5266 C C . GLU B 1 226 ? -34.777 -24.903 -39.485 1.00 45.76 226 GLU B C 1
ATOM 5267 O O . GLU B 1 226 ? -34.911 -26.123 -39.650 1.00 44.33 226 GLU B O 1
ATOM 5273 N N . THR B 1 227 ? -34.719 -24.035 -40.492 1.00 45.56 227 THR B N 1
ATOM 5274 C CA . THR B 1 227 ? -34.869 -24.331 -41.908 1.00 43.99 227 THR B CA 1
ATOM 5275 C C . THR B 1 227 ? -33.530 -24.618 -42.588 1.00 46.50 227 THR B C 1
ATOM 5276 O O . THR B 1 227 ? -33.448 -25.506 -43.445 1.00 43.48 227 THR B O 1
ATOM 5280 N N . VAL B 1 228 ? -32.467 -23.900 -42.208 1.00 43.39 228 VAL B N 1
ATOM 5281 C CA . VAL B 1 228 ? -31.158 -24.130 -42.819 1.00 42.98 228 VAL B CA 1
ATOM 5282 C C . VAL B 1 228 ? -30.518 -25.417 -42.301 1.00 44.66 228 VAL B C 1
ATOM 5283 O O . VAL B 1 228 ? -29.781 -26.083 -43.036 1.00 42.20 228 VAL B O 1
ATOM 5287 N N . TYR B 1 229 ? -30.779 -25.791 -41.039 1.00 43.24 229 TYR B N 1
ATOM 5288 C CA . TYR B 1 229 ? -30.162 -26.973 -40.446 1.00 44.18 229 TYR B CA 1
ATOM 5289 C C . TYR B 1 229 ? -31.107 -28.161 -40.326 1.00 45.25 229 TYR B C 1
ATOM 5290 O O . TYR B 1 229 ? -30.630 -29.288 -40.169 1.00 52.92 229 TYR B O 1
ATOM 5299 N N . GLY B 1 230 ? -32.415 -27.952 -40.415 1.00 41.58 230 GLY B N 1
ATOM 5300 C CA . GLY B 1 230 ? -33.342 -29.064 -40.318 1.00 37.12 230 GLY B CA 1
ATOM 5301 C C . GLY B 1 230 ? -33.432 -29.696 -38.943 1.00 41.70 230 GLY B C 1
ATOM 5302 O O . GLY B 1 230 ? -33.519 -30.926 -38.835 1.00 38.83 230 GLY B O 1
ATOM 5303 N N . LYS B 1 231 ? -33.442 -28.882 -37.888 1.00 38.32 231 LYS B N 1
ATOM 5304 C CA . LYS B 1 231 ? -33.432 -29.369 -36.514 1.00 39.22 231 LYS B CA 1
ATOM 5305 C C . LYS B 1 231 ? -33.908 -28.243 -35.610 1.00 35.14 231 LYS B C 1
ATOM 5306 O O . LYS B 1 231 ? -33.751 -27.068 -35.963 1.00 39.62 231 LYS B O 1
ATOM 5312 N N . PRO B 1 232 ? -34.474 -28.551 -34.446 1.00 34.80 232 PRO B N 1
ATOM 5313 C CA . PRO B 1 232 ? -35.029 -27.477 -33.609 1.00 34.55 232 PRO B CA 1
ATOM 5314 C C . PRO B 1 232 ? -33.974 -26.447 -33.208 1.00 33.82 232 PRO B C 1
ATOM 5315 O O . PRO B 1 232 ? -32.855 -26.785 -32.804 1.00 28.91 232 PRO B O 1
ATOM 5319 N N . PHE B 1 233 ? -34.329 -25.178 -33.390 1.00 31.44 233 PHE B N 1
ATOM 5320 C CA . PHE B 1 233 ? -33.634 -24.040 -32.803 1.00 27.28 233 PHE B CA 1
ATOM 5321 C C . PHE B 1 233 ? -34.615 -23.388 -31.824 1.00 34.60 233 PHE B C 1
ATOM 5322 O O . PHE B 1 233 ? -35.664 -22.881 -32.241 1.00 29.93 233 PHE B O 1
ATOM 5330 N N . LEU B 1 234 ? -34.288 -23.430 -30.523 1.00 26.26 234 LEU B N 1
ATOM 5331 C CA . LEU B 1 234 ? -35.213 -23.078 -29.450 1.00 26.78 234 LEU B CA 1
ATOM 5332 C C . LEU B 1 234 ? -34.860 -21.719 -28.861 1.00 25.58 234 LEU B C 1
ATOM 5333 O O . LEU B 1 234 ? -33.699 -21.314 -28.852 1.00 28.04 234 LEU B O 1
ATOM 5338 N N . LEU B 1 235 ? -35.870 -20.999 -28.395 1.00 24.81 235 LEU B N 1
ATOM 5339 C CA . LEU B 1 235 ? -35.657 -19.752 -27.677 1.00 26.91 235 LEU B CA 1
ATOM 5340 C C . LEU B 1 235 ? -35.990 -19.989 -26.222 1.00 29.95 235 LEU B C 1
ATOM 5341 O O . LEU B 1 235 ? -37.012 -20.604 -25.907 1.00 30.65 235 LEU B O 1
ATOM 5346 N N . SER B 1 236 ? -35.125 -19.519 -25.334 1.00 30.00 236 SER B N 1
ATOM 5347 C CA . SER B 1 236 ? -35.343 -19.805 -23.925 1.00 32.59 236 SER B CA 1
ATOM 5348 C C . SER B 1 236 ? -36.123 -18.705 -23.224 1.00 34.38 236 SER B C 1
ATOM 5349 O O . SER B 1 236 ? -36.377 -18.817 -22.023 1.00 36.72 236 SER B O 1
ATOM 5352 N N . GLY B 1 237 ? -36.519 -17.658 -23.937 1.00 31.45 237 GLY B N 1
ATOM 5353 C CA . GLY B 1 237 ? -37.024 -16.474 -23.291 1.00 36.72 237 GLY B CA 1
ATOM 5354 C C . GLY B 1 237 ? -35.961 -15.398 -23.279 1.00 32.70 237 GLY B C 1
ATOM 5355 O O . GLY B 1 237 ? -34.790 -15.666 -23.537 1.00 27.75 237 GLY B O 1
ATOM 5356 N N . PRO B 1 238 ? -36.345 -14.152 -22.986 1.00 35.16 238 PRO B N 1
ATOM 5357 C CA . PRO B 1 238 ? -35.373 -13.050 -23.017 1.00 33.35 238 PRO B CA 1
ATOM 5358 C C . PRO B 1 238 ? -34.437 -13.007 -21.815 1.00 33.99 238 PRO B C 1
ATOM 5359 O O . PRO B 1 238 ? -33.526 -12.164 -21.788 1.00 25.77 238 PRO B O 1
ATOM 5363 N N . LEU B 1 239 ? -34.642 -13.886 -20.834 1.00 36.67 239 LEU B N 1
ATOM 5364 C CA . LEU B 1 239 ? -33.748 -14.030 -19.687 1.00 33.72 239 LEU B CA 1
ATOM 5365 C C . LEU B 1 239 ? -33.467 -12.679 -19.022 1.00 29.74 239 LEU B C 1
ATOM 5366 O O . LEU B 1 239 ? -32.320 -12.246 -18.880 1.00 29.96 239 LEU B O 1
ATOM 5371 N N . LEU B 1 240 ? -34.536 -11.994 -18.641 1.00 28.32 240 LEU B N 1
ATOM 5372 C CA . LEU B 1 240 ? -34.358 -10.657 -18.102 1.00 30.94 240 LEU B CA 1
ATOM 5373 C C . LEU B 1 240 ? -33.702 -10.734 -16.722 1.00 29.27 240 LEU B C 1
ATOM 5374 O O . LEU B 1 240 ? -33.846 -11.735 -16.017 1.00 31.94 240 LEU B O 1
ATOM 5379 N N . PRO B 1 241 ? -32.941 -9.713 -16.335 1.00 25.29 241 PRO B N 1
ATOM 5380 C CA . PRO B 1 241 ? -32.324 -9.720 -15.002 1.00 32.55 241 PRO B CA 1
ATOM 5381 C C . PRO B 1 241 ? -33.351 -9.932 -13.897 1.00 32.61 241 PRO B C 1
ATOM 5382 O O . PRO B 1 241 ? -34.461 -9.402 -13.943 1.00 30.15 241 PRO B O 1
ATOM 5386 N N . GLU B 1 242 ? -32.985 -10.753 -12.918 1.00 36.41 242 GLU B N 1
ATOM 5387 C CA . GLU B 1 242 ? -33.783 -10.868 -11.710 1.00 37.16 242 GLU B CA 1
ATOM 5388 C C . GLU B 1 242 ? -33.766 -9.538 -10.953 1.00 34.52 242 GLU B C 1
ATOM 5389 O O . GLU B 1 242 ? -32.784 -8.790 -11.008 1.00 32.16 242 GLU B O 1
ATOM 5395 N N . PRO B 1 243 ? -34.858 -9.204 -10.274 1.00 36.62 243 PRO B N 1
ATOM 5396 C CA . PRO B 1 243 ? -34.871 -7.992 -9.446 1.00 36.39 243 PRO B CA 1
ATOM 5397 C C . PRO B 1 243 ? -33.698 -7.977 -8.473 1.00 30.23 243 PRO B C 1
ATOM 5398 O O . PRO B 1 243 ? -33.340 -8.997 -7.889 1.00 31.84 243 PRO B O 1
ATOM 5402 N N . SER B 1 244 ? -33.079 -6.811 -8.333 1.00 31.42 244 SER B N 1
ATOM 5403 C CA . SER B 1 244 ? -31.921 -6.666 -7.461 1.00 38.14 244 SER B CA 1
ATOM 5404 C C . SER B 1 244 ? -32.295 -6.966 -6.013 1.00 40.09 244 SER B C 1
ATOM 5405 O O . SER B 1 244 ? -33.181 -6.319 -5.446 1.00 39.94 244 SER B O 1
ATOM 5408 N N . ILE B 1 245 ? -31.616 -7.951 -5.417 1.00 41.94 245 ILE B N 1
ATOM 5409 C CA . ILE B 1 245 ? -31.816 -8.287 -4.010 1.00 44.85 245 ILE B CA 1
ATOM 5410 C C . ILE B 1 245 ? -30.738 -7.712 -3.103 1.00 45.80 245 ILE B C 1
ATOM 5411 O O . ILE B 1 245 ? -30.918 -7.698 -1.872 1.00 46.94 245 ILE B O 1
ATOM 5416 N N . SER B 1 246 ? -29.635 -7.236 -3.654 1.00 43.03 246 SER B N 1
ATOM 5417 C CA . SER B 1 246 ? -28.587 -6.659 -2.838 1.00 45.89 246 SER B CA 1
ATOM 5418 C C . SER B 1 246 ? -28.604 -5.142 -2.911 1.00 45.06 246 SER B C 1
ATOM 5419 O O . SER B 1 246 ? -29.448 -4.521 -3.563 1.00 42.86 246 SER B O 1
ATOM 5422 N N . THR B 1 247 ? -27.655 -4.551 -2.199 1.00 45.51 247 THR B N 1
ATOM 5423 C CA . THR B 1 247 ? -27.522 -3.115 -2.039 1.00 45.76 247 THR B CA 1
ATOM 5424 C C . THR B 1 247 ? -26.289 -2.630 -2.785 1.00 43.39 247 THR B C 1
ATOM 5425 O O . THR B 1 247 ? -25.238 -3.275 -2.759 1.00 42.70 247 THR B O 1
ATOM 5429 N N . LEU B 1 248 ? -26.434 -1.495 -3.457 1.00 42.98 248 LEU B N 1
ATOM 5430 C CA . LEU B 1 248 ? -25.304 -0.851 -4.099 1.00 44.28 248 LEU B CA 1
ATOM 5431 C C . LEU B 1 248 ? -24.241 -0.506 -3.066 1.00 44.59 248 LEU B C 1
ATOM 5432 O O . LEU B 1 248 ? -24.555 -0.032 -1.975 1.00 51.42 248 LEU B O 1
ATOM 5437 N N . GLU B 1 249 ? -22.979 -0.736 -3.411 1.00 46.77 249 GLU B N 1
ATOM 5438 C CA . GLU B 1 249 ? -21.888 -0.344 -2.525 1.00 52.70 249 GLU B CA 1
ATOM 5439 C C . GLU B 1 249 ? -22.042 1.111 -2.092 1.00 51.49 249 GLU B C 1
ATOM 5440 O O . GLU B 1 249 ? -22.429 1.976 -2.885 1.00 48.74 249 GLU B O 1
ATOM 5446 N N . GLU B 1 250 ? -21.728 1.367 -0.816 1.00 48.71 250 GLU B N 1
ATOM 5447 C CA . GLU B 1 250 ? -21.928 2.688 -0.217 1.00 53.65 250 GLU B CA 1
ATOM 5448 C C . GLU B 1 250 ? -21.310 3.807 -1.049 1.00 52.88 250 GLU B C 1
ATOM 5449 O O . GLU B 1 250 ? -21.901 4.885 -1.189 1.00 52.70 250 GLU B O 1
ATOM 5455 N N . LYS B 1 251 ? -20.112 3.574 -1.599 1.00 52.14 251 LYS B N 1
ATOM 5456 C CA . LYS B 1 251 ? -19.377 4.633 -2.282 1.00 51.57 251 LYS B CA 1
ATOM 5457 C C . LYS B 1 251 ? -20.121 5.128 -3.517 1.00 53.74 251 LYS B C 1
ATOM 5458 O O . LYS B 1 251 ? -20.104 6.327 -3.825 1.00 54.44 251 LYS B O 1
ATOM 5464 N N . TRP B 1 252 ? -20.776 4.219 -4.242 1.00 51.74 252 TRP B N 1
ATOM 5465 C CA . TRP B 1 252 ? -21.536 4.619 -5.424 1.00 54.09 252 TRP B CA 1
ATOM 5466 C C . TRP B 1 252 ? -22.895 5.223 -5.061 1.00 56.16 252 TRP B C 1
ATOM 5467 O O . TRP B 1 252 ? -23.397 6.093 -5.791 1.00 50.14 252 TRP B O 1
ATOM 5478 N N . VAL B 1 253 ? -23.496 4.779 -3.947 1.00 53.51 253 VAL B N 1
ATOM 5479 C CA . VAL B 1 253 ? -24.724 5.401 -3.448 1.00 51.62 253 VAL B CA 1
ATOM 5480 C C . VAL B 1 253 ? -24.496 6.886 -3.191 1.00 50.80 253 VAL B C 1
ATOM 5481 O O . VAL B 1 253 ? -25.298 7.736 -3.588 1.00 53.35 253 VAL B O 1
ATOM 5485 N N . ALA B 1 254 ? -23.386 7.220 -2.534 1.00 54.22 254 ALA B N 1
ATOM 5486 C CA . ALA B 1 254 ? -23.100 8.619 -2.244 1.00 55.87 254 ALA B CA 1
ATOM 5487 C C . ALA B 1 254 ? -22.714 9.371 -3.508 1.00 55.97 254 ALA B C 1
ATOM 5488 O O . ALA B 1 254 ? -23.205 10.477 -3.759 1.00 58.88 254 ALA B O 1
ATOM 5490 N N . TRP B 1 255 ? -21.848 8.776 -4.333 1.00 61.72 255 TRP B N 1
ATOM 5491 C CA . TRP B 1 255 ? -21.373 9.465 -5.532 1.00 58.22 255 TRP B CA 1
ATOM 5492 C C . TRP B 1 255 ? -22.499 9.697 -6.536 1.00 58.51 255 TRP B C 1
ATOM 5493 O O . TRP B 1 255 ? -22.677 10.815 -7.033 1.00 61.42 255 TRP B O 1
ATOM 5504 N N . LEU B 1 256 ? -23.258 8.648 -6.868 1.00 55.78 256 LEU B N 1
ATOM 5505 C CA . LEU B 1 256 ? -24.373 8.820 -7.798 1.00 59.78 256 LEU B CA 1
ATOM 5506 C C . LEU B 1 256 ? -25.452 9.724 -7.208 1.00 54.75 256 LEU B C 1
ATOM 5507 O O . LEU B 1 256 ? -26.037 10.550 -7.921 1.00 52.18 256 LEU B O 1
ATOM 5512 N N . GLY B 1 257 ? -25.717 9.582 -5.904 1.00 59.45 257 GLY B N 1
ATOM 5513 C CA . GLY B 1 257 ? -26.726 10.409 -5.256 1.00 60.94 257 GLY B CA 1
ATOM 5514 C C . GLY B 1 257 ? -26.479 11.895 -5.443 1.00 64.76 257 GLY B C 1
ATOM 5515 O O . GLY B 1 257 ? -27.412 12.660 -5.706 1.00 68.25 257 GLY B O 1
ATOM 5516 N N . GLY B 1 258 ? -25.218 12.319 -5.349 1.00 58.93 258 GLY B N 1
ATOM 5517 C CA . GLY B 1 258 ? -24.879 13.717 -5.532 1.00 62.38 258 GLY B CA 1
ATOM 5518 C C . GLY B 1 258 ? -25.032 14.230 -6.953 1.00 65.53 258 GLY B C 1
ATOM 5519 O O . GLY B 1 258 ? -24.309 15.148 -7.356 1.00 71.82 258 GLY B O 1
ATOM 5520 N N . PHE B 1 259 ? -25.962 13.662 -7.725 1.00 62.29 259 PHE B N 1
ATOM 5521 C CA . PHE B 1 259 ? -26.146 14.037 -9.121 1.00 59.17 259 PHE B CA 1
ATOM 5522 C C . PHE B 1 259 ? -27.624 14.050 -9.479 1.00 55.51 259 PHE B C 1
ATOM 5523 O O . PHE B 1 259 ? -28.394 13.208 -9.005 1.00 56.28 259 PHE B O 1
ATOM 5531 N N . LYS B 1 260 ? -27.992 15.001 -10.342 1.00 51.01 260 LYS B N 1
ATOM 5532 C CA . LYS B 1 260 ? -29.336 15.110 -10.901 1.00 55.20 260 LYS B CA 1
ATOM 5533 C C . LYS B 1 260 ? -29.835 13.773 -11.445 1.00 56.96 260 LYS B C 1
ATOM 5534 O O . LYS B 1 260 ? -29.062 12.944 -11.943 1.00 54.06 260 LYS B O 1
ATOM 5540 N N . ALA B 1 261 ? -31.150 13.580 -11.378 1.00 52.08 261 ALA B N 1
ATOM 5541 C CA . ALA B 1 261 ? -31.759 12.389 -11.957 1.00 52.45 261 ALA B CA 1
ATOM 5542 C C . ALA B 1 261 ? -31.534 12.342 -13.464 1.00 51.90 261 ALA B C 1
ATOM 5543 O O . ALA B 1 261 ? -31.502 13.373 -14.143 1.00 53.25 261 ALA B O 1
ATOM 5545 N N . GLY B 1 262 ? -31.377 11.120 -13.981 1.00 50.39 262 GLY B N 1
ATOM 5546 C CA . GLY B 1 262 ? -31.221 10.876 -15.405 1.00 42.96 262 GLY B CA 1
ATOM 5547 C C . GLY B 1 262 ? -30.073 11.602 -16.066 1.00 48.22 262 GLY B C 1
ATOM 5548 O O . GLY B 1 262 ? -30.107 11.814 -17.287 1.00 46.89 262 GLY B O 1
ATOM 5549 N N . SER B 1 263 ? -29.044 11.977 -15.305 1.00 42.80 263 SER B N 1
ATOM 5550 C CA . SER B 1 263 ? -27.960 12.801 -15.827 1.00 48.67 263 SER B CA 1
ATOM 5551 C C . SER B 1 263 ? -26.661 12.045 -16.069 1.00 47.69 263 SER B C 1
ATOM 5552 O O . SER B 1 263 ? -25.967 12.346 -17.036 1.00 51.78 263 SER B O 1
ATOM 5555 N N . VAL B 1 264 ? -26.321 11.061 -15.229 1.00 46.65 264 VAL B N 1
ATOM 5556 C CA . VAL B 1 264 ? -25.013 10.409 -15.284 1.00 44.22 264 VAL B CA 1
ATOM 5557 C C . VAL B 1 264 ? -24.920 9.472 -16.488 1.00 47.11 264 VAL B C 1
ATOM 5558 O O . VAL B 1 264 ? -25.807 8.639 -16.721 1.00 43.10 264 VAL B O 1
ATOM 5562 N N . ILE B 1 265 ? -23.834 9.598 -17.254 1.00 49.71 265 ILE B N 1
ATOM 5563 C CA . ILE B 1 265 ? -23.498 8.636 -18.306 1.00 43.66 265 ILE B CA 1
ATOM 5564 C C . ILE B 1 265 ? -22.745 7.481 -17.660 1.00 44.35 265 ILE B C 1
ATOM 5565 O O . ILE B 1 265 ? -21.707 7.685 -17.024 1.00 46.81 265 ILE B O 1
ATOM 5570 N N . TYR B 1 266 ? -23.256 6.267 -17.808 1.00 39.32 266 TYR B N 1
ATOM 5571 C CA . TYR B 1 266 ? -22.512 5.100 -17.360 1.00 40.79 266 TYR B CA 1
ATOM 5572 C C . TYR B 1 266 ? -21.981 4.397 -18.596 1.00 38.56 266 TYR B C 1
ATOM 5573 O O . TYR B 1 266 ? -22.735 4.160 -19.545 1.00 35.70 266 TYR B O 1
ATOM 5582 N N . CYS B 1 267 ? -20.686 4.087 -18.577 1.00 37.60 267 CYS B N 1
ATOM 5583 C CA . CYS B 1 267 ? -19.967 3.545 -19.724 1.00 34.46 267 CYS B CA 1
ATOM 5584 C C . CYS B 1 267 ? -19.267 2.269 -19.291 1.00 36.40 267 CYS B C 1
ATOM 5585 O O . CYS B 1 267 ? -18.502 2.270 -18.315 1.00 33.34 267 CYS B O 1
ATOM 5588 N N . ALA B 1 268 ? -19.558 1.170 -19.979 1.00 30.79 268 ALA B N 1
ATOM 5589 C CA . ALA B 1 268 ? -18.829 -0.065 -19.739 1.00 34.55 268 ALA B CA 1
ATOM 5590 C C . ALA B 1 268 ? -17.987 -0.475 -20.938 1.00 33.11 268 ALA B C 1
ATOM 5591 O O . ALA B 1 268 ? -17.411 -1.565 -20.919 1.00 33.72 268 ALA B O 1
ATOM 5593 N N . TYR B 1 269 ? -17.907 0.359 -21.978 1.00 31.35 269 TYR B N 1
ATOM 5594 C CA . TYR B 1 269 ? -17.040 0.044 -23.110 1.00 36.71 269 TYR B CA 1
ATOM 5595 C C . TYR B 1 269 ? -15.581 -0.015 -22.670 1.00 36.22 269 TYR B C 1
ATOM 5596 O O . TYR B 1 269 ? -15.039 0.977 -22.172 1.00 35.94 269 TYR B O 1
ATOM 5605 N N . GLY B 1 270 ? -14.942 -1.166 -22.877 1.00 36.32 270 GLY B N 1
ATOM 5606 C CA . GLY B 1 270 ? -13.565 -1.374 -22.459 1.00 33.60 270 GLY B CA 1
ATOM 5607 C C . GLY B 1 270 ? -13.403 -2.184 -21.195 1.00 37.52 270 GLY B C 1
ATOM 5608 O O . GLY B 1 270 ? -12.277 -2.306 -20.689 1.00 33.55 270 GLY B O 1
ATOM 5609 N N . SER B 1 271 ? -14.489 -2.744 -20.669 1.00 34.02 271 SER B N 1
ATOM 5610 C CA . SER B 1 271 ? -14.446 -3.417 -19.383 1.00 38.66 271 SER B CA 1
ATOM 5611 C C . SER B 1 271 ? -14.150 -4.902 -19.503 1.00 41.28 271 SER B C 1
ATOM 5612 O O . SER B 1 271 ? -13.808 -5.531 -18.495 1.00 39.16 271 SER B O 1
ATOM 5615 N N . GLU B 1 272 ? -14.280 -5.480 -20.697 1.00 38.27 272 GLU B N 1
ATOM 5616 C CA . GLU B 1 272 ? -14.029 -6.906 -20.842 1.00 45.42 272 GLU B CA 1
ATOM 5617 C C . GLU B 1 272 ? -12.643 -7.209 -21.396 1.00 42.96 272 GLU B C 1
ATOM 5618 O O . GLU B 1 272 ? -12.109 -8.289 -21.130 1.00 48.63 272 GLU B O 1
ATOM 5624 N N . SER B 1 273 ? -12.037 -6.279 -22.123 1.00 45.51 273 SER B N 1
ATOM 5625 C CA . SER B 1 273 ? -10.679 -6.478 -22.597 1.00 50.48 273 SER B CA 1
ATOM 5626 C C . SER B 1 273 ? -9.982 -5.127 -22.692 1.00 46.41 273 SER B C 1
ATOM 5627 O O . SER B 1 273 ? -10.629 -4.134 -23.058 1.00 39.86 273 SER B O 1
ATOM 5630 N N . PRO B 1 274 ? -8.697 -5.055 -22.336 1.00 49.50 274 PRO B N 1
ATOM 5631 C CA . PRO B 1 274 ? -7.972 -3.791 -22.441 1.00 42.82 274 PRO B CA 1
ATOM 5632 C C . PRO B 1 274 ? -8.106 -3.179 -23.822 1.00 40.66 274 PRO B C 1
ATOM 5633 O O . PRO B 1 274 ? -7.952 -3.849 -24.845 1.00 44.71 274 PRO B O 1
ATOM 5637 N N . LEU B 1 275 ? -8.399 -1.886 -23.841 1.00 40.84 275 LEU B N 1
ATOM 5638 C CA . LEU B 1 275 ? -8.402 -1.108 -25.054 1.00 39.34 275 LEU B CA 1
ATOM 5639 C C . LEU B 1 275 ? -6.975 -0.800 -25.488 1.00 48.37 275 LEU B C 1
ATOM 5640 O O . LEU B 1 275 ? -6.026 -0.881 -24.704 1.00 49.00 275 LEU B O 1
ATOM 5645 N N . GLN B 1 276 ? -6.823 -0.461 -26.767 1.00 45.39 276 GLN B N 1
ATOM 5646 C CA . GLN B 1 276 ? -5.585 0.162 -27.199 1.00 43.82 276 GLN B CA 1
ATOM 5647 C C . GLN B 1 276 ? -5.554 1.586 -26.679 1.00 44.95 276 GLN B C 1
ATOM 5648 O O . GLN B 1 276 ? -6.560 2.298 -26.729 1.00 45.40 276 GLN B O 1
ATOM 5654 N N . TYR B 1 277 ? -4.381 1.998 -26.201 1.00 43.00 277 TYR B N 1
ATOM 5655 C CA . TYR B 1 277 ? -4.252 3.232 -25.432 1.00 48.21 277 TYR B CA 1
ATOM 5656 C C . TYR B 1 277 ? -4.910 4.417 -26.128 1.00 48.44 277 TYR B C 1
ATOM 5657 O O . TYR B 1 277 ? -5.635 5.195 -25.493 1.00 51.03 277 TYR B O 1
ATOM 5666 N N . ASN B 1 278 ? -4.695 4.558 -27.438 1.00 45.59 278 ASN B N 1
ATOM 5667 C CA . ASN B 1 278 ? -5.216 5.726 -28.146 1.00 51.47 278 ASN B CA 1
ATOM 5668 C C . ASN B 1 278 ? -6.745 5.774 -28.125 1.00 49.77 278 ASN B C 1
ATOM 5669 O O . ASN B 1 278 ? -7.328 6.866 -28.081 1.00 47.26 278 ASN B O 1
ATOM 5674 N N . GLN B 1 279 ? -7.409 4.610 -28.150 1.00 41.48 279 GLN B N 1
ATOM 5675 C CA . GLN B 1 279 ? -8.866 4.573 -28.032 1.00 48.34 279 GLN B CA 1
ATOM 5676 C C . GLN B 1 279 ? -9.324 4.624 -26.574 1.00 47.18 279 GLN B C 1
ATOM 5677 O O . GLN B 1 279 ? -10.411 5.132 -26.289 1.00 47.68 279 GLN B O 1
ATOM 5683 N N . PHE B 1 280 ? -8.518 4.106 -25.648 1.00 41.85 280 PHE B N 1
ATOM 5684 C CA . PHE B 1 280 ? -8.721 4.405 -24.241 1.00 45.64 280 PHE B CA 1
ATOM 5685 C C . PHE B 1 280 ? -8.824 5.910 -24.006 1.00 48.45 280 PHE B C 1
ATOM 5686 O O . PHE B 1 280 ? -9.611 6.365 -23.167 1.00 52.25 280 PHE B O 1
ATOM 5694 N N . LEU B 1 281 ? -8.044 6.697 -24.746 1.00 47.48 281 LEU B N 1
ATOM 5695 C CA . LEU B 1 281 ? -7.990 8.136 -24.515 1.00 48.85 281 LEU B CA 1
ATOM 5696 C C . LEU B 1 281 ? -9.158 8.856 -25.181 1.00 50.86 281 LEU B C 1
ATOM 5697 O O . LEU B 1 281 ? -9.843 9.667 -24.544 1.00 47.91 281 LEU B O 1
ATOM 5702 N N . GLU B 1 282 ? -9.369 8.593 -26.478 1.00 51.03 282 GLU B N 1
ATOM 5703 C CA . GLU B 1 282 ? -10.469 9.189 -27.231 1.00 52.36 282 GLU B CA 1
ATOM 5704 C C . GLU B 1 282 ? -11.819 8.925 -26.583 1.00 52.34 282 GLU B C 1
ATOM 5705 O O . GLU B 1 282 ? -12.774 9.669 -26.843 1.00 49.56 282 GLU B O 1
ATOM 5711 N N . LEU B 1 283 ? -11.910 7.874 -25.761 1.00 45.22 283 LEU B N 1
ATOM 5712 C CA . LEU B 1 283 ? -13.140 7.549 -25.049 1.00 48.08 283 LEU B CA 1
ATOM 5713 C C . LEU B 1 283 ? -13.309 8.419 -23.808 1.00 47.53 283 LEU B C 1
ATOM 5714 O O . LEU B 1 283 ? -14.357 9.046 -23.626 1.00 48.12 283 LEU B O 1
ATOM 5719 N N . LEU B 1 284 ? -12.297 8.456 -22.931 1.00 52.57 284 LEU B N 1
ATOM 5720 C CA . LEU B 1 284 ? -12.379 9.318 -21.754 1.00 53.93 284 LEU B CA 1
ATOM 5721 C C . LEU B 1 284 ? -12.439 10.787 -22.158 1.00 52.85 284 LEU B C 1
ATOM 5722 O O . LEU B 1 284 ? -13.218 11.564 -21.593 1.00 53.52 284 LEU B O 1
ATOM 5727 N N . LEU B 1 285 ? -11.627 11.185 -23.138 1.00 51.54 285 LEU B N 1
ATOM 5728 C CA . LEU B 1 285 ? -11.684 12.559 -23.628 1.00 56.81 285 LEU B CA 1
ATOM 5729 C C . LEU B 1 285 ? -13.055 12.874 -24.212 1.00 55.08 285 LEU B C 1
ATOM 5730 O O . LEU B 1 285 ? -13.538 14.006 -24.098 1.00 59.77 285 LEU B O 1
ATOM 5735 N N . GLY B 1 286 ? -13.689 11.891 -24.854 1.00 51.21 286 GLY B N 1
ATOM 5736 C CA . GLY B 1 286 ? -15.015 12.117 -25.408 1.00 53.19 286 GLY B CA 1
ATOM 5737 C C . GLY B 1 286 ? -16.077 12.276 -24.335 1.00 50.08 286 GLY B C 1
ATOM 5738 O O . GLY B 1 286 ? -16.966 13.124 -24.450 1.00 52.62 286 GLY B O 1
ATOM 5739 N N . LEU B 1 287 ? -16.004 11.460 -23.283 1.00 49.31 287 LEU B N 1
ATOM 5740 C CA . LEU B 1 287 ? -16.889 11.635 -22.133 1.00 56.31 287 LEU B CA 1
ATOM 5741 C C . LEU B 1 287 ? -16.677 12.999 -21.480 1.00 57.99 287 LEU B C 1
ATOM 5742 O O . LEU B 1 287 ? -17.640 13.715 -21.179 1.00 58.19 287 LEU B O 1
ATOM 5747 N N . GLU B 1 288 ? -15.413 13.377 -21.263 1.00 60.79 288 GLU B N 1
ATOM 5748 C CA . GLU B 1 288 ? -15.110 14.697 -20.724 1.00 61.54 288 GLU B CA 1
ATOM 5749 C C . GLU B 1 288 ? -15.742 15.804 -21.553 1.00 59.72 288 GLU B C 1
ATOM 5750 O O . GLU B 1 288 ? -16.114 16.848 -21.011 1.00 65.31 288 GLU B O 1
ATOM 5756 N N . LEU B 1 289 ? -15.905 15.583 -22.855 1.00 57.64 289 LEU B N 1
ATOM 5757 C CA . LEU B 1 289 ? -16.380 16.628 -23.753 1.00 58.12 289 LEU B CA 1
ATOM 5758 C C . LEU B 1 289 ? -17.894 16.789 -23.746 1.00 61.56 289 LEU B C 1
ATOM 5759 O O . LEU B 1 289 ? -18.386 17.804 -24.250 1.00 67.52 289 LEU B O 1
ATOM 5764 N N . THR B 1 290 ? -18.652 15.811 -23.238 1.00 62.60 290 THR B N 1
ATOM 5765 C CA . THR B 1 290 ? -20.092 16.035 -23.109 1.00 64.55 290 THR B CA 1
ATOM 5766 C C . THR B 1 290 ? -20.386 17.003 -21.976 1.00 61.75 290 THR B C 1
ATOM 5767 O O . THR B 1 290 ? -21.372 17.747 -22.034 1.00 62.53 290 THR B O 1
ATOM 5771 N N . GLY B 1 291 ? -19.531 17.021 -20.953 1.00 63.27 291 GLY B N 1
ATOM 5772 C CA . GLY B 1 291 ? -19.792 17.777 -19.754 1.00 64.30 291 GLY B CA 1
ATOM 5773 C C . GLY B 1 291 ? -20.819 17.161 -18.834 1.00 64.67 291 GLY B C 1
ATOM 5774 O O . GLY B 1 291 ? -20.972 17.636 -17.700 1.00 66.05 291 GLY B O 1
ATOM 5775 N N . PHE B 1 292 ? -21.537 16.130 -19.275 1.00 58.60 292 PHE B N 1
ATOM 5776 C CA . PHE B 1 292 ? -22.387 15.394 -18.360 1.00 53.34 292 PHE B CA 1
ATOM 5777 C C . PHE B 1 292 ? -21.517 14.567 -17.412 1.00 57.53 292 PHE B C 1
ATOM 5778 O O . PHE B 1 292 ? -20.395 14.183 -17.758 1.00 59.47 292 PHE B O 1
ATOM 5786 N N . PRO B 1 293 ? -21.991 14.307 -16.196 1.00 52.74 293 PRO B N 1
ATOM 5787 C CA . PRO B 1 293 ? -21.249 13.404 -15.313 1.00 54.55 293 PRO B CA 1
ATOM 5788 C C . PRO B 1 293 ? -21.148 12.013 -15.926 1.00 54.35 293 PRO B C 1
ATOM 5789 O O . PRO B 1 293 ? -22.011 11.574 -16.692 1.00 43.23 293 PRO B O 1
ATOM 5793 N N . PHE B 1 294 ? -20.078 11.307 -15.577 1.00 58.53 294 PHE B N 1
ATOM 5794 C CA . PHE B 1 294 ? -19.896 9.990 -16.158 1.00 51.93 294 PHE B CA 1
ATOM 5795 C C . PHE B 1 294 ? -19.152 9.080 -15.198 1.00 51.79 294 PHE B C 1
ATOM 5796 O O . PHE B 1 294 ? -18.336 9.524 -14.384 1.00 52.49 294 PHE B O 1
ATOM 5804 N N . LEU B 1 295 ? -19.467 7.798 -15.299 1.00 46.13 295 LEU B N 1
ATOM 5805 C CA . LEU B 1 295 ? -18.738 6.750 -14.603 1.00 47.93 295 LEU B CA 1
ATOM 5806 C C . LEU B 1 295 ? -18.387 5.715 -15.661 1.00 46.09 295 LEU B C 1
ATOM 5807 O O . LEU B 1 295 ? -19.281 5.100 -16.254 1.00 40.94 295 LEU B O 1
ATOM 5812 N N . ALA B 1 296 ? -17.086 5.569 -15.922 1.00 46.75 296 ALA B N 1
ATOM 5813 C CA . ALA B 1 296 ? -16.549 4.644 -16.912 1.00 41.48 296 ALA B CA 1
ATOM 5814 C C . ALA B 1 296 ? -15.884 3.501 -16.164 1.00 41.39 296 ALA B C 1
ATOM 5815 O O . ALA B 1 296 ? -14.823 3.682 -15.554 1.00 45.77 296 ALA B O 1
ATOM 5817 N N . ALA B 1 297 ? -16.525 2.339 -16.180 1.00 40.99 297 ALA B N 1
ATOM 5818 C CA . ALA B 1 297 ? -15.955 1.133 -15.601 1.00 43.94 297 ALA B CA 1
ATOM 5819 C C . ALA B 1 297 ? -15.245 0.383 -16.717 1.00 44.09 297 ALA B C 1
ATOM 5820 O O . ALA B 1 297 ? -15.880 -0.011 -17.704 1.00 40.99 297 ALA B O 1
ATOM 5822 N N . LEU B 1 298 ? -13.934 0.212 -16.573 1.00 43.48 298 LEU B N 1
ATOM 5823 C CA . LEU B 1 298 ? -13.135 -0.320 -17.666 1.00 39.84 298 LEU B CA 1
ATOM 5824 C C . LEU B 1 298 ? -11.781 -0.760 -17.132 1.00 44.74 298 LEU B C 1
ATOM 5825 O O . LEU B 1 298 ? -11.317 -0.283 -16.088 1.00 42.26 298 LEU B O 1
ATOM 5830 N N . LYS B 1 299 ? -11.186 -1.705 -17.836 1.00 37.81 299 LYS B N 1
ATOM 5831 C CA . LYS B 1 299 ? -9.861 -2.183 -17.512 1.00 41.66 299 LYS B CA 1
ATOM 5832 C C . LYS B 1 299 ? -8.832 -1.149 -17.960 1.00 42.11 299 LYS B C 1
ATOM 5833 O O . LYS B 1 299 ? -9.152 -0.242 -18.731 1.00 35.65 299 LYS B O 1
ATOM 5839 N N . PRO B 1 300 ? -7.597 -1.224 -17.447 1.00 43.59 300 PRO B N 1
ATOM 5840 C CA . PRO B 1 300 ? -6.551 -0.340 -17.960 1.00 48.13 300 PRO B CA 1
ATOM 5841 C C . PRO B 1 300 ? -6.233 -0.686 -19.404 1.00 46.07 300 PRO B C 1
ATOM 5842 O O . PRO B 1 300 ? -6.364 -1.851 -19.819 1.00 46.00 300 PRO B O 1
ATOM 5846 N N . PRO B 1 301 ? -5.828 0.292 -20.213 1.00 44.86 301 PRO B N 1
ATOM 5847 C CA . PRO B 1 301 ? -5.512 -0.003 -21.617 1.00 44.49 301 PRO B CA 1
ATOM 5848 C C . PRO B 1 301 ? -4.366 -1.007 -21.732 1.00 50.83 301 PRO B C 1
ATOM 5849 O O . PRO B 1 301 ? -3.675 -1.329 -20.757 1.00 50.78 301 PRO B O 1
ATOM 5853 N N . ALA B 1 302 ? -4.182 -1.522 -22.952 1.00 47.82 302 ALA B N 1
ATOM 5854 C CA . ALA B 1 302 ? -3.181 -2.553 -23.196 1.00 48.94 302 ALA B CA 1
ATOM 5855 C C . ALA B 1 302 ? -1.793 -2.041 -22.843 1.00 49.28 302 ALA B C 1
ATOM 5856 O O . ALA B 1 302 ? -1.415 -0.935 -23.233 1.00 48.09 302 ALA B O 1
ATOM 5858 N N . GLY B 1 303 ? -1.036 -2.851 -22.101 1.00 44.94 303 GLY B N 1
ATOM 5859 C CA . GLY B 1 303 ? 0.324 -2.522 -21.729 1.00 49.84 303 GLY B CA 1
ATOM 5860 C C . GLY B 1 303 ? 0.471 -1.751 -20.433 1.00 56.57 303 GLY B C 1
ATOM 5861 O O . GLY B 1 303 ? 1.600 -1.428 -20.049 1.00 57.67 303 GLY B O 1
ATOM 5862 N N . PHE B 1 304 ? -0.628 -1.443 -19.749 1.00 57.27 304 PHE B N 1
ATOM 5863 C CA . PHE B 1 304 ? -0.606 -0.697 -18.503 1.00 54.72 304 PHE B CA 1
ATOM 5864 C C . PHE B 1 304 ? -1.177 -1.570 -17.393 1.00 58.67 304 PHE B C 1
ATOM 5865 O O . PHE B 1 304 ? -2.038 -2.421 -17.638 1.00 59.36 304 PHE B O 1
ATOM 5873 N N . GLU B 1 305 ? -0.684 -1.370 -16.168 1.00 60.57 305 GLU B N 1
ATOM 5874 C CA . GLU B 1 305 ? -1.176 -2.146 -15.032 1.00 62.08 305 GLU B CA 1
ATOM 5875 C C . GLU B 1 305 ? -2.279 -1.454 -14.229 1.00 58.67 305 GLU B C 1
ATOM 5876 O O . GLU B 1 305 ? -2.955 -2.134 -13.450 1.00 59.33 305 GLU B O 1
ATOM 5882 N N . THR B 1 306 ? -2.480 -0.140 -14.379 1.00 55.74 306 THR B N 1
ATOM 5883 C CA . THR B 1 306 ? -3.529 0.585 -13.667 1.00 49.44 306 THR B CA 1
ATOM 5884 C C . THR B 1 306 ? -4.067 1.700 -14.551 1.00 56.81 306 THR B C 1
ATOM 5885 O O . THR B 1 306 ? -3.368 2.215 -15.430 1.00 51.57 306 THR B O 1
ATOM 5889 N N . ILE B 1 307 ? -5.316 2.097 -14.279 1.00 54.77 307 ILE B N 1
ATOM 5890 C CA . ILE B 1 307 ? -5.925 3.204 -15.014 1.00 55.82 307 ILE B CA 1
ATOM 5891 C C . ILE B 1 307 ? -5.172 4.501 -14.757 1.00 56.93 307 ILE B C 1
ATOM 5892 O O . ILE B 1 307 ? -4.956 5.302 -15.677 1.00 58.21 307 ILE B O 1
ATOM 5897 N N . GLU B 1 308 ? -4.773 4.732 -13.504 1.00 57.66 308 GLU B N 1
ATOM 5898 C CA . GLU B 1 308 ? -4.175 6.009 -13.120 1.00 61.60 308 GLU B CA 1
ATOM 5899 C C . GLU B 1 308 ? -2.983 6.358 -14.007 1.00 59.97 308 GLU B C 1
ATOM 5900 O O . GLU B 1 308 ? -2.886 7.474 -14.538 1.00 53.65 308 GLU B O 1
ATOM 5906 N N . GLU B 1 309 ? -2.090 5.400 -14.222 1.00 55.93 309 GLU B N 1
ATOM 5907 C CA . GLU B 1 309 ? -0.890 5.693 -14.987 1.00 58.89 309 GLU B CA 1
ATOM 5908 C C . GLU B 1 309 ? -1.157 5.901 -16.471 1.00 58.18 309 GLU B C 1
ATOM 5909 O O . GLU B 1 309 ? -0.262 6.377 -17.179 1.00 56.16 309 GLU B O 1
ATOM 5915 N N . ALA B 1 310 ? -2.345 5.547 -16.956 1.00 56.63 310 ALA B N 1
ATOM 5916 C CA . ALA B 1 310 ? -2.687 5.714 -18.360 1.00 54.84 310 ALA B CA 1
ATOM 5917 C C . ALA B 1 310 ? -3.444 7.000 -18.644 1.00 56.54 310 ALA B C 1
ATOM 5918 O O . ALA B 1 310 ? -3.685 7.306 -19.816 1.00 57.12 310 ALA B O 1
ATOM 5920 N N . LEU B 1 311 ? -3.835 7.750 -17.610 1.00 57.29 311 LEU B N 1
ATOM 5921 C CA . LEU B 1 311 ? -4.615 8.954 -17.848 1.00 61.66 311 LEU B CA 1
ATOM 5922 C C . LEU B 1 311 ? -3.710 10.119 -18.233 1.00 63.22 311 LEU B C 1
ATOM 5923 O O . LEU B 1 311 ? -2.553 10.184 -17.802 1.00 63.12 311 LEU B O 1
ATOM 5928 N N . PRO B 1 312 ? -4.229 11.071 -19.022 1.00 62.00 312 PRO B N 1
ATOM 5929 C CA . PRO B 1 312 ? -3.487 12.317 -19.276 1.00 68.96 312 PRO B CA 1
ATOM 5930 C C . PRO B 1 312 ? -3.006 13.002 -18.003 1.00 75.43 312 PRO B C 1
ATOM 5931 O O . PRO B 1 312 ? -3.416 12.633 -16.897 1.00 76.85 312 PRO B O 1
ATOM 5935 N N . GLU B 1 313 ? -2.147 14.016 -18.155 1.00 81.59 313 GLU B N 1
ATOM 5936 C CA . GLU B 1 313 ? -1.396 14.553 -17.019 1.00 89.07 313 GLU B CA 1
ATOM 5937 C C . GLU B 1 313 ? -2.313 14.972 -15.873 1.00 87.22 313 GLU B C 1
ATOM 5938 O O . GLU B 1 313 ? -2.055 14.656 -14.705 1.00 89.92 313 GLU B O 1
ATOM 5944 N N . GLY B 1 314 ? -3.395 15.678 -16.189 1.00 81.76 314 GLY B N 1
ATOM 5945 C CA . GLY B 1 314 ? -4.274 16.175 -15.153 1.00 78.94 314 GLY B CA 1
ATOM 5946 C C . GLY B 1 314 ? -5.735 15.871 -15.393 1.00 81.27 314 GLY B C 1
ATOM 5947 O O . GLY B 1 314 ? -6.599 16.462 -14.738 1.00 79.66 314 GLY B O 1
ATOM 5948 N N . PHE B 1 315 ? -6.020 14.956 -16.328 1.00 79.29 315 PHE B N 1
ATOM 5949 C CA . PHE B 1 315 ? -7.397 14.546 -16.596 1.00 76.80 315 PHE B CA 1
ATOM 5950 C C . PHE B 1 315 ? -8.127 14.180 -15.305 1.00 72.61 315 PHE B C 1
ATOM 5951 O O . PHE B 1 315 ? -9.259 14.617 -15.071 1.00 68.46 315 PHE B O 1
ATOM 5959 N N . ARG B 1 316 ? -7.476 13.405 -14.436 1.00 73.49 316 ARG B N 1
ATOM 5960 C CA . ARG B 1 316 ? -8.098 12.981 -13.187 1.00 74.98 316 ARG B CA 1
ATOM 5961 C C . ARG B 1 316 ? -8.340 14.130 -12.218 1.00 77.47 316 ARG B C 1
ATOM 5962 O O . ARG B 1 316 ? -8.872 13.895 -11.128 1.00 76.78 316 ARG B O 1
ATOM 5970 N N . GLU B 1 317 ? -7.969 15.353 -12.580 1.00 78.39 317 GLU B N 1
ATOM 5971 C CA . GLU B 1 317 ? -8.306 16.534 -11.802 1.00 78.88 317 GLU B CA 1
ATOM 5972 C C . GLU B 1 317 ? -9.230 17.502 -12.531 1.00 73.89 317 GLU B C 1
ATOM 5973 O O . GLU B 1 317 ? -9.977 18.224 -11.871 1.00 78.37 317 GLU B O 1
ATOM 5979 N N . ARG B 1 318 ? -9.212 17.536 -13.868 1.00 74.71 318 ARG B N 1
ATOM 5980 C CA . ARG B 1 318 ? -10.170 18.365 -14.595 1.00 73.55 318 ARG B CA 1
ATOM 5981 C C . ARG B 1 318 ? -11.599 17.859 -14.447 1.00 74.54 318 ARG B C 1
ATOM 5982 O O . ARG B 1 318 ? -12.541 18.635 -14.638 1.00 75.35 318 ARG B O 1
ATOM 5990 N N . VAL B 1 319 ? -11.781 16.578 -14.138 1.00 74.21 319 VAL B N 1
ATOM 5991 C CA . VAL B 1 319 ? -13.101 15.977 -14.000 1.00 74.69 319 VAL B CA 1
ATOM 5992 C C . VAL B 1 319 ? -13.365 15.562 -12.554 1.00 73.67 319 VAL B C 1
ATOM 5993 O O . VAL B 1 319 ? -14.198 14.694 -12.296 1.00 72.60 319 VAL B O 1
ATOM 5997 N N . GLU B 1 320 ? -12.656 16.181 -11.610 1.00 74.04 320 GLU B N 1
ATOM 5998 C CA . GLU B 1 320 ? -12.837 15.877 -10.196 1.00 77.09 320 GLU B CA 1
ATOM 5999 C C . GLU B 1 320 ? -14.313 15.898 -9.792 1.00 78.75 320 GLU B C 1
ATOM 6000 O O . GLU B 1 320 ? -14.762 15.054 -9.005 1.00 71.76 320 GLU B O 1
ATOM 6006 N N . GLY B 1 321 ? -15.088 16.835 -10.339 1.00 72.46 321 GLY B N 1
ATOM 6007 C CA . GLY B 1 321 ? -16.475 16.971 -9.937 1.00 68.94 321 GLY B CA 1
ATOM 6008 C C . GLY B 1 321 ? -17.482 16.253 -10.814 1.00 72.05 321 GLY B C 1
ATOM 6009 O O . GLY B 1 321 ? -18.622 16.029 -10.395 1.00 70.35 321 GLY B O 1
ATOM 6010 N N . ARG B 1 322 ? -17.072 15.873 -12.024 1.00 72.92 322 ARG B N 1
ATOM 6011 C CA . ARG B 1 322 ? -17.969 15.338 -13.043 1.00 67.53 322 ARG B CA 1
ATOM 6012 C C . ARG B 1 322 ? -17.817 13.843 -13.275 1.00 67.48 322 ARG B C 1
ATOM 6013 O O . ARG B 1 322 ? -18.818 13.117 -13.317 1.00 59.36 322 ARG B O 1
ATOM 6021 N N . GLY B 1 323 ? -16.590 13.368 -13.462 1.00 65.18 323 GLY B N 1
ATOM 6022 C CA . GLY B 1 323 ? -16.367 12.028 -13.963 1.00 61.38 323 GLY B CA 1
ATOM 6023 C C . GLY B 1 323 ? -15.448 11.200 -13.091 1.00 60.19 323 GLY B C 1
ATOM 6024 O O . GLY B 1 323 ? -14.607 11.720 -12.358 1.00 64.42 323 GLY B O 1
ATOM 6025 N N . ILE B 1 324 ? -15.632 9.884 -13.184 1.00 59.90 324 ILE B N 1
ATOM 6026 C CA . ILE B 1 324 ? -14.756 8.898 -12.570 1.00 55.49 324 ILE B CA 1
ATOM 6027 C C . ILE B 1 324 ? -14.418 7.848 -13.620 1.00 59.42 324 ILE B C 1
ATOM 6028 O O . ILE B 1 324 ? -15.228 7.541 -14.500 1.00 53.72 324 ILE B O 1
ATOM 6030 N N . ALA B 1 325 ? -13.202 7.313 -13.538 1.00 58.00 325 ALA B N 1
ATOM 6031 C CA . ALA B 1 325 ? -12.770 6.196 -14.365 1.00 46.81 325 ALA B CA 1
ATOM 6032 C C . ALA B 1 325 ? -12.274 5.117 -13.419 1.00 50.85 325 ALA B C 1
ATOM 6033 O O . ALA B 1 325 ? -11.340 5.352 -12.645 1.00 52.69 325 ALA B O 1
ATOM 6035 N N . TYR B 1 326 ? -12.900 3.945 -13.471 1.00 49.89 326 TYR B N 1
ATOM 6036 C CA . TYR B 1 326 ? -12.814 2.977 -12.387 1.00 47.94 326 TYR B CA 1
ATOM 6037 C C . TYR B 1 326 ? -12.534 1.577 -12.918 1.00 48.11 326 TYR B C 1
ATOM 6038 O O . TYR B 1 326 ? -13.165 1.130 -13.886 1.00 43.82 326 TYR B O 1
ATOM 6047 N N . GLY B 1 327 ? -11.627 0.870 -12.245 1.00 45.12 327 GLY B N 1
ATOM 6048 C CA . GLY B 1 327 ? -11.185 -0.422 -12.729 1.00 45.28 327 GLY B CA 1
ATOM 6049 C C . GLY B 1 327 ? -11.484 -1.607 -11.840 1.00 51.71 327 GLY B C 1
ATOM 6050 O O . GLY B 1 327 ? -11.060 -2.726 -12.148 1.00 50.30 327 GLY B O 1
ATOM 6051 N N . GLY B 1 328 ? -12.217 -1.391 -10.734 1.00 51.11 328 GLY B N 1
ATOM 6052 C CA . GLY B 1 328 ? -12.624 -2.497 -9.890 1.00 44.17 328 GLY B CA 1
ATOM 6053 C C . GLY B 1 328 ? -13.946 -3.131 -10.330 1.00 47.79 328 GLY B C 1
ATOM 6054 O O . GLY B 1 328 ? -14.672 -2.612 -11.179 1.00 44.71 328 GLY B O 1
ATOM 6055 N N . TRP B 1 329 ? -14.227 -4.295 -9.748 1.00 47.33 329 TRP B N 1
ATOM 6056 C CA . TRP B 1 329 ? -15.535 -4.925 -9.887 1.00 50.57 329 TRP B CA 1
ATOM 6057 C C . TRP B 1 329 ? -16.634 -3.961 -9.455 1.00 50.01 329 TRP B C 1
ATOM 6058 O O . TRP B 1 329 ? -16.550 -3.363 -8.382 1.00 53.71 329 TRP B O 1
ATOM 6069 N N . VAL B 1 330 ? -17.662 -3.791 -10.296 1.00 50.55 330 VAL B N 1
ATOM 6070 C CA . VAL B 1 330 ? -18.826 -2.992 -9.926 1.00 51.20 330 VAL B CA 1
ATOM 6071 C C . VAL B 1 330 ? -20.105 -3.783 -10.184 1.00 51.10 330 VAL B C 1
ATOM 6072 O O . VAL B 1 330 ? -20.119 -4.774 -10.919 1.00 46.29 330 VAL B O 1
ATOM 6076 N N . GLN B 1 331 ? -21.189 -3.323 -9.547 1.00 46.53 331 GLN B N 1
ATOM 6077 C CA . GLN B 1 331 ? -22.500 -3.969 -9.610 1.00 42.17 331 GLN B CA 1
ATOM 6078 C C . GLN B 1 331 ? -23.303 -3.284 -10.713 1.00 40.85 331 GLN B C 1
ATOM 6079 O O . GLN B 1 331 ? -24.104 -2.376 -10.474 1.00 41.31 331 GLN B O 1
ATOM 6085 N N . GLN B 1 332 ? -23.087 -3.752 -11.947 1.00 38.77 332 GLN B N 1
ATOM 6086 C CA . GLN B 1 332 ? -23.518 -2.994 -13.121 1.00 41.47 332 GLN B CA 1
ATOM 6087 C C . GLN B 1 332 ? -25.035 -2.833 -13.153 1.00 36.70 332 GLN B C 1
ATOM 6088 O O . GLN B 1 332 ? -25.548 -1.733 -13.379 1.00 33.49 332 GLN B O 1
ATOM 6094 N N . GLN B 1 333 ? -25.770 -3.920 -12.927 1.00 36.58 333 GLN B N 1
ATOM 6095 C CA . GLN B 1 333 ? -27.221 -3.812 -12.967 1.00 41.00 333 GLN B CA 1
ATOM 6096 C C . GLN B 1 333 ? -27.733 -2.759 -11.993 1.00 38.57 333 GLN B C 1
ATOM 6097 O O . GLN B 1 333 ? -28.691 -2.043 -12.308 1.00 33.07 333 GLN B O 1
ATOM 6103 N N . MET B 1 334 ? -27.084 -2.612 -10.833 1.00 38.15 334 MET B N 1
ATOM 6104 C CA . MET B 1 334 ? -27.593 -1.675 -9.837 1.00 37.49 334 MET B CA 1
ATOM 6105 C C . MET B 1 334 ? -27.258 -0.233 -10.173 1.00 41.25 334 MET B C 1
ATOM 6106 O O . MET B 1 334 ? -28.008 0.670 -9.792 1.00 44.43 334 MET B O 1
ATOM 6111 N N . ILE B 1 335 ? -26.158 0.005 -10.885 1.00 41.96 335 ILE B N 1
ATOM 6112 C CA . ILE B 1 335 ? -25.867 1.350 -11.373 1.00 43.56 335 ILE B CA 1
ATOM 6113 C C . ILE B 1 335 ? -26.849 1.736 -12.471 1.00 41.26 335 ILE B C 1
ATOM 6114 O O . ILE B 1 335 ? -27.425 2.829 -12.461 1.00 44.04 335 ILE B O 1
ATOM 6119 N N . LEU B 1 336 ? -27.076 0.830 -13.420 1.00 37.81 336 LEU B N 1
ATOM 6120 C CA . LEU B 1 336 ? -28.050 1.072 -14.479 1.00 43.70 336 LEU B CA 1
ATOM 6121 C C . LEU B 1 336 ? -29.465 1.259 -13.940 1.00 44.58 336 LEU B C 1
ATOM 6122 O O . LEU B 1 336 ? -30.305 1.851 -14.633 1.00 44.61 336 LEU B O 1
ATOM 6127 N N . GLU B 1 337 ? -29.754 0.760 -12.735 1.00 41.05 337 GLU B N 1
ATOM 6128 C CA . GLU B 1 337 ? -31.056 0.957 -12.111 1.00 39.94 337 GLU B CA 1
ATOM 6129 C C . GLU B 1 337 ? -31.133 2.245 -11.306 1.00 45.56 337 GLU B C 1
ATOM 6130 O O . GLU B 1 337 ? -32.232 2.654 -10.917 1.00 45.33 337 GLU B O 1
ATOM 6136 N N . HIS B 1 338 ? -30.004 2.884 -11.038 1.00 45.48 338 HIS B N 1
ATOM 6137 C CA . HIS B 1 338 ? -30.015 4.079 -10.214 1.00 47.10 338 HIS B CA 1
ATOM 6138 C C . HIS B 1 338 ? -30.605 5.250 -11.001 1.00 47.29 338 HIS B C 1
ATOM 6139 O O . HIS B 1 338 ? -30.309 5.407 -12.191 1.00 42.13 338 HIS B O 1
ATOM 6146 N N . PRO B 1 339 ? -31.444 6.085 -10.363 1.00 50.25 339 PRO B N 1
ATOM 6147 C CA . PRO B 1 339 ? -32.117 7.172 -11.102 1.00 43.76 339 PRO B CA 1
ATOM 6148 C C . PRO B 1 339 ? -31.194 8.286 -11.575 1.00 42.80 339 PRO B C 1
ATOM 6149 O O . PRO B 1 339 ? -31.611 9.081 -12.427 1.00 47.73 339 PRO B O 1
ATOM 6153 N N . SER B 1 340 ? -29.979 8.405 -11.040 1.00 40.57 340 SER B N 1
ATOM 6154 C CA . SER B 1 340 ? -29.035 9.362 -11.613 1.00 48.01 340 SER B CA 1
ATOM 6155 C C . SER B 1 340 ? -28.675 9.005 -13.059 1.00 44.78 340 SER B C 1
ATOM 6156 O O . SER B 1 340 ? -28.533 9.894 -13.910 1.00 44.67 340 SER B O 1
ATOM 6159 N N . VAL B 1 341 ? -28.565 7.710 -13.363 1.00 41.88 341 VAL B N 1
ATOM 6160 C CA . VAL B 1 341 ? -27.992 7.260 -14.631 1.00 42.94 341 VAL B CA 1
ATOM 6161 C C . VAL B 1 341 ? -28.982 7.504 -15.759 1.00 40.90 341 VAL B C 1
ATOM 6162 O O . VAL B 1 341 ? -30.093 6.966 -15.755 1.00 46.84 341 VAL B O 1
ATOM 6166 N N . GLY B 1 342 ? -28.574 8.300 -16.740 1.00 46.15 342 GLY B N 1
ATOM 6167 C CA . GLY B 1 342 ? -29.414 8.595 -17.881 1.00 41.73 342 GLY B CA 1
ATOM 6168 C C . GLY B 1 342 ? -28.879 8.129 -19.224 1.00 44.44 342 GLY B C 1
ATOM 6169 O O . GLY B 1 342 ? -29.559 8.313 -20.234 1.00 39.86 342 GLY B O 1
ATOM 6170 N N . CYS B 1 343 ? -27.681 7.533 -19.271 1.00 47.10 343 CYS B N 1
ATOM 6171 C CA . CYS B 1 343 ? -27.126 7.041 -20.534 1.00 44.64 343 CYS B CA 1
ATOM 6172 C C . CYS B 1 343 ? -26.238 5.828 -20.284 1.00 40.90 343 CYS B C 1
ATOM 6173 O O . CYS B 1 343 ? -25.567 5.734 -19.255 1.00 41.32 343 CYS B O 1
ATOM 6176 N N . PHE B 1 344 ? -26.233 4.909 -21.250 1.00 40.18 344 PHE B N 1
ATOM 6177 C CA . PHE B 1 344 ? -25.476 3.663 -21.173 1.00 37.34 344 PHE B CA 1
ATOM 6178 C C . PHE B 1 344 ? -24.706 3.487 -22.481 1.00 35.81 344 PHE B C 1
ATOM 6179 O O . PHE B 1 344 ? -25.309 3.300 -23.544 1.00 36.66 344 PHE B O 1
ATOM 6187 N N . ILE B 1 345 ? -23.381 3.602 -22.417 1.00 33.49 345 ILE B N 1
ATOM 6188 C CA . ILE B 1 345 ? -22.525 3.219 -23.530 1.00 36.59 345 ILE B CA 1
ATOM 6189 C C . ILE B 1 345 ? -22.083 1.785 -23.291 1.00 33.85 345 ILE B C 1
ATOM 6190 O O . ILE B 1 345 ? -21.409 1.493 -22.294 1.00 28.62 345 ILE B O 1
ATOM 6195 N N . THR B 1 346 ? -22.502 0.886 -24.185 1.00 27.44 346 THR B N 1
ATOM 6196 C CA . THR B 1 346 ? -22.271 -0.541 -24.028 1.00 31.34 346 THR B CA 1
ATOM 6197 C C . THR B 1 346 ? -21.412 -1.059 -25.172 1.00 36.44 346 THR B C 1
ATOM 6198 O O . THR B 1 346 ? -21.511 -0.591 -26.318 1.00 30.56 346 THR B O 1
ATOM 6202 N N . HIS B 1 347 ? -20.577 -2.046 -24.849 1.00 35.99 347 HIS B N 1
ATOM 6203 C CA . HIS B 1 347 ? -19.794 -2.738 -25.867 1.00 35.45 347 HIS B CA 1
ATOM 6204 C C . HIS B 1 347 ? -20.633 -3.711 -26.695 1.00 33.60 347 HIS B C 1
ATOM 6205 O O . HIS B 1 347 ? -20.080 -4.377 -27.575 1.00 30.17 347 HIS B O 1
ATOM 6212 N N . CYS B 1 348 ? -21.933 -3.828 -26.398 1.00 28.69 348 CYS B N 1
ATOM 6213 C CA . CYS B 1 348 ? -22.939 -4.604 -27.143 1.00 31.95 348 CYS B CA 1
ATOM 6214 C C . CYS B 1 348 ? -22.850 -6.112 -26.923 1.00 29.59 348 CYS B C 1
ATOM 6215 O O . CYS B 1 348 ? -23.392 -6.876 -27.734 1.00 27.56 348 CYS B O 1
ATOM 6218 N N . GLY B 1 349 ? -22.214 -6.561 -25.839 1.00 26.41 349 GLY B N 1
ATOM 6219 C CA . GLY B 1 349 ? -22.371 -7.942 -25.420 1.00 24.70 349 GLY B CA 1
ATOM 6220 C C . GLY B 1 349 ? -23.809 -8.247 -25.044 1.00 33.55 349 GLY B C 1
ATOM 6221 O O . GLY B 1 349 ? -24.569 -7.369 -24.626 1.00 29.88 349 GLY B O 1
ATOM 6222 N N . ALA B 1 350 ? -24.175 -9.523 -25.188 1.00 31.00 350 ALA B N 1
ATOM 6223 C CA . ALA B 1 350 ? -25.568 -9.943 -25.088 1.00 29.91 350 ALA B CA 1
ATOM 6224 C C . ALA B 1 350 ? -26.206 -9.527 -23.762 1.00 33.02 350 ALA B C 1
ATOM 6225 O O . ALA B 1 350 ? -27.297 -8.938 -23.74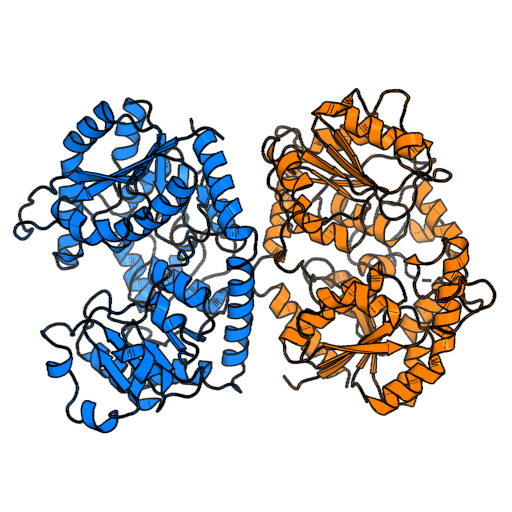4 1.00 29.89 350 ALA B O 1
ATOM 6227 N N . ALA B 1 351 ? -25.546 -9.851 -22.639 1.00 30.17 351 ALA B N 1
ATOM 6228 C CA . ALA B 1 351 ? -26.105 -9.578 -21.317 1.00 33.50 351 ALA B CA 1
ATOM 6229 C C . ALA B 1 351 ? -26.219 -8.080 -21.048 1.00 29.28 351 ALA B C 1
ATOM 6230 O O . ALA B 1 351 ? -27.207 -7.628 -20.462 1.00 30.15 351 ALA B O 1
ATOM 6232 N N . SER B 1 352 ? -25.203 -7.304 -21.433 1.00 26.46 352 SER B N 1
ATOM 6233 C CA . SER B 1 352 ? -25.264 -5.853 -21.307 1.00 27.35 352 SER B CA 1
ATOM 6234 C C . SER B 1 352 ? -26.455 -5.276 -22.064 1.00 32.00 352 SER B C 1
ATOM 6235 O O . SER B 1 352 ? -27.132 -4.372 -21.561 1.00 29.66 352 SER B O 1
ATOM 6238 N N . ILE B 1 353 ? -26.698 -5.757 -23.293 1.00 29.78 353 ILE B N 1
ATOM 6239 C CA . ILE B 1 353 ? -27.813 -5.253 -24.099 1.00 31.09 353 ILE B CA 1
ATOM 6240 C C . ILE B 1 353 ? -29.125 -5.472 -23.357 1.00 29.70 353 ILE B C 1
ATOM 6241 O O . ILE B 1 353 ? -29.975 -4.574 -23.261 1.00 27.57 353 ILE B O 1
ATOM 6246 N N . THR B 1 354 ? -29.308 -6.681 -22.827 1.00 26.52 354 THR B N 1
ATOM 6247 C CA . THR B 1 354 ? -30.526 -6.979 -22.088 1.00 32.04 354 THR B CA 1
ATOM 6248 C C . THR B 1 354 ? -30.667 -6.060 -20.869 1.00 35.34 354 THR B C 1
ATOM 6249 O O . THR B 1 354 ? -31.734 -5.476 -20.644 1.00 34.55 354 THR B O 1
ATOM 6253 N N . GLU B 1 355 ? -29.580 -5.855 -20.117 1.00 27.75 355 GLU B N 1
ATOM 6254 C CA . GLU B 1 355 ? -29.667 -4.994 -18.943 1.00 36.98 355 GLU B CA 1
ATOM 6255 C C . GLU B 1 355 ? -30.048 -3.570 -19.335 1.00 34.47 355 GLU B C 1
ATOM 6256 O O . GLU B 1 355 ? -30.821 -2.903 -18.630 1.00 31.59 355 GLU B O 1
ATOM 6262 N N . GLY B 1 356 ? -29.528 -3.099 -20.470 1.00 31.75 356 GLY B N 1
ATOM 6263 C CA . GLY B 1 356 ? -29.868 -1.767 -20.941 1.00 31.72 356 GLY B CA 1
ATOM 6264 C C . GLY B 1 356 ? -31.309 -1.655 -21.402 1.00 33.18 356 GLY B C 1
ATOM 6265 O O . GLY B 1 356 ? -31.966 -0.642 -21.156 1.00 34.29 356 GLY B O 1
ATOM 6266 N N . LEU B 1 357 ? -31.826 -2.695 -22.065 1.00 33.52 357 LEU B N 1
ATOM 6267 C CA . LEU B 1 357 ? -33.177 -2.605 -22.616 1.00 32.90 357 LEU B CA 1
ATOM 6268 C C . LEU B 1 357 ? -34.222 -2.494 -21.511 1.00 37.56 357 LEU B C 1
ATOM 6269 O O . LEU B 1 357 ? -35.197 -1.744 -21.648 1.00 35.81 357 LEU B O 1
ATOM 6274 N N . VAL B 1 358 ? -34.042 -3.224 -20.403 1.00 33.80 358 VAL B N 1
ATOM 6275 C CA . VAL B 1 358 ? -35.069 -3.235 -19.366 1.00 31.37 358 VAL B CA 1
ATOM 6276 C C . VAL B 1 358 ? -34.999 -2.020 -18.461 1.00 32.84 358 VAL B C 1
ATOM 6277 O O . VAL B 1 358 ? -35.801 -1.922 -17.525 1.00 34.20 358 VAL B O 1
ATOM 6281 N N . ASN B 1 359 ? -34.078 -1.093 -18.705 1.00 33.45 359 ASN B N 1
ATOM 6282 C CA . ASN B 1 359 ? -33.977 0.146 -17.943 1.00 36.82 359 ASN B CA 1
ATOM 6283 C C . ASN B 1 359 ? -34.350 1.338 -18.834 1.00 38.29 359 ASN B C 1
ATOM 6284 O O . ASN B 1 359 ? -34.651 1.180 -20.025 1.00 33.85 359 ASN B O 1
ATOM 6289 N N . THR B 1 360 ? -34.367 2.541 -18.235 1.00 34.34 360 THR B N 1
ATOM 6290 C CA . THR B 1 360 ? -34.829 3.748 -18.926 1.00 38.33 360 THR B CA 1
ATOM 6291 C C . THR B 1 360 ? -33.707 4.584 -19.530 1.00 37.47 360 THR B C 1
ATOM 6292 O O . THR B 1 360 ? -33.999 5.518 -20.286 1.00 39.41 360 THR B O 1
ATOM 6296 N N . CYS B 1 361 ? -32.448 4.276 -19.217 1.00 32.73 361 CYS B N 1
ATOM 6297 C CA . CYS B 1 361 ? -31.319 4.994 -19.800 1.00 37.69 361 CYS B CA 1
ATOM 6298 C C . CYS B 1 361 ? -31.358 4.947 -21.321 1.00 38.35 361 CYS B C 1
ATOM 6299 O O . CYS B 1 361 ? -31.750 3.936 -21.912 1.00 36.62 361 CYS B O 1
ATOM 6302 N N . GLN B 1 362 ? -30.934 6.049 -21.947 1.00 37.75 362 GLN B N 1
ATOM 6303 C CA . GLN B 1 362 ? -30.664 6.062 -23.379 1.00 40.31 362 GLN B CA 1
ATOM 6304 C C . GLN B 1 362 ? -29.465 5.174 -23.701 1.00 40.12 362 GLN B C 1
ATOM 6305 O O . GLN B 1 362 ? -28.490 5.121 -22.946 1.00 38.49 362 GLN B O 1
ATOM 6311 N N . LEU B 1 363 ? -29.536 4.485 -24.834 1.00 38.84 363 LEU B N 1
ATOM 6312 C CA . LEU B 1 363 ? -28.549 3.476 -25.197 1.00 41.90 363 LEU B CA 1
ATOM 6313 C C . LEU B 1 363 ? -27.609 4.032 -26.264 1.00 43.04 363 LEU B C 1
ATOM 6314 O O . LEU B 1 363 ? -28.057 4.482 -27.330 1.00 32.61 363 LEU B O 1
ATOM 6319 N N . VAL B 1 364 ? -26.311 4.017 -25.958 1.00 40.54 364 VAL B N 1
ATOM 6320 C CA . VAL B 1 364 ? -25.259 4.408 -26.891 1.00 36.75 364 VAL B CA 1
ATOM 6321 C C . VAL B 1 364 ? -24.449 3.160 -27.190 1.00 36.01 364 VAL B C 1
ATOM 6322 O O . VAL B 1 364 ? -23.805 2.591 -26.296 1.00 34.29 364 VAL B O 1
ATOM 6326 N N . LEU B 1 365 ? -24.501 2.721 -28.436 1.00 32.65 365 LEU B N 1
ATOM 6327 C CA . LEU B 1 365 ? -23.926 1.449 -28.853 1.00 36.03 365 LEU B CA 1
ATOM 6328 C C . LEU B 1 365 ? -22.531 1.702 -29.420 1.00 38.19 365 LEU B C 1
ATOM 6329 O O . LEU B 1 365 ? -22.386 2.363 -30.455 1.00 37.59 365 LEU B O 1
ATOM 6334 N N . LEU B 1 366 ? -21.505 1.192 -28.733 1.00 33.27 366 LEU B N 1
ATOM 6335 C CA . LEU B 1 366 ? -20.121 1.252 -29.209 1.00 36.08 366 LEU B CA 1
ATOM 6336 C C . LEU B 1 366 ? -19.599 -0.178 -29.211 1.00 37.12 366 LEU B C 1
ATOM 6337 O O . LEU B 1 366 ? -19.002 -0.636 -28.224 1.00 35.04 366 LEU B O 1
ATOM 6342 N N . PRO B 1 367 ? -19.819 -0.920 -30.298 1.00 30.70 367 PRO B N 1
ATOM 6343 C CA . PRO B 1 367 ? -19.497 -2.354 -30.291 1.00 33.25 367 PRO B CA 1
ATOM 6344 C C . PRO B 1 367 ? -17.995 -2.598 -30.300 1.00 33.41 367 PRO B C 1
ATOM 6345 O O . PRO B 1 367 ? -17.263 -2.046 -31.125 1.00 33.30 367 PRO B O 1
ATOM 6349 N N . ARG B 1 368 ? -17.548 -3.430 -29.366 1.00 32.63 368 ARG B N 1
ATOM 6350 C CA . ARG B 1 368 ? -16.210 -3.993 -29.420 1.00 35.71 368 ARG B CA 1
ATOM 6351 C C . ARG B 1 368 ? -16.206 -5.109 -30.457 1.00 35.02 368 ARG B C 1
ATOM 6352 O O . ARG B 1 368 ? -17.050 -6.005 -30.399 1.00 35.94 368 ARG B O 1
ATOM 6360 N N . LEU B 1 369 ? -15.277 -5.050 -31.409 1.00 36.20 369 LEU B N 1
ATOM 6361 C CA . LEU B 1 369 ? -15.284 -5.969 -32.555 1.00 37.58 369 LEU B CA 1
ATOM 6362 C C . LEU B 1 369 ? -15.364 -7.438 -32.134 1.00 34.90 369 LEU B C 1
ATOM 6363 O O . LEU B 1 369 ? -14.501 -7.945 -31.418 1.00 33.63 369 LEU B O 1
ATOM 6368 N N . GLY B 1 370 ? -16.417 -8.105 -32.595 1.00 35.65 370 GLY B N 1
ATOM 6369 C CA . GLY B 1 370 ? -16.720 -9.504 -32.377 1.00 30.24 370 GLY B CA 1
ATOM 6370 C C . GLY B 1 370 ? -18.030 -9.703 -33.111 1.00 31.94 370 GLY B C 1
ATOM 6371 O O . GLY B 1 370 ? -18.817 -8.756 -33.153 1.00 32.50 370 GLY B O 1
ATOM 6372 N N . SER B 1 371 ? -18.308 -10.872 -33.696 1.00 29.45 371 SER B N 1
ATOM 6373 C CA . SER B 1 371 ? -19.449 -10.932 -34.608 1.00 29.26 371 SER B CA 1
ATOM 6374 C C . SER B 1 371 ? -20.772 -10.671 -33.887 1.00 32.55 371 SER B C 1
ATOM 6375 O O . SER B 1 371 ? -21.620 -9.926 -34.406 1.00 29.06 371 SER B O 1
ATOM 6378 N N . ASP B 1 372 ? -20.961 -11.237 -32.676 1.00 27.38 372 ASP B N 1
ATOM 6379 C CA . ASP B 1 372 ? -22.213 -10.989 -31.954 1.00 28.21 372 ASP B CA 1
ATOM 6380 C C . ASP B 1 372 ? -22.344 -9.519 -31.543 1.00 30.16 372 ASP B C 1
ATOM 6381 O O . ASP B 1 372 ? -23.431 -8.934 -31.676 1.00 28.14 372 ASP B O 1
ATOM 6386 N N . HIS B 1 373 ? -21.252 -8.904 -31.052 1.00 28.62 373 HIS B N 1
ATOM 6387 C CA . HIS B 1 373 ? -21.287 -7.481 -30.701 1.00 28.23 373 HIS B CA 1
ATOM 6388 C C . HIS B 1 373 ? -21.706 -6.636 -31.898 1.00 27.50 373 HIS B C 1
ATOM 6389 O O . HIS B 1 373 ? -22.585 -5.767 -31.790 1.00 30.34 373 HIS B O 1
ATOM 6396 N N . ILE B 1 374 ? -21.092 -6.884 -33.056 1.00 29.48 374 ILE B N 1
ATOM 6397 C CA . ILE B 1 374 ? -21.412 -6.106 -34.250 1.00 28.38 374 ILE B CA 1
ATOM 6398 C C . ILE B 1 374 ? -22.871 -6.289 -34.617 1.00 27.16 374 ILE B C 1
ATOM 6399 O O . ILE B 1 374 ? -23.604 -5.320 -34.840 1.00 30.67 374 ILE B O 1
ATOM 6404 N N . MET B 1 375 ? -23.314 -7.543 -34.658 1.00 26.45 375 MET B N 1
ATOM 6405 C CA . MET B 1 375 ? -24.706 -7.861 -34.948 1.00 27.91 375 MET B CA 1
ATOM 6406 C C . MET B 1 375 ? -25.661 -7.180 -33.950 1.00 29.92 375 MET B C 1
ATOM 6407 O O . MET B 1 375 ? -26.695 -6.622 -34.341 1.00 27.59 375 MET B O 1
ATOM 6412 N N . ASN B 1 376 ? -25.342 -7.236 -32.645 1.00 29.82 376 ASN B N 1
ATOM 6413 C CA . ASN B 1 376 ? -26.202 -6.579 -31.657 1.00 26.22 376 ASN B CA 1
ATOM 6414 C C . ASN B 1 376 ? -26.248 -5.076 -31.889 1.00 25.72 376 ASN B C 1
ATOM 6415 O O . ASN B 1 376 ? -27.314 -4.466 -31.796 1.00 28.08 376 ASN B O 1
ATOM 6420 N N . ALA B 1 377 ? -25.098 -4.460 -32.193 1.00 26.91 377 ALA B N 1
ATOM 6421 C CA . ALA B 1 377 ? -25.091 -3.040 -32.530 1.00 28.17 377 ALA B CA 1
ATOM 6422 C C . ALA B 1 377 ? -26.104 -2.711 -33.625 1.00 34.19 377 ALA B C 1
ATOM 6423 O O . ALA B 1 377 ? -26.831 -1.716 -33.517 1.00 31.64 377 ALA B O 1
ATOM 6425 N N . ARG B 1 378 ? -26.175 -3.544 -34.677 1.00 27.17 378 ARG B N 1
ATOM 6426 C CA . ARG B 1 378 ? -27.033 -3.252 -35.825 1.00 30.77 378 ARG B CA 1
ATOM 6427 C C . ARG B 1 378 ? -28.483 -3.558 -35.510 1.00 33.73 378 ARG B C 1
ATOM 6428 O O . ARG B 1 378 ? -29.379 -2.800 -35.894 1.00 31.97 378 ARG B O 1
ATOM 6436 N N . LEU B 1 379 ? -28.728 -4.671 -34.814 1.00 31.33 379 LEU B N 1
ATOM 6437 C CA . LEU B 1 379 ? -30.085 -4.981 -34.403 1.00 30.06 379 LEU B CA 1
ATOM 6438 C C . LEU B 1 379 ? -30.660 -3.849 -33.559 1.00 32.60 379 LEU B C 1
ATOM 6439 O O . LEU B 1 379 ? -31.790 -3.401 -33.792 1.00 32.51 379 LEU B O 1
ATOM 6444 N N . MET B 1 380 ? -29.873 -3.340 -32.603 1.00 34.55 380 MET B N 1
ATOM 6445 C CA . MET B 1 380 ? -30.380 -2.318 -31.691 1.00 32.93 380 MET B CA 1
ATOM 6446 C C . MET B 1 380 ? -30.488 -0.957 -32.379 1.00 34.36 380 MET B C 1
ATOM 6447 O O . MET B 1 380 ? -31.447 -0.214 -32.137 1.00 33.19 380 MET B O 1
ATOM 6452 N N . SER B 1 381 ? -29.539 -0.615 -33.259 1.00 32.32 381 SER B N 1
ATOM 6453 C CA . SER B 1 381 ? -29.497 0.756 -33.768 1.00 36.13 381 SER B CA 1
ATOM 6454 C C . SER B 1 381 ? -30.264 0.950 -35.067 1.00 38.10 381 SER B C 1
ATOM 6455 O O . SER B 1 381 ? -30.739 2.062 -35.330 1.00 41.56 381 SER B O 1
ATOM 6458 N N . THR B 1 382 ? -30.402 -0.088 -35.890 1.00 40.29 382 THR B N 1
ATOM 6459 C CA . THR B 1 382 ? -31.053 0.073 -37.179 1.00 33.97 382 THR B CA 1
ATOM 6460 C C . THR B 1 382 ? -32.312 -0.770 -37.347 1.00 38.81 382 THR B C 1
ATOM 6461 O O . THR B 1 382 ? -33.240 -0.324 -38.027 1.00 38.39 382 THR B O 1
ATOM 6465 N N . LYS B 1 383 ? -32.398 -1.949 -36.735 1.00 33.26 383 LYS B N 1
ATOM 6466 C CA . LYS B 1 383 ? -33.640 -2.705 -36.849 1.00 33.60 383 LYS B CA 1
ATOM 6467 C C . LYS B 1 383 ? -34.649 -2.311 -35.769 1.00 41.24 383 LYS B C 1
ATOM 6468 O O . LYS B 1 383 ? -35.780 -1.930 -36.087 1.00 39.34 383 LYS B O 1
ATOM 6474 N N . LEU B 1 384 ? -34.264 -2.374 -34.492 1.00 35.46 384 LEU B N 1
ATOM 6475 C CA . LEU B 1 384 ? -35.155 -1.907 -33.432 1.00 33.17 384 LEU B CA 1
ATOM 6476 C C . LEU B 1 384 ? -35.074 -0.400 -33.211 1.00 33.98 384 LEU B C 1
ATOM 6477 O O . LEU B 1 384 ? -36.046 0.191 -32.728 1.00 31.34 384 LEU B O 1
ATOM 6482 N N . LYS B 1 385 ? -33.940 0.233 -33.542 1.00 33.00 385 LYS B N 1
ATOM 6483 C CA . LYS B 1 385 ? -33.735 1.678 -33.362 1.00 31.99 385 LYS B CA 1
ATOM 6484 C C . LYS B 1 385 ? -34.014 2.127 -31.922 1.00 35.60 385 LYS B C 1
ATOM 6485 O O . LYS B 1 385 ? -34.702 3.120 -31.670 1.00 31.95 385 LYS B O 1
ATOM 6491 N N . VAL B 1 386 ? -33.440 1.392 -30.963 1.00 33.19 386 VAL B N 1
ATOM 6492 C CA . VAL B 1 386 ? -33.572 1.704 -29.544 1.00 30.77 386 VAL B CA 1
ATOM 6493 C C . VAL B 1 386 ? -32.339 2.405 -28.987 1.00 34.20 386 VAL B C 1
ATOM 6494 O O . VAL B 1 386 ? -32.291 2.729 -27.791 1.00 32.34 386 VAL B O 1
ATOM 6498 N N . GLY B 1 387 ? -31.328 2.628 -29.820 1.00 34.77 387 GLY B N 1
ATOM 6499 C CA . GLY B 1 387 ? -30.116 3.294 -29.396 1.00 37.74 387 GLY B CA 1
ATOM 6500 C C . GLY B 1 387 ? -29.384 3.816 -30.610 1.00 34.82 387 GLY B C 1
ATOM 6501 O O . GLY B 1 387 ? -29.776 3.574 -31.751 1.00 33.44 387 GLY B O 1
ATOM 6502 N N . VAL B 1 388 ? -28.293 4.525 -30.342 1.00 35.49 388 VAL B N 1
ATOM 6503 C CA . VAL B 1 388 ? -27.535 5.238 -31.363 1.00 40.44 388 VAL B CA 1
ATOM 6504 C C . VAL B 1 388 ? -26.082 4.774 -31.303 1.00 41.36 388 VAL B C 1
ATOM 6505 O O . VAL B 1 388 ? -25.486 4.723 -30.218 1.00 36.37 388 VAL B O 1
ATOM 6509 N N . GLU B 1 389 ? -25.516 4.428 -32.459 1.00 33.53 389 GLU B N 1
ATOM 6510 C CA . GLU B 1 389 ? -24.139 3.940 -32.509 1.00 38.32 389 GLU B CA 1
ATOM 6511 C C . GLU B 1 389 ? -23.132 5.082 -32.510 1.00 37.81 389 GLU B C 1
ATOM 6512 O O . GLU B 1 389 ? -23.366 6.132 -33.113 1.00 39.59 389 GLU B O 1
ATOM 6518 N N . VAL B 1 390 ? -21.996 4.863 -31.845 1.00 39.64 390 VAL B N 1
ATOM 6519 C CA . VAL B 1 390 ? -20.843 5.742 -32.017 1.00 39.79 390 VAL B CA 1
ATOM 6520 C C . VAL B 1 390 ? -20.248 5.526 -33.401 1.00 39.79 390 VAL B C 1
ATOM 6521 O O . VAL B 1 390 ? -20.034 4.387 -33.839 1.00 39.71 390 VAL B O 1
ATOM 6525 N N . GLU B 1 391 ? -19.976 6.619 -34.096 1.00 38.78 391 GLU B N 1
ATOM 6526 C CA . GLU B 1 391 ? -19.412 6.537 -35.432 1.00 43.49 391 GLU B CA 1
ATOM 6527 C C . GLU B 1 391 ? -17.927 6.188 -35.380 1.00 43.31 391 GLU B C 1
ATOM 6528 O O . GLU B 1 391 ? -17.171 6.692 -34.538 1.00 39.50 391 GLU B O 1
ATOM 6534 N N . LYS B 1 392 ? -17.518 5.300 -36.280 1.00 42.76 392 LYS B N 1
ATOM 6535 C CA . LYS B 1 392 ? -16.123 4.937 -36.442 1.00 38.02 392 LYS B CA 1
ATOM 6536 C C . LYS B 1 392 ? -15.681 5.229 -37.869 1.00 39.16 392 LYS B C 1
ATOM 6537 O O . LYS B 1 392 ? -16.498 5.324 -38.793 1.00 36.94 392 LYS B O 1
ATOM 6543 N N . GLY B 1 393 ? -14.368 5.354 -38.044 1.00 42.48 393 GLY B N 1
ATOM 6544 C CA . GLY B 1 393 ? -13.810 5.472 -39.374 1.00 35.23 393 GLY B CA 1
ATOM 6545 C C . GLY B 1 393 ? -14.178 4.264 -40.207 1.00 37.67 393 GLY B C 1
ATOM 6546 O O . GLY B 1 393 ? -14.007 3.126 -39.756 1.00 36.95 393 GLY B O 1
ATOM 6547 N N . GLU B 1 394 ? -14.694 4.501 -41.417 1.00 37.87 394 GLU B N 1
ATOM 6548 C CA . GLU B 1 394 ? -15.177 3.403 -42.245 1.00 38.37 394 GLU B CA 1
ATOM 6549 C C . GLU B 1 394 ? -14.088 2.363 -42.485 1.00 42.00 394 GLU B C 1
ATOM 6550 O O . GLU B 1 394 ? -14.355 1.154 -42.444 1.00 41.63 394 GLU B O 1
ATOM 6556 N N . GLU B 1 395 ? -12.851 2.810 -42.710 1.00 37.90 395 GLU B N 1
ATOM 6557 C CA . GLU B 1 395 ? -11.735 1.905 -42.956 1.00 41.63 395 GLU B CA 1
ATOM 6558 C C . GLU B 1 395 ? -10.948 1.575 -41.693 1.00 41.14 395 GLU B C 1
ATOM 6559 O O . GLU B 1 395 ? -10.653 0.404 -41.435 1.00 40.16 395 GLU B O 1
ATOM 6565 N N . ASP B 1 396 ? -10.590 2.578 -40.891 1.00 40.86 396 ASP B N 1
ATOM 6566 C CA . ASP B 1 396 ? -9.708 2.284 -39.772 1.00 40.81 396 ASP B CA 1
ATOM 6567 C C . ASP B 1 396 ? -10.456 1.770 -38.549 1.00 42.57 396 ASP B C 1
ATOM 6568 O O . ASP B 1 396 ? -9.818 1.273 -37.616 1.00 40.30 396 ASP B O 1
ATOM 6573 N N . GLY B 1 397 ? -11.782 1.864 -38.538 1.00 42.51 397 GLY B N 1
ATOM 6574 C CA . GLY B 1 397 ? -12.541 1.346 -37.422 1.00 38.44 397 GLY B CA 1
ATOM 6575 C C . GLY B 1 397 ? -12.256 2.026 -36.109 1.00 41.49 397 GLY B C 1
ATOM 6576 O O . GLY B 1 397 ? -12.442 1.414 -35.052 1.00 38.09 397 GLY B O 1
ATOM 6577 N N . LEU B 1 398 ? -11.794 3.273 -36.136 1.00 40.46 398 LEU B N 1
ATOM 6578 C CA . LEU B 1 398 ? -11.509 4.000 -34.911 1.00 40.69 398 LEU B CA 1
ATOM 6579 C C . LEU B 1 398 ? -12.543 5.101 -34.718 1.00 41.96 398 LEU B C 1
ATOM 6580 O O . LEU B 1 398 ? -13.059 5.667 -35.687 1.00 38.59 398 LEU B O 1
ATOM 6585 N N . PHE B 1 399 ? -12.870 5.368 -33.454 1.00 41.20 399 PHE B N 1
ATOM 6586 C CA . PHE B 1 399 ? -13.713 6.495 -33.077 1.00 43.91 399 PHE B CA 1
ATOM 6587 C C . PHE B 1 399 ? -12.847 7.612 -32.493 1.00 48.40 399 PHE B C 1
ATOM 6588 O O . PHE B 1 399 ? -11.661 7.426 -32.197 1.00 43.29 399 PHE B O 1
ATOM 6596 N N . THR B 1 400 ? -13.474 8.777 -32.303 1.00 46.67 400 THR B N 1
ATOM 6597 C CA . THR B 1 400 ? -12.816 9.985 -31.832 1.00 43.62 400 THR B CA 1
ATOM 6598 C C . THR B 1 400 ? -13.571 10.520 -30.622 1.00 51.46 400 THR B C 1
ATOM 6599 O O . THR B 1 400 ? -14.724 10.152 -30.369 1.00 47.63 400 THR B O 1
ATOM 6603 N N . LYS B 1 401 ? -12.903 11.393 -29.862 1.00 49.83 401 LYS B N 1
ATOM 6604 C CA . LYS B 1 401 ? -13.578 12.029 -28.738 1.00 49.43 401 LYS B CA 1
ATOM 6605 C C . LYS B 1 401 ? -14.821 12.776 -29.207 1.00 51.60 401 LYS B C 1
ATOM 6606 O O . LYS B 1 401 ? -15.840 12.810 -28.504 1.00 52.20 401 LYS B O 1
ATOM 6612 N N . GLU B 1 402 ? -14.762 13.360 -30.406 1.00 49.09 402 GLU B N 1
ATOM 6613 C CA . GLU B 1 402 ? -15.923 14.045 -30.962 1.00 50.51 402 GLU B CA 1
ATOM 6614 C C . GLU B 1 402 ? -17.065 13.068 -31.191 1.00 55.25 402 GLU B C 1
ATOM 6615 O O . GLU B 1 402 ? -18.212 13.329 -30.808 1.00 53.63 402 GLU B O 1
ATOM 6621 N N . SER B 1 403 ? -16.757 11.932 -31.826 1.00 54.81 403 SER B N 1
ATOM 6622 C CA . SER B 1 403 ? -17.752 10.894 -32.065 1.00 49.77 403 SER B CA 1
ATOM 6623 C C . SER B 1 403 ? -18.391 10.425 -30.766 1.00 48.33 403 SER B C 1
ATOM 6624 O O . SER B 1 403 ? -19.615 10.271 -30.681 1.00 48.75 403 SER B O 1
ATOM 6627 N N . VAL B 1 404 ? -17.572 10.169 -29.748 1.00 49.90 404 VAL B N 1
ATOM 6628 C CA . VAL B 1 404 ? -18.108 9.707 -28.474 1.00 48.68 404 VAL B CA 1
ATOM 6629 C C . VAL B 1 404 ? -18.990 10.779 -27.856 1.00 50.40 404 VAL B C 1
ATOM 6630 O O . VAL B 1 404 ? -20.059 10.488 -27.306 1.00 50.71 404 VAL B O 1
ATOM 6634 N N . CYS B 1 405 ? -18.574 12.038 -27.971 1.00 53.22 405 CYS B N 1
ATOM 6635 C CA . CYS B 1 405 ? -19.348 13.133 -27.400 1.00 55.37 405 CYS B CA 1
ATOM 6636 C C . CYS B 1 405 ? -20.651 13.344 -28.162 1.00 54.96 405 CYS B C 1
ATOM 6637 O O . CYS B 1 405 ? -21.714 13.530 -27.555 1.00 54.87 405 CYS B O 1
ATOM 6640 N N . LYS B 1 406 ? -20.582 13.315 -29.492 1.00 46.08 406 LYS B N 1
ATOM 6641 C CA . LYS B 1 406 ? -21.767 13.508 -30.316 1.00 51.01 406 LYS B CA 1
ATOM 6642 C C . LYS B 1 406 ? -22.856 12.502 -29.964 1.00 54.34 406 LYS B C 1
ATOM 6643 O O . LYS B 1 406 ? -23.995 12.883 -29.661 1.00 54.44 406 LYS B O 1
ATOM 6649 N N . ALA B 1 407 ? -22.519 11.209 -29.994 1.00 53.21 407 ALA B N 1
ATOM 6650 C CA . ALA B 1 407 ? -23.513 10.172 -29.728 1.00 53.10 407 ALA B CA 1
ATOM 6651 C C . ALA B 1 407 ? -24.180 10.377 -28.377 1.00 51.29 407 ALA B C 1
ATOM 6652 O O . ALA B 1 407 ? -25.403 10.255 -28.257 1.00 53.07 407 ALA B O 1
ATOM 6654 N N . VAL B 1 408 ? -23.386 10.678 -27.348 1.00 52.39 408 VAL B N 1
ATOM 6655 C CA . VAL B 1 408 ? -23.945 10.962 -26.033 1.00 51.37 408 VAL B CA 1
ATOM 6656 C C . VAL B 1 408 ? -24.869 12.172 -26.101 1.00 58.88 408 VAL B C 1
ATOM 6657 O O . VAL B 1 408 ? -25.970 12.166 -25.532 1.00 53.64 408 VAL B O 1
ATOM 6661 N N . LYS B 1 409 ? -24.451 13.219 -26.827 1.00 57.51 409 LYS B N 1
ATOM 6662 C CA . LYS B 1 409 ? -25.237 14.450 -26.860 1.00 57.26 409 LYS B CA 1
ATOM 6663 C C . LYS B 1 409 ? -26.521 14.287 -27.665 1.00 57.89 409 LYS B C 1
ATOM 6664 O O . LYS B 1 409 ? -27.514 14.967 -27.381 1.00 61.64 409 LYS B O 1
ATOM 6670 N N . ILE B 1 410 ? -26.531 13.395 -28.655 1.00 54.10 410 ILE B N 1
ATOM 6671 C CA . ILE B 1 410 ? -27.749 13.150 -29.428 1.00 52.47 410 ILE B CA 1
ATOM 6672 C C . ILE B 1 410 ? -28.825 12.508 -28.555 1.00 57.31 410 ILE B C 1
ATOM 6673 O O . ILE B 1 410 ? -29.995 12.910 -28.578 1.00 58.49 410 ILE B O 1
ATOM 6678 N N . VAL B 1 411 ? -28.452 11.485 -27.782 1.00 55.46 411 VAL B N 1
ATOM 6679 C CA . VAL B 1 411 ? -29.440 10.779 -26.971 1.00 54.76 411 VAL B CA 1
ATOM 6680 C C . VAL B 1 411 ? -29.772 11.509 -25.682 1.00 56.51 411 VAL B C 1
ATOM 6681 O O . VAL B 1 411 ? -30.744 11.141 -25.010 1.00 54.32 411 VAL B O 1
ATOM 6685 N N . MET B 1 412 ? -28.997 12.528 -25.315 1.00 56.32 412 MET B N 1
ATOM 6686 C CA . MET B 1 412 ? -29.218 13.259 -24.075 1.00 57.11 412 MET B CA 1
ATOM 6687 C C . MET B 1 412 ? -29.975 14.566 -24.275 1.00 61.97 412 MET B C 1
ATOM 6688 O O . MET B 1 412 ? -30.677 15.006 -23.357 1.00 59.40 412 MET B O 1
ATOM 6693 N N . ASP B 1 413 ? -29.846 15.197 -25.446 1.00 62.81 413 ASP B N 1
ATOM 6694 C CA . ASP B 1 413 ? -30.582 16.422 -25.748 1.00 65.38 413 ASP B CA 1
ATOM 6695 C C . ASP B 1 413 ? -32.048 16.075 -25.979 1.00 67.54 413 ASP B C 1
ATOM 6696 O O . ASP B 1 413 ? -32.396 15.426 -26.975 1.00 63.63 413 ASP B O 1
ATOM 6701 N N . GLU B 1 414 ? -32.910 16.535 -25.065 1.00 68.26 414 GLU B N 1
ATOM 6702 C CA . GLU B 1 414 ? -34.325 16.180 -25.085 1.00 67.58 414 GLU B CA 1
ATOM 6703 C C . GLU B 1 414 ? -35.069 16.768 -26.278 1.00 61.33 414 GLU B C 1
ATOM 6704 O O . GLU B 1 414 ? -36.191 16.339 -26.560 1.00 64.35 414 GLU B O 1
ATOM 6710 N N . GLU B 1 415 ? -34.478 17.720 -26.992 1.00 66.90 415 GLU B N 1
ATOM 6711 C CA . GLU B 1 415 ? -35.073 18.227 -28.221 1.00 66.92 415 GLU B CA 1
ATOM 6712 C C . GLU B 1 415 ? -34.620 17.465 -29.455 1.00 64.62 415 GLU B C 1
ATOM 6713 O O . GLU B 1 415 ? -35.241 17.607 -30.517 1.00 62.26 415 GLU B O 1
ATOM 6719 N N . ASN B 1 416 ? -33.555 16.674 -29.341 1.00 61.71 416 ASN B N 1
ATOM 6720 C CA . ASN B 1 416 ? -33.012 15.977 -30.497 1.00 61.15 416 ASN B CA 1
ATOM 6721 C C . ASN B 1 416 ? -34.042 15.006 -31.048 1.00 58.20 416 ASN B C 1
ATOM 6722 O O . ASN B 1 416 ? -34.535 14.139 -30.321 1.00 62.19 416 ASN B O 1
ATOM 6727 N N . GLU B 1 417 ? -34.368 15.152 -32.334 1.00 53.85 417 GLU B N 1
ATOM 6728 C CA . GLU B 1 417 ? -35.367 14.281 -32.949 1.00 57.12 417 GLU B CA 1
ATOM 6729 C C . GLU B 1 417 ? -34.945 12.819 -32.914 1.00 56.71 417 GLU B C 1
ATOM 6730 O O . GLU B 1 417 ? -35.800 11.926 -32.917 1.00 56.88 417 GLU B O 1
ATOM 6736 N N . ILE B 1 418 ? -33.640 12.554 -32.905 1.00 55.76 418 ILE B N 1
ATOM 6737 C CA . ILE B 1 418 ? -33.162 11.178 -32.871 1.00 54.38 418 ILE B CA 1
ATOM 6738 C C . ILE B 1 418 ? -33.120 10.660 -31.437 1.00 46.53 418 ILE B C 1
ATOM 6739 O O . ILE B 1 418 ? -33.509 9.519 -31.163 1.00 46.37 418 ILE B O 1
ATOM 6744 N N . GLY B 1 419 ? -32.654 11.486 -30.503 1.00 50.73 419 GLY B N 1
ATOM 6745 C CA . GLY B 1 419 ? -32.702 11.104 -29.101 1.00 51.87 419 GLY B CA 1
ATOM 6746 C C . GLY B 1 419 ? -34.112 10.811 -28.629 1.00 53.26 419 GLY B C 1
ATOM 6747 O O . GLY B 1 419 ? -34.333 9.881 -27.849 1.00 51.98 419 GLY B O 1
ATOM 6748 N N . ARG B 1 420 ? -35.086 11.597 -29.108 1.00 51.98 420 ARG B N 1
ATOM 6749 C CA . ARG B 1 420 ? -36.490 11.366 -28.770 1.00 54.93 420 ARG B CA 1
ATOM 6750 C C . ARG B 1 420 ? -37.004 10.069 -29.384 1.00 51.75 420 ARG B C 1
ATOM 6751 O O . ARG B 1 420 ? -37.730 9.311 -28.729 1.00 48.45 420 ARG B O 1
ATOM 6759 N N . GLU B 1 421 ? -36.642 9.809 -30.642 1.00 46.71 421 GLU B N 1
ATOM 6760 C CA . GLU B 1 421 ? -37.092 8.608 -31.339 1.00 45.53 421 GLU B CA 1
ATOM 6761 C C . GLU B 1 421 ? -36.605 7.333 -30.645 1.00 43.87 421 GLU B C 1
ATOM 6762 O O . GLU B 1 421 ? -37.395 6.414 -30.396 1.00 43.67 421 GLU B O 1
ATOM 6768 N N . VAL B 1 422 ? -35.304 7.248 -30.334 1.00 41.09 422 VAL B N 1
ATOM 6769 C CA . VAL B 1 422 ? -34.803 6.004 -29.749 1.00 42.65 422 VAL B CA 1
ATOM 6770 C C . VAL B 1 422 ? -35.408 5.779 -28.367 1.00 39.15 422 VAL B C 1
ATOM 6771 O O . VAL B 1 422 ? -35.657 4.632 -27.984 1.00 39.45 422 VAL B O 1
ATOM 6775 N N . ARG B 1 423 ? -35.690 6.853 -27.617 1.00 39.03 423 ARG B N 1
ATOM 6776 C CA . ARG B 1 423 ? -36.344 6.703 -26.318 1.00 42.86 423 ARG B CA 1
ATOM 6777 C C . ARG B 1 423 ? -37.691 5.991 -26.450 1.00 40.50 423 ARG B C 1
ATOM 6778 O O . ARG B 1 423 ? -38.010 5.090 -25.655 1.00 40.43 423 ARG B O 1
ATOM 6786 N N . ALA B 1 424 ? -38.488 6.383 -27.451 1.00 39.01 424 ALA B N 1
ATOM 6787 C CA . ALA B 1 424 ? -39.811 5.799 -27.649 1.00 39.23 424 ALA B CA 1
ATOM 6788 C C . ALA B 1 424 ? -39.715 4.340 -28.091 1.00 39.85 424 ALA B C 1
ATOM 6789 O O . ALA B 1 424 ? -40.512 3.494 -27.661 1.00 37.66 424 ALA B O 1
ATOM 6791 N N . ASN B 1 425 ? -38.762 4.030 -28.969 1.00 36.54 425 ASN B N 1
ATOM 6792 C CA . ASN B 1 425 ? -38.561 2.643 -29.367 1.00 35.93 425 ASN B CA 1
ATOM 6793 C C . ASN B 1 425 ? -37.990 1.817 -28.217 1.00 33.12 425 ASN B C 1
ATOM 6794 O O . ASN B 1 425 ? -38.403 0.672 -28.006 1.00 30.61 425 ASN B O 1
ATOM 6799 N N . HIS B 1 426 ? -37.031 2.375 -27.472 1.00 28.74 426 HIS B N 1
ATOM 6800 C CA . HIS B 1 426 ? -36.574 1.726 -26.248 1.00 32.38 426 HIS B CA 1
ATOM 6801 C C . HIS B 1 426 ? -37.752 1.458 -25.308 1.00 32.96 426 HIS B C 1
ATOM 6802 O O . HIS B 1 426 ? -37.973 0.315 -24.883 1.00 31.48 426 HIS B O 1
ATOM 6809 N N . THR B 1 427 ? -38.565 2.485 -25.033 1.00 27.98 427 THR B N 1
ATOM 6810 C CA . THR B 1 427 ? -39.726 2.285 -24.161 1.00 36.98 427 THR B CA 1
ATOM 6811 C C . THR B 1 427 ? -40.673 1.222 -24.715 1.00 34.09 427 THR B C 1
ATOM 6812 O O . THR B 1 427 ? -41.226 0.416 -23.951 1.00 33.52 427 THR B O 1
ATOM 6816 N N . LYS B 1 428 ? -40.845 1.183 -26.040 1.00 29.07 428 LYS B N 1
ATOM 6817 C CA . LYS B 1 428 ? -41.691 0.168 -26.655 1.00 32.95 428 LYS B CA 1
ATOM 6818 C C . LYS B 1 428 ? -41.133 -1.233 -26.414 1.00 31.51 428 LYS B C 1
ATOM 6819 O O . LYS B 1 428 ? -41.862 -2.136 -25.991 1.00 35.57 428 LYS B O 1
ATOM 6825 N N . VAL B 1 429 ? -39.841 -1.437 -26.688 1.00 30.45 429 VAL B N 1
ATOM 6826 C CA . VAL B 1 429 ? -39.235 -2.754 -26.479 1.00 32.93 429 VAL B CA 1
ATOM 6827 C C . VAL B 1 429 ? -39.233 -3.118 -24.994 1.00 31.73 429 VAL B C 1
ATOM 6828 O O . VAL B 1 429 ? -39.585 -4.242 -24.620 1.00 33.66 429 VAL B O 1
ATOM 6832 N N . ARG B 1 430 ? -38.849 -2.176 -24.124 1.00 29.20 430 ARG B N 1
ATOM 6833 C CA . ARG B 1 430 ? -38.854 -2.454 -22.687 1.00 30.70 430 ARG B CA 1
ATOM 6834 C C . ARG B 1 430 ? -40.233 -2.912 -22.213 1.00 35.55 430 ARG B C 1
ATOM 6835 O O . ARG B 1 430 ? -40.351 -3.892 -21.460 1.00 32.09 430 ARG B O 1
ATOM 6843 N N . ASN B 1 431 ? -41.295 -2.245 -22.680 1.00 31.49 431 ASN B N 1
ATOM 6844 C CA . ASN B 1 431 ? -42.641 -2.608 -22.248 1.00 34.33 431 ASN B CA 1
ATOM 6845 C C . ASN B 1 431 ? -43.049 -3.978 -22.776 1.00 37.39 431 ASN B C 1
ATOM 6846 O O . ASN B 1 431 ? -43.717 -4.745 -22.066 1.00 39.15 431 ASN B O 1
ATOM 6851 N N . LEU B 1 432 ? -42.649 -4.312 -24.010 1.00 35.30 432 LEU B N 1
ATOM 6852 C CA . LEU B 1 432 ? -42.907 -5.652 -24.536 1.00 35.81 432 LEU B CA 1
ATOM 6853 C C . LEU B 1 432 ? -42.212 -6.716 -23.702 1.00 35.84 432 LEU B C 1
ATOM 6854 O O . LEU B 1 432 ? -42.798 -7.760 -23.387 1.00 38.88 432 LEU B O 1
ATOM 6859 N N . LEU B 1 433 ? -40.931 -6.499 -23.402 1.00 34.42 433 LEU B N 1
ATOM 6860 C CA . LEU B 1 433 ? -40.167 -7.487 -22.648 1.00 38.89 433 LEU B CA 1
ATOM 6861 C C . LEU B 1 433 ? -40.746 -7.660 -21.253 1.00 38.85 433 LEU B C 1
ATOM 6862 O O . LEU B 1 433 ? -40.763 -8.771 -20.708 1.00 37.97 433 LEU B O 1
ATOM 6867 N N . LEU B 1 434 ? -41.242 -6.570 -20.669 1.00 40.47 434 LEU B N 1
ATOM 6868 C CA . LEU B 1 434 ? -41.840 -6.609 -19.345 1.00 42.38 434 LEU B CA 1
ATOM 6869 C C . LEU B 1 434 ? -43.312 -6.997 -19.350 1.00 44.03 434 LEU B C 1
ATOM 6870 O O . LEU B 1 434 ? -43.838 -7.340 -18.287 1.00 48.00 434 LEU B O 1
ATOM 6875 N N . SER B 1 435 ? -43.994 -6.958 -20.499 1.00 43.55 435 SER B N 1
ATOM 6876 C CA . SER B 1 435 ? -45.429 -7.262 -20.505 1.00 50.14 435 SER B CA 1
ATOM 6877 C C . SER B 1 435 ? -45.649 -8.688 -20.011 1.00 49.48 435 SER B C 1
ATOM 6878 O O . SER B 1 435 ? -45.077 -9.636 -20.555 1.00 52.39 435 SER B O 1
ATOM 6881 N N . ASN B 1 436 ? -46.448 -8.835 -18.952 1.00 59.34 436 ASN B N 1
ATOM 6882 C CA . ASN B 1 436 ? -46.262 -9.981 -18.062 1.00 63.90 436 ASN B CA 1
ATOM 6883 C C . ASN B 1 436 ? -46.755 -11.281 -18.692 1.00 61.60 436 ASN B C 1
ATOM 6884 O O . ASN B 1 436 ? -47.583 -11.298 -19.611 1.00 62.39 436 ASN B O 1
ATOM 6889 N N . ASN B 1 437 ? -46.212 -12.382 -18.171 1.00 61.36 437 ASN B N 1
ATOM 6890 C CA . ASN B 1 437 ? -46.317 -13.720 -18.752 1.00 60.99 437 ASN B CA 1
ATOM 6891 C C . ASN B 1 437 ? -45.753 -13.792 -20.171 1.00 60.18 437 ASN B C 1
ATOM 6892 O O . ASN B 1 437 ? -46.091 -14.705 -20.927 1.00 59.69 437 ASN B O 1
ATOM 6897 N N . LEU B 1 438 ? -44.897 -12.844 -20.567 1.00 61.52 438 LEU B N 1
ATOM 6898 C CA . LEU B 1 438 ? -44.158 -13.011 -21.815 1.00 58.26 438 LEU B CA 1
ATOM 6899 C C . LEU B 1 438 ? -42.940 -13.893 -21.586 1.00 56.25 438 LEU B C 1
ATOM 6900 O O . LEU B 1 438 ? -42.810 -14.964 -22.187 1.00 57.65 438 LEU B O 1
ATOM 6905 N N . GLU B 1 439 ? -42.032 -13.443 -20.718 1.00 57.42 439 GLU B N 1
ATOM 6906 C CA . GLU B 1 439 ? -40.917 -14.285 -20.301 1.00 54.52 439 GLU B CA 1
ATOM 6907 C C . GLU B 1 439 ? -41.415 -15.626 -19.766 1.00 54.02 439 GLU B C 1
ATOM 6908 O O . GLU B 1 439 ? -40.961 -16.686 -20.209 1.00 55.14 439 GLU B O 1
ATOM 6914 N N . SER B 1 440 ? -42.371 -15.594 -18.828 1.00 53.46 440 SER B N 1
ATOM 6915 C CA . SER B 1 440 ? -42.906 -16.829 -18.254 1.00 57.43 440 SER B CA 1
ATOM 6916 C C . SER B 1 440 ? -43.454 -17.760 -19.334 1.00 55.50 440 SER B C 1
ATOM 6917 O O . SER B 1 440 ? -43.137 -18.956 -19.354 1.00 53.49 440 SER B O 1
ATOM 6920 N N . SER B 1 441 ? -44.286 -17.239 -20.242 1.00 55.00 441 SER B N 1
ATOM 6921 C CA . SER B 1 441 ? -44.812 -18.096 -21.305 1.00 53.44 441 SER B CA 1
ATOM 6922 C C . SER B 1 441 ? -43.701 -18.580 -22.234 1.00 48.16 441 SER B C 1
ATOM 6923 O O . SER B 1 441 ? -43.746 -19.718 -22.718 1.00 48.19 441 SER B O 1
ATOM 6926 N N . CYS B 1 442 ? -42.697 -17.732 -22.495 1.00 49.39 442 CYS B N 1
ATOM 6927 C CA . CYS B 1 442 ? -41.522 -18.160 -23.253 1.00 44.50 442 CYS B CA 1
ATOM 6928 C C . CYS B 1 442 ? -40.840 -19.366 -22.609 1.00 47.13 442 CYS B C 1
ATOM 6929 O O . CYS B 1 442 ? -40.545 -20.361 -23.285 1.00 45.35 442 CYS B O 1
ATOM 6932 N N . VAL B 1 443 ? -40.565 -19.293 -21.301 1.00 41.29 443 VAL B N 1
ATOM 6933 C CA . VAL B 1 443 ? -39.867 -20.390 -20.638 1.00 40.48 443 VAL B CA 1
ATOM 6934 C C . VAL B 1 443 ? -40.723 -21.653 -20.653 1.00 43.10 443 VAL B C 1
ATOM 6935 O O . VAL B 1 443 ? -40.233 -22.751 -20.963 1.00 37.91 443 VAL B O 1
ATOM 6939 N N . ASP B 1 444 ? -42.020 -21.516 -20.331 1.00 45.12 444 ASP B N 1
ATOM 6940 C CA . ASP B 1 444 ? -42.937 -22.657 -20.356 1.00 42.65 444 ASP B CA 1
ATOM 6941 C C . ASP B 1 444 ? -42.986 -23.295 -21.745 1.00 41.83 444 ASP B C 1
ATOM 6942 O O . ASP B 1 444 ? -43.044 -24.525 -21.876 1.00 45.10 444 ASP B O 1
ATOM 6947 N N . THR B 1 445 ? -42.925 -22.482 -22.796 1.00 38.01 445 THR B N 1
ATOM 6948 C CA . THR B 1 445 ? -42.887 -23.048 -24.142 1.00 45.17 445 THR B CA 1
ATOM 6949 C C . THR B 1 445 ? -41.560 -23.747 -24.413 1.00 38.62 445 THR B C 1
ATOM 6950 O O . THR B 1 445 ? -41.534 -24.839 -25.001 1.00 37.88 445 THR B O 1
ATOM 6954 N N . PHE B 1 446 ? -40.449 -23.106 -24.031 1.00 39.02 446 PHE B N 1
ATOM 6955 C CA . PHE B 1 446 ? -39.132 -23.729 -24.119 1.00 30.50 446 PHE B CA 1
ATOM 6956 C C . PHE B 1 446 ? -39.162 -25.120 -23.505 1.00 29.37 446 PHE B C 1
ATOM 6957 O O . PHE B 1 446 ? -38.714 -26.094 -24.117 1.00 28.92 446 PHE B O 1
ATOM 6965 N N . CYS B 1 447 ? -39.742 -25.235 -22.301 1.00 32.84 447 CYS B N 1
ATOM 6966 C CA . CYS B 1 447 ? -39.835 -26.534 -21.643 1.00 34.70 447 CYS B CA 1
ATOM 6967 C C . CYS B 1 447 ? -40.713 -27.510 -22.424 1.00 34.33 447 CYS B C 1
ATOM 6968 O O . CYS B 1 447 ? -40.416 -28.710 -22.465 1.00 35.86 447 CYS B O 1
ATOM 6971 N N . ASP B 1 448 ? -41.770 -27.027 -23.078 1.00 35.56 448 ASP B N 1
ATOM 6972 C CA . ASP B 1 448 ? -42.542 -27.912 -23.954 1.00 40.01 448 ASP B CA 1
ATOM 6973 C C . ASP B 1 448 ? -41.682 -28.477 -25.080 1.00 33.03 448 ASP B C 1
ATOM 6974 O O . ASP B 1 448 ? -41.725 -29.682 -25.359 1.00 36.54 448 ASP B O 1
ATOM 6979 N N . ARG B 1 449 ? -40.884 -27.626 -25.741 1.00 35.35 449 ARG B N 1
ATOM 6980 C CA . ARG B 1 449 ? -40.001 -28.121 -26.802 1.00 28.04 449 ARG B CA 1
ATOM 6981 C C . ARG B 1 449 ? -38.932 -29.066 -26.257 1.00 31.01 449 ARG B C 1
ATOM 6982 O O . ARG B 1 449 ? -38.551 -30.028 -26.930 1.00 30.82 449 ARG B O 1
ATOM 6990 N N . LEU B 1 450 ? -38.386 -28.776 -25.063 1.00 32.79 450 LEU B N 1
ATOM 6991 C CA . LEU B 1 450 ? -37.367 -29.662 -24.495 1.00 30.65 450 LEU B CA 1
ATOM 6992 C C . LEU B 1 450 ? -37.927 -31.058 -24.288 1.00 29.35 450 LEU B C 1
ATOM 6993 O O . LEU B 1 450 ? -37.258 -32.053 -24.583 1.00 29.39 450 LEU B O 1
ATOM 6998 N N . ARG B 1 451 ? -39.162 -31.146 -23.781 1.00 33.88 451 ARG B N 1
ATOM 6999 C CA . ARG B 1 451 ? -39.805 -32.443 -23.609 1.00 34.57 451 ARG B CA 1
ATOM 7000 C C . ARG B 1 451 ? -39.913 -33.166 -24.938 1.00 34.64 451 ARG B C 1
ATOM 7001 O O . ARG B 1 451 ? -39.614 -34.363 -25.029 1.00 35.98 451 ARG B O 1
ATOM 7009 N N . GLY B 1 452 ? -40.299 -32.444 -25.991 1.00 35.43 452 GLY B N 1
ATOM 7010 C CA . GLY B 1 452 ? -40.427 -33.040 -27.317 1.00 35.43 452 GLY B CA 1
ATOM 7011 C C . GLY B 1 452 ? -39.134 -33.589 -27.887 1.00 39.75 452 GLY B C 1
ATOM 7012 O O . GLY B 1 452 ? -39.175 -34.305 -28.897 1.00 33.62 452 GLY B O 1
ATOM 7013 N N . LEU B 1 453 ? -37.990 -33.277 -27.273 1.00 34.48 453 LEU B N 1
ATOM 7014 C CA . LEU B 1 453 ? -36.747 -33.880 -27.727 1.00 36.37 453 LEU B CA 1
ATOM 7015 C C . LEU B 1 453 ? -36.553 -35.293 -27.196 1.00 34.16 453 LEU B C 1
ATOM 7016 O O . LEU B 1 453 ? -35.695 -36.013 -27.710 1.00 37.87 453 LEU B O 1
ATOM 7021 N N . LEU B 1 454 ? -37.322 -35.723 -26.202 1.00 31.91 454 LEU B N 1
ATOM 7022 C CA . LEU B 1 454 ? -36.998 -36.988 -25.539 1.00 37.63 454 LEU B CA 1
ATOM 7023 C C . LEU B 1 454 ? -37.488 -38.185 -26.329 1.00 36.80 454 LEU B C 1
ATOM 7024 O O . LEU B 1 454 ? -38.602 -38.160 -26.843 1.00 40.22 454 LEU B O 1
#

Sequence (898 aa):
APLLHIAMFPWFAMGHLTPYLHLSNKLAKRGHKISFIVPKRTQTKLQHLNLHPHLITFVPITVPHIDGLPHDAETTSDVPFSLFTLIATAMDRTEKDIELLLRDLKPQIVFFDFQHWLPNLTRSLGIKSVQYLIVNPITPAYLGNRPKGRDITEADLMQPPPGFPGSAIKLHSHELRFLISTRKLEFGSGVLFLDRLSIGTRLSDAVAFKGCREIEGPYAEYLETVYGKPFLLSGPLLPEPSISTLEEKWVAWLGGFKAGSVIYCAYGSESPLQYNQFLELLLGLELTGFPFLAALKPPAGFETIEEALPEGFRERVEGRGIAYGGWVQQQMILEHPSVGCFITHCGAASITEGLVNTCQLVLLPRLGSDHIMNARLMSTKLKVGVEVEKGEEDGLFTKESVCKAVKIVMDEENEIGREVRANHTKVRNLLLSNNLESSCVDTFCDRLRGLLAPLLHIAMFPWFAMGHLTPYLHLSNKLAKRGHKISFIVPKRTQTKLQHLNLHPHLITFVPITVPHIDGLPHDAETTSDVPFSLFTLIATAMDRTEKDIELLLRDLKPQIVFFDFQHWLPNLTRSLGIKSVQYLIVNPITPAYLGDITEADLMQPPPGFPGSAIKLHSHELRFLISTRKLEFGSGVLFLDRLSIGTRLSDAVAFKGCREIEGPYAEYLETVYGKPFLLSGPLLPEPSISTLEEKWVAWLGGFKAGSVIYCAYGSESPLQYNQFLELLLGLELTGFPFLAALKPPAGFETIEEALPEGFRERVEGRGIAYGGWVQQQMILEHPSVGCFITHCGAASITEGLVNTCQLVLLPRLGSDHIMNARLMSTKLKVGVEVEKGEEDGLFTKESVCKAVKIVMDEENEIGREVRANHTKVRNLLLSNNLESSCVDTFCDRLRGLL

InterPro domains:
  IPR002213 UDP-glucuronosyl/UDP-glucosyltransferase [PF00201] (329-415)
  IPR002213 UDP-glucuronosyl/UDP-glucosyltransferase [cd03784] (6-415)
  IPR050481 UDP-glycosyltransferase, plant-type [PTHR48049] (6-441)

Radius of gyration: 30.56 Å; Cα contacts (8 Å, |Δi|>4): 1684; chains: 2; bounding box: 83×74×72 Å

Foldseek 3Di:
DDEFEEEEAEQQACLTLVLSQLLVQLNVVVVHAYEYEYAAVCCVVCVVVRPCCVRYHYDHDHQDDDPPQDPSDGHCVRDDPVCQLVSQQSVQVCVVVVLVVCVVVVGQEYEYAQNLCVLVSQVVVNHAYEPEDEFQLVLCQFLDQADDPDQDALVNSQAGHPPRPDGGFDAFQQLSVVSSVLQQDQHHPRHRSVCSRVSCCQRGQAYEYADFCVQSVSSQVSVCVRRVHHYAYQFNSADDDDPDDFDPVCCVLLVPADFQFEAEEAPAAPDAAALQQVAQLLLLQVVLVTAYEYAHAHHPPDHDPVVSHDPPSCVSCVSRYYYDDDDGPVLVSLVGRSHAAYEDLQRSNSVSSNLQGQHAYEQEHDRDSSSVSSCSCLCPPLNQAHYQDADSRPRGGGSVSSNVRVCQLVPPPRPSVVVNSVSSVVSNCQSVPPCRRPVSNVVVVVVVVVSD/DDAFEEEEDEQQAPLTLLLSQLLVQLSVVVVHAYAYEYAAVCCVVCVVSNPCCPRYPYDHDHQDDDVPAPPSDAHPVRDPPVCQLVNQQSSQVCVVVVLVVCVVPVGQEYEYAQNLCVLVSCVVVNHAYEDEDAFQLVLCQADLQDALVSNQAGDPPQPDGRFDDFPQLRVLVNVLQQDQHYPRHGSSRSRVSNCQSGQEYEYEDFCVASVSSQVSVCVVRVHHYAYQYNSADDPDPDDFDPVCCVLLVPADFLFEAEEAVAAPHAAALVQVAQQLLLVVVLVTAYEYAHAHHPPDHHVVVSYPPCSCPVCVNGYDYHHDDGDVLVVLQDRSHAAYEDLQRSNSVSSNLLGQHAYEQEHDRDSRSSVSSRCLCPVLNLHHYQDADSRPRGGGSNSNNVRVCQLPPCPRPSVVVNSVSSVVSNCVSVVPCRRVVSNVVSVVVVVVSD